Protein 8K32 (pdb70)

Solvent-accessible surface area: 50913 Å² total; per-residue (Å²): 75,134,36,26,95,38,105,64,10,68,45,106,82,4,183,81,58,18,0,0,0,0,7,12,38,70,41,0,47,0,0,0,28,0,0,78,77,28,69,22,108,14,16,0,1,10,152,121,57,140,84,131,128,9,57,60,32,50,82,88,0,85,80,44,53,12,69,16,40,16,12,30,76,0,2,129,42,5,68,1,0,0,0,24,28,83,38,54,74,8,27,109,26,10,138,81,75,0,80,80,62,26,100,128,30,6,5,0,0,0,17,33,0,9,5,9,50,34,43,69,4,115,20,49,111,27,1,3,0,0,0,0,3,16,15,11,33,0,99,20,2,32,105,7,46,151,110,36,50,1,3,0,0,2,2,2,53,97,46,74,79,54,50,134,0,57,70,8,0,8,0,0,0,58,0,1,6,0,0,134,11,0,0,0,30,16,74,9,102,19,6,0,1,1,24,0,0,0,24,1,0,0,4,2,0,0,0,0,16,0,0,21,0,0,1,39,14,0,42,143,49,66,18,42,39,26,0,0,0,0,3,0,2,11,56,0,46,68,6,2,28,34,2,23,84,20,0,5,30,61,0,20,187,56,26,56,46,13,3,3,6,0,1,12,27,6,0,62,92,1,1,55,134,100,8,48,39,44,0,110,101,2,7,47,23,0,78,95,24,53,8,3,148,82,2,46,98,12,41,143,107,62,62,70,65,3,63,63,44,96,162,139,14,114,118,40,65,0,9,125,5,0,130,82,5,20,81,38,1,101,76,68,78,164,50,32,95,48,103,74,8,83,43,106,104,7,182,79,79,25,2,0,0,0,10,14,37,78,44,0,53,0,0,0,24,0,0,86,76,21,72,16,113,8,15,0,0,11,141,126,63,157,89,128,123,15,56,61,31,46,83,91,0,86,74,49,48,9,77,19,37,17,11,24,72,0,1,124,47,4,75,3,1,0,2,22,24,85,36,47,86,7,28,112,28,7,118,85,83,0,68,86,64,29,104,127,26,6,3,0,0,0,17,32,0,11,6,9,32,6,32,41,4,109,17,49,111,33,2,2,1,2,0,0,4,15,14,19,36,1,113,37,4,35,124,13,55,161,103,47,56,3,6,1,0,2,3,2,54,95,49,83,72,51,48,128,1,56,67,21,0,9,0,3,0,59,0,3,9,1,1,126,15,0,0,0,13,14,76,8,64,19,8,0,0,1,25,0,0,0,21,2,0,0,2,2,0,0,0,1,17,0,0,18,0,0,1,41,7,0,45,133,47,66,15,44,39,27,1,0,0,0,3,0,2,9,42,0,45,77,11,2,30,34,1,24,87,18,0,5,29,58,0,21,186,58,28,57,46,16,3,3,6,0,2,12,29,5,0,64,98,1,1,53,134,99,7,55,59,37,0,129,128,2,4,47,25,0,51,34,0,41,11,0,32,82,2,29,36,12,41,106,109,61,64,70,64,5,64,60,63,98,160,145,15,115,112,40,61,0,8,125,4,0,130,91,6,22,76,34,1,102,66,57,76,135,34,26,88,33,105,66,10,76,39,110,80,4,177,78,35,29,0,0,0,0,9,11,41,71,39,0,51,0,0,0,21,0,0,74,78,26,68,16,117,10,16,0,1,10,140,120,60,143,80,124,134,8,58,62,31,52,94,82,0,82,82,54,50,12,64,16,45,15,13,24,73,0,2,130,41,5,66,0,0,0,1,24,24,86,38,56,75,7,26,121,24,7,134,72,75,0,70,86,64,24,100,130,20,7,1,0,0,1,18,34,0,10,6,9,50,34,44,69,4,108,18,43,114,31,0,1,1,0,0,0,3,16,12,9,43,1,99,28,2,42,116,9,47,152,111,38,53,1,2,1,0,2,2,3,60,98,46,80,79,45,55,79,0,66,92,8,0,10,0,0,0,57,0,1,6,0,0,134,11,0,0,0,27,16,77,7,101,17,8,0,1,0,26,0,0,0,23,2,0,0,5,2,0,0,0,0,16,0,0,21,0,0,1,28,2,0,44,115,50,65,17,47,38,27,0,0,0,0,4,0,2,5,31,1,42,60,6,3,30,37,2,26,85,20,0,4,31,64,0,20,190,61,25,55,40,14,4,3,5,0,1,13,28,6,0,61,94,2,1,60,133,95,7,45,40,46,0,73,105,2,5,45,26,0,78,96,24,52,10,4,149,65,2,48,61,0,44,122,6,43,59,3,1,4,58,4,26,74,59,126,15,108,125,42,65,0,8,128,7,0,128,79,2,21,78,49,2,87,58,15,212,75,136,27,24,92,43,108,66,11,63,46,107,74,5,183,83,72,24,1,0,0,0,10,13,36,70,39,0,46,0,0,0,28,0,0,78,75,26,69,24,105,7,13,0,1,10,128,126,61,123,80,129,135,4,55,62,32,53,83,88,0,86,82,46,52,10,71,18,41,15,12,27,73,0,2,129,44,5,70,1,0,0,1,24,26,83,36,52,75,6,26,116,25,7,139,78,79,0,78,82,61,23,102,126,28,8,3,0,0,0,17,32,0,9,6,9,54,35,44,69,4,108,18,43,112,32,0,3,1,0,0,0,4,15,8,8,34,0,100,27,2,28,96,9,49,149,112,39,45,1,4,2,0,1,1,3,50,97,43,69,80,57,45,118,0,53,62,9,0,8,0,1,0,54,0,2,7,0,0,130,11,0,0,0,27,16,73,7,105,19,5,0,1,1,26,0,0,0,24,1,0,0,10,2,0,0,1,1,20,1,0,19,0,0,1,38,3,0,44,122,50,64,17,47,36,23,1,0,0,1,3,0,3,7,36,1,47,69,9,2,24,39,2,20,52,22,0,5,31,64,0,18,178,55,25,57,40,18,4,1,1,0,1,13,30,5,0,64,98,1,1,56,133,99,8,42,55,29,0,88,126,2,6,44,24,0,80,96,23,52,11,4,148,86,2,49,95,12,42,146,109,61,63,71,65,4,63,62,43,92,158,140,12,108,119,42,66,0,9,130,7,0,128,83,1,23,80,44,1,91,72,56

Organism: Syntrophothermus lipocalidus (strain DSM 12680 / TGB-C1) (NCBI:txid643648)

Secondary structure (DSSP, 8-state):
--EE-GGG--GGGGTT-EEEEE--SHHHHHHHHHHHHTT-EEEEEEPPP-SHHHHHHHHHHHHTT-EEEEHHHHHHH-SEEEE-S-HHHHHHHIIIIIGGG--TT-EEEESS-HHHHTTSS---TTSEEEEEEESS-HHHHHHHHHTT----EEEEEEE-SSS-HHHHHHHHHHHHTHHHH-EEE--HHHHHHHHHHHIIIIITHHHHHHHHHHHHHHHHTT--HHHHHIIIIITHHHHHHHHHHHHHHHHHHHS-HHHHHHHHHHHHHHS-HHHHHHHHHHHHHHHTSHHHHHHHHHHHTT-HHHHHHHHHHHTSHHHHHHHHHHHT-TT-/--EE-GGG--GGGGTT-EEEEE--SHHHHHHHHHHHTTT-EEEEEEPPP-SSHHHHHHHHHHHTT-EEEEHHHHHHH-SEEEE-S-GGGHHHHIIIIIGGG--TT-EEEESS-HHHHTTS----TTSEEEEEEESS-HHHHHHHHTTT----EEEEEEE--SS-HHHHHHHHHHHHT-TTT-EEE--HHHHHHHHHHHIIIIITHHHHHHHHHHHHHHHHTT--HHHHHIIIIITHHHHHHHHHHHHHHHHHHHS-HHHHHHHHHHHHHHS-HHHHHHHHHHHHHHHTSHHHHHHHHHHHTT-HHHHHHHHHHHTSHHHHHHHHHHHT-TT-/--EE-GGG--GGGGTT-EEEEE--SHHHHHHHHHHHHTT-EEEEEE----SHHHHHHHHHHHHTT-EEEEHHHHHHH-SEEEE-S-HHHHHHHIIIIIGGG--TT-EEEESS-HHHHTTSS---TTSEEEEEEESS-HHHHHHHHHTT----EEEEEEE-SSS-HHHHHHHHHHHHTHHHH-EEE--HHHHHHHHHHHIIIIITHHHHHHHHHHHHHHHHTT--HHHHHIIIIITHHHHHHHHHHHHHHHHHHHS-HHHHHHHHHHHHHHS-HHHHHHHHHHHHHHHTSHHHHHHHHHHHTT-HHHHHHHHHHHT-HHHHHHHHHHHT-GGG-/--EE-GGG--GGGGTT-EEEEE--SHHHHHHHHHHHHTT-EEEEEEPPP-SHHHHHHHHHHHHTT--EEEHHHHHHH-SEEEE-S-TTTHHHHIIIIIGGG--TT-EEEESS-HHHHTTS----TTSEEEEEEESS-HHHHHHHHHTT----EEEEEEE-SSS-HHHHHHHHHHHTTHHHH-EEE--HHHHHHHHHHHIIIIITHHHHHHHHHHHHHHHHHT--HHHHHIIIIITHHHHHHHHHHHHHHHHHHHS-HHHHHHHHHHHHHHS-HHHHHHHHHHHHHHHTSHHHHHHHHHHHTT-HHHHHHHHHHHTSHHHHHHHHHHHT-TT-

Sequence (1329 aa):
ARMYYDADANLDLLKGKTIAVIGYGSQGHAQAQNLHDSGLEVVVGLRKPEDDFTTAEWNQVVADGLTPLPVDEAARAAQIIQILVPDDIQAKVYREKIEPYLNEGDALGFSHGFNIHFGQIVPPPSVDVFMVAPKSPGHLVRRMYRQGVGVPGLIAVHNDHTGKALETGLAYAKGIGCTRAGVIATTFKEETETDLFGEQCVLCGGVTELIKAGFDTLVEAGYQPEIAYFECLHELKLIVDLIYEGGIGLMRYSVSDTAEYGDLTVGPRIINENTRAEMKKVLAAIQDGTFARELLLEFQVGRPVFSALRRKGQEHLIEKVGKELRAMMPWLARMYYDADANLDLLKGKTIAVIGYGSQGHAQAQNLHDSGLEVVVGLRKPEDDFTTAEWNQVVADGLTPLPVDEAARAAQIIQILVPDDIQAKVYREKIEPYLNEGDALGFSHGFNIHFGQIVPPPSVDVFMVAPKSPGHLVRRMYRQGVGVPGLIAVHNDHTGKALETGLAYAKGIGCTRAGVIATTFKEETETDLFGEQCVLCGGVTELIKAGFDTLVEAGYQPEIAYFECLHELKLIVDLIYEGGIGLMRYSVSDTAEYGDLTVGPRIINENTRAEMKKVLAAIQDGTFARELLLEFQVGRPVFSALRRKGQEHLIEKVGKELRAMMPWLARMYYDADANLDLLKGKTIAVIGYGSQGHAQAQNLHDSGLEVVVGLRKPEDDFTTAEWNQVVADGLTPLPVDEAARAAQIIQILVPDDIQAKVYREKIEPYLNEGDALGFSHGFNIHFGQIVPPPSVDVFMVAPKSPGHLVRRMYRQGVGVPGLIAVHNDHTGKALETGLAYAKGIGCTRAGVIATTFKEETETDLFGEQCVLCGGVTELIKAGFDTLVEAGYQPEIAYFECLHELKLIVDLIYEGGIGLMRYSVSDTAEYGDLTVGPRIINENTRAEMKKVLAAIQDGTFARELLLEFQVGRPVFSALRRKGQEHLIEKVGKELRAMMPWLKARMYYDADANLDLLKGKTIAVIGYGSQGHAQAQNLHDSGLEVVVGLRKPEDDFTTAEWNQVVADGLTPLPVDEAARAAQIIQILVPDDIQAKVYREKIEPYLNEGDALGFSHGFNIHFGQIVPPPSVDVFMVAPKSPGHLVRRMYRQGVGVPGLIAVHNDHTGKALETGLAYAKGIGCTRAGVIATTFKEETETDLFGEQCVLCGGVTELIKAGFDTLVEAGYQPEIAYFECLHELKLIVDLIYEGGIGLMRYSVSDTAEYGDLTVGPRIINENTRAEMKKVLAAIQDGTFARELLLEFQVGRPVFSALRRKGQEHLIEKVGKELRAMMPWL

Nearest PDB structures (foldseek):
  8k32-assembly1_B  TM=1.003E+00  e=4.315E-65  Syntrophothermus lipocalidus DSM 12680
  8ep7-assembly3_C-4  TM=9.860E-01  e=2.790E-47  Bacillus anthracis str. 'Ames Ancestor'
  6l2i-assembly1_B  TM=9.514E-01  e=5.203E-42  Streptococcus pneumoniae D39
  6aqj-assembly1_A  TM=8.980E-01  e=9.814E-43  Staphylococcus aureus RF122
  4xdy-assembly1_B  TM=8.978E-01  e=1.738E-40  Candidatus Methanophaga sp.

B-factor: mean 39.96, std 22.77, range [10.86, 137.39]

InterPro domains:
  IPR000506 Ketol-acid reductoisomerase, C-terminal [PF01450] (189-332)
  IPR000506 Ketol-acid reductoisomerase, C-terminal [PS51851] (188-333)
  IPR008927 6-phosphogluconate dehydrogenase-like, C-terminal domain superfamily [SSF48179] (189-333)
  IPR013023 Ketol-acid reductoisomerase [MF_00435] (2-334)
  IPR013023 Ketol-acid reductoisomerase [PTHR21371] (10-334)
  IPR013023 Ketol-acid reductoisomerase [TIGR00465] (15-334)
  IPR013116 Ketol-acid reductoisomerase, N-terminal [PF07991] (15-183)
  IPR013116 Ketol-acid reductoisomerase, N-terminal [PS51850] (2-187)
  IPR014359 Ketol-acid reductoisomerase, prokaryotic [PIRSF000116] (11-336)
  IPR036291 NAD(P)-binding domain superfamily [SSF51735] (3-188)

Structure (mmCIF, N/CA/C/O backbone):
data_8K32
#
_entry.id   8K32
#
_cell.length_a   131.557
_cell.length_b   131.557
_cell.length_c   297.906
_cell.angle_alpha   90.00
_cell.angle_beta   90.00
_cell.angle_gamma   120.00
#
_symmetry.space_group_name_H-M   'H 3'
#
loop_
_entity.id
_entity.type
_entity.pdbx_description
1 polymer 'Ketol-acid reductoisomerase (NADP(+))'
2 non-polymer '1,4-DIHYDRONICOTINAMIDE ADENINE DINUCLEOTIDE'
3 non-polymer 'SULFATE ION'
4 non-polymer 'MAGNESIUM ION'
5 non-polymer 1,2-ETHANEDIOL
6 non-polymer 2-AMINO-2-HYDROXYMETHYL-PROPANE-1,3-DIOL
7 water water
#
loop_
_atom_site.group_PDB
_atom_site.id
_atom_site.type_symbol
_atom_site.label_atom_id
_atom_site.label_alt_id
_atom_site.label_comp_id
_atom_site.label_asym_id
_atom_site.label_entity_id
_atom_site.label_seq_id
_atom_site.pdbx_PDB_ins_code
_atom_site.Cartn_x
_atom_site.Cartn_y
_atom_site.Cartn_z
_atom_site.occupancy
_atom_site.B_iso_or_equiv
_atom_site.auth_seq_id
_atom_site.auth_comp_id
_atom_site.auth_asym_id
_atom_site.auth_atom_id
_atom_site.pdbx_PDB_model_num
ATOM 1 N N . ALA A 1 2 ? -12.108 -36.026 -26.654 1.00 39.88 2 ALA A N 1
ATOM 2 C CA . ALA A 1 2 ? -11.600 -35.842 -28.008 1.00 37.90 2 ALA A CA 1
ATOM 3 C C . ALA A 1 2 ? -12.274 -36.792 -28.988 1.00 40.11 2 ALA A C 1
ATOM 4 O O . ALA A 1 2 ? -12.364 -37.996 -28.736 1.00 39.13 2 ALA A O 1
ATOM 6 N N . ARG A 1 3 ? -12.743 -36.238 -30.106 1.00 38.45 3 ARG A N 1
ATOM 7 C CA . ARG A 1 3 ? -13.218 -37.029 -31.238 1.00 39.26 3 ARG A CA 1
ATOM 8 C C . ARG A 1 3 ? -12.011 -37.371 -32.112 1.00 39.69 3 ARG A C 1
ATOM 9 O O . ARG A 1 3 ? -11.317 -36.469 -32.600 1.00 37.94 3 ARG A O 1
ATOM 17 N N . MET A 1 4 ? -11.754 -38.667 -32.285 1.00 36.54 4 MET A N 1
ATOM 18 C CA . MET A 1 4 ? -10.594 -39.181 -33.002 1.00 35.93 4 MET A CA 1
ATOM 19 C C . MET A 1 4 ? -11.022 -39.871 -34.294 1.00 36.53 4 MET A C 1
ATOM 20 O O . MET A 1 4 ? -11.967 -40.669 -34.290 1.00 36.95 4 MET A O 1
ATOM 25 N N . TYR A 1 5 ? -10.292 -39.613 -35.385 1.00 34.52 5 TYR A N 1
ATOM 26 C CA . TYR A 1 5 ? -10.526 -40.264 -36.674 1.00 34.56 5 TYR A CA 1
ATOM 27 C C . TYR A 1 5 ? -9.317 -41.099 -37.071 1.00 34.97 5 TYR A C 1
ATOM 28 O O . TYR A 1 5 ? -8.172 -40.679 -36.873 1.00 33.22 5 TYR A O 1
ATOM 37 N N . TYR A 1 6 ? -9.573 -42.276 -37.655 1.00 36.14 6 TYR A N 1
ATOM 38 C CA . TYR A 1 6 ? -8.520 -43.183 -38.087 1.00 35.30 6 TYR A CA 1
ATOM 39 C C . TYR A 1 6 ? -8.734 -43.547 -39.552 1.00 36.63 6 TYR A C 1
ATOM 40 O O . TYR A 1 6 ? -9.680 -43.086 -40.193 1.00 36.85 6 TYR A O 1
ATOM 49 N N . ASP A 1 7 ? -7.835 -44.391 -40.072 1.00 33.73 7 ASP A N 1
ATOM 50 C CA . ASP A 1 7 ? -7.888 -44.795 -41.478 1.00 36.10 7 ASP A CA 1
ATOM 51 C C . ASP A 1 7 ? -9.271 -45.283 -41.877 1.00 36.80 7 ASP A C 1
ATOM 52 O O . ASP A 1 7 ? -9.682 -45.105 -43.030 1.00 37.60 7 ASP A O 1
ATOM 57 N N . ALA A 1 8 ? -10.001 -45.897 -40.940 1.00 36.21 8 ALA A N 1
ATOM 58 C CA . ALA A 1 8 ? -11.317 -46.441 -41.243 1.00 38.11 8 ALA A CA 1
ATOM 59 C C . ALA A 1 8 ? -12.362 -45.359 -41.451 1.00 39.21 8 ALA A C 1
ATOM 60 O O . ALA A 1 8 ? -13.407 -45.634 -42.051 1.00 40.28 8 ALA A O 1
ATOM 62 N N . ASP A 1 9 ? -12.110 -44.141 -40.974 1.00 37.54 9 ASP A N 1
ATOM 63 C CA . ASP A 1 9 ? -13.055 -43.036 -41.098 1.00 37.45 9 ASP A CA 1
ATOM 64 C C . ASP A 1 9 ? -12.797 -42.150 -42.307 1.00 36.10 9 ASP A C 1
ATOM 65 O O . ASP A 1 9 ? -13.525 -41.168 -42.510 1.00 35.12 9 ASP A O 1
ATOM 70 N N . ALA A 1 10 ? -11.791 -42.469 -43.113 1.00 37.24 10 ALA A N 1
ATOM 71 C CA . ALA A 1 10 ? -11.439 -41.674 -44.277 1.00 36.73 10 ALA A CA 1
ATOM 72 C C . ALA A 1 10 ? -11.462 -42.549 -45.525 1.00 37.59 10 ALA A C 1
ATOM 73 O O . ALA A 1 10 ? -11.053 -43.715 -45.494 1.00 35.87 10 ALA A O 1
ATOM 75 N N . ASN A 1 11 ? -11.951 -41.978 -46.621 1.00 37.56 11 ASN A N 1
ATOM 76 C CA . ASN A 1 11 ? -12.112 -42.682 -47.888 1.00 39.47 11 ASN A CA 1
ATOM 77 C C . ASN A 1 11 ? -11.288 -41.933 -48.929 1.00 38.47 11 ASN A C 1
ATOM 78 O O . ASN A 1 11 ? -11.696 -40.885 -49.434 1.00 40.31 11 ASN A O 1
ATOM 83 N N . LEU A 1 12 ? -10.127 -42.488 -49.246 1.00 38.80 12 LEU A N 1
ATOM 84 C CA . LEU A 1 12 ? -9.239 -41.895 -50.229 1.00 40.41 12 LEU A CA 1
ATOM 85 C C . LEU A 1 12 ? -9.878 -41.830 -51.607 1.00 45.22 12 LEU A C 1
ATOM 86 O O . LEU A 1 12 ? -9.433 -41.046 -52.453 1.00 43.72 12 LEU A O 1
ATOM 91 N N . ASP A 1 13 ? -10.927 -42.625 -51.847 1.00 45.32 13 ASP A N 1
ATOM 92 C CA . ASP A 1 13 ? -11.557 -42.643 -53.158 1.00 46.43 13 ASP A CA 1
ATOM 93 C C . ASP A 1 13 ? -12.371 -41.393 -53.423 1.00 46.44 13 ASP A C 1
ATOM 94 O O . ASP A 1 13 ? -12.723 -41.139 -54.580 1.00 47.67 13 ASP A O 1
ATOM 99 N N . LEU A 1 14 ? -12.678 -40.609 -52.389 1.00 44.67 14 LEU A N 1
ATOM 100 C CA . LEU A 1 14 ? -13.360 -39.344 -52.621 1.00 44.57 14 LEU A CA 1
ATOM 101 C C . LEU A 1 14 ? -12.485 -38.340 -53.354 1.00 43.71 14 LEU A C 1
ATOM 102 O O . LEU A 1 14 ? -13.002 -37.323 -53.820 1.00 46.27 14 LEU A O 1
ATOM 107 N N . LEU A 1 15 ? -11.182 -38.595 -53.463 1.00 44.98 15 LEU A N 1
ATOM 108 C CA . LEU A 1 15 ? -10.268 -37.748 -54.217 1.00 43.14 15 LEU A CA 1
ATOM 109 C C . LEU A 1 15 ? -10.006 -38.268 -55.626 1.00 44.46 15 LEU A C 1
ATOM 110 O O . LEU A 1 15 ? -9.222 -37.652 -56.359 1.00 42.04 15 LEU A O 1
ATOM 115 N N . LYS A 1 16 ? -10.625 -39.393 -56.014 1.00 45.88 16 LYS A N 1
ATOM 116 C CA . LYS A 1 16 ? -10.462 -39.925 -57.363 1.00 45.39 16 LYS A CA 1
ATOM 117 C C . LYS A 1 16 ? -10.895 -38.891 -58.389 1.00 41.81 16 LYS A C 1
ATOM 118 O O . LYS A 1 16 ? -11.954 -38.272 -58.257 1.00 41.90 16 LYS A O 1
ATOM 124 N N . GLY A 1 17 ? -10.063 -38.692 -59.405 1.00 42.46 17 GLY A N 1
ATOM 125 C CA . GLY A 1 17 ? -10.349 -37.708 -60.423 1.00 43.98 17 GLY A CA 1
ATOM 126 C C . GLY A 1 17 ? -10.038 -36.279 -60.042 1.00 42.31 17 GLY A C 1
ATOM 127 O O . GLY A 1 17 ? -10.257 -35.376 -60.859 1.00 43.10 17 GLY A O 1
ATOM 128 N N . LYS A 1 18 ? -9.542 -36.037 -58.837 1.00 41.11 18 LYS A N 1
ATOM 129 C CA . LYS A 1 18 ? -9.218 -34.689 -58.395 1.00 38.69 18 LYS A CA 1
ATOM 130 C C . LYS A 1 18 ? -7.709 -34.498 -58.398 1.00 33.30 18 LYS A C 1
ATOM 131 O O . LYS A 1 18 ? -6.948 -35.437 -58.139 1.00 34.36 18 LYS A O 1
ATOM 137 N N . THR A 1 19 ? -7.281 -33.289 -58.745 1.00 33.87 19 THR A N 1
ATOM 138 C CA . THR A 1 19 ? -5.880 -32.915 -58.669 1.00 30.87 19 THR A CA 1
ATOM 139 C C . THR A 1 19 ? -5.667 -32.055 -57.431 1.00 26.44 19 THR A C 1
ATOM 140 O O . THR A 1 19 ? -6.429 -31.115 -57.183 1.00 25.86 19 THR A O 1
ATOM 144 N N . ILE A 1 20 ? -4.661 -32.407 -56.632 1.00 25.57 20 ILE A N 1
ATOM 145 C CA . ILE A 1 20 ? -4.294 -31.640 -55.442 1.00 23.18 20 ILE A CA 1
ATOM 146 C C . ILE A 1 20 ? -3.074 -30.797 -55.777 1.00 22.55 20 ILE A C 1
ATOM 147 O O . ILE A 1 20 ? -2.072 -31.315 -56.288 1.00 21.88 20 ILE A O 1
ATOM 152 N N . ALA A 1 21 ? -3.150 -29.509 -55.488 1.00 20.43 21 ALA A N 1
ATOM 153 C CA . ALA A 1 21 ? -2.003 -28.619 -55.602 1.00 20.22 21 ALA A CA 1
ATOM 154 C C . ALA A 1 21 ? -1.455 -28.381 -54.196 1.00 18.76 21 ALA A C 1
ATOM 155 O O . ALA A 1 21 ? -2.187 -27.943 -53.305 1.00 18.37 21 ALA A O 1
ATOM 157 N N . VAL A 1 22 ? -0.189 -28.706 -53.984 1.00 18.16 22 VAL A N 1
ATOM 158 C CA . VAL A 1 22 ? 0.490 -28.372 -52.739 1.00 16.94 22 VAL A CA 1
ATOM 159 C C . VAL A 1 22 ? 1.323 -27.136 -53.035 1.00 16.86 22 VAL A C 1
ATOM 160 O O . VAL A 1 22 ? 2.266 -27.202 -53.837 1.00 17.25 22 VAL A O 1
ATOM 164 N N . ILE A 1 23 ? 0.965 -26.006 -52.420 1.00 16.40 23 ILE A N 1
ATOM 165 C CA . ILE A 1 23 ? 1.670 -24.748 -52.654 1.00 16.33 23 ILE A CA 1
ATOM 166 C C . ILE A 1 23 ? 2.809 -24.663 -51.645 1.00 16.22 23 ILE A C 1
ATOM 167 O O . ILE A 1 23 ? 2.577 -24.547 -50.437 1.00 15.85 23 ILE A O 1
ATOM 172 N N . GLY A 1 24 ? 4.034 -24.745 -52.138 1.00 16.59 24 GLY A N 1
ATOM 173 C CA . GLY A 1 24 ? 5.213 -24.763 -51.304 1.00 17.66 24 GLY A CA 1
ATOM 174 C C . GLY A 1 24 ? 5.797 -26.161 -51.173 1.00 19.70 24 GLY A C 1
ATOM 175 O O . GLY A 1 24 ? 5.122 -27.180 -51.359 1.00 18.30 24 GLY A O 1
ATOM 176 N N . TYR A 1 25 ? 7.085 -26.205 -50.862 1.00 20.42 25 TYR A N 1
ATOM 177 C CA . TYR A 1 25 ? 7.796 -27.475 -50.801 1.00 20.80 25 TYR A CA 1
ATOM 178 C C . TYR A 1 25 ? 8.850 -27.434 -49.703 1.00 24.73 25 TYR A C 1
ATOM 179 O O . TYR A 1 25 ? 9.937 -28.001 -49.856 1.00 23.53 25 TYR A O 1
ATOM 188 N N . GLY A 1 26 ? 8.547 -26.746 -48.603 1.00 21.90 26 GLY A N 1
ATOM 189 C CA . GLY A 1 26 ? 9.431 -26.663 -47.467 1.00 22.70 26 GLY A CA 1
ATOM 190 C C . GLY A 1 26 ? 9.221 -27.815 -46.511 1.00 24.93 26 GLY A C 1
ATOM 191 O O . GLY A 1 26 ? 9.009 -28.951 -46.938 1.00 21.65 26 GLY A O 1
ATOM 192 N N . SER A 1 27 ? 9.277 -27.541 -45.211 1.00 24.23 27 SER A N 1
ATOM 193 C CA . SER A 1 27 ? 9.170 -28.617 -44.235 1.00 28.63 27 SER A CA 1
ATOM 194 C C . SER A 1 27 ? 7.878 -29.411 -44.430 1.00 26.52 27 SER A C 1
ATOM 195 O O . SER A 1 27 ? 7.908 -30.625 -44.653 1.00 24.77 27 SER A O 1
ATOM 198 N N . GLN A 1 28 ? 6.726 -28.740 -44.381 1.00 19.77 28 GLN A N 1
ATOM 199 C CA . GLN A 1 28 ? 5.487 -29.498 -44.524 1.00 20.37 28 GLN A CA 1
ATOM 200 C C . GLN A 1 28 ? 5.165 -29.795 -45.987 1.00 19.19 28 GLN A C 1
ATOM 201 O O . GLN A 1 28 ? 4.645 -30.874 -46.299 1.00 18.04 28 GLN A O 1
ATOM 207 N N . GLY A 1 29 ? 5.484 -28.875 -46.902 1.00 16.65 29 GLY A N 1
ATOM 208 C CA . GLY A 1 29 ? 5.124 -29.095 -48.294 1.00 17.66 29 GLY A CA 1
ATOM 209 C C . GLY A 1 29 ? 5.786 -30.327 -48.878 1.00 21.22 29 GLY A C 1
ATOM 210 O O . GLY A 1 29 ? 5.128 -31.162 -49.516 1.00 21.09 29 GLY A O 1
ATOM 211 N N . HIS A 1 30 ? 7.102 -30.464 -48.666 1.00 20.87 30 HIS A N 1
ATOM 212 C CA . HIS A 1 30 ? 7.826 -31.593 -49.245 1.00 21.09 30 HIS A CA 1
ATOM 213 C C . HIS A 1 30 ? 7.296 -32.918 -48.703 1.00 21.49 30 HIS A C 1
ATOM 214 O O . HIS A 1 30 ? 7.122 -33.883 -49.456 1.00 22.17 30 HIS A O 1
ATOM 221 N N . ALA A 1 31 ? 7.026 -32.983 -47.396 1.00 22.39 31 ALA A N 1
ATOM 222 C CA . ALA A 1 31 ? 6.548 -34.222 -46.796 1.00 22.73 31 ALA A CA 1
ATOM 223 C C . ALA A 1 31 ? 5.128 -34.527 -47.239 1.00 22.81 31 ALA A C 1
ATOM 224 O O . ALA A 1 31 ? 4.823 -35.647 -47.660 1.00 20.47 31 ALA A O 1
ATOM 226 N N . GLN A 1 32 ? 4.240 -33.536 -47.166 1.00 19.50 32 GLN A N 1
ATOM 227 C CA . GLN A 1 32 ? 2.853 -33.791 -47.527 1.00 19.84 32 GLN A CA 1
ATOM 228 C C . GLN A 1 32 ? 2.721 -34.140 -49.009 1.00 20.24 32 GLN A C 1
ATOM 229 O O . GLN A 1 32 ? 1.986 -35.069 -49.361 1.00 23.10 32 GLN A O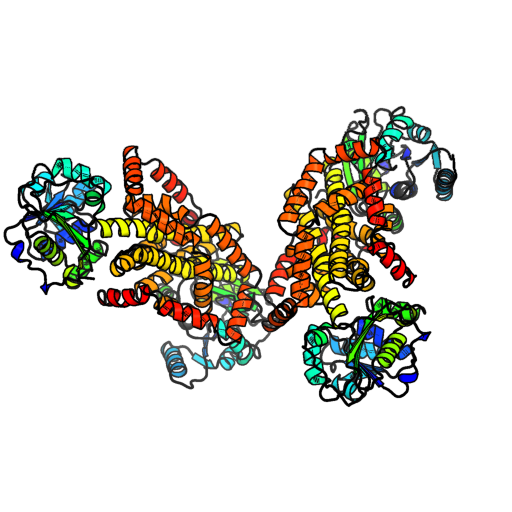 1
ATOM 235 N N . ALA A 1 33 ? 3.439 -33.436 -49.892 1.00 18.87 33 ALA A N 1
ATOM 236 C CA . ALA A 1 33 ? 3.322 -33.716 -51.324 1.00 21.27 33 ALA A CA 1
ATOM 237 C C . ALA A 1 33 ? 3.800 -35.130 -51.649 1.00 23.84 33 ALA A C 1
ATOM 238 O O . ALA A 1 33 ? 3.121 -35.882 -52.365 1.00 23.18 33 ALA A O 1
ATOM 240 N N . GLN A 1 34 ? 4.990 -35.496 -51.160 1.00 21.43 34 GLN A N 1
ATOM 241 C CA . GLN A 1 34 ? 5.494 -36.851 -51.384 1.00 24.23 34 GLN A CA 1
ATOM 242 C C . GLN A 1 34 ? 4.554 -37.893 -50.794 1.00 25.20 34 GLN A C 1
ATOM 243 O O . GLN A 1 34 ? 4.345 -38.956 -51.389 1.00 25.38 34 GLN A O 1
ATOM 249 N N . ASN A 1 35 ? 3.968 -37.610 -49.624 1.00 23.68 35 ASN A N 1
ATOM 250 C CA . ASN A 1 35 ? 3.070 -38.592 -49.026 1.00 25.28 35 ASN A CA 1
ATOM 251 C C . ASN A 1 35 ? 1.839 -38.799 -49.890 1.00 25.25 35 ASN A C 1
ATOM 252 O O . ASN A 1 35 ? 1.428 -39.942 -50.134 1.00 24.56 35 ASN A O 1
ATOM 257 N N . LEU A 1 36 ? 1.227 -37.694 -50.336 1.00 24.81 36 LEU A N 1
ATOM 258 C CA . LEU A 1 36 ? 0.051 -37.753 -51.199 1.00 23.93 36 LEU A CA 1
ATOM 259 C C . LEU A 1 36 ? 0.369 -38.488 -52.487 1.00 27.31 36 LEU A C 1
ATOM 260 O O . LEU A 1 36 ? -0.466 -39.235 -53.019 1.00 27.06 36 LEU A O 1
ATOM 265 N N . HIS A 1 37 ? 1.569 -38.267 -53.021 1.00 24.93 37 HIS A N 1
ATOM 266 C CA . HIS A 1 37 ? 1.967 -38.961 -54.237 1.00 26.00 37 HIS A CA 1
ATOM 267 C C . HIS A 1 37 ? 2.055 -40.461 -53.984 1.00 28.05 37 HIS A C 1
ATOM 268 O O . HIS A 1 37 ? 1.494 -41.266 -54.738 1.00 27.61 37 HIS A O 1
ATOM 275 N N . ASP A 1 38 ? 2.710 -40.855 -52.888 1.00 25.53 38 ASP A N 1
ATOM 276 C CA . ASP A 1 38 ? 2.858 -42.282 -52.600 1.00 27.17 38 ASP A CA 1
ATOM 277 C C . ASP A 1 38 ? 1.517 -42.942 -52.315 1.00 27.98 38 ASP A C 1
ATOM 278 O O . ASP A 1 38 ? 1.378 -44.158 -52.481 1.00 28.52 38 ASP A O 1
ATOM 283 N N . SER A 1 39 ? 0.535 -42.174 -51.862 1.00 27.48 39 SER A N 1
ATOM 284 C CA . SER A 1 39 ? -0.792 -42.714 -51.622 1.00 27.97 39 SER A CA 1
ATOM 285 C C . SER A 1 39 ? -1.613 -42.820 -52.900 1.00 28.08 39 SER A C 1
ATOM 286 O O . SER A 1 39 ? -2.814 -43.089 -52.831 1.00 29.32 39 SER A O 1
ATOM 289 N N . GLY A 1 40 ? -1.006 -42.606 -54.059 1.00 29.17 40 GLY A N 1
ATOM 290 C CA . GLY A 1 40 ? -1.706 -42.796 -55.315 1.00 30.19 40 GLY A CA 1
ATOM 291 C C . GLY A 1 40 ? -2.561 -41.631 -55.733 1.00 30.73 40 GLY A C 1
ATOM 292 O O . GLY A 1 40 ? -3.399 -41.778 -56.629 1.00 30.90 40 GLY A O 1
ATOM 293 N N . LEU A 1 41 ? -2.389 -40.479 -55.109 1.00 32.54 41 LEU A N 1
ATOM 294 C CA . LEU A 1 41 ? -3.161 -39.316 -55.500 1.00 29.95 41 LEU A CA 1
ATOM 295 C C . LEU A 1 41 ? -2.406 -38.489 -56.539 1.00 30.73 41 LEU A C 1
ATOM 296 O O . LEU A 1 41 ? -1.194 -38.588 -56.700 1.00 30.81 41 LEU A O 1
ATOM 301 N N . GLU A 1 42 ? -3.168 -37.664 -57.225 1.00 30.49 42 GLU A N 1
ATOM 302 C CA . GLU A 1 42 ? -2.758 -36.799 -58.315 1.00 31.78 42 GLU A CA 1
ATOM 303 C C . GLU A 1 42 ? -2.299 -35.459 -57.733 1.00 27.57 42 GLU A C 1
ATOM 304 O O . GLU A 1 42 ? -3.124 -34.689 -57.227 1.00 25.88 42 GLU A O 1
ATOM 310 N N . VAL A 1 43 ? -0.979 -35.214 -57.736 1.00 28.08 43 VAL A N 1
ATOM 311 C CA . VAL A 1 43 ? -0.370 -34.085 -57.025 1.00 27.31 43 VAL A CA 1
ATOM 312 C C . VAL A 1 43 ? 0.391 -33.205 -58.009 1.00 25.36 43 VAL A C 1
ATOM 313 O O . VAL A 1 43 ? 1.108 -33.712 -58.881 1.00 24.32 43 VAL A O 1
ATOM 317 N N . VAL A 1 44 ? 0.265 -31.883 -57.835 1.00 22.98 44 VAL A N 1
ATOM 318 C CA . VAL A 1 44 ? 1.182 -30.921 -58.438 1.00 22.55 44 VAL A CA 1
ATOM 319 C C . VAL A 1 44 ? 1.708 -29.997 -57.347 1.00 23.65 44 VAL A C 1
ATOM 320 O O . VAL A 1 44 ? 1.008 -29.695 -56.376 1.00 20.00 44 VAL A O 1
ATOM 324 N N . VAL A 1 45 ? 2.954 -29.547 -57.501 1.00 22.82 45 VAL A N 1
ATOM 325 C CA . VAL A 1 45 ? 3.595 -28.682 -56.517 1.00 20.82 45 VAL A CA 1
ATOM 326 C C . VAL A 1 45 ? 3.689 -27.280 -57.100 1.00 21.36 45 VAL A C 1
ATOM 327 O O . VAL A 1 45 ? 4.328 -27.073 -58.134 1.00 22.08 45 VAL A O 1
ATOM 331 N N . GLY A 1 46 ? 3.035 -26.323 -56.445 1.00 20.67 46 GLY A N 1
ATOM 332 C CA . GLY A 1 46 ? 3.080 -24.932 -56.862 1.00 20.47 46 GLY A CA 1
ATOM 333 C C . GLY A 1 46 ? 4.291 -24.202 -56.320 1.00 19.84 46 GLY A C 1
ATOM 334 O O . GLY A 1 46 ? 4.458 -24.078 -55.106 1.00 20.51 46 GLY A O 1
ATOM 335 N N . LEU A 1 47 ? 5.157 -23.730 -57.213 1.00 23.01 47 LEU A N 1
ATOM 336 C CA . LEU A 1 47 ? 6.384 -23.048 -56.830 1.00 23.86 47 LEU A CA 1
ATOM 337 C C . LEU A 1 47 ? 6.575 -21.809 -57.688 1.00 27.84 47 LEU A C 1
ATOM 338 O O . LEU A 1 47 ? 6.091 -21.730 -58.820 1.00 28.60 47 LEU A O 1
ATOM 343 N N . ARG A 1 48 ? 7.331 -20.860 -57.151 1.00 27.46 48 ARG A N 1
ATOM 344 C CA . ARG A 1 48 ? 7.882 -19.793 -57.971 1.00 30.07 48 ARG A CA 1
ATOM 345 C C . ARG A 1 48 ? 8.742 -20.377 -59.086 1.00 33.25 48 ARG A C 1
ATOM 346 O O . ARG A 1 48 ? 9.501 -21.325 -58.868 1.00 31.28 48 ARG A O 1
ATOM 354 N N . LYS A 1 49 ? 8.616 -19.818 -60.290 1.00 34.09 49 LYS A N 1
ATOM 355 C CA . LYS A 1 49 ? 9.486 -20.245 -61.376 1.00 38.54 49 LYS A CA 1
ATOM 356 C C . LYS A 1 49 ? 10.935 -20.012 -60.964 1.00 40.29 49 LYS A C 1
ATOM 357 O O . LYS A 1 49 ? 11.222 -19.044 -60.253 1.00 37.58 49 LYS A O 1
ATOM 363 N N . PRO A 1 50 ? 11.855 -20.902 -61.332 1.00 43.80 50 PRO A N 1
ATOM 364 C CA . PRO A 1 50 ? 13.245 -20.756 -60.877 1.00 45.17 50 PRO A CA 1
ATOM 365 C C . PRO A 1 50 ? 13.821 -19.414 -61.293 1.00 51.38 50 PRO A C 1
ATOM 366 O O . PRO A 1 50 ? 13.753 -19.021 -62.459 1.00 52.20 50 PRO A O 1
ATOM 370 N N . GLU A 1 51 ? 14.374 -18.706 -60.313 1.00 64.78 51 GLU A N 1
ATOM 371 C CA . GLU A 1 51 ? 14.870 -17.353 -60.506 1.00 64.68 51 GLU A CA 1
ATOM 372 C C . GLU A 1 51 ? 16.190 -17.109 -59.800 1.00 64.43 51 GLU A C 1
ATOM 373 O O . GLU A 1 51 ? 16.736 -16.009 -59.913 1.00 65.77 51 GLU A O 1
ATOM 379 N N . ASP A 1 52 ? 16.702 -18.082 -59.062 1.00 51.95 52 ASP A N 1
ATOM 380 C CA . ASP A 1 52 ? 17.900 -17.926 -58.246 1.00 50.45 52 ASP A CA 1
ATOM 381 C C . ASP A 1 52 ? 18.273 -19.311 -57.739 1.00 47.92 52 ASP A C 1
ATOM 382 O O . ASP A 1 52 ? 17.613 -20.307 -58.055 1.00 46.39 52 ASP A O 1
ATOM 387 N N . ASP A 1 53 ? 19.342 -19.370 -56.948 1.00 45.94 53 ASP A N 1
ATOM 388 C CA . ASP A 1 53 ? 19.850 -20.663 -56.512 1.00 46.22 53 ASP A CA 1
ATOM 389 C C . ASP A 1 53 ? 18.800 -21.427 -55.705 1.00 44.14 53 ASP A C 1
ATOM 390 O O . ASP A 1 53 ? 18.619 -22.637 -55.897 1.00 41.56 53 ASP A O 1
ATOM 395 N N . PHE A 1 54 ? 18.086 -20.737 -54.807 1.00 41.50 54 PHE A N 1
ATOM 396 C CA . PHE A 1 54 ? 17.154 -21.441 -53.936 1.00 39.51 54 PHE A CA 1
ATOM 397 C C . PHE A 1 54 ? 15.952 -21.967 -54.719 1.00 36.43 54 PHE A C 1
ATOM 398 O O . PHE A 1 54 ? 15.543 -23.119 -54.537 1.00 35.90 54 PHE A O 1
ATOM 406 N N . THR A 1 55 ? 15.368 -21.143 -55.590 1.00 39.56 55 THR A N 1
ATOM 407 C CA . THR A 1 55 ? 14.165 -21.579 -56.289 1.00 39.07 55 THR A CA 1
ATOM 408 C C . THR A 1 55 ? 14.479 -22.573 -57.404 1.00 40.47 55 THR A C 1
ATOM 409 O O . THR A 1 55 ? 13.636 -23.419 -57.730 1.00 35.98 55 THR A O 1
ATOM 413 N N . THR A 1 56 ? 15.683 -22.497 -57.982 1.00 38.13 56 THR A N 1
ATOM 414 C CA . THR A 1 56 ? 16.129 -23.521 -58.921 1.00 36.53 56 THR A CA 1
ATOM 415 C C . THR A 1 56 ? 16.279 -24.861 -58.217 1.00 34.66 56 THR A C 1
ATOM 416 O O . THR A 1 56 ? 15.791 -25.889 -58.701 1.00 34.88 56 THR A O 1
ATOM 420 N N . ALA A 1 57 ? 16.931 -24.856 -57.052 1.00 34.90 57 ALA A N 1
ATOM 421 C CA . ALA A 1 57 ? 17.156 -26.085 -56.302 1.00 34.71 57 ALA A CA 1
ATOM 422 C C . ALA A 1 57 ? 15.842 -26.715 -55.849 1.00 33.04 57 ALA A C 1
ATOM 423 O O . ALA A 1 57 ? 15.669 -27.941 -55.928 1.00 30.86 57 ALA A O 1
ATOM 425 N N . GLU A 1 58 ? 14.904 -25.895 -55.372 1.00 31.61 58 GLU A N 1
ATOM 426 C CA . GLU A 1 58 ? 13.623 -26.431 -54.924 1.00 29.78 58 GLU A CA 1
ATOM 427 C C . GLU A 1 58 ? 12.852 -27.048 -56.084 1.00 26.79 58 GLU A C 1
ATOM 428 O O . GLU A 1 58 ? 12.310 -28.151 -55.967 1.00 26.15 58 GLU A O 1
ATOM 434 N N . TRP A 1 59 ? 12.789 -26.342 -57.212 1.00 28.05 59 TRP A N 1
ATOM 435 C CA . TRP A 1 59 ? 12.185 -26.901 -58.417 1.00 29.85 59 TRP A CA 1
ATOM 436 C C . TRP A 1 59 ? 12.841 -28.223 -58.810 1.00 30.56 59 TRP A C 1
ATOM 437 O O . TRP A 1 59 ? 12.150 -29.195 -59.151 1.00 27.90 59 TRP A O 1
ATOM 448 N N . ASN A 1 60 ? 14.174 -28.288 -58.767 1.00 30.68 60 ASN A N 1
ATOM 449 C CA . ASN A 1 60 ? 14.838 -29.529 -59.165 1.00 31.10 60 ASN A CA 1
ATOM 450 C C . ASN A 1 60 ? 14.599 -30.626 -58.146 1.00 29.29 60 ASN A C 1
ATOM 451 O O . ASN A 1 60 ? 14.560 -31.806 -58.505 1.00 31.43 60 ASN A O 1
ATOM 456 N N . GLN A 1 61 ? 14.431 -30.254 -56.878 1.00 29.05 61 GLN A N 1
ATOM 457 C CA . GLN A 1 61 ? 14.120 -31.246 -55.856 1.00 29.10 61 GLN A CA 1
ATOM 458 C C . GLN A 1 61 ? 12.788 -31.926 -56.139 1.00 29.17 61 GLN A C 1
ATOM 459 O O . GLN A 1 61 ? 12.678 -33.154 -56.030 1.00 29.31 61 GLN A O 1
ATOM 465 N N . VAL A 1 62 ? 11.766 -31.144 -56.507 1.00 26.92 62 VAL A N 1
ATOM 466 C CA . VAL A 1 62 ? 10.468 -31.716 -56.866 1.00 27.66 62 VAL A CA 1
ATOM 467 C C . VAL A 1 62 ? 10.631 -32.729 -57.991 1.00 29.08 62 VAL A C 1
ATOM 468 O O . VAL A 1 62 ? 10.137 -33.861 -57.915 1.00 30.23 62 VAL A O 1
ATOM 472 N N . VAL A 1 63 ? 11.314 -32.329 -59.059 1.00 29.75 63 VAL A N 1
ATOM 473 C CA . VAL A 1 63 ? 11.549 -33.246 -60.168 1.00 30.31 63 VAL A CA 1
ATOM 474 C C . VAL A 1 63 ? 12.309 -34.480 -59.682 1.00 30.97 63 VAL A C 1
ATOM 475 O O . VAL A 1 63 ? 11.908 -35.618 -59.953 1.00 31.89 63 VAL A O 1
ATOM 479 N N . ALA A 1 64 ? 13.379 -34.271 -58.902 1.00 31.30 64 ALA A N 1
ATOM 480 C CA . ALA A 1 64 ? 14.165 -35.387 -58.375 1.00 34.72 64 ALA A CA 1
ATOM 481 C C . ALA A 1 64 ? 13.337 -36.339 -57.517 1.00 35.29 64 ALA A C 1
ATOM 482 O O . ALA A 1 64 ? 13.602 -37.548 -57.497 1.00 37.54 64 ALA A O 1
ATOM 484 N N . ASP A 1 65 ? 12.346 -35.829 -56.796 1.00 32.11 65 ASP A N 1
ATOM 485 C CA . ASP A 1 65 ? 11.472 -36.686 -56.009 1.00 31.44 65 ASP A CA 1
ATOM 486 C C . ASP A 1 65 ? 10.451 -37.427 -56.864 1.00 32.40 65 ASP A C 1
ATOM 487 O O . ASP A 1 65 ? 9.670 -38.219 -56.325 1.00 33.48 65 ASP A O 1
ATOM 492 N N . GLY A 1 66 ? 10.428 -37.177 -58.172 1.00 33.02 66 GLY A N 1
ATOM 493 C CA . GLY A 1 66 ? 9.441 -37.767 -59.052 1.00 31.83 66 GLY A CA 1
ATOM 494 C C . GLY A 1 66 ? 8.093 -37.080 -59.090 1.00 31.02 66 GLY A C 1
ATOM 495 O O . GLY A 1 66 ? 7.125 -37.685 -59.555 1.00 30.50 66 GLY A O 1
ATOM 496 N N . LEU A 1 67 ? 7.989 -35.835 -58.621 1.00 29.96 67 LEU A N 1
ATOM 497 C CA . LEU A 1 67 ? 6.724 -35.103 -58.598 1.00 28.03 67 LEU A CA 1
ATOM 498 C C . LEU A 1 67 ? 6.710 -34.027 -59.680 1.00 28.43 67 LEU A C 1
ATOM 499 O O . LEU A 1 67 ? 7.732 -33.724 -60.298 1.00 28.24 67 LEU A O 1
ATOM 504 N N . THR A 1 68 ? 5.539 -33.420 -59.893 1.00 24.52 68 THR A N 1
ATOM 505 C CA . THR A 1 68 ? 5.405 -32.449 -60.970 1.00 27.62 68 THR A CA 1
ATOM 506 C C . THR A 1 68 ? 5.360 -31.031 -60.422 1.00 27.50 68 THR A C 1
ATOM 507 O O . THR A 1 68 ? 4.383 -30.670 -59.751 1.00 24.35 68 THR A O 1
ATOM 511 N N . PRO A 1 69 ? 6.361 -30.194 -60.686 1.00 27.07 69 PRO A N 1
ATOM 512 C CA . PRO A 1 69 ? 6.294 -28.789 -60.270 1.00 25.68 69 PRO A CA 1
ATOM 513 C C . PRO A 1 69 ? 5.570 -27.937 -61.300 1.00 27.58 69 PRO A C 1
ATOM 514 O O . PRO A 1 69 ? 5.653 -28.178 -62.508 1.00 30.02 69 PRO A O 1
ATOM 518 N N . LEU A 1 70 ? 4.854 -26.920 -60.807 1.00 27.04 70 LEU A N 1
ATOM 519 C CA . LEU A 1 70 ? 4.206 -25.925 -61.658 1.00 26.37 70 LEU A CA 1
ATOM 520 C C . LEU A 1 70 ? 4.321 -24.553 -61.015 1.00 25.88 70 LEU A C 1
ATOM 521 O O . LEU A 1 70 ? 4.382 -24.450 -59.785 1.00 24.54 70 LEU A O 1
ATOM 526 N N . PRO A 1 71 ? 4.349 -23.482 -61.808 1.00 26.89 71 PRO A N 1
ATOM 527 C CA . PRO A 1 71 ? 4.140 -22.156 -61.220 1.00 26.84 71 PRO A CA 1
ATOM 528 C C . PRO A 1 71 ? 2.827 -22.128 -60.453 1.00 23.29 71 PRO A C 1
ATOM 529 O O . PRO A 1 71 ? 1.900 -22.894 -60.741 1.00 22.94 71 PRO A O 1
ATOM 533 N N . VAL A 1 72 ? 2.778 -21.278 -59.423 1.00 23.14 72 VAL A N 1
ATOM 534 C CA . VAL A 1 72 ? 1.695 -21.357 -58.448 1.00 22.99 72 VAL A CA 1
ATOM 535 C C . VAL A 1 72 ? 0.344 -21.169 -59.124 1.00 21.96 72 VAL A C 1
ATOM 536 O O . VAL A 1 72 ? -0.606 -21.904 -58.849 1.00 21.05 72 VAL A O 1
ATOM 540 N N . ASP A 1 73 ? 0.231 -20.175 -60.012 1.00 21.78 73 ASP A N 1
ATOM 541 C CA . ASP A 1 73 ? -1.059 -19.927 -60.653 1.00 24.08 73 ASP A CA 1
ATOM 542 C C . ASP A 1 73 ? -1.463 -21.100 -61.540 1.00 23.09 73 ASP A C 1
ATOM 543 O O . ASP A 1 73 ? -2.633 -21.492 -61.561 1.00 23.00 73 ASP A O 1
ATOM 548 N N . GLU A 1 74 ? -0.505 -21.710 -62.235 1.00 23.78 74 GLU A N 1
ATOM 549 C CA . GLU A 1 74 ? -0.830 -22.901 -63.016 1.00 25.17 74 GLU A CA 1
ATOM 550 C C . GLU A 1 74 ? -1.238 -24.061 -62.121 1.00 23.37 74 GLU A C 1
ATOM 551 O O . GLU A 1 74 ? -2.153 -24.819 -62.459 1.00 21.65 74 GLU A O 1
ATOM 557 N N . ALA A 1 75 ? -0.561 -24.227 -60.983 1.00 24.04 75 ALA A N 1
ATOM 558 C CA . ALA A 1 75 ? -0.952 -25.273 -60.040 1.00 22.02 75 ALA A CA 1
ATOM 559 C C . ALA A 1 75 ? -2.383 -25.066 -59.548 1.00 22.45 75 ALA A C 1
ATOM 560 O O . ALA A 1 75 ? -3.159 -26.024 -59.458 1.00 19.63 75 ALA A O 1
ATOM 562 N N . ALA A 1 76 ? -2.735 -23.823 -59.204 1.00 20.80 76 ALA A N 1
ATOM 563 C CA . ALA A 1 76 ? -4.100 -23.507 -58.770 1.00 22.68 76 ALA A CA 1
ATOM 564 C C . ALA A 1 76 ? -5.116 -23.834 -59.856 1.00 23.89 76 ALA A C 1
ATOM 565 O O . ALA A 1 76 ? -6.192 -24.381 -59.569 1.00 21.29 76 ALA A O 1
ATOM 567 N N . ARG A 1 77 ? -4.798 -23.477 -61.112 1.00 23.36 77 ARG A N 1
ATOM 568 C CA . ARG A 1 77 ? -5.722 -23.716 -62.215 1.00 25.94 77 ARG A CA 1
ATOM 569 C C . ARG A 1 77 ? -5.857 -25.197 -62.520 1.00 27.40 77 ARG A C 1
ATOM 570 O O . ARG A 1 77 ? -6.887 -25.617 -63.057 1.00 28.75 77 ARG A O 1
ATOM 578 N N . ALA A 1 78 ? -4.858 -26.005 -62.163 1.00 27.83 78 ALA A N 1
ATOM 579 C CA . ALA A 1 78 ? -4.947 -27.439 -62.407 1.00 25.49 78 ALA A CA 1
ATOM 580 C C . ALA A 1 78 ? -5.728 -28.170 -61.333 1.00 27.17 78 ALA A C 1
ATOM 581 O O . ALA A 1 78 ? -6.240 -29.260 -61.607 1.00 27.19 78 ALA A O 1
ATOM 583 N N . ALA A 1 79 ? -5.834 -27.610 -60.125 1.00 25.65 79 ALA A N 1
ATOM 584 C CA . ALA A 1 79 ? -6.279 -28.374 -58.969 1.00 23.92 79 ALA A CA 1
ATOM 585 C C . ALA A 1 79 ? -7.651 -27.954 -58.474 1.00 23.95 79 ALA A C 1
ATOM 586 O O . ALA A 1 79 ? -8.028 -26.779 -58.529 1.00 26.93 79 ALA A O 1
ATOM 588 N N . GLN A 1 80 ? -8.353 -28.932 -57.905 1.00 23.28 80 GLN A N 1
ATOM 589 C CA . GLN A 1 80 ? -9.591 -28.706 -57.174 1.00 26.55 80 GLN A CA 1
ATOM 590 C C . GLN A 1 80 ? -9.394 -28.657 -55.662 1.00 24.30 80 GLN A C 1
ATOM 591 O O . GLN A 1 80 ? -10.300 -28.214 -54.947 1.00 24.75 80 GLN A O 1
ATOM 597 N N . ILE A 1 81 ? -8.241 -29.092 -55.168 1.00 22.03 81 ILE A N 1
ATOM 598 C CA . ILE A 1 81 ? -7.895 -29.033 -53.752 1.00 22.26 81 ILE A CA 1
ATOM 599 C C . ILE A 1 81 ? -6.527 -28.379 -53.677 1.00 21.06 81 ILE A C 1
ATOM 600 O O . ILE A 1 81 ? -5.587 -28.840 -54.332 1.00 19.86 81 ILE A O 1
ATOM 605 N N . ILE A 1 82 ? -6.425 -27.282 -52.929 1.00 18.05 82 ILE A N 1
ATOM 606 C CA . ILE A 1 82 ? -5.233 -26.437 -52.924 1.00 17.73 82 ILE A CA 1
ATOM 607 C C . ILE A 1 82 ? -4.787 -26.342 -51.475 1.00 17.92 82 ILE A C 1
ATOM 608 O O . ILE A 1 82 ? -5.505 -25.789 -50.638 1.00 16.82 82 ILE A O 1
ATOM 613 N N . GLN A 1 83 ? -3.645 -26.944 -51.162 1.00 15.77 83 GLN A N 1
ATOM 614 C CA . GLN A 1 83 ? -3.091 -26.922 -49.816 1.00 15.50 83 GLN A CA 1
ATOM 615 C C . GLN A 1 83 ? -2.015 -25.855 -49.757 1.00 15.36 83 GLN A C 1
ATOM 616 O O . GLN A 1 83 ? -0.991 -25.968 -50.441 1.00 15.64 83 GLN A O 1
ATOM 622 N N . ILE A 1 84 ? -2.221 -24.861 -48.907 1.00 14.95 84 ILE A N 1
ATOM 623 C CA . ILE A 1 84 ? -1.329 -23.706 -48.828 1.00 14.80 84 ILE A CA 1
ATOM 624 C C . ILE A 1 84 ? -0.265 -23.980 -47.766 1.00 14.72 84 ILE A C 1
ATOM 625 O O . ILE A 1 84 ? -0.555 -23.996 -46.568 1.00 14.44 84 ILE A O 1
ATOM 630 N N . LEU A 1 85 ? 0.969 -24.205 -48.197 1.00 15.01 85 LEU A N 1
ATOM 631 C CA . LEU A 1 85 ? 2.057 -24.545 -47.282 1.00 15.02 85 LEU A CA 1
ATOM 632 C C . LEU A 1 85 ? 3.265 -23.660 -47.549 1.00 15.08 85 LEU A C 1
ATOM 633 O O . LEU A 1 85 ? 4.411 -24.117 -47.560 1.00 15.37 85 LEU A O 1
ATOM 638 N N . VAL A 1 86 ? 3.026 -22.372 -47.771 1.00 15.34 86 VAL A N 1
ATOM 639 C CA . VAL A 1 86 ? 4.122 -21.409 -47.790 1.00 16.37 86 VAL A CA 1
ATOM 640 C C . VAL A 1 86 ? 4.119 -20.778 -46.396 1.00 16.76 86 VAL A C 1
ATOM 641 O O . VAL A 1 86 ? 3.190 -21.039 -45.623 1.00 16.32 86 VAL A O 1
ATOM 645 N N . PRO A 1 87 ? 5.117 -19.983 -46.009 1.00 18.71 87 PRO A N 1
ATOM 646 C CA . PRO A 1 87 ? 5.125 -19.449 -44.640 1.00 18.22 87 PRO A CA 1
ATOM 647 C C . PRO A 1 87 ? 3.886 -18.613 -44.350 1.00 19.05 87 PRO A C 1
ATOM 648 O O . PRO A 1 87 ? 3.352 -17.919 -45.215 1.00 18.04 87 PRO A O 1
ATOM 652 N N . ASP A 1 88 ? 3.461 -18.654 -43.094 1.00 16.57 88 ASP A N 1
ATOM 653 C CA . ASP A 1 88 ? 2.240 -17.965 -42.698 1.00 18.53 88 ASP A CA 1
ATOM 654 C C . ASP A 1 88 ? 2.292 -16.469 -43.009 1.00 18.41 88 ASP A C 1
ATOM 655 O O . ASP A 1 88 ? 1.284 -15.887 -43.442 1.00 14.97 88 ASP A O 1
ATOM 660 N N . ASP A 1 89 ? 3.467 -15.834 -42.865 1.00 16.94 89 ASP A N 1
ATOM 661 C CA . ASP A 1 89 ? 3.543 -14.397 -43.131 1.00 22.32 89 ASP A CA 1
ATOM 662 C C . ASP A 1 89 ? 3.537 -14.074 -44.622 1.00 21.41 89 ASP A C 1
ATOM 663 O O . ASP A 1 89 ? 3.489 -12.899 -44.986 1.00 20.18 89 ASP A O 1
ATOM 668 N N . ILE A 1 90 ? 3.580 -15.090 -45.481 1.00 19.47 90 ILE A N 1
ATOM 669 C CA . ILE A 1 90 ? 3.590 -14.930 -46.932 1.00 20.57 90 ILE A CA 1
ATOM 670 C C . ILE A 1 90 ? 2.250 -15.349 -47.568 1.00 18.55 90 ILE A C 1
ATOM 671 O O . ILE A 1 90 ? 1.978 -14.982 -48.727 1.00 18.31 90 ILE A O 1
ATOM 676 N N . GLN A 1 91 ? 1.402 -16.068 -46.839 1.00 16.15 91 GLN A N 1
ATOM 677 C CA . GLN A 1 91 ? 0.250 -16.728 -47.450 1.00 19.03 91 GLN A CA 1
ATOM 678 C C . GLN A 1 91 ? -0.758 -15.729 -48.017 1.00 19.12 91 GLN A C 1
ATOM 679 O O . GLN A 1 91 ? -1.328 -15.966 -49.085 1.00 16.25 91 GLN A O 1
ATOM 685 N N . ALA A 1 92 ? -1.012 -14.620 -47.309 1.00 17.27 92 ALA A N 1
ATOM 686 C CA . ALA A 1 92 ? -2.051 -13.698 -47.768 1.00 19.51 92 ALA A CA 1
ATOM 687 C C . ALA A 1 92 ? -1.724 -13.149 -49.150 1.00 22.31 92 ALA A C 1
ATOM 688 O O . ALA A 1 92 ? -2.593 -13.106 -50.031 1.00 22.02 92 ALA A O 1
ATOM 690 N N . LYS A 1 93 ? -0.468 -12.756 -49.364 1.00 17.19 93 LYS A N 1
ATOM 691 C CA . LYS A 1 93 ? -0.062 -12.201 -50.648 1.00 23.67 93 LYS A CA 1
ATOM 692 C C . LYS A 1 93 ? -0.065 -13.265 -51.747 1.00 23.54 93 LYS A C 1
ATOM 693 O O . LYS A 1 93 ? -0.570 -13.024 -52.850 1.00 19.74 93 LYS A O 1
ATOM 699 N N . VAL A 1 94 ? 0.497 -14.449 -51.462 1.00 17.97 94 VAL A N 1
ATOM 700 C CA . VAL A 1 94 ? 0.451 -15.548 -52.421 1.00 19.98 94 VAL A CA 1
ATOM 701 C C . VAL A 1 94 ? -0.997 -15.877 -52.781 1.00 19.09 94 VAL A C 1
ATOM 702 O O . VAL A 1 94 ? -1.338 -16.033 -53.957 1.00 17.90 94 VAL A O 1
ATOM 706 N N . TYR A 1 95 ? -1.863 -15.997 -51.771 1.00 15.73 95 TYR A N 1
ATOM 707 C CA . TYR A 1 95 ? -3.271 -16.301 -52.016 1.00 19.23 95 TYR A CA 1
ATOM 708 C C . TYR A 1 95 ? -3.904 -15.246 -52.919 1.00 21.18 95 TYR A C 1
ATOM 709 O O . TYR A 1 95 ? -4.529 -15.563 -53.934 1.00 19.17 95 TYR A O 1
ATOM 718 N N . ARG A 1 96 ? -3.723 -13.980 -52.572 1.00 20.97 96 ARG A N 1
ATOM 719 C CA . ARG A 1 96 ? -4.339 -12.888 -53.320 1.00 21.26 96 ARG A CA 1
ATOM 720 C C . ARG A 1 96 ? -3.861 -12.862 -54.772 1.00 20.51 96 ARG A C 1
ATOM 721 O O . ARG A 1 96 ? -4.666 -12.698 -55.699 1.00 20.26 96 ARG A O 1
ATOM 729 N N . GLU A 1 97 ? -2.559 -13.062 -54.996 1.00 20.28 97 GLU A N 1
ATOM 730 C CA . GLU A 1 97 ? -1.992 -12.899 -56.332 1.00 22.73 97 GLU A CA 1
ATOM 731 C C . GLU A 1 97 ? -2.110 -14.158 -57.186 1.00 23.34 97 GLU A C 1
ATOM 732 O O . GLU A 1 97 ? -2.251 -14.064 -58.414 1.00 22.23 97 GLU A O 1
ATOM 738 N N . LYS A 1 98 ? -1.997 -15.345 -56.582 1.00 22.35 98 LYS A N 1
ATOM 739 C CA . LYS A 1 98 ? -1.758 -16.552 -57.370 1.00 22.57 98 LYS A CA 1
ATOM 740 C C . LYS A 1 98 ? -2.821 -17.622 -57.219 1.00 19.42 98 LYS A C 1
ATOM 741 O O . LYS A 1 98 ? -2.784 -18.608 -57.969 1.00 16.72 98 LYS A O 1
ATOM 747 N N . ILE A 1 99 ? -3.746 -17.476 -56.272 1.00 19.48 99 ILE A N 1
ATOM 748 C CA . ILE A 1 99 ? -4.677 -18.552 -55.965 1.00 20.03 99 ILE A CA 1
ATOM 749 C C . ILE A 1 99 ? -6.114 -18.069 -56.093 1.00 22.18 99 ILE A C 1
ATOM 750 O O . ILE A 1 99 ? -6.925 -18.656 -56.821 1.00 17.90 99 ILE A O 1
ATOM 755 N N . GLU A 1 100 ? -6.436 -16.996 -55.382 1.00 19.36 100 GLU A N 1
ATOM 756 C CA . GLU A 1 100 ? -7.811 -16.514 -55.318 1.00 22.19 100 GLU A CA 1
ATOM 757 C C . GLU A 1 100 ? -8.464 -16.384 -56.696 1.00 22.30 100 GLU A C 1
ATOM 758 O O . GLU A 1 100 ? -9.627 -16.778 -56.847 1.00 19.55 100 GLU A O 1
ATOM 764 N N . PRO A 1 101 ? -7.820 -15.790 -57.707 1.00 23.69 101 PRO A N 1
ATOM 765 C CA . PRO A 1 101 ? -8.522 -15.587 -58.981 1.00 25.25 101 PRO A CA 1
ATOM 766 C C . PRO A 1 101 ? -8.869 -16.872 -59.693 1.00 24.66 101 PRO A C 1
ATOM 767 O O . PRO A 1 101 ? -9.640 -16.816 -60.657 1.00 26.75 101 PRO A O 1
ATOM 771 N N . TYR A 1 102 ? -8.326 -18.014 -59.269 1.00 24.10 102 TYR A N 1
ATOM 772 C CA . TYR A 1 102 ? -8.518 -19.280 -59.967 1.00 22.68 102 TYR A CA 1
ATOM 773 C C . TYR A 1 102 ? -9.411 -20.244 -59.211 1.00 22.63 102 TYR A C 1
ATOM 774 O O . TYR A 1 102 ? -9.548 -21.403 -59.618 1.00 26.55 102 TYR A O 1
ATOM 783 N N . LEU A 1 103 ? -10.020 -19.806 -58.123 1.00 21.64 103 LEU A N 1
ATOM 784 C CA . LEU A 1 103 ? -10.899 -20.677 -57.357 1.00 23.48 103 LEU A CA 1
ATOM 785 C C . LEU A 1 103 ? -12.235 -20.831 -58.074 1.00 23.45 103 LEU A C 1
ATOM 786 O O . LEU A 1 103 ? -12.746 -19.879 -58.660 1.00 23.06 103 LEU A O 1
ATOM 791 N N . ASN A 1 104 ? -12.794 -22.037 -58.010 1.00 25.41 104 ASN A N 1
ATOM 792 C CA . ASN A 1 104 ? -14.074 -22.388 -58.605 1.00 24.87 104 ASN A CA 1
ATOM 793 C C . ASN A 1 104 ? -14.998 -22.892 -57.511 1.00 27.37 104 ASN A C 1
ATOM 794 O O . ASN A 1 104 ? -14.545 -23.368 -56.467 1.00 23.42 104 ASN A O 1
ATOM 799 N N . GLU A 1 105 ? -16.302 -22.786 -57.754 1.00 27.40 105 GLU A N 1
ATOM 800 C CA . GLU A 1 105 ? -17.260 -23.320 -56.797 1.00 28.92 105 GLU A CA 1
ATOM 801 C C . GLU A 1 105 ? -17.014 -24.799 -56.591 1.00 22.54 105 GLU A C 1
ATOM 802 O O . GLU A 1 105 ? -16.790 -25.546 -57.548 1.00 24.01 105 GLU A O 1
ATOM 808 N N . GLY A 1 106 ? -17.037 -25.216 -55.332 1.00 26.47 106 GLY A N 1
ATOM 809 C CA . GLY A 1 106 ? -16.759 -26.590 -54.999 1.00 25.75 106 GLY A CA 1
ATOM 810 C C . GLY A 1 106 ? -15.298 -26.937 -54.804 1.00 26.05 106 GLY A C 1
ATOM 811 O O . GLY A 1 106 ? -15.009 -28.074 -54.428 1.00 23.87 106 GLY A O 1
ATOM 812 N N . ASP A 1 107 ? -14.363 -26.006 -55.044 1.00 26.79 107 ASP A N 1
ATOM 813 C CA . ASP A 1 107 ? -12.966 -26.279 -54.707 1.00 24.56 107 ASP A CA 1
ATOM 814 C C . ASP A 1 107 ? -12.810 -26.406 -53.192 1.00 23.46 107 ASP A C 1
ATOM 815 O O . ASP A 1 107 ? -13.692 -26.027 -52.423 1.00 21.99 107 ASP A O 1
ATOM 820 N N . ALA A 1 108 ? -11.682 -26.973 -52.759 1.00 22.88 108 ALA A N 1
ATOM 821 C CA . ALA A 1 108 ? -11.342 -27.032 -51.337 1.00 22.21 108 ALA A CA 1
ATOM 822 C C . ALA A 1 108 ? -9.995 -26.352 -51.113 1.00 21.07 108 ALA A C 1
ATOM 823 O O . ALA A 1 108 ? -9.040 -26.585 -51.863 1.00 22.14 108 ALA A O 1
ATOM 825 N N . LEU A 1 109 ? -9.936 -25.478 -50.124 1.00 19.00 109 LEU A N 1
ATOM 826 C CA . LEU A 1 109 ? -8.721 -24.769 -49.750 1.00 17.97 109 LEU A CA 1
ATOM 827 C C . LEU A 1 109 ? -8.264 -25.292 -48.393 1.00 17.90 109 LEU A C 1
ATOM 828 O O . LEU A 1 109 ? -9.012 -25.227 -47.417 1.00 18.27 109 LEU A O 1
ATOM 833 N N . GLY A 1 110 ? -7.056 -25.831 -48.332 1.00 15.12 110 GLY A N 1
ATOM 834 C CA . GLY A 1 110 ? -6.555 -26.458 -47.128 1.00 15.82 110 GLY A CA 1
ATOM 835 C C . GLY A 1 110 ? -5.367 -25.715 -46.546 1.00 14.46 110 GLY A C 1
ATOM 836 O O . GLY A 1 110 ? -4.613 -25.058 -47.273 1.00 14.49 110 GLY A O 1
ATOM 837 N N . PHE A 1 111 ? -5.195 -25.861 -45.225 1.00 14.45 111 PHE A N 1
ATOM 838 C CA . PHE A 1 111 ? -4.112 -25.256 -44.449 1.00 15.11 111 PHE A CA 1
ATOM 839 C C . PHE A 1 111 ? -3.569 -26.299 -43.481 1.00 14.14 111 PHE A C 1
ATOM 840 O O . PHE A 1 111 ? -4.225 -27.294 -43.195 1.00 16.03 111 PHE A O 1
ATOM 848 N N . SER A 1 112 ? -2.343 -26.093 -43.000 1.00 14.09 112 SER A N 1
ATOM 849 C CA . SER A 1 112 ? -1.844 -26.880 -41.875 1.00 15.35 112 SER A CA 1
ATOM 850 C C . SER A 1 112 ? -1.648 -26.024 -40.620 1.00 14.78 112 SER A C 1
ATOM 851 O O . SER A 1 112 ? -1.107 -26.511 -39.617 1.00 17.16 112 SER A O 1
ATOM 854 N N . HIS A 1 113 ? -2.078 -24.773 -40.658 1.00 13.47 113 HIS A N 1
ATOM 855 C CA . HIS A 1 113 ? -2.075 -23.875 -39.503 1.00 15.96 113 HIS A CA 1
ATOM 856 C C . HIS A 1 113 ? -3.151 -22.828 -39.746 1.00 13.83 113 HIS A C 1
ATOM 857 O O . HIS A 1 113 ? -3.378 -22.426 -40.892 1.00 15.77 113 HIS A O 1
ATOM 864 N N . GLY A 1 114 ? -3.819 -22.392 -38.676 1.00 13.22 114 GLY A N 1
ATOM 865 C CA . GLY A 1 114 ? -5.068 -21.664 -38.824 1.00 13.69 114 GLY A CA 1
ATOM 866 C C . GLY A 1 114 ? -4.991 -20.149 -38.797 1.00 12.28 114 GLY A C 1
ATOM 867 O O . GLY A 1 114 ? -6.003 -19.500 -39.052 1.00 12.23 114 GLY A O 1
ATOM 868 N N . PHE A 1 115 ? -3.811 -19.572 -38.551 1.00 12.68 115 PHE A N 1
ATOM 869 C CA . PHE A 1 115 ? -3.703 -18.147 -38.266 1.00 13.37 115 PHE A CA 1
ATOM 870 C C . PHE A 1 115 ? -4.404 -17.303 -39.317 1.00 13.00 115 PHE A C 1
ATOM 871 O O . PHE A 1 115 ? -5.190 -16.414 -38.985 1.00 11.85 115 PHE A O 1
ATOM 879 N N . ASN A 1 116 ? -4.100 -17.534 -40.596 1.00 12.20 116 ASN A N 1
ATOM 880 C CA . ASN A 1 116 ? -4.550 -16.580 -41.604 1.00 12.98 116 ASN A CA 1
ATOM 881 C C . ASN A 1 116 ? -6.056 -16.640 -41.824 1.00 14.56 116 ASN A C 1
ATOM 882 O O . ASN A 1 116 ? -6.669 -15.606 -42.095 1.00 15.23 116 ASN A O 1
ATOM 887 N N . ILE A 1 117 ? -6.671 -17.825 -41.703 1.00 13.12 117 ILE A N 1
ATOM 888 C CA . ILE A 1 117 ? -8.126 -17.910 -41.783 1.00 14.10 117 ILE A CA 1
ATOM 889 C C . ILE A 1 117 ? -8.745 -17.389 -40.494 1.00 15.52 117 ILE A C 1
ATOM 890 O O . ILE A 1 117 ? -9.726 -16.627 -40.511 1.00 15.87 117 ILE A O 1
ATOM 895 N N . HIS A 1 118 ? -8.155 -17.751 -39.356 1.00 14.10 118 HIS A N 1
ATOM 896 C CA . HIS A 1 118 ? -8.773 -17.403 -38.090 1.00 16.32 118 HIS A CA 1
ATOM 897 C C . HIS A 1 118 ? -8.733 -15.897 -37.845 1.00 17.56 118 HIS A C 1
ATOM 898 O O . HIS A 1 118 ? -9.708 -15.328 -37.338 1.00 17.06 118 HIS A O 1
ATOM 905 N N . PHE A 1 119 ? -7.626 -15.230 -38.185 1.00 14.38 119 PHE A N 1
ATOM 906 C CA . PHE A 1 119 ? -7.532 -13.790 -37.962 1.00 14.98 119 PHE A CA 1
ATOM 907 C C . PHE A 1 119 ? -7.877 -12.971 -39.199 1.00 15.89 119 PHE A C 1
ATOM 908 O O . PHE A 1 119 ? -7.497 -11.796 -39.276 1.00 14.61 119 PHE A O 1
ATOM 916 N N . GLY A 1 120 ? -8.589 -13.566 -40.159 1.00 16.97 120 GLY A N 1
ATOM 917 C CA . GLY A 1 120 ? -9.176 -12.827 -41.267 1.00 16.80 120 GLY A CA 1
ATOM 918 C C . GLY A 1 120 ? -8.217 -12.247 -42.280 1.00 16.32 120 GLY A C 1
ATOM 919 O O . GLY A 1 120 ? -8.568 -11.287 -42.964 1.00 17.41 120 GLY A O 1
ATOM 920 N N . GLN A 1 121 ? -7.014 -12.806 -42.408 1.00 14.44 121 GLN A N 1
ATOM 921 C CA . GLN A 1 121 ? -6.055 -12.322 -43.391 1.00 16.95 121 GLN A CA 1
ATOM 922 C C . GLN A 1 121 ? -6.288 -12.949 -44.760 1.00 19.04 121 GLN A C 1
ATOM 923 O O . GLN A 1 121 ? -5.910 -12.365 -45.770 1.00 16.53 121 GLN A O 1
ATOM 929 N N . ILE A 1 122 ? -6.905 -14.122 -44.795 1.00 15.97 122 ILE A N 1
ATOM 930 C CA . ILE A 1 122 ? -7.383 -14.762 -46.016 1.00 18.37 122 ILE A CA 1
ATOM 931 C C . ILE A 1 122 ? -8.866 -15.029 -45.805 1.00 18.31 122 ILE A C 1
ATOM 932 O O . ILE A 1 122 ? -9.242 -15.657 -44.809 1.00 16.85 122 ILE A O 1
ATOM 937 N N . VAL A 1 123 ? -9.704 -14.514 -46.701 1.00 16.22 123 VAL A N 1
ATOM 938 C CA . VAL A 1 123 ? -11.161 -14.636 -46.583 1.00 22.93 123 VAL A CA 1
ATOM 939 C C . VAL A 1 123 ? -11.678 -15.288 -47.861 1.00 22.79 123 VAL A C 1
ATOM 940 O O . VAL A 1 123 ? -11.915 -14.597 -48.857 1.00 22.82 123 VAL A O 1
ATOM 944 N N . PRO A 1 124 ? -11.801 -16.607 -47.905 1.00 22.33 124 PRO A N 1
ATOM 945 C CA . PRO A 1 124 ? -12.172 -17.282 -49.153 1.00 23.89 124 PRO A CA 1
ATOM 946 C C . PRO A 1 124 ? -13.632 -17.036 -49.496 1.00 24.87 124 PRO A C 1
ATOM 947 O O . PRO A 1 124 ? -14.435 -16.681 -48.622 1.00 24.14 124 PRO A O 1
ATOM 951 N N . PRO A 1 125 ? -14.016 -17.236 -50.758 1.00 28.16 125 PRO A N 1
ATOM 952 C CA . PRO A 1 125 ? -15.427 -17.085 -51.120 1.00 27.80 125 PRO A CA 1
ATOM 953 C C . PRO A 1 125 ? -16.259 -18.167 -50.471 1.00 29.04 125 PRO A C 1
ATOM 954 O O . PRO A 1 125 ? -15.767 -19.282 -50.202 1.00 27.91 125 PRO A O 1
ATOM 958 N N . PRO A 1 126 ? -17.527 -17.887 -50.164 1.00 29.58 126 PRO A N 1
ATOM 959 C CA . PRO A 1 126 ? -18.373 -18.893 -49.493 1.00 31.05 126 PRO A CA 1
ATOM 960 C C . PRO A 1 126 ? -18.569 -20.173 -50.291 1.00 29.92 126 PRO A C 1
ATOM 961 O O . PRO A 1 126 ? -18.880 -21.209 -49.695 1.00 31.94 126 PRO A O 1
ATOM 965 N N . SER A 1 127 ? -18.397 -20.138 -51.611 1.00 29.59 127 SER A N 1
ATOM 966 C CA . SER A 1 127 ? -18.531 -21.307 -52.464 1.00 32.13 127 SER A CA 1
ATOM 967 C C . SER A 1 127 ? -17.354 -22.279 -52.368 1.00 31.70 127 SER A C 1
ATOM 968 O O . SER A 1 127 ? -17.377 -23.297 -53.066 1.00 28.81 127 SER A O 1
ATOM 971 N N . VAL A 1 128 ? -16.329 -22.013 -51.557 1.00 26.53 128 VAL A N 1
ATOM 972 C CA . VAL A 1 128 ? -15.147 -22.868 -51.483 1.00 24.36 128 VAL A CA 1
ATOM 973 C C . VAL A 1 128 ? -15.126 -23.543 -50.112 1.00 24.00 128 VAL A C 1
ATOM 974 O O . VAL A 1 128 ? -15.340 -22.882 -49.093 1.00 26.68 128 VAL A O 1
ATOM 978 N N . ASP A 1 129 ? -14.902 -24.858 -50.086 1.00 22.78 129 ASP A N 1
ATOM 979 C CA . ASP A 1 129 ? -14.671 -25.551 -48.820 1.00 24.36 129 ASP A CA 1
ATOM 980 C C . ASP A 1 129 ? -13.338 -25.106 -48.231 1.00 23.62 129 ASP A C 1
ATOM 981 O O . ASP A 1 129 ? -12.377 -24.898 -48.969 1.00 20.18 129 ASP A O 1
ATOM 986 N N . VAL A 1 130 ? -13.269 -24.972 -46.904 1.00 20.70 130 VAL A N 1
ATOM 987 C CA . VAL A 1 130 ? -12.032 -24.574 -46.222 1.00 19.87 130 VAL A CA 1
ATOM 988 C C . VAL A 1 130 ? -11.778 -25.544 -45.074 1.00 21.16 130 VAL A C 1
ATOM 989 O O . VAL A 1 130 ? -12.603 -25.665 -44.152 1.00 18.18 130 VAL A O 1
ATOM 993 N N . PHE A 1 131 ? -10.643 -26.234 -45.126 1.00 15.91 131 PHE A N 1
ATOM 994 C CA . PHE A 1 131 ? -10.293 -27.195 -44.096 1.00 15.99 131 PHE A CA 1
ATOM 995 C C . PHE A 1 131 ? -8.845 -26.998 -43.645 1.00 14.26 131 PHE A C 1
ATOM 996 O O . PHE A 1 131 ? -8.057 -26.290 -44.268 1.00 15.75 131 PHE A O 1
ATOM 1004 N N . MET A 1 132 ? -8.498 -27.679 -42.559 1.00 14.28 132 MET A N 1
ATOM 1005 C CA . MET A 1 132 ? -7.138 -27.775 -42.035 1.00 15.53 132 MET A CA 1
ATOM 1006 C C . MET A 1 132 ? -6.821 -29.202 -41.628 1.00 16.21 132 MET A C 1
ATOM 1007 O O . MET A 1 132 ? -7.605 -29.836 -40.921 1.00 16.28 132 MET A O 1
ATOM 1012 N N . VAL A 1 133 ? -5.627 -29.662 -41.988 1.00 15.41 133 VAL A N 1
ATOM 1013 C CA . VAL A 1 133 ? -5.013 -30.835 -41.385 1.00 15.01 133 VAL A CA 1
ATOM 1014 C C . VAL A 1 133 ? -3.643 -30.380 -40.895 1.00 15.65 133 VAL A C 1
ATOM 1015 O O . VAL A 1 133 ? -2.768 -30.051 -41.704 1.00 15.66 133 VAL A O 1
ATOM 1019 N N . ALA A 1 134 ? -3.458 -30.355 -39.584 1.00 16.68 134 ALA A N 1
ATOM 1020 C CA . ALA A 1 134 ? -2.263 -29.828 -38.934 1.00 19.31 134 ALA A CA 1
ATOM 1021 C C . ALA A 1 134 ? -1.506 -30.997 -38.319 1.00 19.95 134 ALA A C 1
ATOM 1022 O O . ALA A 1 134 ? -1.914 -31.512 -37.269 1.00 18.91 134 ALA A O 1
ATOM 1024 N N . PRO A 1 135 ? -0.421 -31.466 -38.934 1.00 20.60 135 PRO A N 1
ATOM 1025 C CA . PRO A 1 135 ? 0.372 -32.535 -38.315 1.00 21.46 135 PRO A CA 1
ATOM 1026 C C . PRO A 1 135 ? 1.055 -32.047 -37.048 1.00 24.32 135 PRO A C 1
ATOM 1027 O O . PRO A 1 135 ? 1.488 -30.893 -36.957 1.00 22.90 135 PRO A O 1
ATOM 1031 N N . LYS A 1 136 ? 1.149 -32.945 -36.065 1.00 23.95 136 LYS A N 1
ATOM 1032 C CA . LYS A 1 136 ? 1.812 -32.663 -34.792 1.00 27.15 136 LYS A CA 1
ATOM 1033 C C . LYS A 1 136 ? 3.277 -33.107 -34.774 1.00 30.57 136 LYS A C 1
ATOM 1034 O O . LYS A 1 136 ? 3.813 -33.436 -33.705 1.00 31.68 136 LYS A O 1
ATOM 1040 N N . SER A 1 137 ? 3.937 -33.099 -35.924 1.00 28.40 137 SER A N 1
ATOM 1041 C CA . SER A 1 137 ? 5.353 -33.389 -36.061 1.00 30.93 137 SER A CA 1
ATOM 1042 C C . SER A 1 137 ? 5.914 -32.495 -37.153 1.00 30.25 137 SER A C 1
ATOM 1043 O O . SER A 1 137 ? 5.172 -32.041 -38.030 1.00 27.61 137 SER A O 1
ATOM 1046 N N . PRO A 1 138 ? 7.215 -32.225 -37.133 1.00 32.11 138 PRO A N 1
ATOM 1047 C CA . PRO A 1 138 ? 7.828 -31.517 -38.262 1.00 31.08 138 PRO A CA 1
ATOM 1048 C C . PRO A 1 138 ? 7.811 -32.383 -39.518 1.00 28.81 138 PRO A C 1
ATOM 1049 O O . PRO A 1 138 ? 7.642 -33.603 -39.466 1.00 28.91 138 PRO A O 1
ATOM 1053 N N . GLY A 1 139 ? 7.983 -31.713 -40.659 1.00 30.61 139 GLY A N 1
ATOM 1054 C CA . GLY A 1 139 ? 7.798 -32.372 -41.940 1.00 31.03 139 GLY A CA 1
ATOM 1055 C C . GLY A 1 139 ? 8.662 -33.607 -42.119 1.00 32.65 139 GLY A C 1
ATOM 1056 O O . GLY A 1 139 ? 8.201 -34.622 -42.638 1.00 31.94 139 GLY A O 1
ATOM 1057 N N . HIS A 1 140 ? 9.921 -33.549 -41.682 1.00 33.07 140 HIS A N 1
ATOM 1058 C CA . HIS A 1 140 ? 10.778 -34.711 -41.895 1.00 36.40 140 HIS A CA 1
ATOM 1059 C C . HIS A 1 140 ? 10.243 -35.945 -41.174 1.00 33.34 140 HIS A C 1
ATOM 1060 O O . HIS A 1 140 ? 10.405 -37.058 -41.672 1.00 32.00 140 HIS A O 1
ATOM 1067 N N . LEU A 1 141 ? 9.524 -35.770 -40.059 1.00 33.00 141 LEU A N 1
ATOM 1068 C CA . LEU A 1 141 ? 8.900 -36.919 -39.406 1.00 32.00 141 LEU A CA 1
ATOM 1069 C C . LEU A 1 141 ? 7.589 -37.315 -40.076 1.00 31.59 141 LEU A C 1
ATOM 1070 O O . LEU A 1 141 ? 7.280 -38.509 -40.166 1.00 30.81 141 LEU A O 1
ATOM 1075 N N . VAL A 1 142 ? 6.793 -36.333 -40.523 1.00 29.21 142 VAL A N 1
ATOM 1076 C CA . VAL A 1 142 ? 5.623 -36.636 -41.350 1.00 26.95 142 VAL A CA 1
ATOM 1077 C C . VAL A 1 142 ? 6.019 -37.538 -42.512 1.00 28.71 142 VAL A C 1
ATOM 1078 O O . VAL A 1 142 ? 5.316 -38.504 -42.845 1.00 26.34 142 VAL A O 1
ATOM 1082 N N . ARG A 1 143 ? 7.155 -37.241 -43.145 1.00 29.99 143 ARG A N 1
ATOM 1083 C CA . ARG A 1 143 ? 7.611 -38.077 -44.254 1.00 34.02 143 ARG A CA 1
ATOM 1084 C C . ARG A 1 143 ? 8.183 -39.402 -43.753 1.00 36.20 143 ARG A C 1
ATOM 1085 O O . ARG A 1 143 ? 7.818 -40.474 -44.252 1.00 36.92 143 ARG A O 1
ATOM 1093 N N . ARG A 1 144 ? 9.092 -39.349 -42.775 1.00 30.02 144 ARG A N 1
ATOM 1094 C CA . ARG A 1 144 ? 9.748 -40.575 -42.321 1.00 35.81 144 ARG A CA 1
ATOM 1095 C C . ARG A 1 144 ? 8.737 -41.559 -41.753 1.00 36.23 144 ARG A C 1
ATOM 1096 O O . ARG A 1 144 ? 8.757 -42.753 -42.080 1.00 37.88 144 ARG A O 1
ATOM 1104 N N . MET A 1 145 ? 7.838 -41.070 -40.897 1.00 35.34 145 MET A N 1
ATOM 1105 C CA . MET A 1 145 ? 6.857 -41.955 -40.286 1.00 36.97 145 MET A CA 1
ATOM 1106 C C . MET A 1 145 ? 5.919 -42.540 -41.323 1.00 37.01 145 MET A C 1
ATOM 1107 O O . MET A 1 145 ? 5.540 -43.706 -41.202 1.00 40.43 145 MET A O 1
ATOM 1112 N N . TYR A 1 146 ? 5.564 -41.769 -42.363 1.00 38.06 146 TYR A N 1
ATOM 1113 C CA . TYR A 1 146 ? 4.729 -42.307 -43.439 1.00 37.11 146 TYR A CA 1
ATOM 1114 C C . TYR A 1 146 ? 5.439 -43.439 -44.174 1.00 37.91 146 TYR A C 1
ATOM 1115 O O . TYR A 1 146 ? 4.820 -44.453 -44.516 1.00 38.56 146 TYR A O 1
ATOM 1124 N N . ARG A 1 147 ? 6.729 -43.262 -44.466 1.00 34.30 147 ARG A N 1
ATOM 1125 C CA . ARG A 1 147 ? 7.485 -44.312 -45.148 1.00 39.15 147 ARG A CA 1
ATOM 1126 C C . ARG A 1 147 ? 7.438 -45.615 -44.354 1.00 39.85 147 ARG A C 1
ATOM 1127 O O . ARG A 1 147 ? 7.247 -46.696 -44.920 1.00 41.59 147 ARG A O 1
ATOM 1135 N N . GLN A 1 148 ? 7.558 -45.519 -43.035 1.00 41.62 148 GLN A N 1
ATOM 1136 C CA . GLN A 1 148 ? 7.552 -46.663 -42.140 1.00 41.41 148 GLN A CA 1
ATOM 1137 C C . GLN A 1 148 ? 6.150 -47.169 -41.805 1.00 42.63 148 GLN A C 1
ATOM 1138 O O . GLN A 1 148 ? 6.018 -47.943 -40.853 1.00 44.41 148 GLN A O 1
ATOM 1144 N N . GLY A 1 149 ? 5.113 -46.764 -42.533 1.00 45.52 149 GLY A N 1
ATOM 1145 C CA . GLY A 1 149 ? 3.781 -47.300 -42.313 1.00 43.80 149 GLY A CA 1
ATOM 1146 C C . GLY A 1 149 ? 3.115 -46.888 -41.019 1.00 46.51 149 GLY A C 1
ATOM 1147 O O . GLY A 1 149 ? 2.033 -47.393 -40.712 1.00 49.68 149 GLY A O 1
ATOM 1148 N N . VAL A 1 150 ? 3.732 -46.010 -40.243 1.00 39.56 150 VAL A N 1
ATOM 1149 C CA . VAL A 1 150 ? 3.100 -45.395 -39.102 1.00 42.33 150 VAL A CA 1
ATOM 1150 C C . VAL A 1 150 ? 2.744 -43.972 -39.521 1.00 43.52 150 VAL A C 1
ATOM 1151 O O . VAL A 1 150 ? 3.186 -43.478 -40.555 1.00 43.55 150 VAL A O 1
ATOM 1155 N N . GLY A 1 151 ? 1.874 -43.317 -38.768 1.00 39.81 151 GLY A N 1
ATOM 1156 C CA . GLY A 1 151 ? 1.538 -41.945 -39.064 1.00 41.70 151 GLY A CA 1
ATOM 1157 C C . GLY A 1 151 ? 2.265 -40.984 -38.141 1.00 37.29 151 GLY A C 1
ATOM 1158 O O . GLY A 1 151 ? 3.108 -41.361 -37.328 1.00 37.45 151 GLY A O 1
ATOM 1159 N N . VAL A 1 152 ? 1.941 -39.708 -38.302 1.00 36.00 152 VAL A N 1
ATOM 1160 C CA . VAL A 1 152 ? 2.108 -38.785 -37.191 1.00 32.00 152 VAL A CA 1
ATOM 1161 C C . VAL A 1 152 ? 0.696 -38.348 -36.839 1.00 31.56 152 VAL A C 1
ATOM 1162 O O . VAL A 1 152 ? -0.167 -38.247 -37.724 1.00 30.69 152 VAL A O 1
ATOM 1166 N N . PRO A 1 153 ? 0.408 -38.122 -35.565 1.00 30.54 153 PRO A N 1
ATOM 1167 C CA . PRO A 1 153 ? -0.896 -37.573 -35.201 1.00 29.86 153 PRO A CA 1
ATOM 1168 C C . PRO A 1 153 ? -1.091 -36.194 -35.817 1.00 26.87 153 PRO A C 1
ATOM 1169 O O . PRO A 1 153 ? -0.130 -35.493 -36.159 1.00 25.34 153 PRO A O 1
ATOM 1173 N N . GLY A 1 154 ? -2.364 -35.826 -35.997 1.00 25.43 154 GLY A N 1
ATOM 1174 C CA . GLY A 1 154 ? -2.702 -34.543 -36.586 1.00 24.15 154 GLY A CA 1
ATOM 1175 C C . GLY A 1 154 ? -3.994 -34.015 -36.006 1.00 24.13 154 GLY A C 1
ATOM 1176 O O . GLY A 1 154 ? -4.702 -34.709 -35.268 1.00 23.43 154 GLY A O 1
ATOM 1177 N N . LEU A 1 155 ? -4.281 -32.755 -36.329 1.00 21.98 155 LEU A N 1
ATOM 1178 C CA . LEU A 1 155 ? -5.548 -32.124 -36.000 1.00 18.95 155 LEU A CA 1
ATOM 1179 C C . LEU A 1 155 ? -6.306 -31.880 -37.294 1.00 22.95 155 LEU A C 1
ATOM 1180 O O . LEU A 1 155 ? -5.700 -31.628 -38.343 1.00 19.97 155 LEU A O 1
ATOM 1185 N N . ILE A 1 156 ? -7.633 -31.965 -37.227 1.00 18.29 156 ILE A N 1
ATOM 1186 C CA . ILE A 1 156 ? -8.478 -31.679 -38.377 1.00 20.31 156 ILE A CA 1
ATOM 1187 C C . ILE A 1 156 ? -9.506 -30.642 -37.965 1.00 20.41 156 ILE A C 1
ATOM 1188 O O . ILE A 1 156 ? -10.088 -30.722 -36.882 1.00 21.25 156 ILE A O 1
ATOM 1193 N N . ALA A 1 157 ? -9.705 -29.653 -38.814 1.00 18.83 157 ALA A N 1
ATOM 1194 C CA . ALA A 1 157 ? -10.730 -28.661 -38.580 1.00 19.94 157 ALA A CA 1
ATOM 1195 C C . ALA A 1 157 ? -11.355 -28.298 -39.912 1.00 20.13 157 ALA A C 1
ATOM 1196 O O . ALA A 1 157 ? -10.725 -28.428 -40.974 1.00 19.91 157 ALA A O 1
ATOM 1198 N N . VAL A 1 158 ? -12.597 -27.835 -39.841 1.00 20.77 158 VAL A N 1
ATOM 1199 C CA . VAL A 1 158 ? -13.362 -27.391 -41.002 1.00 21.75 158 VAL A CA 1
ATOM 1200 C C . VAL A 1 158 ? -13.835 -25.976 -40.708 1.00 23.21 158 VAL A C 1
ATOM 1201 O O . VAL A 1 158 ? -14.486 -25.738 -39.687 1.00 26.50 158 VAL A O 1
ATOM 1205 N N . HIS A 1 159 ? -13.497 -25.036 -41.579 1.00 22.68 159 HIS A N 1
ATOM 1206 C CA . HIS A 1 159 ? -13.931 -23.654 -41.402 1.00 25.27 159 HIS A CA 1
ATOM 1207 C C . HIS A 1 159 ? -15.186 -23.328 -42.193 1.00 27.23 159 HIS A C 1
ATOM 1208 O O . HIS A 1 159 ? -16.048 -22.592 -41.708 1.00 27.77 159 HIS A O 1
ATOM 1215 N N . ASN A 1 160 ? -15.295 -23.849 -43.410 1.00 22.49 160 ASN A N 1
ATOM 1216 C CA . ASN A 1 160 ? -16.449 -23.604 -44.259 1.00 28.92 160 ASN A CA 1
ATOM 1217 C C . ASN A 1 160 ? -16.783 -24.876 -45.012 1.00 30.70 160 ASN A C 1
ATOM 1218 O O . ASN A 1 160 ? -15.919 -25.436 -45.695 1.00 25.72 160 ASN A O 1
ATOM 1223 N N . ASP A 1 161 ? -18.029 -25.328 -44.887 1.00 28.17 161 ASP A N 1
ATOM 1224 C CA . ASP A 1 161 ? -18.520 -26.499 -45.609 1.00 30.60 161 ASP A CA 1
ATOM 1225 C C . ASP A 1 161 ? -19.568 -26.016 -46.612 1.00 33.17 161 ASP A C 1
ATOM 1226 O O . ASP A 1 161 ? -20.757 -25.925 -46.305 1.00 35.41 161 ASP A O 1
ATOM 1231 N N . HIS A 1 162 ? -19.121 -25.699 -47.818 1.00 30.32 162 HIS A N 1
ATOM 1232 C CA . HIS A 1 162 ? -20.071 -25.271 -48.834 1.00 30.83 162 HIS A CA 1
ATOM 1233 C C . HIS A 1 162 ? -20.688 -26.434 -49.601 1.00 34.07 162 HIS A C 1
ATOM 1234 O O . HIS A 1 162 ? -21.861 -26.371 -49.978 1.00 36.11 162 HIS A O 1
ATOM 1241 N N . THR A 1 163 ? -19.917 -27.481 -49.857 1.00 32.62 163 THR A N 1
ATOM 1242 C CA . THR A 1 163 ? -20.381 -28.649 -50.588 1.00 34.92 163 THR A CA 1
ATOM 1243 C C . THR A 1 163 ? -21.066 -29.690 -49.710 1.00 34.83 163 THR A C 1
ATOM 1244 O O . THR A 1 163 ? -21.637 -30.642 -50.247 1.00 37.59 163 THR A O 1
ATOM 1248 N N . GLY A 1 164 ? -20.979 -29.577 -48.387 1.00 33.65 164 GLY A N 1
ATOM 1249 C CA . GLY A 1 164 ? -21.315 -30.690 -47.521 1.00 35.64 164 GLY A CA 1
ATOM 1250 C C . GLY A 1 164 ? -20.250 -31.773 -47.406 1.00 35.20 164 GLY A C 1
ATOM 1251 O O . GLY A 1 164 ? -20.421 -32.707 -46.610 1.00 36.62 164 GLY A O 1
ATOM 1252 N N . LYS A 1 165 ? -19.155 -31.692 -48.165 1.00 32.32 165 LYS A N 1
ATOM 1253 C CA . LYS A 1 165 ? -18.124 -32.724 -48.141 1.00 33.52 165 LYS A CA 1
ATOM 1254 C C . LYS A 1 165 ? -16.789 -32.219 -47.582 1.00 31.42 165 LYS A C 1
ATOM 1255 O O . LYS A 1 165 ? -15.756 -32.871 -47.776 1.00 30.94 165 LYS A O 1
ATOM 1261 N N . ALA A 1 166 ? -16.789 -31.065 -46.907 1.00 32.08 166 ALA A N 1
ATOM 1262 C CA . ALA A 1 166 ? -15.539 -30.480 -46.432 1.00 31.27 166 ALA A CA 1
ATOM 1263 C C . ALA A 1 166 ? -14.814 -31.416 -45.468 1.00 31.24 166 ALA A C 1
ATOM 1264 O O . ALA A 1 166 ? -13.599 -31.643 -45.592 1.00 27.93 166 ALA A O 1
ATOM 1266 N N . LEU A 1 167 ? -15.538 -31.963 -44.491 1.00 29.26 167 LEU A N 1
ATOM 1267 C CA . LEU A 1 167 ? -14.889 -32.832 -43.519 1.00 29.27 167 LEU A CA 1
ATOM 1268 C C . LEU A 1 167 ? -14.382 -34.103 -44.173 1.00 31.94 167 LEU A C 1
ATOM 1269 O O . LEU A 1 167 ? -13.271 -34.565 -43.878 1.00 27.01 167 LEU A O 1
ATOM 1274 N N . GLU A 1 168 ? -15.182 -34.673 -45.080 1.00 27.14 168 GLU A N 1
ATOM 1275 C CA . GLU A 1 168 ? -14.783 -35.895 -45.775 1.00 29.59 168 GLU A CA 1
ATOM 1276 C C . GLU A 1 168 ? -13.583 -35.630 -46.676 1.00 26.47 168 GLU A C 1
ATOM 1277 O O . GLU A 1 168 ? -12.702 -36.481 -46.813 1.00 25.53 168 GLU A O 1
ATOM 1283 N N . THR A 1 169 ? -13.550 -34.459 -47.319 1.00 27.35 169 THR A N 1
ATOM 1284 C CA . THR A 1 169 ? -12.377 -34.095 -48.109 1.00 28.62 169 THR A CA 1
ATOM 1285 C C . THR A 1 169 ? -11.149 -33.927 -47.213 1.00 23.65 169 THR A C 1
ATOM 1286 O O . THR A 1 169 ? -10.086 -34.483 -47.495 1.00 23.34 169 THR A O 1
ATOM 1290 N N . GLY A 1 170 ? -11.291 -33.191 -46.107 1.00 24.51 170 GLY A N 1
ATOM 1291 C CA . GLY A 1 170 ? -10.170 -33.019 -45.195 1.00 20.68 170 GLY A CA 1
ATOM 1292 C C . GLY A 1 170 ? -9.695 -34.333 -44.612 1.00 23.36 170 GLY A C 1
ATOM 1293 O O . GLY A 1 170 ? -8.488 -34.562 -44.456 1.00 22.95 170 GLY A O 1
ATOM 1294 N N . LEU A 1 171 ? -10.634 -35.226 -44.299 1.00 24.06 171 LEU A N 1
ATOM 1295 C CA . LEU A 1 171 ? -10.245 -36.527 -43.774 1.00 25.09 171 LEU A CA 1
ATOM 1296 C C . LEU A 1 171 ? -9.535 -37.350 -44.832 1.00 23.30 171 LEU A C 1
ATOM 1297 O O . LEU A 1 171 ? -8.546 -38.025 -44.529 1.00 23.70 171 LEU A O 1
ATOM 1302 N N . ALA A 1 172 ? -10.010 -37.303 -46.084 1.00 24.56 172 ALA A N 1
ATOM 1303 C CA . ALA A 1 172 ? -9.283 -37.971 -47.163 1.00 25.66 172 ALA A CA 1
ATOM 1304 C C . ALA A 1 172 ? -7.868 -37.422 -47.293 1.00 23.01 172 ALA A C 1
ATOM 1305 O O . ALA A 1 172 ? -6.911 -38.183 -47.472 1.00 22.15 172 ALA A O 1
ATOM 1307 N N . TYR A 1 173 ? -7.717 -36.097 -47.190 1.00 23.05 173 TYR A N 1
ATOM 1308 C CA . TYR A 1 173 ? -6.398 -35.480 -47.281 1.00 19.61 173 TYR A CA 1
ATOM 1309 C C . TYR A 1 173 ? -5.501 -35.956 -46.148 1.00 19.30 173 TYR A C 1
ATOM 1310 O O . TYR A 1 173 ? -4.330 -36.291 -46.367 1.00 20.44 173 TYR A O 1
ATOM 1319 N N . ALA A 1 174 ? -6.044 -35.999 -44.929 1.00 20.82 174 ALA A N 1
ATOM 1320 C CA . ALA A 1 174 ? -5.296 -36.467 -43.762 1.00 21.40 174 ALA A CA 1
ATOM 1321 C C . ALA A 1 174 ? -4.890 -37.926 -43.911 1.00 25.64 174 ALA A C 1
ATOM 1322 O O . ALA A 1 174 ? -3.808 -38.336 -43.467 1.00 20.80 174 ALA A O 1
ATOM 1324 N N . LYS A 1 175 ? -5.748 -38.733 -44.527 1.00 24.73 175 LYS A N 1
ATOM 1325 C CA . LYS A 1 175 ? -5.361 -40.119 -44.755 1.00 26.03 175 LYS A CA 1
ATOM 1326 C C . LYS A 1 175 ? -4.261 -40.196 -45.803 1.00 24.22 175 LYS A C 1
ATOM 1327 O O . LYS A 1 175 ? -3.323 -40.987 -45.669 1.00 24.15 175 LYS A O 1
ATOM 1333 N N . GLY A 1 176 ? -4.346 -39.349 -46.830 1.00 23.69 176 GLY A N 1
ATOM 1334 C CA . GLY A 1 176 ? -3.321 -39.326 -47.860 1.00 24.03 176 GLY A CA 1
ATOM 1335 C C . GLY A 1 176 ? -1.940 -38.955 -47.357 1.00 22.48 176 GLY A C 1
ATOM 1336 O O . GLY A 1 176 ? -0.942 -39.423 -47.896 1.00 26.01 176 GLY A O 1
ATOM 1337 N N . ILE A 1 177 ? -1.849 -38.116 -46.320 1.00 23.34 177 ILE A N 1
ATOM 1338 C CA . ILE A 1 177 ? -0.536 -37.731 -45.807 1.00 22.91 177 ILE A CA 1
ATOM 1339 C C . ILE A 1 177 ? -0.113 -38.574 -44.617 1.00 25.81 177 ILE A C 1
ATOM 1340 O O . ILE A 1 177 ? 1.001 -38.390 -44.102 1.00 26.64 177 ILE A O 1
ATOM 1345 N N . GLY A 1 178 ? -0.951 -39.519 -44.187 1.00 24.96 178 GLY A N 1
ATOM 1346 C CA . GLY A 1 178 ? -0.602 -40.474 -43.155 1.00 27.07 178 GLY A CA 1
ATOM 1347 C C . GLY A 1 178 ? -1.071 -40.132 -41.752 1.00 31.09 178 GLY A C 1
ATOM 1348 O O . GLY A 1 178 ? -0.726 -40.858 -40.813 1.00 32.40 178 GLY A O 1
ATOM 1349 N N . CYS A 1 179 ? -1.848 -39.059 -41.569 1.00 28.78 179 CYS A N 1
ATOM 1350 C CA . CYS A 1 179 ? -2.177 -38.646 -40.207 1.00 29.57 179 CYS A CA 1
ATOM 1351 C C . CYS A 1 179 ? -3.285 -39.492 -39.588 1.00 29.90 179 CYS A C 1
ATOM 1352 O O . CYS A 1 179 ? -3.298 -39.671 -38.366 1.00 29.33 179 CYS A O 1
ATOM 1355 N N . THR A 1 180 ? -4.217 -40.016 -40.395 1.00 30.13 180 THR A N 1
ATOM 1356 C CA . THR A 1 180 ? -5.267 -40.854 -39.823 1.00 33.18 180 THR A CA 1
ATOM 1357 C C . THR A 1 180 ? -4.743 -42.230 -39.440 1.00 35.02 180 THR A C 1
ATOM 1358 O O . THR A 1 180 ? -5.360 -42.906 -38.610 1.00 34.18 180 THR A O 1
ATOM 1362 N N . ARG A 1 181 ? -3.609 -42.647 -40.013 1.00 33.23 181 ARG A N 1
ATOM 1363 C CA . ARG A 1 181 ? -2.947 -43.869 -39.562 1.00 35.75 181 ARG A CA 1
ATOM 1364 C C . ARG A 1 181 ? -2.638 -43.792 -38.071 1.00 37.77 181 ARG A C 1
ATOM 1365 O O . ARG A 1 181 ? -2.937 -44.721 -37.313 1.00 38.90 181 ARG A O 1
ATOM 1373 N N . ALA A 1 182 ? -2.071 -42.664 -37.624 1.00 34.46 182 ALA A N 1
ATOM 1374 C CA . ALA A 1 182 ? -1.799 -42.462 -36.205 1.00 34.77 182 ALA A CA 1
ATOM 1375 C C . ALA A 1 182 ? -3.032 -41.978 -35.442 1.00 34.46 182 ALA A C 1
ATOM 1376 O O . ALA A 1 182 ? -3.185 -42.288 -34.257 1.00 41.40 182 ALA A O 1
ATOM 1378 N N . GLY A 1 183 ? -3.921 -41.242 -36.097 1.00 34.31 183 GLY A N 1
ATOM 1379 C CA . GLY A 1 183 ? -5.094 -40.730 -35.437 1.00 31.43 183 GLY A CA 1
ATOM 1380 C C . GLY A 1 183 ? -5.158 -39.225 -35.552 1.00 31.20 183 GLY A C 1
ATOM 1381 O O . GLY A 1 183 ? -4.158 -38.530 -35.344 1.00 29.09 183 GLY A O 1
ATOM 1382 N N . VAL A 1 184 ? -6.336 -38.709 -35.876 1.00 29.44 184 VAL A N 1
ATOM 1383 C CA . VAL A 1 184 ? -6.522 -37.286 -36.086 1.00 28.88 184 VAL A CA 1
ATOM 1384 C C . VAL A 1 184 ? -7.578 -36.782 -35.099 1.00 29.99 184 VAL A C 1
ATOM 1385 O O . VAL A 1 184 ? -8.650 -37.382 -34.964 1.00 27.26 184 VAL A O 1
ATOM 1389 N N . ILE A 1 185 ? -7.267 -35.683 -34.411 1.00 25.29 185 ILE A N 1
ATOM 1390 C CA . ILE A 1 185 ? -8.141 -35.094 -33.395 1.00 26.29 185 ILE A CA 1
ATOM 1391 C C . ILE A 1 185 ? -8.962 -33.978 -34.025 1.00 25.46 185 ILE A C 1
ATOM 1392 O O . ILE A 1 185 ? -8.407 -33.091 -34.686 1.00 25.73 185 ILE A O 1
ATOM 1397 N N . ALA A 1 186 ? -10.273 -33.997 -33.795 1.00 25.19 186 ALA A N 1
ATOM 1398 C CA . ALA A 1 186 ? -11.130 -32.900 -34.224 1.00 26.95 186 ALA A CA 1
ATOM 1399 C C . ALA A 1 186 ? -10.880 -31.648 -33.385 1.00 25.82 186 ALA A C 1
ATOM 1400 O O . ALA A 1 186 ? -10.788 -31.709 -32.156 1.00 26.24 186 ALA A O 1
ATOM 1402 N N . THR A 1 187 ? -10.773 -30.505 -34.059 1.00 23.52 187 THR A N 1
ATOM 1403 C CA . THR A 1 187 ? -10.593 -29.213 -33.403 1.00 21.77 187 THR A CA 1
ATOM 1404 C C . THR A 1 187 ? -11.239 -28.164 -34.298 1.00 21.27 187 THR A C 1
ATOM 1405 O O . THR A 1 187 ? -11.985 -28.493 -35.221 1.00 24.68 187 THR A O 1
ATOM 1409 N N . THR A 1 188 ? -10.946 -26.899 -34.032 1.00 21.01 188 THR A N 1
ATOM 1410 C CA . THR A 1 188 ? -11.402 -25.791 -34.856 1.00 22.43 188 THR A CA 1
ATOM 1411 C C . THR A 1 188 ? -10.207 -24.921 -35.226 1.00 21.00 188 THR A C 1
ATOM 1412 O O . THR A 1 188 ? -9.140 -24.996 -34.609 1.00 16.92 188 THR A O 1
ATOM 1416 N N . PHE A 1 189 ? -10.407 -24.081 -36.247 1.00 18.99 189 PHE A N 1
ATOM 1417 C CA . PHE A 1 189 ? -9.383 -23.119 -36.630 1.00 21.75 189 PHE A CA 1
ATOM 1418 C C . PHE A 1 189 ? -9.017 -22.211 -35.457 1.00 18.98 189 PHE A C 1
ATOM 1419 O O . PHE A 1 189 ? -7.836 -21.933 -35.216 1.00 16.46 189 PHE A O 1
ATOM 1427 N N . LYS A 1 190 ? -10.019 -21.774 -34.704 1.00 19.64 190 LYS A N 1
ATOM 1428 C CA . LYS A 1 190 ? -9.795 -20.940 -33.531 1.00 20.43 190 LYS A CA 1
ATOM 1429 C C . LYS A 1 190 ? -8.927 -21.656 -32.496 1.00 17.73 190 LYS A C 1
ATOM 1430 O O . LYS A 1 190 ? -7.931 -21.109 -32.029 1.00 16.39 190 LYS A O 1
ATOM 1436 N N . GLU A 1 191 ? -9.304 -22.879 -32.114 1.00 18.00 191 GLU A N 1
ATOM 1437 C CA . GLU A 1 191 ? -8.570 -23.581 -31.055 1.00 18.94 191 GLU A CA 1
ATOM 1438 C C . GLU A 1 191 ? -7.140 -23.889 -31.483 1.00 15.91 191 GLU A C 1
ATOM 1439 O O . GLU A 1 191 ? -6.191 -23.675 -30.718 1.00 14.94 191 GLU A O 1
ATOM 1445 N N . GLU A 1 192 ? -6.960 -24.409 -32.702 1.00 15.10 192 GLU A N 1
ATOM 1446 C CA . GLU A 1 192 ? -5.604 -24.686 -33.174 1.00 15.46 192 GLU A CA 1
ATOM 1447 C C . GLU A 1 192 ? -4.749 -23.414 -33.178 1.00 13.23 192 GLU A C 1
ATOM 1448 O O . GLU A 1 192 ? -3.604 -23.429 -32.720 1.00 15.53 192 GLU A O 1
ATOM 1454 N N . THR A 1 193 ? -5.274 -22.310 -33.712 1.00 14.29 193 THR A N 1
ATOM 1455 C CA . THR A 1 193 ? -4.486 -21.077 -33.778 1.00 14.92 193 THR A CA 1
ATOM 1456 C C . THR A 1 193 ? -4.126 -20.564 -32.378 1.00 14.89 193 THR A C 1
ATOM 1457 O O . THR A 1 193 ? -2.956 -20.281 -32.077 1.00 12.75 193 THR A O 1
ATOM 1461 N N . GLU A 1 194 ? -5.125 -20.446 -31.504 1.00 15.29 194 GLU A N 1
ATOM 1462 C CA . GLU A 1 194 ? -4.895 -19.854 -30.190 1.00 13.63 194 GLU A CA 1
ATOM 1463 C C . GLU A 1 194 ? -3.981 -20.716 -29.327 1.00 12.75 194 GLU A C 1
ATOM 1464 O O . GLU A 1 194 ? -3.100 -20.187 -28.651 1.00 14.99 194 GLU A O 1
ATOM 1470 N N . THR A 1 195 ? -4.160 -22.038 -29.333 1.00 14.29 195 THR A N 1
ATOM 1471 C CA . THR A 1 195 ? -3.279 -22.878 -28.522 1.00 15.64 195 THR A CA 1
ATOM 1472 C C . THR A 1 195 ? -1.857 -22.883 -29.068 1.00 16.02 195 THR A C 1
ATOM 1473 O O . THR A 1 195 ? -0.888 -22.911 -28.291 1.00 14.73 195 THR A O 1
ATOM 1477 N N . ASP A 1 196 ? -1.716 -22.864 -30.401 1.00 15.26 196 ASP A N 1
ATOM 1478 C CA . ASP A 1 196 ? -0.390 -22.793 -31.019 1.00 16.68 196 ASP A CA 1
ATOM 1479 C C . ASP A 1 196 ? 0.370 -21.535 -30.589 1.00 16.91 196 ASP A C 1
ATOM 1480 O O . ASP A 1 196 ? 1.540 -21.604 -30.174 1.00 15.03 196 ASP A O 1
ATOM 1485 N N . LEU A 1 197 ? -0.272 -20.365 -30.713 1.00 14.16 197 LEU A N 1
ATOM 1486 C CA . LEU A 1 197 ? 0.371 -19.118 -30.287 1.00 14.60 197 LEU A CA 1
ATOM 1487 C C . LEU A 1 197 ? 0.671 -19.148 -28.795 1.00 14.62 197 LEU A C 1
ATOM 1488 O O . LEU A 1 197 ? 1.752 -18.729 -28.357 1.00 14.68 197 LEU A O 1
ATOM 1493 N N . PHE A 1 198 ? -0.270 -19.642 -27.994 1.00 13.88 198 PHE A N 1
ATOM 1494 C CA . PHE A 1 198 ? -0.060 -19.640 -26.547 1.00 15.59 198 PHE A CA 1
ATOM 1495 C C . PHE A 1 198 ? 1.137 -20.507 -26.163 1.00 13.25 198 PHE A C 1
ATOM 1496 O O . PHE A 1 198 ? 2.015 -20.073 -25.406 1.00 12.31 198 PHE A O 1
ATOM 1504 N N . GLY A 1 199 ? 1.203 -21.725 -26.698 1.00 13.64 199 GLY A N 1
ATOM 1505 C CA . GLY A 1 199 ? 2.288 -22.623 -26.325 1.00 14.21 199 GLY A CA 1
ATOM 1506 C C . GLY A 1 199 ? 3.654 -22.058 -26.665 1.00 16.40 199 GLY A C 1
ATOM 1507 O O . GLY A 1 199 ? 4.575 -22.080 -25.837 1.00 15.27 199 GLY A O 1
ATOM 1508 N N . GLU A 1 200 ? 3.799 -21.540 -27.890 1.00 15.96 200 GLU A N 1
ATOM 1509 C CA . GLU A 1 200 ? 5.038 -20.892 -28.336 1.00 16.11 200 GLU A CA 1
ATOM 1510 C C . GLU A 1 200 ? 5.463 -19.789 -27.396 1.00 12.47 200 GLU A C 1
ATOM 1511 O O . GLU A 1 200 ? 6.642 -19.652 -27.061 1.00 16.49 200 GLU A O 1
ATOM 1517 N N . GLN A 1 201 ? 4.538 -18.891 -27.112 1.00 11.53 201 GLN A N 1
ATOM 1518 C CA . GLN A 1 201 ? 4.872 -17.701 -26.344 1.00 15.05 201 GLN A CA 1
ATOM 1519 C C . GLN A 1 201 ? 5.185 -18.055 -24.899 1.00 15.47 201 GLN A C 1
ATOM 1520 O O . GLN A 1 201 ? 6.237 -17.677 -24.374 1.00 15.86 201 GLN A O 1
ATOM 1526 N N . CYS A 1 202 ? 4.293 -18.800 -24.254 1.00 13.14 202 CYS A N 1
ATOM 1527 C CA . CYS A 1 202 ? 4.355 -18.972 -22.811 1.00 14.73 202 CYS A CA 1
ATOM 1528 C C . CYS A 1 202 ? 5.229 -20.128 -22.356 1.00 14.69 202 CYS A C 1
ATOM 1529 O O . CYS A 1 202 ? 5.752 -20.076 -21.236 1.00 15.20 202 CYS A O 1
ATOM 1532 N N . VAL A 1 203 ? 5.384 -21.170 -23.170 1.00 14.01 203 VAL A N 1
ATOM 1533 C CA . VAL A 1 203 ? 6.127 -22.360 -22.760 1.00 14.79 203 VAL A CA 1
ATOM 1534 C C . VAL A 1 203 ? 7.292 -22.673 -23.693 1.00 15.54 203 VAL A C 1
ATOM 1535 O O . VAL A 1 203 ? 8.452 -22.614 -23.278 1.00 17.99 203 VAL A O 1
ATOM 1539 N N . LEU A 1 204 ? 6.997 -23.003 -24.959 1.00 15.48 204 LEU A N 1
ATOM 1540 C CA . LEU A 1 204 ? 7.966 -23.686 -25.821 1.00 15.63 204 LEU A CA 1
ATOM 1541 C C . LEU A 1 204 ? 9.158 -22.810 -26.194 1.00 19.70 204 LEU A C 1
ATOM 1542 O O . LEU A 1 204 ? 10.302 -23.292 -26.251 1.00 19.17 204 LEU A O 1
ATOM 1547 N N . CYS A 1 205 ? 8.917 -21.537 -26.505 1.00 17.77 205 CYS A N 1
ATOM 1548 C CA . CYS A 1 205 ? 9.969 -20.653 -26.987 1.00 18.30 205 CYS A CA 1
ATOM 1549 C C . CYS A 1 205 ? 10.207 -19.493 -26.034 1.00 18.21 205 CYS A C 1
ATOM 1550 O O . CYS A 1 205 ? 11.315 -19.357 -25.506 1.00 17.07 205 CYS A O 1
ATOM 1553 N N . GLY A 1 206 ? 9.202 -18.651 -25.797 1.00 13.87 206 GLY A N 1
ATOM 1554 C CA . GLY A 1 206 ? 9.404 -17.535 -24.893 1.00 16.10 206 GLY A CA 1
ATOM 1555 C C . GLY A 1 206 ? 9.667 -17.988 -23.469 1.00 16.83 206 GLY A C 1
ATOM 1556 O O . GLY A 1 206 ? 10.665 -17.591 -22.856 1.00 14.35 206 GLY A O 1
ATOM 1557 N N . GLY A 1 207 ? 8.773 -18.826 -22.926 1.00 15.38 207 GLY A N 1
ATOM 1558 C CA . GLY A 1 207 ? 8.937 -19.266 -21.547 1.00 14.52 207 GLY A CA 1
ATOM 1559 C C . GLY A 1 207 ? 10.274 -19.952 -21.312 1.00 15.60 207 GLY A C 1
ATOM 1560 O O . GLY A 1 207 ? 11.034 -19.577 -20.417 1.00 18.22 207 GLY A O 1
ATOM 1561 N N . VAL A 1 208 ? 10.608 -20.930 -22.142 1.00 14.16 208 VAL A N 1
ATOM 1562 C CA . VAL A 1 208 ? 11.789 -21.721 -21.807 1.00 14.94 208 VAL A CA 1
ATOM 1563 C C . VAL A 1 208 ? 13.082 -20.950 -22.076 1.00 18.50 208 VAL A C 1
ATOM 1564 O O . VAL A 1 208 ? 14.040 -21.073 -21.306 1.00 18.36 208 VAL A O 1
ATOM 1568 N N . THR A 1 209 ? 13.149 -20.132 -23.148 1.00 16.31 209 THR A N 1
ATOM 1569 C CA . THR A 1 209 ? 14.371 -19.372 -23.390 1.00 16.21 209 THR A CA 1
ATOM 1570 C C . THR A 1 209 ? 14.637 -18.370 -22.278 1.00 16.36 209 THR A C 1
ATOM 1571 O O . THR A 1 209 ? 15.784 -18.201 -21.859 1.00 17.38 209 THR A O 1
ATOM 1575 N N . GLU A 1 210 ? 13.607 -17.663 -21.806 1.00 15.39 210 GLU A N 1
ATOM 1576 C CA . GLU A 1 210 ? 13.849 -16.704 -20.739 1.00 15.82 210 GLU A CA 1
ATOM 1577 C C . GLU A 1 210 ? 14.083 -17.394 -19.395 1.00 17.56 210 GLU A C 1
ATOM 1578 O O . GLU A 1 210 ? 14.862 -16.891 -18.579 1.00 19.72 210 GLU A O 1
ATOM 1584 N N . LEU A 1 211 ? 13.436 -18.534 -19.147 1.00 15.99 211 LEU A N 1
ATOM 1585 C CA . LEU A 1 211 ? 13.776 -19.348 -17.976 1.00 18.60 211 LEU A CA 1
ATOM 1586 C C . LEU A 1 211 ? 15.252 -19.737 -17.993 1.00 20.04 211 LEU A C 1
ATOM 1587 O O . LEU A 1 211 ? 15.966 -19.583 -16.993 1.00 18.90 211 LEU A O 1
ATOM 1592 N N . ILE A 1 212 ? 15.729 -20.228 -19.133 1.00 19.01 212 ILE A N 1
ATOM 1593 C CA . ILE A 1 212 ? 17.143 -20.575 -19.266 1.00 18.58 212 ILE A CA 1
ATOM 1594 C C . ILE A 1 212 ? 18.019 -19.354 -18.993 1.00 21.56 212 ILE A C 1
ATOM 1595 O O . ILE A 1 212 ? 18.967 -19.411 -18.195 1.00 21.69 212 ILE A O 1
ATOM 1600 N N . LYS A 1 213 ? 17.709 -18.227 -19.653 1.00 19.37 213 LYS A N 1
ATOM 1601 C CA . LYS A 1 213 ? 18.540 -17.030 -19.528 1.00 19.70 213 LYS A CA 1
ATOM 1602 C C . LYS A 1 213 ? 18.517 -16.471 -18.112 1.00 19.46 213 LYS A C 1
ATOM 1603 O O . LYS A 1 213 ? 19.545 -16.007 -17.607 1.00 20.29 213 LYS A O 1
ATOM 1609 N N . ALA A 1 214 ? 17.347 -16.468 -17.473 1.00 19.47 214 ALA A N 1
ATOM 1610 C CA . ALA A 1 214 ? 17.252 -15.954 -16.112 1.00 20.05 214 ALA A CA 1
ATOM 1611 C C . ALA A 1 214 ? 18.052 -16.822 -15.150 1.00 20.83 214 ALA A C 1
ATOM 1612 O O . ALA A 1 214 ? 18.759 -16.301 -14.284 1.00 21.06 214 ALA A O 1
ATOM 1614 N N . GLY A 1 215 ? 17.956 -18.148 -15.284 1.00 19.59 215 GLY A N 1
ATOM 1615 C CA . GLY A 1 215 ? 18.813 -19.015 -14.496 1.00 21.35 215 GLY A CA 1
ATOM 1616 C C . GLY A 1 215 ? 20.289 -18.761 -14.746 1.00 23.78 215 GLY A C 1
ATOM 1617 O O . GLY A 1 215 ? 21.084 -18.713 -13.803 1.00 21.49 215 GLY A O 1
ATOM 1618 N N . PHE A 1 216 ? 20.679 -18.601 -16.024 1.00 23.15 216 PHE A N 1
ATOM 1619 C CA . PHE A 1 216 ? 22.086 -18.367 -16.356 1.00 22.31 216 PHE A CA 1
ATOM 1620 C C . PHE A 1 216 ? 22.565 -17.048 -15.768 1.00 23.52 216 PHE A C 1
ATOM 1621 O O . PHE A 1 216 ? 23.646 -16.979 -15.165 1.00 25.20 216 PHE A O 1
ATOM 1629 N N . ASP A 1 217 ? 21.761 -15.992 -15.927 1.00 21.23 217 ASP A N 1
ATOM 1630 C CA . ASP A 1 217 ? 22.108 -14.676 -15.399 1.00 25.05 217 ASP A CA 1
ATOM 1631 C C . ASP A 1 217 ? 22.215 -14.694 -13.878 1.00 27.11 217 ASP A C 1
ATOM 1632 O O . ASP A 1 217 ? 23.069 -14.006 -13.301 1.00 26.24 217 ASP A O 1
ATOM 1637 N N . THR A 1 218 ? 21.308 -15.422 -13.205 1.00 23.75 218 THR A N 1
ATOM 1638 C CA . THR A 1 218 ? 21.388 -15.524 -11.752 1.00 25.78 218 THR A CA 1
ATOM 1639 C C . THR A 1 218 ? 22.750 -16.061 -11.332 1.00 23.20 218 THR A C 1
ATOM 1640 O O . THR A 1 218 ? 23.435 -15.459 -10.499 1.00 26.54 218 THR A O 1
ATOM 1644 N N . LEU A 1 219 ? 23.187 -17.152 -11.960 1.00 23.14 219 LEU A N 1
ATOM 1645 C CA . LEU A 1 219 ? 24.463 -17.769 -11.610 1.00 23.79 219 LEU A CA 1
ATOM 1646 C C . LEU A 1 219 ? 25.642 -16.854 -11.942 1.00 28.55 219 LEU A C 1
ATOM 1647 O O . LEU A 1 219 ? 26.548 -16.675 -11.118 1.00 29.96 219 LEU A O 1
ATOM 1652 N N . VAL A 1 220 ? 25.659 -16.275 -13.150 1.00 28.33 220 VAL A N 1
ATOM 1653 C CA . VAL A 1 220 ? 26.779 -15.417 -13.537 1.00 26.82 220 VAL A CA 1
ATOM 1654 C C . VAL A 1 220 ? 26.864 -14.195 -12.629 1.00 27.89 220 VAL A C 1
ATOM 1655 O O . VAL A 1 220 ? 27.946 -13.828 -12.163 1.00 29.74 220 VAL A O 1
ATOM 1659 N N . GLU A 1 221 ? 25.729 -13.557 -12.342 1.00 24.50 221 GLU A N 1
ATOM 1660 C CA . GLU A 1 221 ? 25.749 -12.390 -11.470 1.00 26.71 221 GLU A CA 1
ATOM 1661 C C . GLU A 1 221 ? 26.193 -12.740 -10.047 1.00 29.76 221 GLU A C 1
ATOM 1662 O O . GLU A 1 221 ? 26.731 -11.885 -9.341 1.00 28.99 221 GLU A O 1
ATOM 1668 N N . ALA A 1 222 ? 25.980 -13.977 -9.600 1.00 29.27 222 ALA A N 1
ATOM 1669 C CA . ALA A 1 222 ? 26.414 -14.342 -8.260 1.00 29.86 222 ALA A CA 1
ATOM 1670 C C . ALA A 1 222 ? 27.889 -14.716 -8.214 1.00 30.30 222 ALA A C 1
ATOM 1671 O O . ALA A 1 222 ? 28.395 -15.024 -7.129 1.00 32.39 222 ALA A O 1
ATOM 1673 N N . GLY A 1 223 ? 28.582 -14.715 -9.355 1.00 33.06 223 GLY A N 1
ATOM 1674 C CA . GLY A 1 223 ? 30.010 -14.954 -9.384 1.00 29.39 223 GLY A CA 1
ATOM 1675 C C . GLY A 1 223 ? 30.446 -16.317 -9.860 1.00 30.40 223 GLY A C 1
ATOM 1676 O O . GLY A 1 223 ? 31.644 -16.607 -9.817 1.00 31.72 223 GLY A O 1
ATOM 1677 N N . TYR A 1 224 ? 29.531 -17.172 -10.302 1.00 29.47 224 TYR A N 1
ATOM 1678 C CA . TYR A 1 224 ? 29.979 -18.465 -10.789 1.00 30.21 224 TYR A CA 1
ATOM 1679 C C . TYR A 1 224 ? 30.467 -18.351 -12.234 1.00 30.36 224 TYR A C 1
ATOM 1680 O O . TYR A 1 224 ? 30.198 -17.375 -12.941 1.00 30.12 224 TYR A O 1
ATOM 1689 N N . GLN A 1 225 ? 31.176 -19.378 -12.667 1.00 31.42 225 GLN A N 1
ATOM 1690 C CA . GLN A 1 225 ? 31.787 -19.376 -13.987 1.00 33.30 225 GLN A CA 1
ATOM 1691 C C . GLN A 1 225 ? 30.722 -19.515 -15.067 1.00 35.16 225 GLN A C 1
ATOM 1692 O O . GLN A 1 225 ? 29.880 -20.419 -14.986 1.00 33.76 225 GLN A O 1
ATOM 1698 N N . PRO A 1 226 ? 30.750 -18.674 -16.110 1.00 33.66 226 PRO A N 1
ATOM 1699 C CA . PRO A 1 226 ? 29.740 -18.794 -17.173 1.00 31.70 226 PRO A CA 1
ATOM 1700 C C . PRO A 1 226 ? 29.712 -20.151 -17.845 1.00 30.59 226 PRO A C 1
ATOM 1701 O O . PRO A 1 226 ? 28.625 -20.610 -18.213 1.00 29.58 226 PRO A O 1
ATOM 1705 N N . GLU A 1 227 ? 30.856 -20.820 -17.999 1.00 31.88 227 GLU A N 1
ATOM 1706 C CA . GLU A 1 227 ? 30.854 -22.145 -18.615 1.00 31.61 227 GLU A CA 1
ATOM 1707 C C . GLU A 1 227 ? 30.066 -23.138 -17.772 1.00 32.08 227 GLU A C 1
ATOM 1708 O O . GLU A 1 227 ? 29.390 -24.027 -18.310 1.00 31.47 227 GLU A O 1
ATOM 1714 N N . ILE A 1 228 ? 30.165 -23.017 -16.445 1.00 32.97 228 ILE A N 1
ATOM 1715 C CA . ILE A 1 228 ? 29.402 -23.881 -15.546 1.00 32.02 228 ILE A CA 1
ATOM 1716 C C . ILE A 1 228 ? 27.915 -23.557 -15.636 1.00 28.70 228 ILE A C 1
ATOM 1717 O O . ILE A 1 228 ? 27.073 -24.457 -15.727 1.00 30.40 228 ILE A O 1
ATOM 1722 N N . ALA A 1 229 ? 27.573 -22.267 -15.610 1.00 29.97 229 ALA A N 1
ATOM 1723 C CA . ALA A 1 229 ? 26.170 -21.882 -15.735 1.00 29.07 229 ALA A CA 1
ATOM 1724 C C . ALA A 1 229 ? 25.571 -22.382 -17.041 1.00 28.53 229 ALA A C 1
ATOM 1725 O O . ALA A 1 229 ? 24.390 -22.737 -17.078 1.00 28.26 229 ALA A O 1
ATOM 1727 N N . TYR A 1 230 ? 26.370 -22.443 -18.109 1.00 28.75 230 TYR A N 1
ATOM 1728 C CA . TYR A 1 230 ? 25.871 -22.962 -19.377 1.00 26.51 230 TYR A CA 1
ATOM 1729 C C . TYR A 1 230 ? 25.452 -24.415 -19.242 1.00 28.86 230 TYR A C 1
ATOM 1730 O O . TYR A 1 230 ? 24.373 -24.812 -19.698 1.00 26.66 230 TYR A O 1
ATOM 1739 N N . PHE A 1 231 ? 26.313 -25.235 -18.641 1.00 29.91 231 PHE A N 1
ATOM 1740 C CA . PHE A 1 231 ? 25.989 -26.648 -18.512 1.00 30.71 231 PHE A CA 1
ATOM 1741 C C . PHE A 1 231 ? 24.738 -26.852 -17.671 1.00 30.37 231 PHE A C 1
ATOM 1742 O O . PHE A 1 231 ? 23.843 -27.603 -18.069 1.00 32.62 231 PHE A O 1
ATOM 1750 N N . GLU A 1 232 ? 24.611 -26.117 -16.559 1.00 26.81 232 GLU A N 1
ATOM 1751 C CA . GLU A 1 232 ? 23.545 -26.377 -15.588 1.00 30.15 232 GLU A CA 1
ATOM 1752 C C . GLU A 1 232 ? 22.228 -25.701 -15.934 1.00 29.49 232 GLU A C 1
ATOM 1753 O O . GLU A 1 232 ? 21.193 -26.027 -15.334 1.00 27.67 232 GLU A O 1
ATOM 1759 N N . CYS A 1 233 ? 22.242 -24.729 -16.834 1.00 25.18 233 CYS A N 1
ATOM 1760 C CA . CYS A 1 233 ? 21.024 -24.016 -17.145 1.00 27.32 233 CYS A CA 1
ATOM 1761 C C . CYS A 1 233 ? 20.541 -24.264 -18.561 1.00 25.41 233 CYS A C 1
ATOM 1762 O O . CYS A 1 233 ? 19.379 -23.982 -18.850 1.00 24.23 233 CYS A O 1
ATOM 1765 N N . LEU A 1 234 ? 21.406 -24.754 -19.450 1.00 26.29 234 LEU A N 1
ATOM 1766 C CA . LEU A 1 234 ? 21.041 -24.948 -20.847 1.00 26.45 234 LEU A CA 1
ATOM 1767 C C . LEU A 1 234 ? 21.389 -26.355 -21.292 1.00 25.35 234 LEU A C 1
ATOM 1768 O O . LEU A 1 234 ? 20.508 -27.107 -21.719 1.00 25.07 234 LEU A O 1
ATOM 1773 N N . HIS A 1 235 ? 22.672 -26.708 -21.204 1.00 28.05 235 HIS A N 1
ATOM 1774 C CA . HIS A 1 235 ? 23.153 -27.917 -21.864 1.00 29.99 235 HIS A CA 1
ATOM 1775 C C . HIS A 1 235 ? 22.376 -29.152 -21.421 1.00 31.49 235 HIS A C 1
ATOM 1776 O O . HIS A 1 235 ? 21.906 -29.933 -22.257 1.00 30.64 235 HIS A O 1
ATOM 1783 N N . GLU A 1 236 ? 22.232 -29.371 -20.114 1.00 30.62 236 GLU A N 1
ATOM 1784 C CA . GLU A 1 236 ? 21.578 -30.616 -19.738 1.00 32.62 236 GLU A CA 1
ATOM 1785 C C . GLU A 1 236 ? 20.063 -30.488 -19.589 1.00 30.21 236 GLU A C 1
ATOM 1786 O O . GLU A 1 236 ? 19.429 -31.393 -19.041 1.00 31.08 236 GLU A O 1
ATOM 1792 N N . LEU A 1 237 ? 19.457 -29.436 -20.145 1.00 29.20 237 LEU A N 1
ATOM 1793 C CA . LEU A 1 237 ? 18.001 -29.432 -20.239 1.00 27.44 237 LEU A CA 1
ATOM 1794 C C . LEU A 1 237 ? 17.506 -30.486 -21.225 1.00 27.28 237 LEU A C 1
ATOM 1795 O O . LEU A 1 237 ? 16.409 -31.027 -21.050 1.00 27.75 237 LEU A O 1
ATOM 1800 N N . LYS A 1 238 ? 18.285 -30.771 -22.270 1.00 26.55 238 LYS A N 1
ATOM 1801 C CA . LYS A 1 238 ? 17.865 -31.733 -23.288 1.00 28.77 238 LYS A CA 1
ATOM 1802 C C . LYS A 1 238 ? 17.626 -33.118 -22.692 1.00 29.94 238 LYS A C 1
ATOM 1803 O O . LYS A 1 238 ? 16.633 -33.777 -23.015 1.00 31.18 238 LYS A O 1
ATOM 1809 N N . LEU A 1 239 ? 18.551 -33.600 -21.857 1.00 28.29 239 LEU A N 1
ATOM 1810 C CA . LEU A 1 239 ? 18.330 -34.890 -21.199 1.00 30.37 239 LEU A CA 1
ATOM 1811 C C . LEU A 1 239 ? 17.017 -34.911 -20.424 1.00 30.18 239 LEU A C 1
ATOM 1812 O O . LEU A 1 239 ? 16.245 -35.875 -20.521 1.00 26.76 239 LEU A O 1
ATOM 1817 N N . ILE A 1 240 ? 16.737 -33.849 -19.670 1.00 29.34 240 ILE A N 1
ATOM 1818 C CA . ILE A 1 240 ? 15.499 -33.782 -18.905 1.00 27.36 240 ILE A CA 1
ATOM 1819 C C . ILE A 1 240 ? 14.293 -33.832 -19.835 1.00 27.98 240 ILE A C 1
ATOM 1820 O O . ILE A 1 240 ? 13.372 -34.638 -19.646 1.00 26.94 240 ILE A O 1
ATOM 1825 N N . VAL A 1 241 ? 14.287 -32.972 -20.861 1.00 27.86 241 VAL A N 1
ATOM 1826 C CA . VAL A 1 241 ? 13.106 -32.832 -21.712 1.00 27.13 241 VAL A CA 1
ATOM 1827 C C . VAL A 1 241 ? 12.894 -34.092 -22.540 1.00 26.29 241 VAL A C 1
ATOM 1828 O O . VAL A 1 241 ? 11.756 -34.518 -22.774 1.00 23.79 241 VAL A O 1
ATOM 1832 N N . ASP A 1 242 ? 13.981 -34.725 -22.979 1.00 26.54 242 ASP A N 1
ATOM 1833 C CA . ASP A 1 242 ? 13.835 -35.986 -23.698 1.00 28.48 242 ASP A CA 1
ATOM 1834 C C . ASP A 1 242 ? 13.052 -36.996 -22.868 1.00 28.55 242 ASP A C 1
ATOM 1835 O O . ASP A 1 242 ? 12.226 -37.748 -23.401 1.00 28.27 242 ASP A O 1
ATOM 1840 N N . LEU A 1 243 ? 13.273 -37.002 -21.551 1.00 29.57 243 LEU A N 1
ATOM 1841 C CA . LEU A 1 243 ? 12.568 -37.947 -20.688 1.00 30.13 243 LEU A CA 1
ATOM 1842 C C . LEU A 1 243 ? 11.100 -37.564 -20.536 1.00 27.11 243 LEU A C 1
ATOM 1843 O O . LEU A 1 243 ? 10.226 -38.435 -20.556 1.00 27.10 243 LEU A O 1
ATOM 1848 N N . ILE A 1 244 ? 10.816 -36.265 -20.392 1.00 27.33 244 ILE A N 1
ATOM 1849 C CA . ILE A 1 244 ? 9.433 -35.783 -20.346 1.00 26.24 244 ILE A CA 1
ATOM 1850 C C . ILE A 1 244 ? 8.705 -36.142 -21.633 1.00 27.26 244 ILE A C 1
ATOM 1851 O O . ILE A 1 244 ? 7.544 -36.573 -21.618 1.00 25.04 244 ILE A O 1
ATOM 1856 N N . TYR A 1 245 ? 9.387 -35.972 -22.764 1.00 25.03 245 TYR A N 1
ATOM 1857 C CA . TYR A 1 245 ? 8.840 -36.304 -24.078 1.00 28.53 245 TYR A CA 1
ATOM 1858 C C . TYR A 1 245 ? 8.427 -37.777 -24.174 1.00 30.03 245 TYR A C 1
ATOM 1859 O O . TYR A 1 245 ? 7.328 -38.093 -24.659 1.00 27.71 245 TYR A O 1
ATOM 1868 N N . GLU A 1 246 ? 9.281 -38.693 -23.696 1.00 26.39 246 GLU A N 1
ATOM 1869 C CA . GLU A 1 246 ? 8.990 -40.121 -23.830 1.00 30.84 246 GLU A CA 1
ATOM 1870 C C . GLU A 1 246 ? 7.964 -40.622 -22.825 1.00 29.29 246 GLU A C 1
ATOM 1871 O O . GLU A 1 246 ? 7.178 -41.525 -23.142 1.00 29.81 246 GLU A O 1
ATOM 1877 N N . GLY A 1 247 ? 7.990 -40.117 -21.597 1.00 31.55 247 GLY A N 1
ATOM 1878 C CA . GLY A 1 247 ? 7.163 -40.756 -20.593 1.00 31.69 247 GLY A CA 1
ATOM 1879 C C . GLY A 1 247 ? 6.589 -39.815 -19.563 1.00 32.49 247 GLY A C 1
ATOM 1880 O O . GLY A 1 247 ? 6.256 -40.240 -18.454 1.00 32.76 247 GLY A O 1
ATOM 1881 N N . GLY A 1 248 ? 6.483 -38.536 -19.904 1.00 30.40 248 GLY A N 1
ATOM 1882 C CA . GLY A 1 248 ? 5.863 -37.574 -19.016 1.00 27.01 248 GLY A CA 1
ATOM 1883 C C . GLY A 1 248 ? 6.779 -37.087 -17.911 1.00 26.62 248 GLY A C 1
ATOM 1884 O O . GLY A 1 248 ? 7.938 -37.472 -17.776 1.00 23.57 248 GLY A O 1
ATOM 1885 N N . ILE A 1 249 ? 6.228 -36.181 -17.108 1.00 25.35 249 ILE A N 1
ATOM 1886 C CA . ILE A 1 249 ? 6.974 -35.653 -15.974 1.00 24.73 249 ILE A CA 1
ATOM 1887 C C . ILE A 1 249 ? 7.361 -36.785 -15.025 1.00 25.32 249 ILE A C 1
ATOM 1888 O O . ILE A 1 249 ? 8.462 -36.790 -14.460 1.00 25.12 249 ILE A O 1
ATOM 1893 N N . GLY A 1 250 ? 6.484 -37.787 -14.887 1.00 26.41 250 GLY A N 1
ATOM 1894 C CA . GLY A 1 250 ? 6.758 -38.900 -13.987 1.00 26.57 250 GLY A CA 1
ATOM 1895 C C . GLY A 1 250 ? 7.990 -39.702 -14.369 1.00 28.19 250 GLY A C 1
ATOM 1896 O O . GLY A 1 250 ? 8.747 -40.142 -13.499 1.00 27.06 250 GLY A O 1
ATOM 1897 N N . LEU A 1 251 ? 8.203 -39.925 -15.673 1.00 27.62 251 LEU A N 1
ATOM 1898 C CA . LEU A 1 251 ? 9.394 -40.669 -16.069 1.00 29.54 251 LEU A CA 1
ATOM 1899 C C . LEU A 1 251 ? 10.655 -39.865 -15.774 1.00 29.28 251 LEU A C 1
ATOM 1900 O O . LEU A 1 251 ? 11.665 -40.421 -15.327 1.00 28.22 251 LEU A O 1
ATOM 1905 N N . MET A 1 252 ? 10.621 -38.556 -16.018 1.00 26.90 252 MET A N 1
ATOM 1906 C CA . MET A 1 252 ? 11.784 -37.734 -15.705 1.00 28.35 252 MET A CA 1
ATOM 1907 C C . MET A 1 252 ? 12.080 -37.770 -14.203 1.00 28.25 252 MET A C 1
ATOM 1908 O O . MET A 1 252 ? 13.229 -37.963 -13.785 1.00 27.76 252 MET A O 1
ATOM 1913 N N . ARG A 1 253 ? 11.046 -37.591 -13.376 1.00 25.48 253 ARG A N 1
ATOM 1914 C CA . ARG A 1 253 ? 11.260 -37.577 -11.933 1.00 27.97 253 ARG A CA 1
ATOM 1915 C C . ARG A 1 253 ? 11.762 -38.921 -11.430 1.00 29.89 253 ARG A C 1
ATOM 1916 O O . ARG A 1 253 ? 12.534 -38.965 -10.466 1.00 28.26 253 ARG A O 1
ATOM 1924 N N . TYR A 1 254 ? 11.347 -40.015 -12.074 1.00 26.93 254 TYR A N 1
ATOM 1925 C CA . TYR A 1 254 ? 11.868 -41.334 -11.732 1.00 31.80 254 TYR A CA 1
ATOM 1926 C C . TYR A 1 254 ? 13.340 -41.463 -12.094 1.00 30.39 254 TYR A C 1
ATOM 1927 O O . TYR A 1 254 ? 14.066 -42.250 -11.474 1.00 33.20 254 TYR A O 1
ATOM 1936 N N . SER A 1 255 ? 13.802 -40.698 -13.075 1.00 30.41 255 SER A N 1
ATOM 1937 C CA . SER A 1 255 ? 15.121 -40.901 -13.661 1.00 30.70 255 SER A CA 1
ATOM 1938 C C . SER A 1 255 ? 16.189 -39.971 -13.115 1.00 29.94 255 SER A C 1
ATOM 1939 O O . SER A 1 255 ? 17.373 -40.217 -13.349 1.00 32.69 255 SER A O 1
ATOM 1942 N N . VAL A 1 256 ? 15.820 -38.912 -12.410 1.00 28.75 256 VAL A N 1
ATOM 1943 C CA . VAL A 1 256 ? 16.790 -38.026 -11.813 1.00 29.01 256 VAL A CA 1
ATOM 1944 C C . VAL A 1 256 ? 17.001 -38.459 -10.366 1.00 29.94 256 VAL A C 1
ATOM 1945 O O . VAL A 1 256 ? 16.305 -39.328 -9.845 1.00 31.55 256 VAL A O 1
ATOM 1949 N N . SER A 1 257 ? 17.989 -37.866 -9.709 1.00 29.63 257 SER A N 1
ATOM 1950 C CA . SER A 1 257 ? 18.262 -38.272 -8.338 1.00 31.29 257 SER A CA 1
ATOM 1951 C C . SER A 1 257 ? 17.163 -37.756 -7.407 1.00 30.99 257 SER A C 1
ATOM 1952 O O . SER A 1 257 ? 16.408 -36.829 -7.735 1.00 24.49 257 SER A O 1
ATOM 1955 N N . ASP A 1 258 ? 17.077 -38.371 -6.229 1.00 31.02 258 ASP A N 1
ATOM 1956 C CA . ASP A 1 258 ? 16.057 -37.958 -5.277 1.00 30.80 258 ASP A CA 1
ATOM 1957 C C . ASP A 1 258 ? 16.252 -36.507 -4.845 1.00 28.16 258 ASP A C 1
ATOM 1958 O O . ASP A 1 258 ? 15.274 -35.802 -4.593 1.00 25.70 258 ASP A O 1
ATOM 1963 N N . THR A 1 259 ? 17.498 -36.040 -4.769 1.00 27.12 259 THR A N 1
ATOM 1964 C CA . THR A 1 259 ? 17.737 -34.639 -4.447 1.00 27.11 259 THR A CA 1
ATOM 1965 C C . THR A 1 259 ? 17.114 -33.736 -5.498 1.00 25.53 259 THR A C 1
ATOM 1966 O O . THR A 1 259 ? 16.443 -32.749 -5.170 1.00 25.85 259 THR A O 1
ATOM 1970 N N . ALA A 1 260 ? 17.314 -34.068 -6.776 1.00 26.81 260 ALA A N 1
ATOM 1971 C CA . ALA A 1 260 ? 16.728 -33.259 -7.844 1.00 26.69 260 ALA A CA 1
ATOM 1972 C C . ALA A 1 260 ? 15.201 -33.299 -7.805 1.00 23.87 260 ALA A C 1
ATOM 1973 O O . ALA A 1 260 ? 14.547 -32.268 -7.988 1.00 23.67 260 ALA A O 1
ATOM 1975 N N . GLU A 1 261 ? 14.612 -34.476 -7.580 1.00 24.31 261 GLU A N 1
ATOM 1976 C CA . GLU A 1 261 ? 13.157 -34.570 -7.559 1.00 23.43 261 GLU A CA 1
ATOM 1977 C C . GLU A 1 261 ? 12.573 -33.757 -6.408 1.00 24.71 261 GLU A C 1
ATOM 1978 O O . GLU A 1 261 ? 11.593 -33.019 -6.586 1.00 20.49 261 GLU A O 1
ATOM 1984 N N . TYR A 1 262 ? 13.159 -33.890 -5.210 1.00 22.61 262 TYR A N 1
ATOM 1985 C CA . TYR A 1 262 ? 12.732 -33.061 -4.088 1.00 23.99 262 TYR A CA 1
ATOM 1986 C C . TYR A 1 262 ? 12.917 -31.570 -4.398 1.00 21.77 262 TYR A C 1
ATOM 1987 O O . TYR A 1 262 ? 12.040 -30.751 -4.081 1.00 21.46 262 TYR A O 1
ATOM 1996 N N . GLY A 1 263 ? 14.051 -31.187 -5.010 1.00 22.74 263 GLY A N 1
ATOM 1997 C CA . GLY A 1 263 ? 14.222 -29.789 -5.400 1.00 21.32 263 GLY A CA 1
ATOM 1998 C C . GLY A 1 263 ? 13.190 -29.347 -6.426 1.00 21.75 263 GLY A C 1
ATOM 1999 O O . GLY A 1 263 ? 12.669 -28.226 -6.369 1.00 21.14 263 GLY A O 1
ATOM 2000 N N . ASP A 1 264 ? 12.899 -30.223 -7.383 1.00 21.65 264 ASP A N 1
ATOM 2001 C CA . ASP A 1 264 ? 11.864 -29.998 -8.388 1.00 19.78 264 ASP A CA 1
ATOM 2002 C C . ASP A 1 264 ? 10.508 -29.750 -7.732 1.00 21.43 264 ASP A C 1
ATOM 2003 O O . ASP A 1 264 ? 9.859 -28.727 -7.980 1.00 19.32 264 ASP A O 1
ATOM 2008 N N . LEU A 1 265 ? 10.074 -30.677 -6.871 1.00 19.16 265 LEU A N 1
ATOM 2009 C CA . LEU A 1 265 ? 8.725 -30.605 -6.324 1.00 22.44 265 LEU A CA 1
ATOM 2010 C C . LEU A 1 265 ? 8.516 -29.382 -5.436 1.00 21.88 265 LEU A C 1
ATOM 2011 O O . LEU A 1 265 ? 7.401 -28.860 -5.369 1.00 20.47 265 LEU A O 1
ATOM 2016 N N . THR A 1 266 ? 9.545 -28.941 -4.716 1.00 20.33 266 THR A N 1
ATOM 2017 C CA . THR A 1 266 ? 9.359 -27.858 -3.762 1.00 20.98 266 THR A CA 1
ATOM 2018 C C . THR A 1 266 ? 9.700 -26.488 -4.342 1.00 22.59 266 THR A C 1
ATOM 2019 O O . THR A 1 266 ? 9.107 -25.486 -3.916 1.00 24.57 266 THR A O 1
ATOM 2023 N N . VAL A 1 267 ? 10.601 -26.408 -5.331 1.00 20.66 267 VAL A N 1
ATOM 2024 C CA . VAL A 1 267 ? 11.042 -25.099 -5.838 1.00 21.98 267 VAL A CA 1
ATOM 2025 C C . VAL A 1 267 ? 10.339 -24.693 -7.137 1.00 21.56 267 VAL A C 1
ATOM 2026 O O . VAL A 1 267 ? 10.112 -23.500 -7.384 1.00 21.22 267 VAL A O 1
ATOM 2030 N N . GLY A 1 268 ? 9.986 -25.670 -7.977 1.00 20.12 268 GLY A N 1
ATOM 2031 C CA . GLY A 1 268 ? 9.224 -25.400 -9.188 1.00 19.57 268 GLY A CA 1
ATOM 2032 C C . GLY A 1 268 ? 8.070 -24.411 -9.027 1.00 21.13 268 GLY A C 1
ATOM 2033 O O . GLY A 1 268 ? 8.001 -23.395 -9.731 1.00 19.14 268 GLY A O 1
ATOM 2034 N N . PRO A 1 269 ? 7.131 -24.683 -8.109 1.00 23.00 269 PRO A N 1
ATOM 2035 C CA . PRO A 1 269 ? 6.027 -23.723 -7.892 1.00 22.04 269 PRO A CA 1
ATOM 2036 C C . PRO A 1 269 ? 6.444 -22.416 -7.233 1.00 23.47 269 PRO A C 1
ATOM 2037 O O . PRO A 1 269 ? 5.639 -21.476 -7.218 1.00 23.07 269 PRO A O 1
ATOM 2041 N N . ARG A 1 270 ? 7.664 -22.305 -6.718 1.00 20.25 270 ARG A N 1
ATOM 2042 C CA . ARG A 1 270 ? 8.130 -20.987 -6.311 1.00 24.71 270 ARG A CA 1
ATOM 2043 C C . ARG A 1 270 ? 8.586 -20.160 -7.507 1.00 21.47 270 ARG A C 1
ATOM 2044 O O . ARG A 1 270 ? 8.460 -18.932 -7.487 1.00 22.64 270 ARG A O 1
ATOM 2052 N N . ILE A 1 271 ? 9.149 -20.808 -8.529 1.00 20.76 271 ILE A N 1
ATOM 2053 C CA . ILE A 1 271 ? 9.650 -20.093 -9.700 1.00 20.50 271 ILE A CA 1
ATOM 2054 C C . ILE A 1 271 ? 8.502 -19.725 -10.632 1.00 19.97 271 ILE A C 1
ATOM 2055 O O . ILE A 1 271 ? 8.379 -18.576 -11.061 1.00 20.64 271 ILE A O 1
ATOM 2060 N N . ILE A 1 272 ? 7.644 -20.691 -10.942 1.00 20.90 272 ILE A N 1
ATOM 2061 C CA . ILE A 1 272 ? 6.431 -20.475 -11.725 1.00 20.31 272 ILE A CA 1
ATOM 2062 C C . ILE A 1 272 ? 5.267 -20.468 -10.732 1.00 20.48 272 ILE A C 1
ATOM 2063 O O . ILE A 1 272 ? 4.784 -21.525 -10.308 1.00 20.85 272 ILE A O 1
ATOM 2068 N N . ASN A 1 273 ? 4.816 -19.285 -10.333 1.00 20.51 273 ASN A N 1
ATOM 2069 C CA . ASN A 1 273 ? 3.897 -19.148 -9.209 1.00 26.06 273 ASN A CA 1
ATOM 2070 C C . ASN A 1 273 ? 2.570 -18.596 -9.714 1.00 27.23 273 ASN A C 1
ATOM 2071 O O . ASN A 1 273 ? 2.325 -18.555 -10.919 1.00 21.30 273 ASN A O 1
ATOM 2076 N N . GLU A 1 274 ? 1.711 -18.160 -8.786 1.00 25.70 274 GLU A N 1
ATOM 2077 C CA . GLU A 1 274 ? 0.380 -17.715 -9.191 1.00 29.49 274 GLU A CA 1
ATOM 2078 C C . GLU A 1 274 ? 0.435 -16.407 -9.973 1.00 25.14 274 GLU A C 1
ATOM 2079 O O . GLU A 1 274 ? -0.459 -16.145 -10.778 1.00 25.89 274 GLU A O 1
ATOM 2085 N N . ASN A 1 275 ? 1.449 -15.571 -9.738 1.00 24.43 275 ASN A N 1
ATOM 2086 C CA . ASN A 1 275 ? 1.650 -14.389 -10.573 1.00 27.31 275 ASN A CA 1
ATOM 2087 C C . ASN A 1 275 ? 2.013 -14.779 -12.002 1.00 23.87 275 ASN A C 1
ATOM 2088 O O . ASN A 1 275 ? 1.524 -14.166 -12.958 1.00 22.17 275 ASN A O 1
ATOM 2093 N N . THR A 1 276 ? 2.901 -15.767 -12.157 1.00 19.30 276 THR A N 1
ATOM 2094 C CA . THR A 1 276 ? 3.220 -16.281 -13.483 1.00 22.65 276 THR A CA 1
ATOM 2095 C C . THR A 1 276 ? 1.983 -16.819 -14.187 1.00 22.27 276 THR A C 1
ATOM 2096 O O . THR A 1 276 ? 1.795 -16.587 -15.388 1.00 17.07 276 THR A O 1
ATOM 2100 N N . ARG A 1 277 ? 1.151 -17.582 -13.459 1.00 19.67 277 ARG A N 1
ATOM 2101 C CA . ARG A 1 277 ? -0.060 -18.135 -14.048 1.00 20.45 277 ARG A CA 1
ATOM 2102 C C . ARG A 1 277 ? -1.047 -17.037 -14.420 1.00 22.41 277 ARG A C 1
ATOM 2103 O O . ARG A 1 277 ? -1.795 -17.177 -15.400 1.00 16.02 277 ARG A O 1
ATOM 2111 N N . ALA A 1 278 ? -1.095 -15.961 -13.627 1.00 19.06 278 ALA A N 1
ATOM 2112 C CA . ALA A 1 278 ? -1.957 -14.836 -13.973 1.00 23.78 278 ALA A CA 1
ATOM 2113 C C . ALA A 1 278 ? -1.438 -14.114 -15.215 1.00 21.59 278 ALA A C 1
ATOM 2114 O O . ALA A 1 278 ? -2.226 -13.671 -16.056 1.00 20.07 278 ALA A O 1
ATOM 2116 N N . GLU A 1 279 ? -0.120 -13.999 -15.361 1.00 18.29 279 GLU A N 1
ATOM 2117 C CA . GLU A 1 279 ? 0.405 -13.390 -16.580 1.00 18.74 279 GLU A CA 1
ATOM 2118 C C . GLU A 1 279 ? 0.137 -14.271 -17.807 1.00 17.28 279 GLU A C 1
ATOM 2119 O O . GLU A 1 279 ? -0.173 -13.751 -18.888 1.00 17.88 279 GLU A O 1
ATOM 2125 N N . MET A 1 280 ? 0.200 -15.604 -17.653 1.00 16.25 280 MET A N 1
ATOM 2126 C CA . MET A 1 280 ? -0.181 -16.503 -18.754 1.00 16.52 280 MET A CA 1
ATOM 2127 C C . MET A 1 280 ? -1.626 -16.285 -19.196 1.00 18.82 280 MET A C 1
ATOM 2128 O O . MET A 1 280 ? -1.932 -16.381 -20.392 1.00 17.32 280 MET A O 1
ATOM 2133 N N . LYS A 1 281 ? -2.534 -16.028 -18.247 1.00 18.50 281 LYS A N 1
ATOM 2134 C CA . LYS A 1 281 ? -3.918 -15.720 -18.599 1.00 20.67 281 LYS A CA 1
ATOM 2135 C C . LYS A 1 281 ? -4.022 -14.433 -19.418 1.00 17.79 281 LYS A C 1
ATOM 2136 O O . LYS A 1 281 ? -4.809 -14.370 -20.369 1.00 17.55 281 LYS A O 1
ATOM 2142 N N . LYS A 1 282 ? -3.273 -13.384 -19.040 1.00 17.93 282 LYS A N 1
ATOM 2143 C CA . LYS A 1 282 ? -3.254 -12.149 -19.832 1.00 20.39 282 LYS A CA 1
ATOM 2144 C C . LYS A 1 282 ? -2.688 -12.382 -21.230 1.00 17.71 282 LYS A C 1
ATOM 2145 O O . LYS A 1 282 ? -3.119 -11.741 -22.198 1.00 17.47 282 LYS A O 1
ATOM 2151 N N . VAL A 1 283 ? -1.633 -13.187 -21.333 1.00 14.23 283 VAL A N 1
ATOM 2152 C CA . VAL A 1 283 ? -1.060 -13.457 -22.648 1.00 16.89 283 VAL A CA 1
ATOM 2153 C C . VAL A 1 283 ? -2.088 -14.178 -23.517 1.00 15.81 283 VAL A C 1
ATOM 2154 O O . VAL A 1 283 ? -2.271 -13.856 -24.694 1.00 15.16 283 VAL A O 1
ATOM 2158 N N . LEU A 1 284 ? -2.793 -15.153 -22.936 1.00 15.55 284 LEU A N 1
ATOM 2159 C CA . LEU A 1 284 ? -3.829 -15.845 -23.686 1.00 17.30 284 LEU A CA 1
ATOM 2160 C C . LEU A 1 284 ? -4.936 -14.877 -24.098 1.00 15.71 284 LEU A C 1
ATOM 2161 O O . LEU A 1 284 ? -5.440 -14.943 -25.222 1.00 15.43 284 LEU A O 1
ATOM 2166 N N . ALA A 1 285 ? -5.304 -13.949 -23.203 1.00 15.43 285 ALA A N 1
ATOM 2167 C CA . ALA A 1 285 ? -6.354 -12.982 -23.523 1.00 20.10 285 ALA A CA 1
ATOM 2168 C C . ALA A 1 285 ? -5.983 -12.131 -24.735 1.00 15.89 285 ALA A C 1
ATOM 2169 O O . ALA A 1 285 ? -6.848 -11.798 -25.550 1.00 14.63 285 ALA A O 1
ATOM 2171 N N . ALA A 1 286 ? -4.691 -11.781 -24.879 1.00 14.99 286 ALA A N 1
ATOM 2172 C CA . ALA A 1 286 ? -4.245 -10.997 -26.032 1.00 16.71 286 ALA A CA 1
ATOM 2173 C C . ALA A 1 286 ? -4.288 -11.824 -27.318 1.00 14.21 286 ALA A C 1
ATOM 2174 O O . ALA A 1 286 ? -4.473 -11.273 -28.409 1.00 14.18 286 ALA A O 1
ATOM 2176 N N . ILE A 1 287 ? -4.136 -13.138 -27.205 1.00 14.14 287 ILE A N 1
ATOM 2177 C CA . ILE A 1 287 ? -4.274 -14.015 -28.359 1.00 13.58 287 ILE A CA 1
ATOM 2178 C C . ILE A 1 287 ? -5.748 -14.167 -28.717 1.00 15.74 287 ILE A C 1
ATOM 2179 O O . ILE A 1 287 ? -6.126 -14.155 -29.899 1.00 13.48 287 ILE A O 1
ATOM 2184 N N . GLN A 1 288 ? -6.605 -14.283 -27.689 1.00 13.10 288 GLN A N 1
ATOM 2185 C CA . GLN A 1 288 ? -8.040 -14.464 -27.907 1.00 18.57 288 GLN A CA 1
ATOM 2186 C C . GLN A 1 288 ? -8.736 -13.192 -28.412 1.00 17.63 288 GLN A C 1
ATOM 2187 O O . GLN A 1 288 ? -9.727 -13.296 -29.136 1.00 17.87 288 GLN A O 1
ATOM 2193 N N . ASP A 1 289 ? -8.267 -11.993 -28.050 1.00 14.14 289 ASP A N 1
ATOM 2194 C CA . ASP A 1 289 ? -8.993 -10.781 -28.433 1.00 15.44 289 ASP A CA 1
ATOM 2195 C C . ASP A 1 289 ? -8.441 -10.120 -29.695 1.00 13.49 289 ASP A C 1
ATOM 2196 O O . ASP A 1 289 ? -8.846 -9.000 -30.032 1.00 13.56 289 ASP A O 1
ATOM 2201 N N . GLY A 1 290 ? -7.543 -10.795 -30.407 1.00 12.15 290 GLY A N 1
ATOM 2202 C CA . GLY A 1 290 ? -6.974 -10.255 -31.621 1.00 14.76 290 GLY A CA 1
ATOM 2203 C C . GLY A 1 290 ? -5.834 -9.265 -31.448 1.00 13.71 290 GLY A C 1
ATOM 2204 O O . GLY A 1 290 ? -5.241 -8.877 -32.454 1.00 12.80 290 GLY A O 1
ATOM 2205 N N . THR A 1 291 ? -5.503 -8.828 -30.222 1.00 13.02 291 THR A N 1
ATOM 2206 C CA . THR A 1 291 ? -4.511 -7.754 -30.125 1.00 13.15 291 THR A CA 1
ATOM 2207 C C . THR A 1 291 ? -3.086 -8.244 -30.374 1.00 12.51 291 THR A C 1
ATOM 2208 O O . THR A 1 291 ? -2.279 -7.489 -30.941 1.00 11.87 291 THR A O 1
ATOM 2212 N N . PHE A 1 292 ? -2.746 -9.481 -29.997 1.00 11.99 292 PHE A N 1
ATOM 2213 C CA . PHE A 1 292 ? -1.443 -9.985 -30.415 1.00 11.82 292 PHE A CA 1
ATOM 2214 C C . PHE A 1 292 ? -1.350 -10.062 -31.941 1.00 12.87 292 PHE A C 1
ATOM 2215 O O . PHE A 1 292 ? -0.365 -9.617 -32.541 1.00 13.22 292 PHE A O 1
ATOM 2223 N N . ALA A 1 293 ? -2.378 -10.624 -32.588 1.00 12.77 293 ALA A N 1
ATOM 2224 C CA . ALA A 1 293 ? -2.371 -10.746 -34.045 1.00 11.71 293 ALA A CA 1
ATOM 2225 C C . ALA A 1 293 ? -2.196 -9.381 -34.706 1.00 12.84 293 ALA A C 1
ATOM 2226 O O . ALA A 1 293 ? -1.386 -9.221 -35.622 1.00 11.70 293 ALA A O 1
ATOM 2228 N N . ARG A 1 294 ? -2.949 -8.380 -34.239 1.00 11.85 294 ARG A N 1
ATOM 2229 C CA . ARG A 1 294 ? -2.787 -7.029 -34.752 1.00 12.12 294 ARG A CA 1
ATOM 2230 C C . ARG A 1 294 ? -1.365 -6.523 -34.540 1.00 11.81 294 ARG A C 1
ATOM 2231 O O . ARG A 1 294 ? -0.750 -5.964 -35.452 1.00 11.71 294 ARG A O 1
ATOM 2239 N N . GLU A 1 295 ? -0.831 -6.702 -33.332 1.00 11.86 295 GLU A N 1
ATOM 2240 C CA . GLU A 1 295 ? 0.532 -6.255 -33.056 1.00 14.59 295 GLU A CA 1
ATOM 2241 C C . GLU A 1 295 ? 1.527 -6.899 -34.023 1.00 12.21 295 GLU A C 1
ATOM 2242 O O . GLU A 1 295 ? 2.386 -6.220 -34.595 1.00 12.98 295 GLU A O 1
ATOM 2248 N N . LEU A 1 296 ? 1.426 -8.220 -34.214 1.00 12.85 296 LEU A N 1
ATOM 2249 C CA . LEU A 1 296 ? 2.321 -8.924 -35.131 1.00 12.18 296 LEU A CA 1
ATOM 2250 C C . LEU A 1 296 ? 2.192 -8.388 -36.560 1.00 13.48 296 LEU A C 1
ATOM 2251 O O . LEU A 1 296 ? 3.194 -8.101 -37.233 1.00 13.99 296 LEU A O 1
ATOM 2256 N N . LEU A 1 297 ? 0.957 -8.232 -37.037 1.00 13.39 297 LEU A N 1
ATOM 2257 C CA . LEU A 1 297 ? 0.741 -7.801 -38.416 1.00 14.24 297 LEU A CA 1
ATOM 2258 C C . LEU A 1 297 ? 1.239 -6.372 -38.634 1.00 14.56 297 LEU A C 1
ATOM 2259 O O . LEU A 1 297 ? 1.798 -6.059 -39.691 1.00 15.42 297 LEU A O 1
ATOM 2264 N N . LEU A 1 298 ? 1.055 -5.486 -37.642 1.00 14.38 298 LEU A N 1
ATOM 2265 C CA . LEU A 1 298 ? 1.594 -4.130 -37.759 1.00 15.69 298 LEU A CA 1
ATOM 2266 C C . LEU A 1 298 ? 3.121 -4.147 -37.760 1.00 14.37 298 LEU A C 1
ATOM 2267 O O . LEU A 1 298 ? 3.761 -3.441 -38.550 1.00 14.53 298 LEU A O 1
ATOM 2272 N N . GLU A 1 299 ? 3.714 -4.921 -36.853 1.00 15.69 299 GLU A N 1
ATOM 2273 C CA . GLU A 1 299 ? 5.168 -5.101 -36.813 1.00 14.77 299 GLU A CA 1
ATOM 2274 C C . GLU A 1 299 ? 5.702 -5.511 -38.175 1.00 14.84 299 GLU A C 1
ATOM 2275 O O . GLU A 1 299 ? 6.709 -4.966 -38.646 1.00 14.67 299 GLU A O 1
ATOM 2281 N N . PHE A 1 300 ? 5.019 -6.455 -38.832 1.00 15.60 300 PHE A N 1
ATOM 2282 C CA . PHE A 1 300 ? 5.437 -6.888 -40.154 1.00 18.11 300 PHE A CA 1
ATOM 2283 C C . PHE A 1 300 ? 5.249 -5.785 -41.185 1.00 19.24 300 PHE A C 1
ATOM 2284 O O . PHE A 1 300 ? 5.961 -5.768 -42.188 1.00 21.80 300 PHE A O 1
ATOM 2292 N N . GLN A 1 301 ? 4.282 -4.884 -40.986 1.00 18.59 301 GLN A N 1
ATOM 2293 C CA . GLN A 1 301 ? 4.031 -3.838 -41.975 1.00 20.99 301 GLN A CA 1
ATOM 2294 C C . GLN A 1 301 ? 5.066 -2.720 -41.956 1.00 19.13 301 GLN A C 1
ATOM 2295 O O . GLN A 1 301 ? 5.192 -2.011 -42.953 1.00 19.91 301 GLN A O 1
ATOM 2301 N N . VAL A 1 302 ? 5.795 -2.525 -40.860 1.00 18.32 302 VAL A N 1
ATOM 2302 C CA . VAL A 1 302 ? 6.790 -1.456 -40.836 1.00 17.92 302 VAL A CA 1
ATOM 2303 C C . VAL A 1 302 ? 8.203 -2.025 -40.784 1.00 18.02 302 VAL A C 1
ATOM 2304 O O . VAL A 1 302 ? 9.113 -1.400 -40.235 1.00 17.41 302 VAL A O 1
ATOM 2308 N N . GLY A 1 303 ? 8.411 -3.193 -41.382 1.00 20.17 303 GLY A N 1
ATOM 2309 C CA . GLY A 1 303 ? 9.764 -3.672 -41.571 1.00 19.09 303 GLY A CA 1
ATOM 2310 C C . GLY A 1 303 ? 10.395 -4.318 -40.360 1.00 16.03 303 GLY A C 1
ATOM 2311 O O . GLY A 1 303 ? 11.623 -4.374 -40.279 1.00 19.68 303 GLY A O 1
ATOM 2312 N N . ARG A 1 304 ? 9.596 -4.795 -39.408 1.00 16.18 304 ARG A N 1
ATOM 2313 C CA . ARG A 1 304 ? 10.070 -5.637 -38.309 1.00 16.47 304 ARG A CA 1
ATOM 2314 C C . ARG A 1 304 ? 11.119 -4.974 -37.410 1.00 16.13 304 ARG A C 1
ATOM 2315 O O . ARG A 1 304 ? 12.120 -5.620 -37.077 1.00 16.25 304 ARG A O 1
ATOM 2323 N N . PRO A 1 305 ? 10.941 -3.718 -36.975 1.00 14.81 305 PRO A N 1
ATOM 2324 C CA . PRO A 1 305 ? 11.989 -3.098 -36.139 1.00 15.96 305 PRO A CA 1
ATOM 2325 C C . PRO A 1 305 ? 12.065 -3.655 -34.716 1.00 14.69 305 PRO A C 1
ATOM 2326 O O . PRO A 1 305 ? 13.152 -3.682 -34.119 1.00 15.42 305 PRO A O 1
ATOM 2330 N N . VAL A 1 306 ? 10.960 -4.093 -34.133 1.00 13.91 306 VAL A N 1
ATOM 2331 C CA . VAL A 1 306 ? 11.047 -4.648 -32.784 1.00 15.57 306 VAL A CA 1
ATOM 2332 C C . VAL A 1 306 ? 11.653 -6.041 -32.830 1.00 15.86 306 VAL A C 1
ATOM 2333 O O . VAL A 1 306 ? 12.519 -6.399 -32.017 1.00 15.04 306 VAL A O 1
ATOM 2337 N N . PHE A 1 307 ? 11.215 -6.816 -33.813 1.00 16.95 307 PHE A N 1
ATOM 2338 C CA . PHE A 1 307 ? 11.723 -8.155 -34.018 1.00 15.26 307 PHE A CA 1
ATOM 2339 C C . PHE A 1 307 ? 13.227 -8.121 -34.271 1.00 16.98 307 PHE A C 1
ATOM 2340 O O . PHE A 1 307 ? 13.987 -8.882 -33.655 1.00 15.58 307 PHE A O 1
ATOM 2348 N N . SER A 1 308 ? 13.682 -7.184 -35.101 1.00 16.50 308 SER A N 1
ATOM 2349 C CA . SER A 1 308 ? 15.109 -7.096 -35.393 1.00 19.38 308 SER A CA 1
ATOM 2350 C C . SER A 1 308 ? 15.920 -6.595 -34.193 1.00 20.63 308 SER A C 1
ATOM 2351 O O . SER A 1 308 ? 17.042 -7.067 -33.955 1.00 18.32 308 SER A O 1
ATOM 2354 N N . ALA A 1 309 ? 15.407 -5.599 -33.464 1.00 18.66 309 ALA A N 1
ATOM 2355 C CA . ALA A 1 309 ? 16.134 -5.074 -32.312 1.00 19.72 309 ALA A CA 1
ATOM 2356 C C . ALA A 1 309 ? 16.225 -6.111 -31.191 1.00 20.36 309 ALA A C 1
ATOM 2357 O O . ALA A 1 309 ? 17.290 -6.292 -30.581 1.00 16.55 309 ALA A O 1
ATOM 2359 N N . LEU A 1 310 ? 15.118 -6.795 -30.889 1.00 15.34 310 LEU A N 1
ATOM 2360 C CA . LEU A 1 310 ? 15.159 -7.768 -29.795 1.00 18.22 310 LEU A CA 1
ATOM 2361 C C . LEU A 1 310 ? 15.969 -9.004 -30.170 1.00 19.83 310 LEU A C 1
ATOM 2362 O O . LEU A 1 310 ? 16.636 -9.598 -29.311 1.00 19.69 310 LEU A O 1
ATOM 2367 N N . ARG A 1 311 ? 15.899 -9.430 -31.435 1.00 17.90 311 ARG A N 1
ATOM 2368 C CA . ARG A 1 311 ? 16.694 -10.571 -31.878 1.00 19.78 311 ARG A CA 1
ATOM 2369 C C . ARG A 1 311 ? 18.185 -10.289 -31.715 1.00 23.05 311 ARG A C 1
ATOM 2370 O O . ARG A 1 311 ? 18.954 -11.154 -31.264 1.00 19.50 311 ARG A O 1
ATOM 2378 N N . ARG A 1 312 ? 18.611 -9.074 -32.079 1.00 20.69 312 ARG A N 1
ATOM 2379 C CA . ARG A 1 312 ? 20.021 -8.724 -32.000 1.00 24.27 312 ARG A CA 1
ATOM 2380 C C . ARG A 1 312 ? 20.499 -8.680 -30.551 1.00 25.66 312 ARG A C 1
ATOM 2381 O O . ARG A 1 312 ? 21.572 -9.206 -30.226 1.00 22.43 312 ARG A O 1
ATOM 2389 N N . LYS A 1 313 ? 19.715 -8.047 -29.672 1.00 21.51 313 LYS A N 1
ATOM 2390 C CA . LYS A 1 313 ? 20.024 -8.045 -28.249 1.00 24.77 313 LYS A CA 1
ATOM 2391 C C . LYS A 1 313 ? 20.180 -9.471 -27.720 1.00 25.67 313 LYS A C 1
ATOM 2392 O O . LYS A 1 313 ? 21.102 -9.751 -26.950 1.00 25.09 313 LYS A O 1
ATOM 2398 N N . GLY A 1 314 ? 19.321 -10.394 -28.164 1.00 21.12 314 GLY A N 1
ATOM 2399 C CA . GLY A 1 314 ? 19.497 -11.796 -27.805 1.00 23.12 314 GLY A CA 1
ATOM 2400 C C . GLY A 1 314 ? 20.801 -12.380 -28.331 1.00 27.48 314 GLY A C 1
ATOM 2401 O O . GLY A 1 314 ? 21.483 -13.144 -27.633 1.00 24.21 314 GLY A O 1
ATOM 2402 N N . GLN A 1 315 ? 21.177 -12.020 -29.564 1.00 21.46 315 GLN A N 1
ATOM 2403 C CA . GLN A 1 315 ? 22.385 -12.576 -30.165 1.00 25.25 315 GLN A CA 1
ATOM 2404 C C . GLN A 1 315 ? 23.651 -12.079 -29.488 1.00 23.57 315 GLN A C 1
ATOM 2405 O O . GLN A 1 315 ? 24.696 -12.714 -29.631 1.00 26.81 315 GLN A O 1
ATOM 2411 N N . GLU A 1 316 ? 23.576 -10.971 -28.765 1.00 21.87 316 GLU A N 1
ATOM 2412 C CA . GLU A 1 316 ? 24.695 -10.426 -28.010 1.00 26.63 316 GLU A CA 1
ATOM 2413 C C . GLU A 1 316 ? 24.807 -10.984 -26.590 1.00 26.15 316 GLU A C 1
ATOM 2414 O O . GLU A 1 316 ? 25.736 -10.607 -25.868 1.00 25.75 316 GLU A O 1
ATOM 2420 N N . HIS A 1 317 ? 23.904 -11.872 -26.176 1.00 25.74 317 HIS A N 1
ATOM 2421 C CA . HIS A 1 317 ? 23.913 -12.358 -24.803 1.00 28.25 317 HIS A CA 1
ATOM 2422 C C . HIS A 1 317 ? 25.116 -13.266 -24.546 1.00 26.77 317 HIS A C 1
ATOM 2423 O O . HIS A 1 317 ? 25.562 -14.012 -25.418 1.00 26.85 317 HIS A O 1
ATOM 2430 N N . LEU A 1 318 ? 25.628 -13.208 -23.317 1.00 28.09 318 LEU A N 1
ATOM 2431 C CA . LEU A 1 318 ? 26.791 -14.017 -22.950 1.00 27.01 318 LEU A CA 1
ATOM 2432 C C . LEU A 1 318 ? 26.537 -15.509 -23.150 1.00 27.39 318 LEU A C 1
ATOM 2433 O O . LEU A 1 318 ? 27.442 -16.247 -23.555 1.00 27.81 318 LEU A O 1
ATOM 2438 N N . ILE A 1 319 ? 25.309 -15.976 -22.886 1.00 25.73 319 ILE A N 1
ATOM 2439 C CA . ILE A 1 319 ? 25.026 -17.409 -23.014 1.00 26.41 319 ILE A CA 1
ATOM 2440 C C . ILE A 1 319 ? 25.262 -17.896 -24.435 1.00 26.05 319 ILE A C 1
ATOM 2441 O O . ILE A 1 319 ? 25.610 -19.066 -24.654 1.00 27.01 319 ILE A O 1
ATOM 2446 N N . GLU A 1 320 ? 25.078 -17.024 -25.426 1.00 24.57 320 GLU A N 1
ATOM 2447 C CA . GLU A 1 320 ? 25.332 -17.434 -26.802 1.00 28.67 320 GLU A CA 1
ATOM 2448 C C . GLU A 1 320 ? 26.830 -17.421 -27.119 1.00 28.63 320 GLU A C 1
ATOM 2449 O O . GLU A 1 320 ? 27.306 -18.284 -27.854 1.00 30.86 320 GLU A O 1
ATOM 2455 N N . LYS A 1 321 ? 27.586 -16.488 -26.539 1.00 27.90 321 LYS A N 1
ATOM 2456 C CA . LYS A 1 321 ? 29.037 -16.487 -26.718 1.00 30.39 321 LYS A CA 1
ATOM 2457 C C . LYS A 1 321 ? 29.688 -17.697 -26.046 1.00 30.89 321 LYS A C 1
ATOM 2458 O O . LYS A 1 321 ? 30.429 -18.443 -26.693 1.00 31.80 321 LYS A O 1
ATOM 2464 N N . VAL A 1 322 ? 29.417 -17.920 -24.749 1.00 30.74 322 VAL A N 1
ATOM 2465 C CA . VAL A 1 322 ? 30.002 -19.084 -24.081 1.00 30.33 322 VAL A CA 1
ATOM 2466 C C . VAL A 1 322 ? 29.510 -20.364 -24.727 1.00 32.02 322 VAL A C 1
ATOM 2467 O O . VAL A 1 322 ? 30.267 -21.335 -24.874 1.00 33.64 322 VAL A O 1
ATOM 2471 N N . GLY A 1 323 ? 28.227 -20.401 -25.099 1.00 31.87 323 GLY A N 1
ATOM 2472 C CA . GLY A 1 323 ? 27.679 -21.605 -25.702 1.00 31.07 323 GLY A CA 1
ATOM 2473 C C . GLY A 1 323 ? 28.398 -21.998 -26.977 1.00 33.67 323 GLY A C 1
ATOM 2474 O O . GLY A 1 323 ? 28.620 -23.182 -27.235 1.00 34.40 323 GLY A O 1
ATOM 2475 N N . LYS A 1 324 ? 28.752 -21.010 -27.803 1.00 34.03 324 LYS A N 1
ATOM 2476 C CA . LYS A 1 324 ? 29.470 -21.295 -29.044 1.00 39.63 324 LYS A CA 1
ATOM 2477 C C . LYS A 1 324 ? 30.834 -21.898 -28.747 1.00 38.22 324 LYS A C 1
ATOM 2478 O O . LYS A 1 324 ? 31.224 -22.904 -29.353 1.00 37.19 324 LYS A O 1
ATOM 2484 N N . GLU A 1 325 ? 31.571 -21.289 -27.808 1.00 33.63 325 GLU A N 1
ATOM 2485 C CA . GLU A 1 325 ? 32.867 -21.829 -27.404 1.00 34.33 325 GLU A CA 1
ATOM 2486 C C . GLU A 1 325 ? 32.725 -23.263 -26.915 1.00 35.45 325 GLU A C 1
ATOM 2487 O O . GLU A 1 325 ? 33.386 -24.172 -27.425 1.00 39.66 325 GLU A O 1
ATOM 2493 N N . LEU A 1 326 ? 31.822 -23.495 -25.958 1.00 40.83 326 LEU A N 1
ATOM 2494 C CA . LEU A 1 326 ? 31.697 -24.827 -25.370 1.00 41.39 326 LEU A CA 1
ATOM 2495 C C . LEU A 1 326 ? 31.239 -25.860 -26.396 1.00 44.45 326 LEU A C 1
ATOM 2496 O O . LEU A 1 326 ? 31.755 -26.987 -26.424 1.00 47.84 326 LEU A O 1
ATOM 2501 N N . ARG A 1 327 ? 30.272 -25.506 -27.247 1.00 44.08 327 ARG A N 1
ATOM 2502 C CA . ARG A 1 327 ? 29.747 -26.491 -28.188 1.00 45.45 327 ARG A CA 1
ATOM 2503 C C . ARG A 1 327 ? 30.791 -26.884 -29.229 1.00 50.81 327 ARG A C 1
ATOM 2504 O O . ARG A 1 327 ? 30.743 -27.996 -29.771 1.00 53.62 327 ARG A O 1
ATOM 2512 N N . ALA A 1 328 ? 31.726 -25.985 -29.538 1.00 46.15 328 ALA A N 1
ATOM 2513 C CA . ALA A 1 328 ? 32.804 -26.345 -30.448 1.00 48.40 328 ALA A CA 1
ATOM 2514 C C . ALA A 1 328 ? 33.688 -27.425 -29.843 1.00 53.91 328 ALA A C 1
ATOM 2515 O O . ALA A 1 328 ? 34.348 -28.166 -30.585 1.00 61.13 328 ALA A O 1
ATOM 2517 N N . MET A 1 329 ? 33.695 -27.547 -28.511 1.00 53.17 329 MET A N 1
ATOM 2518 C CA . MET A 1 329 ? 34.499 -28.563 -27.846 1.00 55.35 329 MET A CA 1
ATOM 2519 C C . MET A 1 329 ? 33.799 -29.902 -27.830 1.00 61.15 329 MET A C 1
ATOM 2520 O O . MET A 1 329 ? 34.356 -30.877 -27.322 1.00 68.51 329 MET A O 1
ATOM 2525 N N . MET A 1 330 ? 32.571 -29.949 -28.350 1.00 64.47 330 MET A N 1
ATOM 2526 C CA . MET A 1 330 ? 31.715 -31.135 -28.374 1.00 69.42 330 MET A CA 1
ATOM 2527 C C . MET A 1 330 ? 31.372 -31.405 -29.835 1.00 73.35 330 MET A C 1
ATOM 2528 O O . MET A 1 330 ? 30.265 -31.095 -30.291 1.00 74.96 330 MET A O 1
ATOM 2533 N N . PRO A 1 331 ? 32.312 -31.951 -30.610 1.00 87.25 331 PRO A N 1
ATOM 2534 C CA . PRO A 1 331 ? 32.088 -32.086 -32.059 1.00 89.03 331 PRO A CA 1
ATOM 2535 C C . PRO A 1 331 ? 30.843 -32.885 -32.410 1.00 88.75 331 PRO A C 1
ATOM 2536 O O . PRO A 1 331 ? 30.236 -32.641 -33.466 1.00 93.37 331 PRO A O 1
ATOM 2540 N N . TRP A 1 332 ? 30.430 -33.804 -31.548 1.00 80.83 332 TRP A N 1
ATOM 2541 C CA . TRP A 1 332 ? 29.306 -34.696 -31.819 1.00 79.51 332 TRP A CA 1
ATOM 2542 C C . TRP A 1 332 ? 27.973 -33.962 -31.911 1.00 76.19 332 TRP A C 1
ATOM 2543 O O . TRP A 1 332 ? 26.913 -34.586 -31.938 1.00 74.60 332 TRP A O 1
ATOM 2554 N N . LEU A 1 333 ? 28.024 -32.630 -31.973 1.00 75.07 333 LEU A N 1
ATOM 2555 C CA . LEU A 1 333 ? 26.838 -31.809 -32.153 1.00 71.49 333 LEU A CA 1
ATOM 2556 C C . LEU A 1 333 ? 26.695 -31.394 -33.615 1.00 68.69 333 LEU A C 1
ATOM 2557 O O . LEU A 1 333 ? 25.758 -31.811 -34.297 1.00 69.51 333 LEU A O 1
ATOM 2562 N N . ALA B 1 2 ? 38.266 -19.023 -18.047 1.00 62.68 2 ALA B N 1
ATOM 2563 C CA . ALA B 1 2 ? 38.206 -20.345 -17.431 1.00 67.98 2 ALA B CA 1
ATOM 2564 C C . ALA B 1 2 ? 39.455 -21.177 -17.738 1.00 74.86 2 ALA B C 1
ATOM 2565 O O . ALA B 1 2 ? 39.881 -21.260 -18.888 1.00 74.29 2 ALA B O 1
ATOM 2567 N N . ARG B 1 3 ? 40.026 -21.795 -16.701 1.00 84.91 3 ARG B N 1
ATOM 2568 C CA . ARG B 1 3 ? 41.214 -22.631 -16.847 1.00 84.60 3 ARG B CA 1
ATOM 2569 C C . ARG B 1 3 ? 40.820 -24.002 -17.384 1.00 85.45 3 ARG B C 1
ATOM 2570 O O . ARG B 1 3 ? 40.053 -24.726 -16.739 1.00 84.81 3 ARG B O 1
ATOM 2578 N N . MET B 1 4 ? 41.358 -24.368 -18.548 1.00 82.75 4 MET B N 1
ATOM 2579 C CA . MET B 1 4 ? 41.111 -25.666 -19.162 1.00 80.10 4 MET B CA 1
ATOM 2580 C C . MET B 1 4 ? 42.321 -26.579 -19.003 1.00 82.16 4 MET B C 1
ATOM 2581 O O . MET B 1 4 ? 43.469 -26.127 -19.080 1.00 81.37 4 MET B O 1
ATOM 2586 N N . TYR B 1 5 ? 42.058 -27.869 -18.799 1.00 81.09 5 TYR B N 1
ATOM 2587 C CA . TYR B 1 5 ? 43.086 -28.902 -18.774 1.00 81.06 5 TYR B CA 1
ATOM 2588 C C . TYR B 1 5 ? 42.774 -29.911 -19.869 1.00 82.98 5 TYR B C 1
ATOM 2589 O O . TYR B 1 5 ? 41.670 -30.468 -19.906 1.00 82.71 5 TYR B O 1
ATOM 2598 N N . TYR B 1 6 ? 43.742 -30.146 -20.756 1.00 85.29 6 TYR B N 1
ATOM 2599 C CA . TYR B 1 6 ? 43.603 -31.086 -21.861 1.00 87.25 6 TYR B CA 1
ATOM 2600 C C . TYR B 1 6 ? 44.564 -32.260 -21.680 1.00 88.29 6 TYR B C 1
ATOM 2601 O O . TYR B 1 6 ? 45.209 -32.410 -20.633 1.00 86.56 6 TYR B O 1
ATOM 2610 N N . ASP B 1 7 ? 44.639 -33.105 -22.716 1.00 90.54 7 ASP B N 1
ATOM 2611 C CA . ASP B 1 7 ? 45.500 -34.289 -22.719 1.00 89.04 7 ASP B CA 1
ATOM 2612 C C . ASP B 1 7 ? 46.893 -34.006 -22.168 1.00 89.33 7 ASP B C 1
ATOM 2613 O O . ASP B 1 7 ? 47.384 -34.717 -21.284 1.00 88.41 7 ASP B O 1
ATOM 2618 N N . ALA B 1 8 ? 47.535 -32.954 -22.680 1.00 89.60 8 ALA B N 1
ATOM 2619 C CA . ALA B 1 8 ? 48.929 -32.642 -22.370 1.00 90.91 8 ALA B CA 1
ATOM 2620 C C . ALA B 1 8 ? 49.069 -31.981 -21.001 1.00 91.24 8 ALA B C 1
ATOM 2621 O O . ALA B 1 8 ? 49.997 -31.187 -20.784 1.00 91.94 8 ALA B O 1
ATOM 2623 N N . ASP B 1 9 ? 48.161 -32.303 -20.088 1.00 90.11 9 ASP B N 1
ATOM 2624 C CA . ASP B 1 9 ? 48.180 -31.776 -18.730 1.00 87.57 9 ASP B CA 1
ATOM 2625 C C . ASP B 1 9 ? 47.960 -32.854 -17.685 1.00 85.86 9 ASP B C 1
ATOM 2626 O O . ASP B 1 9 ? 48.081 -32.563 -16.491 1.00 83.90 9 ASP B O 1
ATOM 2631 N N . ALA B 1 10 ? 47.649 -34.087 -18.094 1.00 87.61 10 ALA B N 1
ATOM 2632 C CA . ALA B 1 10 ? 47.408 -35.210 -17.189 1.00 88.49 10 ALA B CA 1
ATOM 2633 C C . ALA B 1 10 ? 48.310 -36.369 -17.595 1.00 94.80 10 ALA B C 1
ATOM 2634 O O . ALA B 1 10 ? 48.208 -36.873 -18.720 1.00 93.22 10 ALA B O 1
ATOM 2636 N N . ASN B 1 11 ? 49.181 -36.789 -16.682 1.00 100.67 11 ASN B N 1
ATOM 2637 C CA . ASN B 1 11 ? 50.119 -37.883 -16.916 1.00 108.05 11 ASN B CA 1
ATOM 2638 C C . ASN B 1 11 ? 49.538 -39.159 -16.314 1.00 109.64 11 ASN B C 1
ATOM 2639 O O . ASN B 1 11 ? 49.498 -39.313 -15.088 1.00 108.92 11 ASN B O 1
ATOM 2644 N N . LEU B 1 12 ? 49.092 -40.077 -17.177 1.00 109.09 12 LEU B N 1
ATOM 2645 C CA . LEU B 1 12 ? 48.517 -41.336 -16.713 1.00 110.00 12 LEU B CA 1
ATOM 2646 C C . LEU B 1 12 ? 49.544 -42.246 -16.041 1.00 115.70 12 LEU B C 1
ATOM 2647 O O . LEU B 1 12 ? 49.148 -43.201 -15.362 1.00 114.75 12 LEU B O 1
ATOM 2652 N N . ASP B 1 13 ? 50.844 -41.972 -16.206 1.00 118.12 13 ASP B N 1
ATOM 2653 C CA . ASP B 1 13 ? 51.879 -42.779 -15.564 1.00 119.87 13 ASP B CA 1
ATOM 2654 C C . ASP B 1 13 ? 51.934 -42.566 -14.059 1.00 115.60 13 ASP B C 1
ATOM 2655 O O . ASP B 1 13 ? 52.494 -43.408 -13.348 1.00 115.04 13 ASP B O 1
ATOM 2660 N N . LEU B 1 14 ? 51.372 -41.463 -13.560 1.00 112.58 14 LEU B N 1
ATOM 2661 C CA . LEU B 1 14 ? 51.392 -41.185 -12.129 1.00 109.50 14 LEU B CA 1
ATOM 2662 C C . LEU B 1 14 ? 50.641 -42.235 -11.322 1.00 110.54 14 LEU B C 1
ATOM 2663 O O . LEU B 1 14 ? 50.816 -42.304 -10.101 1.00 107.11 14 LEU B O 1
ATOM 2668 N N . LEU B 1 15 ? 49.812 -43.051 -11.973 1.00 112.64 15 LEU B N 1
ATOM 2669 C CA . LEU B 1 15 ? 49.010 -44.061 -11.298 1.00 112.87 15 LEU B CA 1
ATOM 2670 C C . LEU B 1 15 ? 49.573 -45.468 -11.441 1.00 111.98 15 LEU B C 1
ATOM 2671 O O . LEU B 1 15 ? 48.969 -46.414 -10.922 1.00 111.55 15 LEU B O 1
ATOM 2676 N N . LYS B 1 16 ? 50.700 -45.636 -12.132 1.00 111.39 16 LYS B N 1
ATOM 2677 C CA . LYS B 1 16 ? 51.281 -46.963 -12.287 1.00 109.10 16 LYS B CA 1
ATOM 2678 C C . LYS B 1 16 ? 51.657 -47.530 -10.925 1.00 108.96 16 LYS B C 1
ATOM 2679 O O . LYS B 1 16 ? 52.321 -46.867 -10.123 1.00 106.94 16 LYS B O 1
ATOM 2685 N N . GLY B 1 17 ? 51.212 -48.756 -10.662 1.00 112.03 17 GLY B N 1
ATOM 2686 C CA . GLY B 1 17 ? 51.471 -49.402 -9.391 1.00 114.02 17 GLY B CA 1
ATOM 2687 C C . GLY B 1 17 ? 50.452 -49.133 -8.308 1.00 112.87 17 GLY B C 1
ATOM 2688 O O . GLY B 1 17 ? 50.748 -49.368 -7.131 1.00 113.30 17 GLY B O 1
ATOM 2689 N N . LYS B 1 18 ? 49.262 -48.649 -8.662 1.00 112.44 18 LYS B N 1
ATOM 2690 C CA . LYS B 1 18 ? 48.225 -48.344 -7.688 1.00 106.96 18 LYS B CA 1
ATOM 2691 C C . LYS B 1 18 ? 46.908 -48.980 -8.114 1.00 102.52 18 LYS B C 1
ATOM 2692 O O . LYS B 1 18 ? 46.720 -49.371 -9.270 1.00 100.55 18 LYS B O 1
ATOM 2698 N N . THR B 1 19 ? 45.997 -49.079 -7.151 1.00 99.60 19 THR B N 1
ATOM 2699 C CA . THR B 1 19 ? 44.666 -49.626 -7.365 1.00 94.92 19 THR B CA 1
ATOM 2700 C C . THR B 1 19 ? 43.629 -48.527 -7.168 1.00 92.43 19 THR B C 1
ATOM 2701 O O . THR B 1 19 ? 43.780 -47.668 -6.294 1.00 91.80 19 THR B O 1
ATOM 2705 N N . ILE B 1 20 ? 42.586 -48.550 -7.996 1.00 87.96 20 ILE B N 1
ATOM 2706 C CA . ILE B 1 20 ? 41.478 -47.605 -7.917 1.00 80.91 20 ILE B CA 1
ATOM 2707 C C . ILE B 1 20 ? 40.218 -48.390 -7.580 1.00 81.15 20 ILE B C 1
ATOM 2708 O O . ILE B 1 20 ? 39.812 -49.279 -8.339 1.00 82.56 20 ILE B O 1
ATOM 2713 N N . ALA B 1 21 ? 39.607 -48.066 -6.444 1.00 77.85 21 ALA B N 1
ATOM 2714 C CA . ALA B 1 21 ? 38.328 -48.648 -6.057 1.00 78.90 21 ALA B CA 1
ATOM 2715 C C . ALA B 1 21 ? 37.201 -47.743 -6.545 1.00 79.80 21 ALA B C 1
ATOM 2716 O O . ALA B 1 21 ? 37.137 -46.566 -6.169 1.00 78.57 21 ALA B O 1
ATOM 2718 N N . VAL B 1 22 ? 36.320 -48.287 -7.381 1.00 77.57 22 VAL B N 1
ATOM 2719 C CA . VAL B 1 22 ? 35.162 -47.561 -7.897 1.00 80.64 22 VAL B CA 1
ATOM 2720 C C . VAL B 1 22 ? 33.934 -48.120 -7.184 1.00 79.68 22 VAL B C 1
ATOM 2721 O O . VAL B 1 22 ? 33.413 -49.181 -7.548 1.00 80.09 22 VAL B O 1
ATOM 2725 N N . ILE B 1 23 ? 33.471 -47.403 -6.161 1.00 78.70 23 ILE B N 1
ATOM 2726 C CA . ILE B 1 23 ? 32.391 -47.876 -5.298 1.00 79.44 23 ILE B CA 1
ATOM 2727 C C . ILE B 1 23 ? 31.051 -47.571 -5.959 1.00 77.14 23 ILE B C 1
ATOM 2728 O O . ILE B 1 23 ? 30.677 -46.404 -6.130 1.00 73.80 23 ILE B O 1
ATOM 2733 N N . GLY B 1 24 ? 30.322 -48.617 -6.310 1.00 82.57 24 GLY B N 1
ATOM 2734 C CA . GLY B 1 24 ? 29.104 -48.483 -7.079 1.00 81.16 24 GLY B CA 1
ATOM 2735 C C . GLY B 1 24 ? 29.331 -48.819 -8.540 1.00 85.29 24 GLY B C 1
ATOM 2736 O O . GLY B 1 24 ? 30.435 -48.678 -9.080 1.00 82.68 24 GLY B O 1
ATOM 2737 N N . TYR B 1 25 ? 28.270 -49.285 -9.195 1.00 91.06 25 TYR B N 1
ATOM 2738 C CA . TYR B 1 25 ? 28.325 -49.628 -10.611 1.00 93.91 25 TYR B CA 1
ATOM 2739 C C . TYR B 1 25 ? 27.061 -49.154 -11.318 1.00 93.31 25 TYR B C 1
ATOM 2740 O O . TYR B 1 25 ? 26.541 -49.820 -12.221 1.00 91.77 25 TYR B O 1
ATOM 2749 N N . GLY B 1 26 ? 26.552 -47.990 -10.913 1.00 84.76 26 GLY B N 1
ATOM 2750 C CA . GLY B 1 26 ? 25.348 -47.437 -11.501 1.00 80.53 26 GLY B CA 1
ATOM 2751 C C . GLY B 1 26 ? 25.602 -46.758 -12.829 1.00 79.64 26 GLY B C 1
ATOM 2752 O O . GLY B 1 26 ? 26.374 -47.268 -13.647 1.00 80.71 26 GLY B O 1
ATOM 2753 N N . SER B 1 27 ? 24.965 -45.604 -13.057 1.00 73.42 27 SER B N 1
ATOM 2754 C CA . SER B 1 27 ? 25.156 -44.892 -14.318 1.00 72.97 27 SER B CA 1
ATOM 2755 C C . SER B 1 27 ? 26.612 -44.467 -14.494 1.00 76.00 27 SER B C 1
ATOM 2756 O O . SER B 1 27 ? 27.248 -44.790 -15.505 1.00 80.64 27 SER B O 1
ATOM 2759 N N . GLN B 1 28 ? 27.158 -43.740 -13.516 1.00 71.46 28 GLN B N 1
ATOM 2760 C CA . GLN B 1 28 ? 28.569 -43.370 -13.558 1.00 74.68 28 GLN B CA 1
ATOM 2761 C C . GLN B 1 28 ? 29.479 -44.541 -13.212 1.00 79.15 28 GLN B C 1
ATOM 2762 O O . GLN B 1 28 ? 30.604 -44.617 -13.721 1.00 81.19 28 GLN B O 1
ATOM 2768 N N . GLY B 1 29 ? 29.014 -45.449 -12.352 1.00 76.03 29 GLY B N 1
ATOM 2769 C CA . GLY B 1 29 ? 29.860 -46.550 -11.926 1.00 84.38 29 GLY B CA 1
ATOM 2770 C C . GLY B 1 29 ? 30.220 -47.501 -13.055 1.00 90.17 29 GLY B C 1
ATOM 2771 O O . GLY B 1 29 ? 31.375 -47.923 -13.169 1.00 91.20 29 GLY B O 1
ATOM 2772 N N . HIS B 1 30 ? 29.243 -47.867 -13.907 1.00 95.43 30 HIS B N 1
ATOM 2773 C CA . HIS B 1 30 ? 29.586 -48.866 -14.922 1.00 97.79 30 HIS B CA 1
ATOM 2774 C C . HIS B 1 30 ? 30.385 -48.208 -16.018 1.00 99.19 30 HIS B C 1
ATOM 2775 O O . HIS B 1 30 ? 31.201 -48.856 -16.681 1.00 100.29 30 HIS B O 1
ATOM 2782 N N . ALA B 1 31 ? 30.136 -46.916 -16.239 1.00 94.76 31 ALA B N 1
ATOM 2783 C CA . ALA B 1 31 ? 30.841 -46.170 -17.281 1.00 95.65 31 ALA B CA 1
ATOM 2784 C C . ALA B 1 31 ? 32.278 -45.886 -16.866 1.00 94.07 31 ALA B C 1
ATOM 2785 O O . ALA B 1 31 ? 33.223 -46.199 -17.599 1.00 94.63 31 ALA B O 1
ATOM 2787 N N . GLN B 1 32 ? 32.461 -45.323 -15.667 1.00 90.64 32 GLN B N 1
ATOM 2788 C CA . GLN B 1 32 ? 33.784 -44.856 -15.265 1.00 90.37 32 GLN B CA 1
ATOM 2789 C C . GLN B 1 32 ? 34.729 -46.011 -14.970 1.00 89.10 32 GLN B C 1
ATOM 2790 O O . GLN B 1 32 ? 35.919 -45.934 -15.295 1.00 89.15 32 GLN B O 1
ATOM 2796 N N . ALA B 1 33 ? 34.232 -47.078 -14.335 1.00 89.59 33 ALA B N 1
ATOM 2797 C CA . ALA B 1 33 ? 35.101 -48.210 -14.020 1.00 91.17 33 ALA B CA 1
ATOM 2798 C C . ALA B 1 33 ? 35.596 -48.892 -15.290 1.00 92.77 33 ALA B C 1
ATOM 2799 O O . ALA B 1 33 ? 36.778 -49.243 -15.391 1.00 91.66 33 ALA B O 1
ATOM 2801 N N . GLN B 1 34 ? 34.711 -49.075 -16.275 1.00 92.44 34 GLN B N 1
ATOM 2802 C CA . GLN B 1 34 ? 35.129 -49.643 -17.553 1.00 94.65 34 GLN B CA 1
ATOM 2803 C C . GLN B 1 34 ? 36.084 -48.718 -18.298 1.00 94.91 34 GLN B C 1
ATOM 2804 O O . GLN B 1 34 ? 36.931 -49.191 -19.064 1.00 96.16 34 GLN B O 1
ATOM 2810 N N . ASN B 1 35 ? 35.966 -47.404 -18.097 1.00 94.34 35 ASN B N 1
ATOM 2811 C CA . ASN B 1 35 ? 36.890 -46.476 -18.742 1.00 94.93 35 ASN B CA 1
ATOM 2812 C C . ASN B 1 35 ? 38.306 -46.637 -18.201 1.00 93.16 35 ASN B C 1
ATOM 2813 O O . ASN B 1 35 ? 39.275 -46.620 -18.968 1.00 93.42 35 ASN B O 1
ATOM 2818 N N . LEU B 1 36 ? 38.449 -46.777 -16.881 1.00 92.26 36 LEU B N 1
ATOM 2819 C CA . LEU B 1 36 ? 39.777 -46.878 -16.286 1.00 92.61 36 LEU B CA 1
ATOM 2820 C C . LEU B 1 36 ? 40.429 -48.229 -16.557 1.00 94.44 36 LEU B C 1
ATOM 2821 O O . LEU B 1 36 ? 41.655 -48.343 -16.444 1.00 92.88 36 LEU B O 1
ATOM 2826 N N . HIS B 1 37 ? 39.641 -49.248 -16.913 1.00 98.86 37 HIS B N 1
ATOM 2827 C CA . HIS B 1 37 ? 40.194 -50.576 -17.159 1.00 100.93 37 HIS B CA 1
ATOM 2828 C C . HIS B 1 37 ? 40.902 -50.639 -18.511 1.00 99.86 37 HIS B C 1
ATOM 2829 O O . HIS B 1 37 ? 42.035 -51.124 -18.600 1.00 100.09 37 HIS B O 1
ATOM 2836 N N . ASP B 1 38 ? 40.258 -50.146 -19.571 1.00 96.20 38 ASP B N 1
ATOM 2837 C CA . ASP B 1 38 ? 40.895 -50.092 -20.883 1.00 93.98 38 ASP B CA 1
ATOM 2838 C C . ASP B 1 38 ? 41.799 -48.873 -21.055 1.00 91.52 38 ASP B C 1
ATOM 2839 O O . ASP B 1 38 ? 42.238 -48.602 -22.178 1.00 90.05 38 ASP B O 1
ATOM 2844 N N . SER B 1 39 ? 42.075 -48.136 -19.977 1.00 91.74 39 SER B N 1
ATOM 2845 C CA . SER B 1 39 ? 43.106 -47.105 -19.963 1.00 91.21 39 SER B CA 1
ATOM 2846 C C . SER B 1 39 ? 44.391 -47.583 -19.304 1.00 91.31 39 SER B C 1
ATOM 2847 O O . SER B 1 39 ? 45.311 -46.784 -19.103 1.00 90.06 39 SER B O 1
ATOM 2850 N N . GLY B 1 40 ? 44.472 -48.866 -18.960 1.00 94.95 40 GLY B N 1
ATOM 2851 C CA . GLY B 1 40 ? 45.694 -49.421 -18.414 1.00 95.52 40 GLY B CA 1
ATOM 2852 C C . GLY B 1 40 ? 45.877 -49.223 -16.928 1.00 94.24 40 GLY B C 1
ATOM 2853 O O . GLY B 1 40 ? 47.017 -49.185 -16.451 1.00 95.49 40 GLY B O 1
ATOM 2854 N N . LEU B 1 41 ? 44.788 -49.100 -16.176 1.00 93.87 41 LEU B N 1
ATOM 2855 C CA . LEU B 1 41 ? 44.850 -48.883 -14.739 1.00 92.19 41 LEU B CA 1
ATOM 2856 C C . LEU B 1 41 ? 44.249 -50.073 -14.001 1.00 92.45 41 LEU B C 1
ATOM 2857 O O . LEU B 1 41 ? 43.331 -50.739 -14.495 1.00 91.33 41 LEU B O 1
ATOM 2862 N N . GLU B 1 42 ? 44.789 -50.343 -12.815 1.00 92.34 42 GLU B N 1
ATOM 2863 C CA . GLU B 1 42 ? 44.278 -51.411 -11.966 1.00 95.48 42 GLU B CA 1
ATOM 2864 C C . GLU B 1 42 ? 43.015 -50.923 -11.270 1.00 93.81 42 GLU B C 1
ATOM 2865 O O . GLU B 1 42 ? 43.046 -49.922 -10.546 1.00 91.32 42 GLU B O 1
ATOM 2871 N N . VAL B 1 43 ? 41.903 -51.617 -11.496 1.00 95.72 43 VAL B N 1
ATOM 2872 C CA . VAL B 1 43 ? 40.601 -51.191 -10.999 1.00 96.82 43 VAL B CA 1
ATOM 2873 C C . VAL B 1 43 ? 39.953 -52.343 -10.247 1.00 97.72 43 VAL B C 1
ATOM 2874 O O . VAL B 1 43 ? 39.967 -53.486 -10.721 1.00 98.98 43 VAL B O 1
ATOM 2878 N N . VAL B 1 44 ? 39.390 -52.041 -9.078 1.00 93.16 44 VAL B N 1
ATOM 2879 C CA . VAL B 1 44 ? 38.494 -52.943 -8.363 1.00 93.92 44 VAL B CA 1
ATOM 2880 C C . VAL B 1 44 ? 37.159 -52.229 -8.178 1.00 91.88 44 VAL B C 1
ATOM 2881 O O . VAL B 1 44 ? 37.120 -51.011 -7.965 1.00 88.21 44 VAL B O 1
ATOM 2885 N N . VAL B 1 45 ? 36.066 -52.987 -8.278 1.00 92.42 45 VAL B N 1
ATOM 2886 C CA . VAL B 1 45 ? 34.711 -52.442 -8.295 1.00 88.49 45 VAL B CA 1
ATOM 2887 C C . VAL B 1 45 ? 34.035 -52.845 -6.989 1.00 90.66 45 VAL B C 1
ATOM 2888 O O . VAL B 1 45 ? 33.626 -53.999 -6.816 1.00 92.73 45 VAL B O 1
ATOM 2892 N N . GLY B 1 46 ? 33.902 -51.887 -6.071 1.00 93.13 46 GLY B N 1
ATOM 2893 C CA . GLY B 1 46 ? 33.272 -52.130 -4.785 1.00 94.32 46 GLY B CA 1
ATOM 2894 C C . GLY B 1 46 ? 31.757 -52.190 -4.827 1.00 96.46 46 GLY B C 1
ATOM 2895 O O . GLY B 1 46 ? 31.098 -51.219 -5.217 1.00 93.75 46 GLY B O 1
ATOM 2896 N N . LEU B 1 47 ? 31.195 -53.329 -4.418 1.00 101.82 47 LEU B N 1
ATOM 2897 C CA . LEU B 1 47 ? 29.756 -53.556 -4.386 1.00 104.57 47 LEU B CA 1
ATOM 2898 C C . LEU B 1 47 ? 29.378 -54.198 -3.054 1.00 103.61 47 LEU B C 1
ATOM 2899 O O . LEU B 1 47 ? 30.231 -54.474 -2.205 1.00 101.87 47 LEU B O 1
ATOM 2904 N N . ARG B 1 48 ? 28.084 -54.432 -2.868 1.00 105.04 48 ARG B N 1
ATOM 2905 C CA . ARG B 1 48 ? 27.629 -55.172 -1.705 1.00 105.72 48 ARG B CA 1
ATOM 2906 C C . ARG B 1 48 ? 27.766 -56.671 -1.951 1.00 111.23 48 ARG B C 1
ATOM 2907 O O . ARG B 1 48 ? 27.797 -57.138 -3.094 1.00 112.74 48 ARG B O 1
ATOM 2915 N N . LYS B 1 49 ? 27.855 -57.424 -0.860 1.00 111.71 49 LYS B N 1
ATOM 2916 C CA . LYS B 1 49 ? 27.811 -58.874 -0.964 1.00 116.06 49 LYS B CA 1
ATOM 2917 C C . LYS B 1 49 ? 26.502 -59.286 -1.633 1.00 120.68 49 LYS B C 1
ATOM 2918 O O . LYS B 1 49 ? 25.433 -58.787 -1.250 1.00 120.01 49 LYS B O 1
ATOM 2924 N N . PRO B 1 50 ? 26.538 -60.155 -2.645 1.00 124.60 50 PRO B N 1
ATOM 2925 C CA . PRO B 1 50 ? 25.291 -60.562 -3.314 1.00 124.88 50 PRO B CA 1
ATOM 2926 C C . PRO B 1 50 ? 24.349 -61.254 -2.340 1.00 126.52 50 PRO B C 1
ATOM 2927 O O . PRO B 1 50 ? 24.695 -62.263 -1.722 1.00 127.66 50 PRO B O 1
ATOM 2931 N N . GLU B 1 51 ? 23.159 -60.697 -2.201 1.00 123.65 51 GLU B N 1
ATOM 2932 C CA . GLU B 1 51 ? 22.178 -61.185 -1.239 1.00 122.08 51 GLU B CA 1
ATOM 2933 C C . GLU B 1 51 ? 20.791 -61.353 -1.843 1.00 117.90 51 GLU B C 1
ATOM 2934 O O . GLU B 1 51 ? 20.068 -62.276 -1.459 1.00 118.83 51 GLU B O 1
ATOM 2940 N N . ASP B 1 52 ? 20.399 -60.483 -2.777 1.00 114.60 52 ASP B N 1
ATOM 2941 C CA . ASP B 1 52 ? 19.120 -60.616 -3.463 1.00 111.59 52 ASP B CA 1
ATOM 2942 C C . ASP B 1 52 ? 19.329 -60.710 -4.970 1.00 112.18 52 ASP B C 1
ATOM 2943 O O . ASP B 1 52 ? 20.374 -61.184 -5.428 1.00 112.70 52 ASP B O 1
ATOM 2948 N N . ASP B 1 53 ? 18.344 -60.255 -5.747 1.00 111.51 53 ASP B N 1
ATOM 2949 C CA . ASP B 1 53 ? 18.414 -60.399 -7.198 1.00 112.68 53 ASP B CA 1
ATOM 2950 C C . ASP B 1 53 ? 19.249 -59.297 -7.844 1.00 112.65 53 ASP B C 1
ATOM 2951 O O . ASP B 1 53 ? 20.000 -59.558 -8.793 1.00 110.30 53 ASP B O 1
ATOM 2956 N N . PHE B 1 54 ? 19.127 -58.063 -7.349 1.00 115.09 54 PHE B N 1
ATOM 2957 C CA . PHE B 1 54 ? 19.886 -56.949 -7.913 1.00 115.47 54 PHE B CA 1
ATOM 2958 C C . PHE B 1 54 ? 21.380 -57.109 -7.645 1.00 114.81 54 PHE B C 1
ATOM 2959 O O . PHE B 1 54 ? 22.192 -57.089 -8.577 1.00 111.93 54 PHE B O 1
ATOM 2967 N N . THR B 1 55 ? 21.758 -57.286 -6.373 1.00 117.61 55 THR B N 1
ATOM 2968 C CA . THR B 1 55 ? 23.169 -57.392 -6.011 1.00 119.49 55 THR B CA 1
ATOM 2969 C C . THR B 1 55 ? 23.856 -58.582 -6.671 1.00 118.62 55 THR B C 1
ATOM 2970 O O . THR B 1 55 ? 25.090 -58.614 -6.736 1.00 119.47 55 THR B O 1
ATOM 2974 N N . THR B 1 56 ? 23.090 -59.561 -7.153 1.00 112.17 56 THR B N 1
ATOM 2975 C CA . THR B 1 56 ? 23.678 -60.652 -7.919 1.00 106.63 56 THR B CA 1
ATOM 2976 C C . THR B 1 56 ? 23.831 -60.269 -9.387 1.00 102.59 56 THR B C 1
ATOM 2977 O O . THR B 1 56 ? 24.897 -60.469 -9.979 1.00 102.37 56 THR B O 1
ATOM 2981 N N . ALA B 1 57 ? 22.780 -59.695 -9.982 1.00 102.86 57 ALA B N 1
ATOM 2982 C CA . ALA B 1 57 ? 22.827 -59.337 -11.397 1.00 98.00 57 ALA B CA 1
ATOM 2983 C C . ALA B 1 57 ? 23.893 -58.282 -11.672 1.00 102.08 57 ALA B C 1
ATOM 2984 O O . ALA B 1 57 ? 24.572 -58.330 -12.706 1.00 99.74 57 ALA B O 1
ATOM 2986 N N . GLU B 1 58 ? 24.052 -57.317 -10.762 1.00 106.75 58 GLU B N 1
ATOM 2987 C CA . GLU B 1 58 ? 25.100 -56.314 -10.930 1.00 107.06 58 GLU B CA 1
ATOM 2988 C C . GLU B 1 58 ? 26.481 -56.929 -10.734 1.00 107.42 58 GLU B C 1
ATOM 2989 O O . GLU B 1 58 ? 27.417 -56.615 -11.479 1.00 108.34 58 GLU B O 1
ATOM 2995 N N . TRP B 1 59 ? 26.622 -57.808 -9.737 1.00 109.03 59 TRP B N 1
ATOM 2996 C CA . TRP B 1 59 ? 27.882 -58.513 -9.523 1.00 108.62 59 TRP B CA 1
ATOM 2997 C C . TRP B 1 59 ? 28.270 -59.335 -10.748 1.00 106.09 59 TRP B C 1
ATOM 2998 O O . TRP B 1 59 ? 29.453 -59.422 -11.098 1.00 105.42 59 TRP B O 1
ATOM 3009 N N . ASN B 1 60 ? 27.281 -59.934 -11.419 1.00 105.23 60 ASN B N 1
ATOM 3010 C CA . ASN B 1 60 ? 27.562 -60.763 -12.589 1.00 105.06 60 ASN B CA 1
ATOM 3011 C C . ASN B 1 60 ? 27.959 -59.915 -13.790 1.00 103.64 60 ASN B C 1
ATOM 3012 O O . ASN B 1 60 ? 28.806 -60.326 -14.593 1.00 101.23 60 ASN B O 1
ATOM 3017 N N . GLN B 1 61 ? 27.347 -58.738 -13.941 1.00 105.87 61 GLN B N 1
ATOM 3018 C CA . GLN B 1 61 ? 27.681 -57.878 -15.070 1.00 105.28 61 GLN B CA 1
ATOM 3019 C C . GLN B 1 61 ? 29.066 -57.263 -14.920 1.00 104.70 61 GLN B C 1
ATOM 3020 O O . GLN B 1 61 ? 29.749 -57.033 -15.925 1.00 102.77 61 GLN B O 1
ATOM 3026 N N . VAL B 1 62 ? 29.495 -56.988 -13.684 1.00 105.76 62 VAL B N 1
ATOM 3027 C CA . VAL B 1 62 ? 30.864 -56.529 -13.458 1.00 105.75 62 VAL B CA 1
ATOM 3028 C C . VAL B 1 62 ? 31.855 -57.571 -13.958 1.00 104.60 62 VAL B C 1
ATOM 3029 O O . VAL B 1 62 ? 32.862 -57.240 -14.597 1.00 104.88 62 VAL B O 1
ATOM 3033 N N . VAL B 1 63 ? 31.575 -58.848 -13.687 1.00 101.29 63 VAL B N 1
ATOM 3034 C CA . VAL B 1 63 ? 32.429 -59.928 -14.169 1.00 96.36 63 VAL B CA 1
ATOM 3035 C C . VAL B 1 63 ? 32.380 -60.013 -15.692 1.00 92.91 63 VAL B C 1
ATOM 3036 O O . VAL B 1 63 ? 33.409 -60.227 -16.347 1.00 90.74 63 VAL B O 1
ATOM 3040 N N . ALA B 1 64 ? 31.193 -59.825 -16.280 1.00 94.03 64 ALA B N 1
ATOM 3041 C CA . ALA B 1 64 ? 31.040 -59.972 -17.726 1.00 92.25 64 ALA B CA 1
ATOM 3042 C C . ALA B 1 64 ? 31.849 -58.935 -18.497 1.00 95.15 64 ALA B C 1
ATOM 3043 O O . ALA B 1 64 ? 32.305 -59.211 -19.613 1.00 89.84 64 ALA B O 1
ATOM 3045 N N . ASP B 1 65 ? 32.039 -57.747 -17.928 1.00 99.77 65 ASP B N 1
ATOM 3046 C CA . ASP B 1 65 ? 32.834 -56.703 -18.561 1.00 100.82 65 ASP B CA 1
ATOM 3047 C C . ASP B 1 65 ? 34.324 -56.830 -18.267 1.00 101.21 65 ASP B C 1
ATOM 3048 O O . ASP B 1 65 ? 35.100 -55.972 -18.702 1.00 101.85 65 ASP B O 1
ATOM 3053 N N . GLY B 1 66 ? 34.738 -57.867 -17.541 1.00 97.92 66 GLY B N 1
ATOM 3054 C CA . GLY B 1 66 ? 36.145 -58.127 -17.311 1.00 92.51 66 GLY B CA 1
ATOM 3055 C C . GLY B 1 66 ? 36.769 -57.410 -16.136 1.00 95.24 66 GLY B C 1
ATOM 3056 O O . GLY B 1 66 ? 37.993 -57.237 -16.122 1.00 96.18 66 GLY B O 1
ATOM 3057 N N . LEU B 1 67 ? 35.978 -56.990 -15.149 1.00 95.88 67 LEU B N 1
ATOM 3058 C CA . LEU B 1 67 ? 36.490 -56.304 -13.971 1.00 96.32 67 LEU B CA 1
ATOM 3059 C C . LEU B 1 67 ? 36.244 -57.142 -12.723 1.00 96.91 67 LEU B C 1
ATOM 3060 O O . LEU B 1 67 ? 35.418 -58.061 -12.714 1.00 97.13 67 LEU B O 1
ATOM 3065 N N . THR B 1 68 ? 36.965 -56.798 -11.655 1.00 95.90 68 THR B N 1
ATOM 3066 C CA . THR B 1 68 ? 36.959 -57.597 -10.439 1.00 99.74 68 THR B CA 1
ATOM 3067 C C . THR B 1 68 ? 36.067 -56.956 -9.390 1.00 102.12 68 THR B C 1
ATOM 3068 O O . THR B 1 68 ? 36.349 -55.824 -8.963 1.00 98.71 68 THR B O 1
ATOM 3072 N N . PRO B 1 69 ? 35.001 -57.622 -8.941 1.00 108.09 69 PRO B N 1
ATOM 3073 C CA . PRO B 1 69 ? 34.192 -57.080 -7.842 1.00 105.04 69 PRO B CA 1
ATOM 3074 C C . PRO B 1 69 ? 34.657 -57.561 -6.474 1.00 103.05 69 PRO B C 1
ATOM 3075 O O . PRO B 1 69 ? 35.017 -58.723 -6.275 1.00 103.37 69 PRO B O 1
ATOM 3079 N N . LEU B 1 70 ? 34.653 -56.633 -5.523 1.00 98.09 70 LEU B N 1
ATOM 3080 C CA . LEU B 1 70 ? 34.918 -56.875 -4.115 1.00 94.67 70 LEU B CA 1
ATOM 3081 C C . LEU B 1 70 ? 33.817 -56.229 -3.293 1.00 98.36 70 LEU B C 1
ATOM 3082 O O . LEU B 1 70 ? 33.233 -55.226 -3.720 1.00 97.24 70 LEU B O 1
ATOM 3087 N N . PRO B 1 71 ? 33.509 -56.771 -2.113 1.00 99.16 71 PRO B N 1
ATOM 3088 C CA . PRO B 1 71 ? 32.678 -56.016 -1.169 1.00 97.94 71 PRO B CA 1
ATOM 3089 C C . PRO B 1 71 ? 33.313 -54.660 -0.876 1.00 98.09 71 PRO B C 1
ATOM 3090 O O . PRO B 1 71 ? 34.534 -54.489 -0.967 1.00 97.47 71 PRO B O 1
ATOM 3094 N N . VAL B 1 72 ? 32.458 -53.678 -0.564 1.00 96.06 72 VAL B N 1
ATOM 3095 C CA . VAL B 1 72 ? 32.899 -52.287 -0.461 1.00 91.28 72 VAL B CA 1
ATOM 3096 C C . VAL B 1 72 ? 34.078 -52.159 0.492 1.00 89.42 72 VAL B C 1
ATOM 3097 O O . VAL B 1 72 ? 35.038 -51.426 0.222 1.00 86.67 72 VAL B O 1
ATOM 3101 N N . ASP B 1 73 ? 34.030 -52.876 1.618 1.00 97.36 73 ASP B N 1
ATOM 3102 C CA . ASP B 1 73 ? 35.141 -52.858 2.564 1.00 98.19 73 ASP B CA 1
ATOM 3103 C C . ASP B 1 73 ? 36.397 -53.500 1.980 1.00 98.62 73 ASP B C 1
ATOM 3104 O O . ASP B 1 73 ? 37.513 -53.115 2.348 1.00 99.02 73 ASP B O 1
ATOM 3109 N N . GLU B 1 74 ? 36.238 -54.466 1.072 1.00 95.43 74 GLU B N 1
ATOM 3110 C CA . GLU B 1 74 ? 37.392 -55.150 0.496 1.00 93.95 74 GLU B CA 1
ATOM 3111 C C . GLU B 1 74 ? 38.013 -54.352 -0.645 1.00 87.93 74 GLU B C 1
ATOM 3112 O O . GLU B 1 74 ? 39.239 -54.349 -0.808 1.00 83.15 74 GLU B O 1
ATOM 3118 N N . ALA B 1 75 ? 37.189 -53.682 -1.455 1.00 87.81 75 ALA B N 1
ATOM 3119 C CA . ALA B 1 75 ? 37.741 -52.812 -2.485 1.00 81.90 75 ALA B CA 1
ATOM 3120 C C . ALA B 1 75 ? 38.395 -51.580 -1.872 1.00 82.30 75 ALA B C 1
ATOM 3121 O O . ALA B 1 75 ? 39.361 -51.048 -2.431 1.00 80.74 75 ALA B O 1
ATOM 3123 N N . ALA B 1 76 ? 37.900 -51.133 -0.715 1.00 82.57 76 ALA B N 1
ATOM 3124 C CA . ALA B 1 76 ? 38.462 -49.964 -0.047 1.00 84.23 76 ALA B CA 1
ATOM 3125 C C . ALA B 1 76 ? 39.776 -50.291 0.652 1.00 88.77 76 ALA B C 1
ATOM 3126 O O . ALA B 1 76 ? 40.703 -49.472 0.653 1.00 85.73 76 ALA B O 1
ATOM 3128 N N . ARG B 1 77 ? 39.870 -51.472 1.270 1.00 103.79 77 ARG B N 1
ATOM 3129 C CA . ARG B 1 77 ? 41.151 -51.919 1.803 1.00 104.87 77 ARG B CA 1
ATOM 3130 C C . ARG B 1 77 ? 42.161 -52.158 0.688 1.00 105.42 77 ARG B C 1
ATOM 3131 O O . ARG B 1 77 ? 43.363 -51.956 0.890 1.00 106.02 77 ARG B O 1
ATOM 3139 N N . ALA B 1 78 ? 41.692 -52.573 -0.491 1.00 86.88 78 ALA B N 1
ATOM 3140 C CA . ALA B 1 78 ? 42.602 -52.893 -1.586 1.00 81.06 78 ALA B CA 1
ATOM 3141 C C . ALA B 1 78 ? 43.259 -51.643 -2.164 1.00 81.88 78 ALA B C 1
ATOM 3142 O O . ALA B 1 78 ? 44.471 -51.630 -2.403 1.00 79.37 78 ALA B O 1
ATOM 3144 N N . ALA B 1 79 ? 42.487 -50.583 -2.386 1.00 82.24 79 ALA B N 1
ATOM 3145 C CA . ALA B 1 79 ? 42.943 -49.466 -3.201 1.00 82.83 79 ALA B CA 1
ATOM 3146 C C . ALA B 1 79 ? 43.391 -48.279 -2.355 1.00 84.57 79 ALA B C 1
ATOM 3147 O O . ALA B 1 79 ? 42.998 -48.119 -1.195 1.00 82.92 79 ALA B O 1
ATOM 3149 N N . GLN B 1 80 ? 44.233 -47.441 -2.968 1.00 90.71 80 GLN B N 1
ATOM 3150 C CA . GLN B 1 80 ? 44.681 -46.175 -2.398 1.00 91.53 80 GLN B CA 1
ATOM 3151 C C . GLN B 1 80 ? 43.960 -44.974 -2.999 1.00 90.30 80 GLN B C 1
ATOM 3152 O O . GLN B 1 80 ? 44.203 -43.842 -2.569 1.00 89.85 80 GLN B O 1
ATOM 3158 N N . ILE B 1 81 ? 43.096 -45.192 -3.989 1.00 86.18 81 ILE B N 1
ATOM 3159 C CA . ILE B 1 81 ? 42.287 -44.143 -4.599 1.00 85.15 81 ILE B CA 1
ATOM 3160 C C . ILE B 1 81 ? 40.865 -44.680 -4.684 1.00 81.60 81 ILE B C 1
ATOM 3161 O O . ILE B 1 81 ? 40.597 -45.613 -5.453 1.00 81.42 81 ILE B O 1
ATOM 3166 N N . ILE B 1 82 ? 39.961 -44.110 -3.885 1.00 79.15 82 ILE B N 1
ATOM 3167 C CA . ILE B 1 82 ? 38.587 -44.591 -3.762 1.00 77.91 82 ILE B CA 1
ATOM 3168 C C . ILE B 1 82 ? 37.649 -43.522 -4.313 1.00 78.88 82 ILE B C 1
ATOM 3169 O O . ILE B 1 82 ? 37.594 -42.401 -3.791 1.00 75.00 82 ILE B O 1
ATOM 3174 N N . GLN B 1 83 ? 36.902 -43.882 -5.356 1.00 84.43 83 GLN B N 1
ATOM 3175 C CA . GLN B 1 83 ? 35.962 -42.995 -6.031 1.00 83.54 83 GLN B CA 1
ATOM 3176 C C . GLN B 1 83 ? 34.540 -43.444 -5.718 1.00 82.37 83 GLN B C 1
ATOM 3177 O O . GLN B 1 83 ? 34.139 -44.550 -6.095 1.00 83.65 83 GLN B O 1
ATOM 3183 N N . ILE B 1 84 ? 33.778 -42.584 -5.053 1.00 74.54 84 ILE B N 1
ATOM 3184 C CA . ILE B 1 84 ? 32.458 -42.947 -4.547 1.00 72.51 84 ILE B CA 1
ATOM 3185 C C . ILE B 1 84 ? 31.407 -42.573 -5.586 1.00 68.73 84 ILE B C 1
ATOM 3186 O O . ILE B 1 84 ? 31.221 -41.391 -5.902 1.00 64.65 84 ILE B O 1
ATOM 3191 N N . LEU B 1 85 ? 30.731 -43.591 -6.131 1.00 70.87 85 LEU B N 1
ATOM 3192 C CA . LEU B 1 85 ? 29.698 -43.406 -7.136 1.00 69.06 85 LEU B CA 1
ATOM 3193 C C . LEU B 1 85 ? 28.404 -44.113 -6.725 1.00 72.00 85 LEU B C 1
ATOM 3194 O O . LEU B 1 85 ? 27.668 -44.608 -7.581 1.00 72.29 85 LEU B O 1
ATOM 3199 N N . VAL B 1 86 ? 28.112 -44.178 -5.431 1.00 66.53 86 VAL B N 1
ATOM 3200 C CA . VAL B 1 86 ? 26.878 -44.742 -4.930 1.00 69.44 86 VAL B CA 1
ATOM 3201 C C . VAL B 1 86 ? 25.897 -43.583 -4.909 1.00 66.45 86 VAL B C 1
ATOM 3202 O O . VAL B 1 86 ? 26.289 -42.440 -5.187 1.00 64.79 86 VAL B O 1
ATOM 3206 N N . PRO B 1 87 ? 24.611 -43.801 -4.615 1.00 68.92 87 PRO B N 1
ATOM 3207 C CA . PRO B 1 87 ? 23.671 -42.633 -4.630 1.00 64.28 87 PRO B CA 1
ATOM 3208 C C . PRO B 1 87 ? 23.950 -41.628 -3.510 1.00 62.08 87 PRO B C 1
ATOM 3209 O O . PRO B 1 87 ? 24.395 -42.000 -2.419 1.00 60.94 87 PRO B O 1
ATOM 3213 N N . ASP B 1 88 ? 23.712 -40.367 -3.827 1.00 60.27 88 ASP B N 1
ATOM 3214 C CA . ASP B 1 88 ? 24.096 -39.272 -2.949 1.00 59.14 88 ASP B CA 1
ATOM 3215 C C . ASP B 1 88 ? 23.448 -39.393 -1.572 1.00 58.42 88 ASP B C 1
ATOM 3216 O O . ASP B 1 88 ? 24.102 -39.169 -0.538 1.00 55.69 88 ASP B O 1
ATOM 3221 N N . ASP B 1 89 ? 22.165 -39.758 -1.532 1.00 58.94 89 ASP B N 1
ATOM 3222 C CA . ASP B 1 89 ? 21.448 -39.871 -0.262 1.00 61.96 89 ASP B CA 1
ATOM 3223 C C . ASP B 1 89 ? 21.914 -41.052 0.597 1.00 60.80 89 ASP B C 1
ATOM 3224 O O . ASP B 1 89 ? 21.542 -41.124 1.775 1.00 58.78 89 ASP B O 1
ATOM 3229 N N . ILE B 1 90 ? 22.739 -41.946 0.053 1.00 59.48 90 ILE B N 1
ATOM 3230 C CA . ILE B 1 90 ? 23.247 -43.094 0.798 1.00 62.43 90 ILE B CA 1
ATOM 3231 C C . ILE B 1 90 ? 24.744 -42.993 1.093 1.00 61.76 90 ILE B C 1
ATOM 3232 O O . ILE B 1 90 ? 25.272 -43.827 1.851 1.00 62.12 90 ILE B O 1
ATOM 3237 N N . GLN B 1 91 ? 25.435 -41.979 0.562 1.00 60.19 91 GLN B N 1
ATOM 3238 C CA . GLN B 1 91 ? 26.891 -41.946 0.647 1.00 57.97 91 GLN B CA 1
ATOM 3239 C C . GLN B 1 91 ? 27.379 -41.885 2.092 1.00 58.27 91 GLN B C 1
ATOM 3240 O O . GLN B 1 91 ? 28.401 -42.495 2.429 1.00 59.34 91 GLN B O 1
ATOM 3246 N N . ALA B 1 92 ? 26.655 -41.172 2.964 1.00 59.18 92 ALA B N 1
ATOM 3247 C CA . ALA B 1 92 ? 27.127 -40.973 4.333 1.00 59.45 92 ALA B CA 1
ATOM 3248 C C . ALA B 1 92 ? 27.214 -42.290 5.092 1.00 67.06 92 ALA B C 1
ATOM 3249 O O . ALA B 1 92 ? 28.183 -42.527 5.825 1.00 68.41 92 ALA B O 1
ATOM 3251 N N . LYS B 1 93 ? 26.214 -43.161 4.935 1.00 62.86 93 LYS B N 1
ATOM 3252 C CA . LYS B 1 93 ? 26.262 -44.443 5.631 1.00 68.13 93 LYS B CA 1
ATOM 3253 C C . LYS B 1 93 ? 27.319 -45.365 5.029 1.00 68.30 93 LYS B C 1
ATOM 3254 O O . LYS B 1 93 ? 28.061 -46.025 5.767 1.00 70.25 93 LYS B O 1
ATOM 3260 N N . VAL B 1 94 ? 27.416 -45.416 3.695 1.00 65.74 94 VAL B N 1
ATOM 3261 C CA . VAL B 1 94 ? 28.369 -46.324 3.056 1.00 68.35 94 VAL B CA 1
ATOM 3262 C C . VAL B 1 94 ? 29.805 -45.925 3.386 1.00 70.89 94 VAL B C 1
ATOM 3263 O O . VAL B 1 94 ? 30.647 -46.785 3.678 1.00 72.36 94 VAL B O 1
ATOM 3267 N N . TYR B 1 95 ? 30.111 -44.624 3.349 1.00 67.57 95 TYR B N 1
ATOM 3268 C CA . TYR B 1 95 ? 31.445 -44.176 3.743 1.00 68.57 95 TYR B CA 1
ATOM 3269 C C . TYR B 1 95 ? 31.723 -44.505 5.205 1.00 72.38 95 TYR B C 1
ATOM 3270 O O . TYR B 1 95 ? 32.762 -45.091 5.533 1.00 73.07 95 TYR B O 1
ATOM 3279 N N . ARG B 1 96 ? 30.794 -44.140 6.097 1.00 72.31 96 ARG B N 1
ATOM 3280 C CA . ARG B 1 96 ? 31.006 -44.330 7.530 1.00 72.84 96 ARG B CA 1
ATOM 3281 C C . ARG B 1 96 ? 31.298 -45.785 7.863 1.00 75.39 96 ARG B C 1
ATOM 3282 O O . ARG B 1 96 ? 32.187 -46.081 8.672 1.00 78.84 96 ARG B O 1
ATOM 3290 N N . GLU B 1 97 ? 30.574 -46.708 7.240 1.00 75.09 97 GLU B N 1
ATOM 3291 C CA . GLU B 1 97 ? 30.687 -48.114 7.599 1.00 77.66 97 GLU B CA 1
ATOM 3292 C C . GLU B 1 97 ? 31.770 -48.834 6.800 1.00 77.97 97 GLU B C 1
ATOM 3293 O O . GLU B 1 97 ? 32.681 -49.429 7.385 1.00 79.33 97 GLU B O 1
ATOM 3299 N N . LYS B 1 98 ? 31.707 -48.763 5.471 1.00 77.12 98 LYS B N 1
ATOM 3300 C CA . LYS B 1 98 ? 32.491 -49.638 4.611 1.00 76.92 98 LYS B CA 1
ATOM 3301 C C . LYS B 1 98 ? 33.718 -48.969 4.004 1.00 79.40 98 LYS B C 1
ATOM 3302 O O . LYS B 1 98 ? 34.463 -49.630 3.273 1.00 81.47 98 LYS B O 1
ATOM 3308 N N . ILE B 1 99 ? 33.958 -47.688 4.282 1.00 77.05 99 ILE B N 1
ATOM 3309 C CA . ILE B 1 99 ? 35.075 -46.996 3.648 1.00 76.55 99 ILE B CA 1
ATOM 3310 C C . ILE B 1 99 ? 35.960 -46.320 4.688 1.00 79.90 99 ILE B C 1
ATOM 3311 O O . ILE B 1 99 ? 37.184 -46.505 4.685 1.00 83.56 99 ILE B O 1
ATOM 3316 N N . GLU B 1 100 ? 35.347 -45.545 5.587 1.00 76.71 100 GLU B N 1
ATOM 3317 C CA . GLU B 1 100 ? 36.119 -44.718 6.513 1.00 77.41 100 GLU B CA 1
ATOM 3318 C C . GLU B 1 100 ? 37.151 -45.482 7.344 1.00 86.56 100 GLU B C 1
ATOM 3319 O O . GLU B 1 100 ? 38.283 -44.980 7.469 1.00 86.26 100 GLU B O 1
ATOM 3325 N N . PRO B 1 101 ? 36.861 -46.652 7.931 1.00 93.26 101 PRO B N 1
ATOM 3326 C CA . PRO B 1 101 ? 37.865 -47.299 8.794 1.00 96.05 101 PRO B CA 1
ATOM 3327 C C . PRO B 1 101 ? 39.094 -47.817 8.059 1.00 96.92 101 PRO B C 1
ATOM 3328 O O . PRO B 1 101 ? 40.005 -48.337 8.714 1.00 97.71 101 PRO B O 1
ATOM 3332 N N . TYR B 1 102 ? 39.155 -47.710 6.730 1.00 90.97 102 TYR B N 1
ATOM 3333 C CA . TYR B 1 102 ? 40.212 -48.341 5.947 1.00 89.12 102 TYR B CA 1
ATOM 3334 C C . TYR B 1 102 ? 41.041 -47.321 5.175 1.00 90.74 102 TYR B C 1
ATOM 3335 O O . TYR B 1 102 ? 41.686 -47.670 4.180 1.00 89.95 102 TYR B O 1
ATOM 3344 N N . LEU B 1 103 ? 41.039 -46.069 5.623 1.00 90.89 103 LEU B N 1
ATOM 3345 C CA . LEU B 1 103 ? 41.774 -45.002 4.962 1.00 94.99 103 LEU B CA 1
ATOM 3346 C C . LEU B 1 103 ? 43.168 -44.872 5.562 1.00 98.01 103 LEU B C 1
ATOM 3347 O O . LEU B 1 103 ? 43.342 -44.937 6.783 1.00 96.99 103 LEU B O 1
ATOM 3352 N N . ASN B 1 104 ? 44.156 -44.675 4.697 1.00 100.32 104 ASN B N 1
ATOM 3353 C CA . ASN B 1 104 ? 45.529 -44.440 5.111 1.00 103.46 104 ASN B CA 1
ATOM 3354 C C . ASN B 1 104 ? 45.995 -43.080 4.603 1.00 103.25 104 ASN B C 1
ATOM 3355 O O . ASN B 1 104 ? 45.360 -42.456 3.748 1.00 100.12 104 ASN B O 1
ATOM 3360 N N . GLU B 1 105 ? 47.111 -42.616 5.159 1.00 104.78 105 GLU B N 1
ATOM 3361 C CA . GLU B 1 105 ? 47.716 -41.383 4.678 1.00 103.98 105 GLU B CA 1
ATOM 3362 C C . GLU B 1 105 ? 48.094 -41.537 3.210 1.00 103.34 105 GLU B C 1
ATOM 3363 O O . GLU B 1 105 ? 48.493 -42.617 2.762 1.00 101.67 105 GLU B O 1
ATOM 3369 N N . GLY B 1 106 ? 47.939 -40.451 2.452 1.00 99.87 106 GLY B N 1
ATOM 3370 C CA . GLY B 1 106 ? 48.234 -40.462 1.040 1.00 96.52 106 GLY B CA 1
ATOM 3371 C C . GLY B 1 106 ? 47.120 -40.971 0.158 1.00 95.02 106 GLY B C 1
ATOM 3372 O O . GLY B 1 106 ? 47.153 -40.728 -1.056 1.00 95.57 106 GLY B O 1
ATOM 3373 N N . ASP B 1 107 ? 46.137 -41.672 0.722 1.00 95.26 107 ASP B N 1
ATOM 3374 C CA . ASP B 1 107 ? 44.990 -42.117 -0.057 1.00 94.71 107 ASP B CA 1
ATOM 3375 C C . ASP B 1 107 ? 44.204 -40.916 -0.579 1.00 88.08 107 ASP B C 1
ATOM 3376 O O . ASP B 1 107 ? 44.125 -39.867 0.066 1.00 85.42 107 ASP B O 1
ATOM 3381 N N . ALA B 1 108 ? 43.623 -41.075 -1.768 1.00 87.37 108 ALA B N 1
ATOM 3382 C CA . ALA B 1 108 ? 42.880 -40.013 -2.440 1.00 81.35 108 ALA B CA 1
ATOM 3383 C C . ALA B 1 108 ? 41.426 -40.439 -2.613 1.00 78.10 108 ALA B C 1
ATOM 3384 O O . ALA B 1 108 ? 41.145 -41.482 -3.216 1.00 77.66 108 ALA B O 1
ATOM 3386 N N . LEU B 1 109 ? 40.510 -39.625 -2.095 1.00 72.44 109 LEU B N 1
ATOM 3387 C CA . LEU B 1 109 ? 39.081 -39.911 -2.110 1.00 70.66 109 LEU B CA 1
ATOM 3388 C C . LEU B 1 109 ? 38.409 -39.073 -3.193 1.00 66.67 109 LEU B C 1
ATOM 3389 O O . LEU B 1 109 ? 38.606 -37.854 -3.249 1.00 64.15 109 LEU B O 1
ATOM 3394 N N . GLY B 1 110 ? 37.615 -39.719 -4.040 1.00 65.45 110 GLY B N 1
ATOM 3395 C CA . GLY B 1 110 ? 37.091 -39.091 -5.246 1.00 65.16 110 GLY B CA 1
ATOM 3396 C C . GLY B 1 110 ? 35.577 -39.128 -5.337 1.00 65.14 110 GLY B C 1
ATOM 3397 O O . GLY B 1 110 ? 34.949 -40.123 -4.967 1.00 65.69 110 GLY B O 1
ATOM 3398 N N . PHE B 1 111 ? 35.000 -38.037 -5.844 1.00 59.95 111 PHE B N 1
ATOM 3399 C CA . PHE B 1 111 ? 33.568 -37.922 -6.077 1.00 58.67 111 PHE B CA 1
ATOM 3400 C C . PHE B 1 111 ? 33.320 -37.437 -7.500 1.00 59.48 111 PHE B C 1
ATOM 3401 O O . PHE B 1 111 ? 34.233 -36.981 -8.198 1.00 57.85 111 PHE B O 1
ATOM 3409 N N . SER B 1 112 ? 32.058 -37.554 -7.927 1.00 56.26 112 SER B N 1
ATOM 3410 C CA . SER B 1 112 ? 31.579 -36.943 -9.160 1.00 56.77 112 SER B CA 1
ATOM 3411 C C . SER B 1 112 ? 30.481 -35.911 -8.914 1.00 53.94 112 SER B C 1
ATOM 3412 O O . SER B 1 112 ? 29.968 -35.337 -9.879 1.00 53.76 112 SER B O 1
ATOM 3415 N N . HIS B 1 113 ? 30.098 -35.682 -7.655 1.00 50.63 113 HIS B N 1
ATOM 3416 C CA . HIS B 1 113 ? 29.168 -34.631 -7.254 1.00 47.93 113 HIS B CA 1
ATOM 3417 C C . HIS B 1 113 ? 29.465 -34.326 -5.793 1.00 47.14 113 HIS B C 1
ATOM 3418 O O . HIS B 1 113 ? 29.592 -35.250 -4.982 1.00 49.83 113 HIS B O 1
ATOM 3425 N N . GLY B 1 114 ? 29.581 -33.046 -5.460 1.00 42.09 114 GLY B N 1
ATOM 3426 C CA . GLY B 1 114 ? 30.215 -32.682 -4.210 1.00 42.14 114 GLY B CA 1
ATOM 3427 C C . GLY B 1 114 ? 29.292 -32.338 -3.060 1.00 41.64 114 GLY B C 1
ATOM 3428 O O . GLY B 1 114 ? 29.728 -31.700 -2.096 1.00 40.22 114 GLY B O 1
ATOM 3429 N N . PHE B 1 115 ? 28.022 -32.752 -3.134 1.00 41.10 115 PHE B N 1
ATOM 3430 C CA . PHE B 1 115 ? 27.069 -32.391 -2.084 1.00 40.47 115 PHE B CA 1
ATOM 3431 C C . PHE B 1 115 ? 27.558 -32.852 -0.711 1.00 39.95 115 PHE B C 1
ATOM 3432 O O . PHE B 1 115 ? 27.559 -32.086 0.263 1.00 36.43 115 PHE B O 1
ATOM 3440 N N . ASN B 1 116 ? 27.961 -34.113 -0.610 1.00 40.87 116 ASN B N 1
ATOM 3441 C CA . ASN B 1 116 ? 28.229 -34.664 0.711 1.00 41.73 116 ASN B CA 1
ATOM 3442 C C . ASN B 1 116 ? 29.488 -34.064 1.318 1.00 41.56 116 ASN B C 1
ATOM 3443 O O . ASN B 1 116 ? 29.521 -33.756 2.519 1.00 40.93 116 ASN B O 1
ATOM 3448 N N . ILE B 1 117 ? 30.529 -33.873 0.506 1.00 42.90 117 ILE B N 1
ATOM 3449 C CA . ILE B 1 117 ? 31.716 -33.199 1.015 1.00 41.72 117 ILE B CA 1
ATOM 3450 C C . ILE B 1 117 ? 31.395 -31.750 1.336 1.00 41.23 117 ILE B C 1
ATOM 3451 O O . ILE B 1 117 ? 31.781 -31.231 2.390 1.00 41.60 117 ILE B O 1
ATOM 3456 N N . HIS B 1 118 ? 30.659 -31.080 0.447 1.00 40.39 118 HIS B N 1
ATOM 3457 C CA . HIS B 1 118 ? 30.487 -29.643 0.592 1.00 39.37 118 HIS B CA 1
ATOM 3458 C C . HIS B 1 118 ? 29.604 -29.290 1.781 1.00 38.92 118 HIS B C 1
ATOM 3459 O O . HIS B 1 118 ? 29.805 -28.246 2.414 1.00 36.99 118 HIS B O 1
ATOM 3466 N N . PHE B 1 119 ? 28.617 -30.127 2.097 1.00 38.00 119 PHE B N 1
ATOM 3467 C CA . PHE B 1 119 ? 27.696 -29.835 3.188 1.00 38.28 119 PHE B CA 1
ATOM 3468 C C . PHE B 1 119 ? 28.035 -30.608 4.463 1.00 37.07 119 PHE B C 1
ATOM 3469 O O . PHE B 1 119 ? 27.190 -30.728 5.359 1.00 36.31 119 PHE B O 1
ATOM 3477 N N . GLY B 1 120 ? 29.255 -31.123 4.564 1.00 37.81 120 GLY B N 1
ATOM 3478 C CA . GLY B 1 120 ? 29.727 -31.679 5.823 1.00 39.49 120 GLY B CA 1
ATOM 3479 C C . GLY B 1 120 ? 29.122 -33.012 6.205 1.00 42.60 120 GLY B C 1
ATOM 3480 O O . GLY B 1 120 ? 29.242 -33.430 7.359 1.00 42.84 120 GLY B O 1
ATOM 3481 N N . GLN B 1 121 ? 28.462 -33.690 5.272 1.00 42.87 121 GLN B N 1
ATOM 3482 C CA . GLN B 1 121 ? 27.911 -35.008 5.552 1.00 41.16 121 GLN B CA 1
ATOM 3483 C C . GLN B 1 121 ? 28.977 -36.092 5.520 1.00 44.80 121 GLN B C 1
ATOM 3484 O O . GLN B 1 121 ? 28.808 -37.123 6.183 1.00 43.58 121 GLN B O 1
ATOM 3490 N N . ILE B 1 122 ? 30.069 -35.870 4.785 1.00 47.62 122 ILE B N 1
ATOM 3491 C CA . ILE B 1 122 ? 31.261 -36.712 4.834 1.00 49.42 122 ILE B CA 1
ATOM 3492 C C . ILE B 1 122 ? 32.458 -35.807 5.108 1.00 52.00 122 ILE B C 1
ATOM 3493 O O . ILE B 1 122 ? 32.676 -34.819 4.393 1.00 49.10 122 ILE B O 1
ATOM 3498 N N . VAL B 1 123 ? 33.211 -36.126 6.159 1.00 51.08 123 VAL B N 1
ATOM 3499 C CA . VAL B 1 123 ? 34.352 -35.326 6.597 1.00 56.40 123 VAL B CA 1
ATOM 3500 C C . VAL B 1 123 ? 35.563 -36.247 6.685 1.00 61.29 123 VAL B C 1
ATOM 3501 O O . VAL B 1 123 ? 35.842 -36.789 7.763 1.00 63.78 123 VAL B O 1
ATOM 3505 N N . PRO B 1 124 ? 36.290 -36.469 5.591 1.00 65.36 124 PRO B N 1
ATOM 3506 C CA . PRO B 1 124 ? 37.456 -37.376 5.628 1.00 71.20 124 PRO B CA 1
ATOM 3507 C C . PRO B 1 124 ? 38.563 -36.829 6.513 1.00 78.14 124 PRO B C 1
ATOM 3508 O O . PRO B 1 124 ? 38.595 -35.624 6.817 1.00 74.25 124 PRO B O 1
ATOM 3512 N N . PRO B 1 125 ? 39.485 -37.686 6.954 1.00 89.17 125 PRO B N 1
ATOM 3513 C CA . PRO B 1 125 ? 40.591 -37.199 7.780 1.00 89.20 125 PRO B CA 1
ATOM 3514 C C . PRO B 1 125 ? 41.471 -36.269 7.004 1.00 91.83 125 PRO B C 1
ATOM 3515 O O . PRO B 1 125 ? 41.592 -36.366 5.759 1.00 90.66 125 PRO B O 1
ATOM 3519 N N . PRO B 1 126 ? 42.146 -35.322 7.677 1.00 85.18 126 PRO B N 1
ATOM 3520 C CA . PRO B 1 126 ? 42.974 -34.335 6.961 1.00 82.12 126 PRO B CA 1
ATOM 3521 C C . PRO B 1 126 ? 44.170 -34.933 6.232 1.00 82.13 126 PRO B C 1
ATOM 3522 O O . PRO B 1 126 ? 44.761 -34.254 5.382 1.00 81.90 126 PRO B O 1
ATOM 3526 N N . SER B 1 127 ? 44.549 -36.172 6.531 1.00 83.81 127 SER B N 1
ATOM 3527 C CA . SER B 1 127 ? 45.671 -36.832 5.878 1.00 86.22 127 SER B CA 1
ATOM 3528 C C . SER B 1 127 ? 45.257 -37.562 4.604 1.00 86.27 127 SER B C 1
ATOM 3529 O O . SER B 1 127 ? 45.945 -38.500 4.181 1.00 90.04 127 SER B O 1
ATOM 3532 N N . VAL B 1 128 ? 44.146 -37.155 3.993 1.00 82.02 128 VAL B N 1
ATOM 3533 C CA . VAL B 1 128 ? 43.533 -37.875 2.884 1.00 81.87 128 VAL B CA 1
ATOM 3534 C C . VAL B 1 128 ? 43.235 -36.882 1.766 1.00 81.16 128 VAL B C 1
ATOM 3535 O O . VAL B 1 128 ? 42.661 -35.817 2.017 1.00 75.75 128 VAL B O 1
ATOM 3539 N N . ASP B 1 129 ? 43.628 -37.228 0.540 1.00 79.53 129 ASP B N 1
ATOM 3540 C CA . ASP B 1 129 ? 43.342 -36.395 -0.621 1.00 77.86 129 ASP B CA 1
ATOM 3541 C C . ASP B 1 129 ? 41.873 -36.533 -1.004 1.00 73.48 129 ASP B C 1
ATOM 3542 O O . ASP B 1 129 ? 41.326 -37.639 -1.020 1.00 74.85 129 ASP B O 1
ATOM 3547 N N . VAL B 1 130 ? 41.230 -35.407 -1.309 1.00 68.82 130 VAL B N 1
ATOM 3548 C CA . VAL B 1 130 ? 39.838 -35.405 -1.752 1.00 63.42 130 VAL B CA 1
ATOM 3549 C C . VAL B 1 130 ? 39.759 -34.651 -3.069 1.00 58.38 130 VAL B C 1
ATOM 3550 O O . VAL B 1 130 ? 40.198 -33.496 -3.152 1.00 58.87 130 VAL B O 1
ATOM 3554 N N . PHE B 1 131 ? 39.203 -35.297 -4.093 1.00 56.04 131 PHE B N 1
ATOM 3555 C CA . PHE B 1 131 ? 39.068 -34.695 -5.415 1.00 57.54 131 PHE B CA 1
ATOM 3556 C C . PHE B 1 131 ? 37.674 -34.974 -5.972 1.00 56.24 131 PHE B C 1
ATOM 3557 O O . PHE B 1 131 ? 36.950 -35.851 -5.487 1.00 57.10 131 PHE B O 1
ATOM 3565 N N . MET B 1 132 ? 37.307 -34.221 -7.014 1.00 53.17 132 MET B N 1
ATOM 3566 C CA . MET B 1 132 ? 36.090 -34.497 -7.766 1.00 54.02 132 MET B CA 1
ATOM 3567 C C . MET B 1 132 ? 36.385 -34.415 -9.254 1.00 54.40 132 MET B C 1
ATOM 3568 O O . MET B 1 132 ? 37.098 -33.515 -9.709 1.00 55.05 132 MET B O 1
ATOM 3573 N N . VAL B 1 133 ? 35.823 -35.356 -10.003 1.00 52.52 133 VAL B N 1
ATOM 3574 C CA . VAL B 1 133 ? 35.786 -35.294 -11.455 1.00 56.10 133 VAL B CA 1
ATOM 3575 C C . VAL B 1 133 ? 34.324 -35.494 -11.839 1.00 58.74 133 VAL B C 1
ATOM 3576 O O . VAL B 1 133 ? 33.804 -36.615 -11.771 1.00 59.72 133 VAL B O 1
ATOM 3580 N N . ALA B 1 134 ? 33.650 -34.405 -12.218 1.00 60.42 134 ALA B N 1
ATOM 3581 C CA . ALA B 1 134 ? 32.247 -34.457 -12.600 1.00 62.45 134 ALA B CA 1
ATOM 3582 C C . ALA B 1 134 ? 32.132 -34.381 -14.115 1.00 64.78 134 ALA B C 1
ATOM 3583 O O . ALA B 1 134 ? 32.452 -33.333 -14.700 1.00 61.24 134 ALA B O 1
ATOM 3585 N N . PRO B 1 135 ? 31.691 -35.438 -14.789 1.00 76.63 135 PRO B N 1
ATOM 3586 C CA . PRO B 1 135 ? 31.501 -35.361 -16.240 1.00 77.72 135 PRO B CA 1
ATOM 3587 C C . PRO B 1 135 ? 30.207 -34.647 -16.606 1.00 77.57 135 PRO B C 1
ATOM 3588 O O . PRO B 1 135 ? 29.193 -34.733 -15.907 1.00 77.92 135 PRO B O 1
ATOM 3592 N N . LYS B 1 136 ? 30.262 -33.931 -17.727 1.00 67.01 136 LYS B N 1
ATOM 3593 C CA . LYS B 1 136 ? 29.097 -33.237 -18.279 1.00 65.35 136 LYS B CA 1
ATOM 3594 C C . LYS B 1 136 ? 28.525 -34.045 -19.443 1.00 68.23 136 LYS B C 1
ATOM 3595 O O . LYS B 1 136 ? 28.652 -33.692 -20.620 1.00 65.93 136 LYS B O 1
ATOM 3601 N N . SER B 1 137 ? 27.886 -35.168 -19.064 1.00 70.93 137 SER B N 1
ATOM 3602 C CA . SER B 1 137 ? 27.244 -36.162 -19.923 1.00 70.32 137 SER B CA 1
ATOM 3603 C C . SER B 1 137 ? 26.783 -37.326 -19.050 1.00 72.30 137 SER B C 1
ATOM 3604 O O . SER B 1 137 ? 27.401 -37.598 -18.011 1.00 71.91 137 SER B O 1
ATOM 3607 N N . PRO B 1 138 ? 25.702 -38.035 -19.420 1.00 73.65 138 PRO B N 1
ATOM 3608 C CA . PRO B 1 138 ? 25.226 -39.140 -18.569 1.00 75.86 138 PRO B CA 1
ATOM 3609 C C . PRO B 1 138 ? 26.145 -40.355 -18.607 1.00 79.79 138 PRO B C 1
ATOM 3610 O O . PRO B 1 138 ? 27.185 -40.337 -19.272 1.00 80.75 138 PRO B O 1
ATOM 3614 N N . GLY B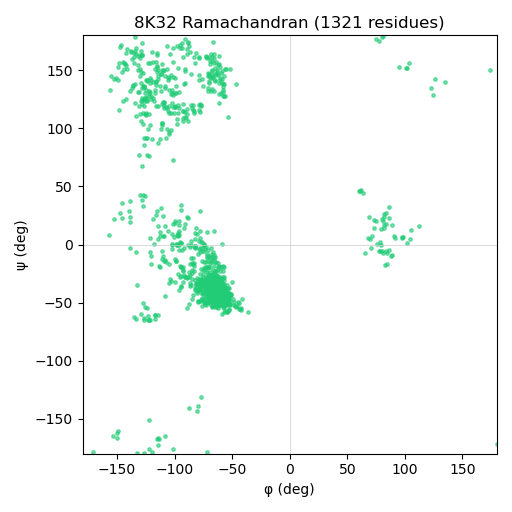 1 139 ? 25.766 -41.418 -17.893 1.00 80.90 139 GLY B N 1
ATOM 3615 C CA . GLY B 1 139 ? 26.632 -42.584 -17.805 1.00 82.20 139 GLY B CA 1
ATOM 3616 C C . GLY B 1 139 ? 26.836 -43.262 -19.146 1.00 92.25 139 GLY B C 1
ATOM 3617 O O . GLY B 1 139 ? 27.966 -43.570 -19.535 1.00 93.79 139 GLY B O 1
ATOM 3618 N N . HIS B 1 140 ? 25.744 -43.495 -19.878 1.00 97.16 140 HIS B N 1
ATOM 3619 C CA . HIS B 1 140 ? 25.844 -44.164 -21.168 1.00 100.07 140 HIS B CA 1
ATOM 3620 C C . HIS B 1 140 ? 26.577 -43.324 -22.211 1.00 101.37 140 HIS B C 1
ATOM 3621 O O . HIS B 1 140 ? 27.091 -43.883 -23.185 1.00 102.63 140 HIS B O 1
ATOM 3628 N N . LEU B 1 141 ? 26.645 -42.004 -22.034 1.00 93.93 141 LEU B N 1
ATOM 3629 C CA . LEU B 1 141 ? 27.411 -41.160 -22.946 1.00 92.95 141 LEU B CA 1
ATOM 3630 C C . LEU B 1 141 ? 28.865 -41.013 -22.514 1.00 96.76 141 LEU B C 1
ATOM 3631 O O . LEU B 1 141 ? 29.739 -40.809 -23.365 1.00 97.24 141 LEU B O 1
ATOM 3636 N N . VAL B 1 142 ? 29.138 -41.098 -21.210 1.00 94.79 142 VAL B N 1
ATOM 3637 C CA . VAL B 1 142 ? 30.513 -41.215 -20.729 1.00 97.56 142 VAL B CA 1
ATOM 3638 C C . VAL B 1 142 ? 31.174 -42.484 -21.259 1.00 101.13 142 VAL B C 1
ATOM 3639 O O . VAL B 1 142 ? 32.336 -42.459 -21.685 1.00 103.15 142 VAL B O 1
ATOM 3643 N N . ARG B 1 143 ? 30.453 -43.609 -21.250 1.00 101.92 143 ARG B N 1
ATOM 3644 C CA . ARG B 1 143 ? 31.048 -44.872 -21.678 1.00 103.58 143 ARG B CA 1
ATOM 3645 C C . ARG B 1 143 ? 31.083 -45.004 -23.198 1.00 106.48 143 ARG B C 1
ATOM 3646 O O . ARG B 1 143 ? 32.084 -45.469 -23.758 1.00 107.50 143 ARG B O 1
ATOM 3654 N N . ARG B 1 144 ? 30.006 -44.605 -23.882 1.00 106.19 144 ARG B N 1
ATOM 3655 C CA . ARG B 1 144 ? 29.944 -44.777 -25.331 1.00 109.53 144 ARG B CA 1
ATOM 3656 C C . ARG B 1 144 ? 30.918 -43.858 -26.054 1.00 109.32 144 ARG B C 1
ATOM 3657 O O . ARG B 1 144 ? 31.451 -44.227 -27.106 1.00 110.60 144 ARG B O 1
ATOM 3665 N N . MET B 1 145 ? 31.174 -42.669 -25.508 1.00 108.49 145 MET B N 1
ATOM 3666 C CA . MET B 1 145 ? 32.027 -41.727 -26.218 1.00 109.72 145 MET B CA 1
ATOM 3667 C C . MET B 1 145 ? 33.497 -42.056 -26.023 1.00 108.60 145 MET B C 1
ATOM 3668 O O . MET B 1 145 ? 34.312 -41.764 -26.903 1.00 108.12 145 MET B O 1
ATOM 3673 N N . TYR B 1 146 ? 33.846 -42.668 -24.887 1.00 108.31 146 TYR B N 1
ATOM 3674 C CA . TYR B 1 146 ? 35.224 -43.093 -24.661 1.00 109.11 146 TYR B CA 1
ATOM 3675 C C . TYR B 1 146 ? 35.639 -44.172 -25.652 1.00 108.27 146 TYR B C 1
ATOM 3676 O O . TYR B 1 146 ? 36.772 -44.167 -26.144 1.00 107.12 146 TYR B O 1
ATOM 3685 N N . ARG B 1 147 ? 34.737 -45.111 -25.948 1.00 109.16 147 ARG B N 1
ATOM 3686 C CA . ARG B 1 147 ? 35.010 -46.140 -26.944 1.00 109.53 147 ARG B CA 1
ATOM 3687 C C . ARG B 1 147 ? 35.180 -45.567 -28.345 1.00 108.24 147 ARG B C 1
ATOM 3688 O O . ARG B 1 147 ? 35.619 -46.293 -29.244 1.00 109.04 147 ARG B O 1
ATOM 3696 N N . GLN B 1 148 ? 34.851 -44.290 -28.548 1.00 108.22 148 GLN B N 1
ATOM 3697 C CA . GLN B 1 148 ? 34.951 -43.639 -29.847 1.00 106.94 148 GLN B CA 1
ATOM 3698 C C . GLN B 1 148 ? 36.101 -42.637 -29.910 1.00 105.38 148 GLN B C 1
ATOM 3699 O O . GLN B 1 148 ? 36.138 -41.798 -30.815 1.00 104.96 148 GLN B O 1
ATOM 3705 N N . GLY B 1 149 ? 37.039 -42.708 -28.965 1.00 104.63 149 GLY B N 1
ATOM 3706 C CA . GLY B 1 149 ? 38.218 -41.862 -28.985 1.00 102.47 149 GLY B CA 1
ATOM 3707 C C . GLY B 1 149 ? 37.980 -40.384 -28.760 1.00 105.08 149 GLY B C 1
ATOM 3708 O O . GLY B 1 149 ? 38.926 -39.597 -28.873 1.00 104.94 149 GLY B O 1
ATOM 3709 N N . VAL B 1 150 ? 36.752 -39.978 -28.446 1.00 106.93 150 VAL B N 1
ATOM 3710 C CA . VAL B 1 150 ? 36.410 -38.582 -28.198 1.00 105.21 150 VAL B CA 1
ATOM 3711 C C . VAL B 1 150 ? 35.965 -38.453 -26.747 1.00 102.57 150 VAL B C 1
ATOM 3712 O O . VAL B 1 150 ? 35.231 -39.307 -26.237 1.00 103.85 150 VAL B O 1
ATOM 3716 N N . GLY B 1 151 ? 36.419 -37.399 -26.079 1.00 98.80 151 GLY B N 1
ATOM 3717 C CA . GLY B 1 151 ? 36.035 -37.183 -24.702 1.00 94.70 151 GLY B CA 1
ATOM 3718 C C . GLY B 1 151 ? 34.729 -36.415 -24.557 1.00 88.15 151 GLY B C 1
ATOM 3719 O O . GLY B 1 151 ? 34.207 -35.828 -25.499 1.00 87.76 151 GLY B O 1
ATOM 3720 N N . VAL B 1 152 ? 34.190 -36.451 -23.343 1.00 82.87 152 VAL B N 1
ATOM 3721 C CA . VAL B 1 152 ? 33.120 -35.539 -22.963 1.00 76.47 152 VAL B CA 1
ATOM 3722 C C . VAL B 1 152 ? 33.753 -34.510 -22.036 1.00 75.08 152 VAL B C 1
ATOM 3723 O O . VAL B 1 152 ? 34.640 -34.861 -21.245 1.00 74.53 152 VAL B O 1
ATOM 3727 N N . PRO B 1 153 ? 33.377 -33.234 -22.125 1.00 71.27 153 PRO B N 1
ATOM 3728 C CA . PRO B 1 153 ? 33.953 -32.245 -21.213 1.00 67.33 153 PRO B CA 1
ATOM 3729 C C . PRO B 1 153 ? 33.636 -32.608 -19.772 1.00 67.15 153 PRO B C 1
ATOM 3730 O O . PRO B 1 153 ? 32.644 -33.281 -19.481 1.00 67.23 153 PRO B O 1
ATOM 3734 N N . GLY B 1 154 ? 34.511 -32.181 -18.864 1.00 65.64 154 GLY B N 1
ATOM 3735 C CA . GLY B 1 154 ? 34.334 -32.485 -17.462 1.00 62.32 154 GLY B CA 1
ATOM 3736 C C . GLY B 1 154 ? 34.742 -31.316 -16.590 1.00 60.62 154 GLY B C 1
ATOM 3737 O O . GLY B 1 154 ? 35.405 -30.374 -17.032 1.00 61.85 154 GLY B O 1
ATOM 3738 N N . LEU B 1 155 ? 34.318 -31.392 -15.334 1.00 58.49 155 LEU B N 1
ATOM 3739 C CA . LEU B 1 155 ? 34.710 -30.443 -14.305 1.00 55.11 155 LEU B CA 1
ATOM 3740 C C . LEU B 1 155 ? 35.669 -31.134 -13.344 1.00 58.41 155 LEU B C 1
ATOM 3741 O O . LEU B 1 155 ? 35.440 -32.283 -12.946 1.00 57.65 155 LEU B O 1
ATOM 3746 N N . ILE B 1 156 ? 36.747 -30.444 -12.972 1.00 57.11 156 ILE B N 1
ATOM 3747 C CA . ILE B 1 156 ? 37.693 -30.974 -11.999 1.00 57.31 156 ILE B CA 1
ATOM 3748 C C . ILE B 1 156 ? 37.690 -30.084 -10.766 1.00 55.50 156 ILE B C 1
ATOM 3749 O O . ILE B 1 156 ? 37.602 -28.854 -10.866 1.00 55.56 156 ILE B O 1
ATOM 3754 N N . ALA B 1 157 ? 37.763 -30.719 -9.600 1.00 56.91 157 ALA B N 1
ATOM 3755 C CA . ALA B 1 157 ? 37.805 -30.018 -8.331 1.00 55.66 157 ALA B CA 1
ATOM 3756 C C . ALA B 1 157 ? 38.615 -30.854 -7.353 1.00 56.62 157 ALA B C 1
ATOM 3757 O O . ALA B 1 157 ? 38.526 -32.087 -7.361 1.00 55.22 157 ALA B O 1
ATOM 3759 N N . VAL B 1 158 ? 39.410 -30.175 -6.530 1.00 53.02 158 VAL B N 1
ATOM 3760 C CA . VAL B 1 158 ? 40.117 -30.792 -5.412 1.00 54.34 158 VAL B CA 1
ATOM 3761 C C . VAL B 1 158 ? 39.744 -30.037 -4.138 1.00 53.26 158 VAL B C 1
ATOM 3762 O O . VAL B 1 158 ? 39.850 -28.804 -4.078 1.00 51.35 158 VAL B O 1
ATOM 3766 N N . HIS B 1 159 ? 39.283 -30.785 -3.131 1.00 54.74 159 HIS B N 1
ATOM 3767 C CA . HIS B 1 159 ? 38.777 -30.224 -1.884 1.00 54.89 159 HIS B CA 1
ATOM 3768 C C . HIS B 1 159 ? 39.852 -30.116 -0.809 1.00 57.11 159 HIS B C 1
ATOM 3769 O O . HIS B 1 159 ? 39.812 -29.181 0.001 1.00 54.98 159 HIS B O 1
ATOM 3776 N N . ASN B 1 160 ? 40.818 -31.036 -0.797 1.00 59.73 160 ASN B N 1
ATOM 3777 C CA . ASN B 1 160 ? 41.881 -31.037 0.208 1.00 66.39 160 ASN B CA 1
ATOM 3778 C C . ASN B 1 160 ? 43.154 -31.593 -0.415 1.00 73.35 160 ASN B C 1
ATOM 3779 O O . ASN B 1 160 ? 43.189 -32.764 -0.808 1.00 73.92 160 ASN B O 1
ATOM 3784 N N . ASP B 1 161 ? 44.192 -30.758 -0.508 1.00 80.00 161 ASP B N 1
ATOM 3785 C CA . ASP B 1 161 ? 45.501 -31.172 -1.019 1.00 87.29 161 ASP B CA 1
ATOM 3786 C C . ASP B 1 161 ? 46.398 -31.477 0.179 1.00 91.94 161 ASP B C 1
ATOM 3787 O O . ASP B 1 161 ? 46.894 -30.565 0.848 1.00 92.11 161 ASP B O 1
ATOM 3792 N N . HIS B 1 162 ? 46.602 -32.764 0.449 1.00 94.91 162 HIS B N 1
ATOM 3793 C CA . HIS B 1 162 ? 47.454 -33.210 1.545 1.00 99.61 162 HIS B CA 1
ATOM 3794 C C . HIS B 1 162 ? 48.765 -33.822 1.080 1.00 103.78 162 HIS B C 1
ATOM 3795 O O . HIS B 1 162 ? 49.817 -33.517 1.647 1.00 104.21 162 HIS B O 1
ATOM 3802 N N . THR B 1 163 ? 48.732 -34.680 0.060 1.00 104.41 163 THR B N 1
ATOM 3803 C CA . THR B 1 163 ? 49.943 -35.251 -0.520 1.00 104.92 163 THR B CA 1
ATOM 3804 C C . THR B 1 163 ? 50.667 -34.283 -1.450 1.00 105.09 163 THR B C 1
ATOM 3805 O O . THR B 1 163 ? 51.579 -34.708 -2.170 1.00 103.82 163 THR B O 1
ATOM 3809 N N . GLY B 1 164 ? 50.281 -33.006 -1.454 1.00 100.05 164 GLY B N 1
ATOM 3810 C CA . GLY B 1 164 ? 50.857 -32.023 -2.345 1.00 96.19 164 GLY B CA 1
ATOM 3811 C C . GLY B 1 164 ? 50.585 -32.244 -3.817 1.00 96.89 164 GLY B C 1
ATOM 3812 O O . GLY B 1 164 ? 50.928 -31.375 -4.627 1.00 94.48 164 GLY B O 1
ATOM 3813 N N . LYS B 1 165 ? 49.981 -33.372 -4.193 1.00 97.29 165 LYS B N 1
ATOM 3814 C CA . LYS B 1 165 ? 49.701 -33.713 -5.583 1.00 95.14 165 LYS B CA 1
ATOM 3815 C C . LYS B 1 165 ? 48.237 -34.095 -5.763 1.00 92.41 165 LYS B C 1
ATOM 3816 O O . LYS B 1 165 ? 47.906 -35.006 -6.524 1.00 90.57 165 LYS B O 1
ATOM 3822 N N . ALA B 1 166 ? 47.327 -33.405 -5.072 1.00 87.74 166 ALA B N 1
ATOM 3823 C CA . ALA B 1 166 ? 45.915 -33.761 -5.189 1.00 84.09 166 ALA B CA 1
ATOM 3824 C C . ALA B 1 166 ? 45.364 -33.409 -6.569 1.00 78.03 166 ALA B C 1
ATOM 3825 O O . ALA B 1 166 ? 44.629 -34.204 -7.170 1.00 73.50 166 ALA B O 1
ATOM 3827 N N . LEU B 1 167 ? 45.713 -32.228 -7.089 1.00 75.06 167 LEU B N 1
ATOM 3828 C CA . LEU B 1 167 ? 45.227 -31.819 -8.405 1.00 72.75 167 LEU B CA 1
ATOM 3829 C C . LEU B 1 167 ? 45.713 -32.773 -9.494 1.00 75.90 167 LEU B C 1
ATOM 3830 O O . LEU B 1 167 ? 44.920 -33.258 -10.308 1.00 74.20 167 LEU B O 1
ATOM 3835 N N . GLU B 1 168 ? 47.021 -33.055 -9.518 1.00 78.59 168 GLU B N 1
ATOM 3836 C CA . GLU B 1 168 ? 47.573 -33.981 -10.504 1.00 79.17 168 GLU B CA 1
ATOM 3837 C C . GLU B 1 168 ? 46.959 -35.368 -10.377 1.00 77.57 168 GLU B C 1
ATOM 3838 O O . GLU B 1 168 ? 46.868 -36.102 -11.369 1.00 75.60 168 GLU B O 1
ATOM 3844 N N . THR B 1 169 ? 46.536 -35.741 -9.170 1.00 77.15 169 THR B N 1
ATOM 3845 C CA . THR B 1 169 ? 46.049 -37.089 -8.932 1.00 75.83 169 THR B CA 1
ATOM 3846 C C . THR B 1 169 ? 44.641 -37.248 -9.487 1.00 73.67 169 THR B C 1
ATOM 3847 O O . THR B 1 169 ? 44.338 -38.230 -10.175 1.00 72.57 169 THR B O 1
ATOM 3851 N N . GLY B 1 170 ? 43.773 -36.275 -9.203 1.00 71.87 170 GLY B N 1
ATOM 3852 C CA . GLY B 1 170 ? 42.468 -36.245 -9.852 1.00 71.05 170 GLY B CA 1
ATOM 3853 C C . GLY B 1 170 ? 42.560 -35.933 -11.335 1.00 71.89 170 GLY B C 1
ATOM 3854 O O . GLY B 1 170 ? 41.793 -36.473 -12.138 1.00 68.45 170 GLY B O 1
ATOM 3855 N N . LEU B 1 171 ? 43.501 -35.058 -11.719 1.00 69.68 171 LEU B N 1
ATOM 3856 C CA . LEU B 1 171 ? 43.789 -34.863 -13.139 1.00 71.77 171 LEU B CA 1
ATOM 3857 C C . LEU B 1 171 ? 44.126 -36.187 -13.816 1.00 71.49 171 LEU B C 1
ATOM 3858 O O . LEU B 1 171 ? 43.726 -36.425 -14.963 1.00 73.06 171 LEU B O 1
ATOM 3863 N N . ALA B 1 172 ? 44.855 -37.064 -13.119 1.00 73.89 172 ALA B N 1
ATOM 3864 C CA . ALA B 1 172 ? 45.130 -38.392 -13.657 1.00 76.65 172 ALA B CA 1
ATOM 3865 C C . ALA B 1 172 ? 43.839 -39.180 -13.848 1.00 76.02 172 ALA B C 1
ATOM 3866 O O . ALA B 1 172 ? 43.635 -39.821 -14.886 1.00 76.65 172 ALA B O 1
ATOM 3868 N N . TYR B 1 173 ? 42.950 -39.137 -12.849 1.00 70.26 173 TYR B N 1
ATOM 3869 C CA . TYR B 1 173 ? 41.666 -39.828 -12.950 1.00 71.94 173 TYR B CA 1
ATOM 3870 C C . TYR B 1 173 ? 40.831 -39.305 -14.113 1.00 74.37 173 TYR B C 1
ATOM 3871 O O . TYR B 1 173 ? 40.096 -40.076 -14.743 1.00 75.31 173 TYR B O 1
ATOM 3880 N N . ALA B 1 174 ? 40.927 -38.003 -14.403 1.00 74.17 174 ALA B N 1
ATOM 3881 C CA . ALA B 1 174 ? 40.161 -37.417 -15.498 1.00 74.50 174 ALA B CA 1
ATOM 3882 C C . ALA B 1 174 ? 40.556 -38.031 -16.834 1.00 84.06 174 ALA B C 1
ATOM 3883 O O . ALA B 1 174 ? 39.693 -38.384 -17.646 1.00 85.93 174 ALA B O 1
ATOM 3885 N N . LYS B 1 175 ? 41.863 -38.169 -17.084 1.00 85.85 175 LYS B N 1
ATOM 3886 C CA . LYS B 1 175 ? 42.299 -38.831 -18.311 1.00 88.62 175 LYS B CA 1
ATOM 3887 C C . LYS B 1 175 ? 41.903 -40.300 -18.321 1.00 91.42 175 LYS B C 1
ATOM 3888 O O . LYS B 1 175 ? 41.597 -40.852 -19.386 1.00 92.51 175 LYS B O 1
ATOM 3894 N N . GLY B 1 176 ? 41.896 -40.942 -17.149 1.00 99.90 176 GLY B N 1
ATOM 3895 C CA . GLY B 1 176 ? 41.569 -42.356 -17.081 1.00 100.64 176 GLY B CA 1
ATOM 3896 C C . GLY B 1 176 ? 40.148 -42.669 -17.502 1.00 100.47 176 GLY B C 1
ATOM 3897 O O . GLY B 1 176 ? 39.882 -43.743 -18.049 1.00 101.0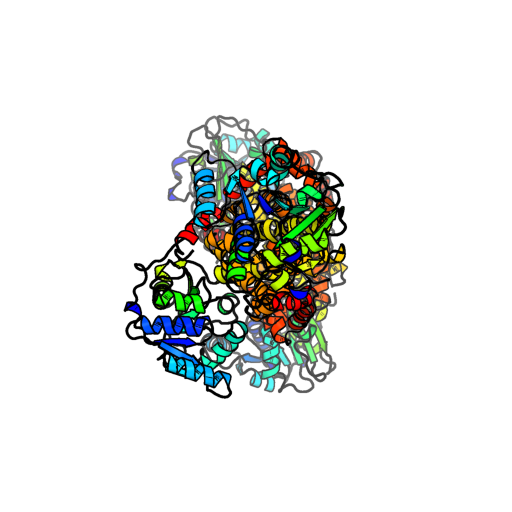1 176 GLY B O 1
ATOM 3898 N N . ILE B 1 177 ? 39.215 -41.748 -17.255 1.00 88.59 177 ILE B N 1
ATOM 3899 C CA . ILE B 1 177 ? 37.846 -41.965 -17.702 1.00 88.38 177 ILE B CA 1
ATOM 3900 C C . ILE B 1 177 ? 37.564 -41.322 -19.058 1.00 89.58 177 ILE B C 1
ATOM 3901 O O . ILE B 1 177 ? 36.604 -41.722 -19.733 1.00 89.64 177 ILE B O 1
ATOM 3906 N N . GLY B 1 178 ? 38.372 -40.357 -19.482 1.00 86.77 178 GLY B N 1
ATOM 3907 C CA . GLY B 1 178 ? 38.312 -39.819 -20.823 1.00 87.49 178 GLY B CA 1
ATOM 3908 C C . GLY B 1 178 ? 37.837 -38.374 -20.979 1.00 88.89 178 GLY B C 1
ATOM 3909 O O . GLY B 1 178 ? 37.498 -37.975 -22.102 1.00 90.28 178 GLY B O 1
ATOM 3910 N N . CYS B 1 179 ? 37.812 -37.584 -19.903 1.00 87.12 179 CYS B N 1
ATOM 3911 C CA . CYS B 1 179 ? 37.309 -36.216 -19.977 1.00 86.04 179 CYS B CA 1
ATOM 3912 C C . CYS B 1 179 ? 38.363 -35.216 -20.436 1.00 89.93 179 CYS B C 1
ATOM 3913 O O . CYS B 1 179 ? 38.003 -34.136 -20.920 1.00 88.10 179 CYS B O 1
ATOM 3916 N N . THR B 1 180 ? 39.649 -35.538 -20.283 1.00 92.33 180 THR B N 1
ATOM 3917 C CA . THR B 1 180 ? 40.701 -34.602 -20.662 1.00 93.22 180 THR B CA 1
ATOM 3918 C C . THR B 1 180 ? 40.869 -34.504 -22.173 1.00 98.52 180 THR B C 1
ATOM 3919 O O . THR B 1 180 ? 41.513 -33.563 -22.653 1.00 94.84 180 THR B O 1
ATOM 3923 N N . ARG B 1 181 ? 40.303 -35.451 -22.926 1.00 114.68 181 ARG B N 1
ATOM 3924 C CA . ARG B 1 181 ? 40.375 -35.395 -24.381 1.00 114.82 181 ARG B CA 1
ATOM 3925 C C . ARG B 1 181 ? 39.614 -34.189 -24.918 1.00 113.83 181 ARG B C 1
ATOM 3926 O O . ARG B 1 181 ? 40.142 -33.414 -25.726 1.00 115.77 181 ARG B O 1
ATOM 3934 N N . ALA B 1 182 ? 38.365 -34.014 -24.477 1.00 101.93 182 ALA B N 1
ATOM 3935 C CA . ALA B 1 182 ? 37.580 -32.855 -24.885 1.00 95.49 182 ALA B CA 1
ATOM 3936 C C . ALA B 1 182 ? 37.998 -31.592 -24.143 1.00 91.93 182 ALA B C 1
ATOM 3937 O O . ALA B 1 182 ? 37.918 -30.492 -24.703 1.00 87.05 182 ALA B O 1
ATOM 3939 N N . GLY B 1 183 ? 38.448 -31.725 -22.900 1.00 88.94 183 GLY B N 1
ATOM 3940 C CA . GLY B 1 183 ? 38.804 -30.567 -22.109 1.00 84.10 183 GLY B CA 1
ATOM 3941 C C . GLY B 1 183 ? 38.089 -30.553 -20.777 1.00 78.34 183 GLY B C 1
ATOM 3942 O O . GLY B 1 183 ? 36.915 -30.929 -20.688 1.00 76.39 183 GLY B O 1
ATOM 3943 N N . VAL B 1 184 ? 38.781 -30.111 -19.734 1.00 75.18 184 VAL B N 1
ATOM 3944 C CA . VAL B 1 184 ? 38.280 -30.190 -18.370 1.00 70.39 184 VAL B CA 1
ATOM 3945 C C . VAL B 1 184 ? 38.367 -28.809 -17.735 1.00 68.87 184 VAL B C 1
ATOM 3946 O O . VAL B 1 184 ? 39.371 -28.104 -17.896 1.00 72.54 184 VAL B O 1
ATOM 3950 N N . ILE B 1 185 ? 37.310 -28.420 -17.015 1.00 64.78 185 ILE B N 1
ATOM 3951 C CA . ILE B 1 185 ? 37.199 -27.092 -16.415 1.00 62.46 185 ILE B CA 1
ATOM 3952 C C . ILE B 1 185 ? 37.496 -27.184 -14.926 1.00 59.01 185 ILE B C 1
ATOM 3953 O O . ILE B 1 185 ? 36.951 -28.048 -14.227 1.00 56.88 185 ILE B O 1
ATOM 3958 N N . ALA B 1 186 ? 38.340 -26.279 -14.438 1.00 60.28 186 ALA B N 1
ATOM 3959 C CA . ALA B 1 186 ? 38.675 -26.224 -13.021 1.00 60.57 186 ALA B CA 1
ATOM 3960 C C . ALA B 1 186 ? 37.530 -25.575 -12.254 1.00 56.23 186 ALA B C 1
ATOM 3961 O O . ALA B 1 186 ? 37.177 -24.418 -12.511 1.00 50.84 186 ALA B O 1
ATOM 3963 N N . THR B 1 187 ? 36.948 -26.319 -11.321 1.00 52.81 187 THR B N 1
ATOM 3964 C CA . THR B 1 187 ? 35.902 -25.809 -10.450 1.00 50.85 187 THR B CA 1
ATOM 3965 C C . THR B 1 187 ? 36.228 -26.203 -9.011 1.00 52.13 187 THR B C 1
ATOM 3966 O O . THR B 1 187 ? 37.258 -26.829 -8.730 1.00 52.49 187 THR B O 1
ATOM 3970 N N . THR B 1 188 ? 35.354 -25.811 -8.086 1.00 50.90 188 THR B N 1
ATOM 3971 C CA . THR B 1 188 ? 35.460 -26.227 -6.698 1.00 50.11 188 THR B CA 1
ATOM 3972 C C . THR B 1 188 ? 34.263 -27.092 -6.335 1.00 49.48 188 THR B C 1
ATOM 3973 O O . THR B 1 188 ? 33.255 -27.136 -7.050 1.00 47.80 188 THR B O 1
ATOM 3977 N N . PHE B 1 189 ? 34.394 -27.797 -5.212 1.00 47.97 189 PHE B N 1
ATOM 3978 C CA . PHE B 1 189 ? 33.259 -28.529 -4.670 1.00 46.63 189 PHE B CA 1
ATOM 3979 C C . PHE B 1 189 ? 32.087 -27.598 -4.409 1.00 42.70 189 PHE B C 1
ATOM 3980 O O . PHE B 1 189 ? 30.930 -27.963 -4.638 1.00 41.40 189 PHE B O 1
ATOM 3988 N N . LYS B 1 190 ? 32.372 -26.389 -3.926 1.00 43.10 190 LYS B N 1
ATOM 3989 C CA . LYS B 1 190 ? 31.317 -25.441 -3.614 1.00 42.59 190 LYS B CA 1
ATOM 3990 C C . LYS B 1 190 ? 30.560 -25.034 -4.874 1.00 40.96 190 LYS B C 1
ATOM 3991 O O . LYS B 1 190 ? 29.320 -25.025 -4.899 1.00 39.37 190 LYS B O 1
ATOM 3997 N N . GLU B 1 191 ? 31.293 -24.691 -5.934 1.00 38.15 191 GLU B N 1
ATOM 3998 C CA . GLU B 1 191 ? 30.657 -24.211 -7.158 1.00 35.85 191 GLU B CA 1
ATOM 3999 C C . GLU B 1 191 ? 29.879 -25.322 -7.849 1.00 33.27 191 GLU B C 1
ATOM 4000 O O . GLU B 1 191 ? 28.714 -25.136 -8.221 1.00 32.25 191 GLU B O 1
ATOM 4006 N N . GLU B 1 192 ? 30.499 -26.491 -8.016 1.00 35.72 192 GLU B N 1
ATOM 4007 C CA . GLU B 1 192 ? 29.797 -27.612 -8.629 1.00 36.13 192 GLU B CA 1
ATOM 4008 C C . GLU B 1 192 ? 28.521 -27.961 -7.866 1.00 35.62 192 GLU B C 1
ATOM 4009 O O . GLU B 1 192 ? 27.478 -28.213 -8.480 1.00 33.99 192 GLU B O 1
ATOM 4015 N N . THR B 1 193 ? 28.578 -27.995 -6.533 1.00 33.99 193 THR B N 1
ATOM 4016 C CA . THR B 1 193 ? 27.396 -28.392 -5.769 1.00 35.12 193 THR B CA 1
ATOM 4017 C C . THR B 1 193 ? 26.298 -27.346 -5.865 1.00 31.37 193 THR B C 1
ATOM 4018 O O . THR B 1 193 ? 25.124 -27.674 -6.066 1.00 30.08 193 THR B O 1
ATOM 4022 N N . GLU B 1 194 ? 26.658 -26.080 -5.707 1.00 31.00 194 GLU B N 1
ATOM 4023 C CA . GLU B 1 194 ? 25.643 -25.045 -5.634 1.00 29.59 194 GLU B CA 1
ATOM 4024 C C . GLU B 1 194 ? 24.984 -24.822 -6.994 1.00 30.55 194 GLU B C 1
ATOM 4025 O O . GLU B 1 194 ? 23.761 -24.615 -7.072 1.00 24.49 194 GLU B O 1
ATOM 4031 N N . THR B 1 195 ? 25.772 -24.877 -8.078 1.00 28.84 195 THR B N 1
ATOM 4032 C CA . THR B 1 195 ? 25.193 -24.652 -9.398 1.00 29.65 195 THR B CA 1
ATOM 4033 C C . THR B 1 195 ? 24.333 -25.831 -9.817 1.00 30.30 195 THR B C 1
ATOM 4034 O O . THR B 1 195 ? 23.316 -25.646 -10.493 1.00 28.77 195 THR B O 1
ATOM 4038 N N . ASP B 1 196 ? 24.743 -27.048 -9.449 1.00 29.83 196 ASP B N 1
ATOM 4039 C CA . ASP B 1 196 ? 23.949 -28.236 -9.761 1.00 31.80 196 ASP B CA 1
ATOM 4040 C C . ASP B 1 196 ? 22.565 -28.148 -9.123 1.00 31.62 196 ASP B C 1
ATOM 4041 O O . ASP B 1 196 ? 21.546 -28.356 -9.789 1.00 30.54 196 ASP B O 1
ATOM 4046 N N . LEU B 1 197 ? 22.512 -27.815 -7.829 1.00 29.02 197 LEU B N 1
ATOM 4047 C CA . LEU B 1 197 ? 21.229 -27.690 -7.143 1.00 26.68 197 LEU B CA 1
ATOM 4048 C C . LEU B 1 197 ? 20.398 -26.550 -7.725 1.00 26.17 197 LEU B C 1
ATOM 4049 O O . LEU B 1 197 ? 19.184 -26.697 -7.940 1.00 23.67 197 LEU B O 1
ATOM 4054 N N . PHE B 1 198 ? 21.030 -25.405 -7.986 1.00 23.38 198 PHE B N 1
ATOM 4055 C CA . PHE B 1 198 ? 20.281 -24.277 -8.520 1.00 25.28 198 PHE B CA 1
ATOM 4056 C C . PHE B 1 198 ? 19.676 -24.612 -9.881 1.00 26.04 198 PHE B C 1
ATOM 4057 O O . PHE B 1 198 ? 18.502 -24.313 -10.133 1.00 23.05 198 PHE B O 1
ATOM 4065 N N . GLY B 1 199 ? 20.470 -25.219 -10.769 1.00 25.16 199 GLY B N 1
ATOM 4066 C CA . GLY B 1 199 ? 19.970 -25.571 -12.087 1.00 22.72 199 GLY B CA 1
ATOM 4067 C C . GLY B 1 199 ? 18.791 -26.517 -12.012 1.00 24.89 199 GLY B C 1
ATOM 4068 O O . GLY B 1 199 ? 17.736 -26.255 -12.596 1.00 25.19 199 GLY B O 1
ATOM 4069 N N . GLU B 1 200 ? 18.956 -27.625 -11.277 1.00 25.23 200 GLU B N 1
ATOM 4070 C CA . GLU B 1 200 ? 17.871 -28.571 -11.030 1.00 26.48 200 GLU B CA 1
ATOM 4071 C C . GLU B 1 200 ? 16.613 -27.864 -10.577 1.00 22.27 200 GLU B C 1
ATOM 4072 O O . GLU B 1 200 ? 15.505 -28.160 -11.041 1.00 21.55 200 GLU B O 1
ATOM 4078 N N . GLN B 1 201 ? 16.769 -26.992 -9.584 1.00 21.51 201 GLN B N 1
ATOM 4079 C CA . GLN B 1 201 ? 15.618 -26.395 -8.929 1.00 23.90 201 GLN B CA 1
ATOM 4080 C C . GLN B 1 201 ? 14.962 -25.357 -9.824 1.00 21.43 201 GLN B C 1
ATOM 4081 O O . GLN B 1 201 ? 13.748 -25.393 -10.040 1.00 21.40 201 GLN B O 1
ATOM 4087 N N . CYS B 1 202 ? 15.749 -24.442 -10.381 1.00 21.56 202 CYS B N 1
ATOM 4088 C CA . CYS B 1 202 ? 15.164 -23.270 -11.004 1.00 20.13 202 CYS B CA 1
ATOM 4089 C C . CYS B 1 202 ? 14.907 -23.433 -12.498 1.00 20.83 202 CYS B C 1
ATOM 4090 O O . CYS B 1 202 ? 14.048 -22.722 -13.035 1.00 17.91 202 CYS B O 1
ATOM 4093 N N . VAL B 1 203 ? 15.611 -24.339 -13.176 1.00 19.51 203 VAL B N 1
ATOM 4094 C CA . VAL B 1 203 ? 15.521 -24.418 -14.635 1.00 19.73 203 VAL B CA 1
ATOM 4095 C C . VAL B 1 203 ? 15.172 -25.829 -15.082 1.00 22.17 203 VAL B C 1
ATOM 4096 O O . VAL B 1 203 ? 14.098 -26.058 -15.643 1.00 21.97 203 VAL B O 1
ATOM 4100 N N . LEU B 1 204 ? 16.071 -26.783 -14.830 1.00 21.04 204 LEU B N 1
ATOM 4101 C CA . LEU B 1 204 ? 16.036 -28.052 -15.548 1.00 22.24 204 LEU B CA 1
ATOM 4102 C C . LEU B 1 204 ? 14.857 -28.909 -15.132 1.00 25.61 204 LEU B C 1
ATOM 4103 O O . LEU B 1 204 ? 14.279 -29.609 -15.969 1.00 24.98 204 LEU B O 1
ATOM 4108 N N . CYS B 1 205 ? 14.523 -28.919 -13.834 1.00 22.31 205 CYS B N 1
ATOM 4109 C CA . CYS B 1 205 ? 13.479 -29.796 -13.322 1.00 20.24 205 CYS B CA 1
ATOM 4110 C C . CYS B 1 205 ? 12.313 -29.007 -12.747 1.00 20.04 205 CYS B C 1
ATOM 4111 O O . CYS B 1 205 ? 11.196 -29.097 -13.274 1.00 19.93 205 CYS B O 1
ATOM 4114 N N . GLY B 1 206 ? 12.529 -28.237 -11.680 1.00 19.84 206 GLY B N 1
ATOM 4115 C CA . GLY B 1 206 ? 11.426 -27.492 -11.098 1.00 18.27 206 GLY B CA 1
ATOM 4116 C C . GLY B 1 206 ? 10.854 -26.471 -12.064 1.00 19.89 206 GLY B C 1
ATOM 4117 O O . GLY B 1 206 ? 9.648 -26.452 -12.325 1.00 16.54 206 GLY B O 1
ATOM 4118 N N . GLY B 1 207 ? 11.715 -25.608 -12.611 1.00 18.23 207 GLY B N 1
ATOM 4119 C CA . GLY B 1 207 ? 11.219 -24.527 -13.451 1.00 17.73 207 GLY B CA 1
ATOM 4120 C C . GLY B 1 207 ? 10.464 -25.036 -14.668 1.00 17.44 207 GLY B C 1
ATOM 4121 O O . GLY B 1 207 ? 9.325 -24.634 -14.924 1.00 16.62 207 GLY B O 1
ATOM 4122 N N . VAL B 1 208 ? 11.061 -25.978 -15.403 1.00 15.98 208 VAL B N 1
ATOM 4123 C CA . VAL B 1 208 ? 10.439 -26.394 -16.656 1.00 16.52 208 VAL B CA 1
ATOM 4124 C C . VAL B 1 208 ? 9.170 -27.222 -16.415 1.00 17.42 208 VAL B C 1
ATOM 4125 O O . VAL B 1 208 ? 8.185 -27.052 -17.142 1.00 17.39 208 VAL B O 1
ATOM 4129 N N . THR B 1 209 ? 9.144 -28.116 -15.403 1.00 17.44 209 THR B N 1
ATOM 4130 C CA . THR B 1 209 ? 7.919 -28.901 -15.174 1.00 18.13 209 THR B CA 1
ATOM 4131 C C . THR B 1 209 ? 6.756 -28.006 -14.797 1.00 17.28 209 THR B C 1
ATOM 4132 O O . THR B 1 209 ? 5.615 -28.247 -15.213 1.00 18.76 209 THR B O 1
ATOM 4136 N N . GLU B 1 210 ? 7.007 -27.000 -13.969 1.00 15.81 210 GLU B N 1
ATOM 4137 C CA . GLU B 1 210 ? 5.920 -26.122 -13.571 1.00 18.85 210 GLU B CA 1
ATOM 4138 C C . GLU B 1 210 ? 5.578 -25.099 -14.652 1.00 17.45 210 GLU B C 1
ATOM 4139 O O . GLU B 1 210 ? 4.427 -24.660 -14.737 1.00 18.65 210 GLU B O 1
ATOM 4145 N N . LEU B 1 211 ? 6.549 -24.689 -15.469 1.00 16.54 211 LEU B N 1
ATOM 4146 C CA . LEU B 1 211 ? 6.218 -23.926 -16.674 1.00 16.72 211 LEU B CA 1
ATOM 4147 C C . LEU B 1 211 ? 5.282 -24.726 -17.578 1.00 17.22 211 LEU B C 1
ATOM 4148 O O . LEU B 1 211 ? 4.250 -24.219 -18.039 1.00 16.06 211 LEU B O 1
ATOM 4153 N N . ILE B 1 212 ? 5.644 -25.984 -17.845 1.00 15.39 212 ILE B N 1
ATOM 4154 C CA . ILE B 1 212 ? 4.808 -26.867 -18.649 1.00 15.47 212 ILE B CA 1
ATOM 4155 C C . ILE B 1 212 ? 3.413 -26.980 -18.042 1.00 18.48 212 ILE B C 1
ATOM 4156 O O . ILE B 1 212 ? 2.403 -26.774 -18.729 1.00 16.53 212 ILE B O 1
ATOM 4161 N N . LYS B 1 213 ? 3.335 -27.273 -16.727 1.00 17.90 213 LYS B N 1
ATOM 4162 C CA . LYS B 1 213 ? 2.039 -27.499 -16.098 1.00 16.33 213 LYS B CA 1
ATOM 4163 C C . LYS B 1 213 ? 1.215 -26.225 -16.066 1.00 16.23 213 LYS B C 1
ATOM 4164 O O . LYS B 1 213 ? -0.001 -26.266 -16.275 1.00 17.10 213 LYS B O 1
ATOM 4170 N N . ALA B 1 214 ? 1.853 -25.092 -15.771 1.00 14.63 214 ALA B N 1
ATOM 4171 C CA . ALA B 1 214 ? 1.122 -23.839 -15.726 1.00 17.84 214 ALA B CA 1
ATOM 4172 C C . ALA B 1 214 ? 0.554 -23.505 -17.102 1.00 18.21 214 ALA B C 1
ATOM 4173 O O . ALA B 1 214 ? -0.599 -23.069 -17.206 1.00 15.64 214 ALA B O 1
ATOM 4175 N N . GLY B 1 215 ? 1.331 -23.745 -18.170 1.00 14.86 215 GLY B N 1
ATOM 4176 C CA . GLY B 1 215 ? 0.807 -23.532 -19.516 1.00 15.28 215 GLY B CA 1
ATOM 4177 C C . GLY B 1 215 ? -0.374 -24.436 -19.829 1.00 17.35 215 GLY B C 1
ATOM 4178 O O . GLY B 1 215 ? -1.422 -23.979 -20.291 1.00 16.77 215 GLY B O 1
ATOM 4179 N N . PHE B 1 216 ? -0.215 -25.738 -19.571 1.00 17.37 216 PHE B N 1
ATOM 4180 C CA . PHE B 1 216 ? -1.296 -26.700 -19.767 1.00 17.89 216 PHE B CA 1
ATOM 4181 C C . PHE B 1 216 ? -2.548 -26.305 -18.981 1.00 17.81 216 PHE B C 1
ATOM 4182 O O . PHE B 1 216 ? -3.661 -26.296 -19.526 1.00 18.01 216 PHE B O 1
ATOM 4190 N N . ASP B 1 217 ? -2.388 -25.999 -17.687 1.00 17.84 217 ASP B N 1
ATOM 4191 C CA . ASP B 1 217 ? -3.522 -25.605 -16.851 1.00 18.25 217 ASP B CA 1
ATOM 4192 C C . ASP B 1 217 ? -4.212 -24.367 -17.409 1.00 17.95 217 ASP B C 1
ATOM 4193 O O . ASP B 1 217 ? -5.443 -24.267 -17.393 1.00 19.10 217 ASP B O 1
ATOM 4198 N N . THR B 1 218 ? -3.429 -23.385 -17.855 1.00 17.20 218 THR B N 1
ATOM 4199 C CA . THR B 1 218 ? -4.018 -22.179 -18.423 1.00 18.64 218 THR B CA 1
ATOM 4200 C C . THR B 1 218 ? -4.954 -22.525 -19.570 1.00 17.77 218 THR B C 1
ATOM 4201 O O . THR B 1 218 ? -6.087 -22.036 -19.631 1.00 18.25 218 THR B O 1
ATOM 4205 N N . LEU B 1 219 ? -4.510 -23.410 -20.464 1.00 15.85 219 LEU B N 1
ATOM 4206 C CA . LEU B 1 219 ? -5.324 -23.778 -21.618 1.00 18.18 219 LEU B CA 1
ATOM 4207 C C . LEU B 1 219 ? -6.559 -24.570 -21.197 1.00 20.23 219 LEU B C 1
ATOM 4208 O O . LEU B 1 219 ? -7.665 -24.311 -21.682 1.00 18.73 219 LEU B O 1
ATOM 4213 N N . VAL B 1 220 ? -6.391 -25.546 -20.304 1.00 20.58 220 VAL B N 1
ATOM 4214 C CA . VAL B 1 220 ? -7.518 -26.381 -19.892 1.00 18.37 220 VAL B CA 1
ATOM 4215 C C . VAL B 1 220 ? -8.556 -25.554 -19.130 1.00 20.52 220 VAL B C 1
ATOM 4216 O O . VAL B 1 220 ? -9.770 -25.725 -19.318 1.00 22.34 220 VAL B O 1
ATOM 4220 N N . GLU B 1 221 ? -8.104 -24.641 -18.269 1.00 19.65 221 GLU B N 1
ATOM 4221 C CA . GLU B 1 221 ? -9.050 -23.809 -17.527 1.00 22.36 221 GLU B CA 1
ATOM 4222 C C . GLU B 1 221 ? -9.788 -22.843 -18.453 1.00 24.51 221 GLU B C 1
ATOM 4223 O O . GLU B 1 221 ? -10.927 -22.462 -18.167 1.00 20.41 221 GLU B O 1
ATOM 4229 N N . ALA B 1 222 ? -9.184 -22.485 -19.588 1.00 22.50 222 ALA B N 1
ATOM 4230 C CA . ALA B 1 222 ? -9.846 -21.643 -20.571 1.00 25.07 222 ALA B CA 1
ATOM 4231 C C . ALA B 1 222 ? -10.778 -22.429 -21.483 1.00 24.35 222 ALA B C 1
ATOM 4232 O O . ALA B 1 222 ? -11.436 -21.827 -22.334 1.00 26.59 222 ALA B O 1
ATOM 4234 N N . GLY B 1 223 ? -10.853 -23.746 -21.335 1.00 20.96 223 GLY B N 1
ATOM 4235 C CA . GLY B 1 223 ? -11.801 -24.540 -22.082 1.00 22.69 223 GLY B CA 1
ATOM 4236 C C . GLY B 1 223 ? -11.251 -25.232 -23.312 1.00 24.83 223 GLY B C 1
ATOM 4237 O O . GLY B 1 223 ? -12.029 -25.836 -24.056 1.00 23.25 223 GLY B O 1
ATOM 4238 N N . TYR B 1 224 ? -9.941 -25.176 -23.548 1.00 21.40 224 TYR B N 1
ATOM 4239 C CA . TYR B 1 224 ? -9.395 -25.910 -24.680 1.00 21.88 224 TYR B CA 1
ATOM 4240 C C . TYR B 1 224 ? -9.268 -27.384 -24.321 1.00 22.17 224 TYR B C 1
ATOM 4241 O O . TYR B 1 224 ? -9.255 -27.756 -23.146 1.00 19.86 224 TYR B O 1
ATOM 4250 N N . GLN B 1 225 ? 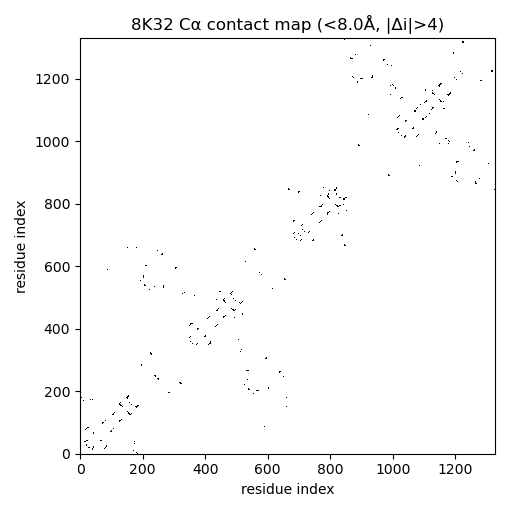-9.175 -28.222 -25.354 1.00 21.99 225 GLN B N 1
ATOM 4251 C CA . GLN B 1 225 ? -9.107 -29.662 -25.154 1.00 22.40 225 GLN B CA 1
ATOM 4252 C C . GLN B 1 225 ? -7.782 -30.034 -24.495 1.00 23.21 225 GLN B C 1
ATOM 4253 O O . GLN B 1 225 ? -6.720 -29.588 -24.947 1.00 19.99 225 GLN B O 1
ATOM 4259 N N . PRO B 1 226 ? -7.797 -30.855 -23.445 1.00 23.22 226 PRO B N 1
ATOM 4260 C CA . PRO B 1 226 ? -6.525 -31.269 -22.825 1.00 22.46 226 PRO B CA 1
ATOM 4261 C C . PRO B 1 226 ? -5.565 -31.944 -23.798 1.00 20.86 226 PRO B C 1
ATOM 4262 O O . PRO B 1 226 ? -4.351 -31.782 -23.656 1.00 21.12 226 PRO B O 1
ATOM 4266 N N . GLU B 1 227 ? -6.071 -32.700 -24.780 1.00 20.29 227 GLU B N 1
ATOM 4267 C CA . GLU B 1 227 ? -5.186 -33.333 -25.752 1.00 23.56 227 GLU B CA 1
ATOM 4268 C C . GLU B 1 227 ? -4.431 -32.290 -26.572 1.00 21.63 227 GLU B C 1
ATOM 4269 O O . GLU B 1 227 ? -3.241 -32.465 -26.864 1.00 20.75 227 GLU B O 1
ATOM 4275 N N . ILE B 1 228 ? -5.107 -31.197 -26.945 1.00 19.91 228 ILE B N 1
ATOM 4276 C CA . ILE B 1 228 ? -4.455 -30.108 -27.665 1.00 18.91 228 ILE B CA 1
ATOM 4277 C C . ILE B 1 228 ? -3.434 -29.427 -26.761 1.00 20.52 228 ILE B C 1
ATOM 4278 O O . ILE B 1 228 ? -2.323 -29.101 -27.189 1.00 21.51 228 ILE B O 1
ATOM 4283 N N . ALA B 1 229 ? -3.799 -29.193 -25.496 1.00 19.76 229 ALA B N 1
ATOM 4284 C CA . ALA B 1 229 ? -2.898 -28.502 -24.577 1.00 19.75 229 ALA B CA 1
ATOM 4285 C C . ALA B 1 229 ? -1.633 -29.316 -24.343 1.00 18.03 229 ALA B C 1
ATOM 4286 O O . ALA B 1 229 ? -0.541 -28.758 -24.223 1.00 17.73 229 ALA B O 1
ATOM 4288 N N . TYR B 1 230 ? -1.761 -30.643 -24.303 1.00 18.21 230 TYR B N 1
ATOM 4289 C CA . TYR B 1 230 ? -0.595 -31.499 -24.132 1.00 18.00 230 TYR B CA 1
ATOM 4290 C C . TYR B 1 230 ? 0.403 -31.286 -25.263 1.00 20.86 230 TYR B C 1
ATOM 4291 O O . TYR B 1 230 ? 1.607 -31.113 -25.026 1.00 18.54 230 TYR B O 1
ATOM 4300 N N . PHE B 1 231 ? -0.080 -31.290 -26.510 1.00 19.22 231 PHE B N 1
ATOM 4301 C CA . PHE B 1 231 ? 0.830 -31.100 -27.636 1.00 21.40 231 PHE B CA 1
ATOM 4302 C C . PHE B 1 231 ? 1.548 -29.758 -27.558 1.00 21.84 231 PHE B C 1
ATOM 4303 O O . PHE B 1 231 ? 2.770 -29.702 -27.707 1.00 21.42 231 PHE B O 1
ATOM 4311 N N . GLU B 1 232 ? 0.824 -28.682 -27.259 1.00 18.46 232 GLU B N 1
ATOM 4312 C CA . GLU B 1 232 ? 1.377 -27.335 -27.369 1.00 21.27 232 GLU B CA 1
ATOM 4313 C C . GLU B 1 232 ? 2.171 -26.885 -26.147 1.00 19.61 232 GLU B C 1
ATOM 4314 O O . GLU B 1 232 ? 2.904 -25.899 -26.244 1.00 19.75 232 GLU B O 1
ATOM 4320 N N . CYS B 1 233 ? 2.030 -27.549 -25.000 1.00 17.09 233 CYS B N 1
ATOM 4321 C CA . CYS B 1 233 ? 2.773 -27.160 -23.806 1.00 18.60 233 CYS B CA 1
ATOM 4322 C C . CYS B 1 233 ? 3.827 -28.182 -23.403 1.00 17.86 233 CYS B C 1
ATOM 4323 O O . CYS B 1 233 ? 4.690 -27.858 -22.591 1.00 18.35 233 CYS B O 1
ATOM 4326 N N . LEU B 1 234 ? 3.807 -29.380 -23.977 1.00 17.90 234 LEU B N 1
ATOM 4327 C CA . LEU B 1 234 ? 4.762 -30.407 -23.583 1.00 18.63 234 LEU B CA 1
ATOM 4328 C C . LEU B 1 234 ? 5.410 -31.107 -24.780 1.00 20.55 234 LEU B C 1
ATOM 4329 O O . LEU B 1 234 ? 6.628 -31.018 -24.966 1.00 20.49 234 LEU B O 1
ATOM 4334 N N . HIS B 1 235 ? 4.616 -31.822 -25.582 1.00 19.92 235 HIS B N 1
ATOM 4335 C CA . HIS B 1 235 ? 5.184 -32.662 -26.642 1.00 23.87 235 HIS B CA 1
ATOM 4336 C C . HIS B 1 235 ? 6.117 -31.879 -27.563 1.00 23.63 235 HIS B C 1
ATOM 4337 O O . HIS B 1 235 ? 7.223 -32.338 -27.876 1.00 25.43 235 HIS B O 1
ATOM 4344 N N . GLU B 1 236 ? 5.696 -30.681 -27.999 1.00 20.51 236 GLU B N 1
ATOM 4345 C CA . GLU B 1 236 ? 6.491 -29.880 -28.935 1.00 21.21 236 GLU B CA 1
ATOM 4346 C C . GLU B 1 236 ? 7.723 -29.259 -28.296 1.00 21.44 236 GLU B C 1
ATOM 4347 O O . GLU B 1 236 ? 8.509 -28.617 -29.000 1.00 22.36 236 GLU B O 1
ATOM 4353 N N . LEU B 1 237 ? 7.944 -29.450 -26.995 1.00 21.26 237 LEU B N 1
ATOM 4354 C CA . LEU B 1 237 ? 9.095 -28.818 -26.358 1.00 20.76 237 LEU B CA 1
ATOM 4355 C C . LEU B 1 237 ? 10.418 -29.473 -26.763 1.00 23.09 237 LEU B C 1
ATOM 4356 O O . LEU B 1 237 ? 11.446 -28.789 -26.839 1.00 20.90 237 LEU B O 1
ATOM 4361 N N . LYS B 1 238 ? 10.411 -30.780 -27.029 1.00 23.15 238 LYS B N 1
ATOM 4362 C CA . LYS B 1 238 ? 11.648 -31.506 -27.314 1.00 25.71 238 LYS B CA 1
ATOM 4363 C C . LYS B 1 238 ? 12.335 -30.980 -28.569 1.00 24.88 238 LYS B C 1
ATOM 4364 O O . LYS B 1 238 ? 13.547 -30.759 -28.577 1.00 24.99 238 LYS B O 1
ATOM 4370 N N . LEU B 1 239 ? 11.578 -30.828 -29.655 1.00 24.82 239 LEU B N 1
ATOM 4371 C CA . LEU B 1 239 ? 12.110 -30.253 -30.891 1.00 24.33 239 LEU B CA 1
ATOM 4372 C C . LEU B 1 239 ? 12.803 -28.919 -30.635 1.00 23.74 239 LEU B C 1
ATOM 4373 O O . LEU B 1 239 ? 13.891 -28.655 -31.165 1.00 23.04 239 LEU B O 1
ATOM 4378 N N . ILE B 1 240 ? 12.181 -28.064 -29.818 1.00 24.67 240 ILE B N 1
ATOM 4379 C CA . ILE B 1 240 ? 12.741 -26.750 -29.521 1.00 21.92 240 ILE B CA 1
ATOM 4380 C C . ILE B 1 240 ? 14.037 -26.887 -28.729 1.00 23.51 240 ILE B C 1
ATOM 4381 O O . ILE B 1 240 ? 15.062 -26.286 -29.068 1.00 22.64 240 ILE B O 1
ATOM 4386 N N . VAL B 1 241 ? 14.011 -27.687 -27.660 1.00 23.41 241 VAL B N 1
ATOM 4387 C CA . VAL B 1 241 ? 15.180 -27.810 -26.798 1.00 23.74 241 VAL B CA 1
ATOM 4388 C C . VAL B 1 241 ? 16.314 -28.548 -27.513 1.00 22.92 241 VAL B C 1
ATOM 4389 O O . VAL B 1 241 ? 17.491 -28.256 -27.274 1.00 23.74 241 VAL B O 1
ATOM 4393 N N . ASP B 1 242 ? 16.001 -29.476 -28.426 1.00 22.79 242 ASP B N 1
ATOM 4394 C CA . ASP B 1 242 ? 17.076 -30.108 -29.205 1.00 26.30 242 ASP B CA 1
ATOM 4395 C C . ASP B 1 242 ? 17.871 -29.067 -29.985 1.00 26.19 242 ASP B C 1
ATOM 4396 O O . ASP B 1 242 ? 19.099 -29.150 -30.077 1.00 28.06 242 ASP B O 1
ATOM 4401 N N . LEU B 1 243 ? 17.181 -28.061 -30.529 1.00 26.24 243 LEU B N 1
ATOM 4402 C CA . LEU B 1 243 ? 17.842 -27.023 -31.308 1.00 25.19 243 LEU B CA 1
ATOM 4403 C C . LEU B 1 243 ? 18.693 -26.120 -30.428 1.00 25.71 243 LEU B C 1
ATOM 4404 O O . LEU B 1 243 ? 19.796 -25.730 -30.823 1.00 25.81 243 LEU B O 1
ATOM 4409 N N . ILE B 1 244 ? 18.183 -25.751 -29.250 1.00 26.91 244 ILE B N 1
ATOM 4410 C CA . ILE B 1 244 ? 18.966 -24.970 -28.288 1.00 24.81 244 ILE B CA 1
ATOM 4411 C C . ILE B 1 244 ? 20.220 -25.738 -27.892 1.00 26.32 244 ILE B C 1
ATOM 4412 O O . ILE B 1 244 ? 21.325 -25.190 -27.816 1.00 24.58 244 ILE B O 1
ATOM 4417 N N . TYR B 1 245 ? 20.046 -27.015 -27.579 1.00 25.52 245 TYR B N 1
ATOM 4418 C CA . TYR B 1 245 ? 21.172 -27.889 -27.271 1.00 28.81 245 TYR B CA 1
ATOM 4419 C C . TYR B 1 245 ? 22.224 -27.865 -28.389 1.00 29.58 245 TYR B C 1
ATOM 4420 O O . TYR B 1 245 ? 23.423 -27.694 -28.133 1.00 30.21 245 TYR B O 1
ATOM 4429 N N . GLU B 1 246 ? 21.774 -27.995 -29.645 1.00 27.12 246 GLU B N 1
ATOM 4430 C CA . GLU B 1 246 ? 22.676 -28.095 -30.797 1.00 29.75 246 GLU B CA 1
ATOM 4431 C C . GLU B 1 246 ? 23.389 -26.781 -31.079 1.00 31.44 246 GLU B C 1
ATOM 4432 O O . GLU B 1 246 ? 24.607 -26.759 -31.290 1.00 32.64 246 GLU B O 1
ATOM 4438 N N . GLY B 1 247 ? 22.637 -25.678 -31.142 1.00 31.59 247 GLY B N 1
ATOM 4439 C CA . GLY B 1 247 ? 23.188 -24.459 -31.695 1.00 32.86 247 GLY B CA 1
ATOM 4440 C C . GLY B 1 247 ? 22.813 -23.216 -30.930 1.00 32.61 247 GLY B C 1
ATOM 4441 O O . GLY B 1 247 ? 22.901 -22.106 -31.459 1.00 33.44 247 GLY B O 1
ATOM 4442 N N . GLY B 1 248 ? 22.403 -23.386 -29.681 1.00 28.41 248 GLY B N 1
ATOM 4443 C CA . GLY B 1 248 ? 22.051 -22.255 -28.857 1.00 26.96 248 GLY B CA 1
ATOM 4444 C C . GLY B 1 248 ? 20.647 -21.749 -29.131 1.00 25.77 248 GLY B C 1
ATOM 4445 O O . GLY B 1 248 ? 19.911 -22.243 -29.990 1.00 25.12 248 GLY B O 1
ATOM 4446 N N . ILE B 1 249 ? 20.279 -20.712 -28.381 1.00 24.22 249 ILE B N 1
ATOM 4447 C CA . ILE B 1 249 ? 18.973 -20.091 -28.575 1.00 21.92 249 ILE B CA 1
ATOM 4448 C C . ILE B 1 249 ? 18.841 -19.566 -30.005 1.00 23.49 249 ILE B C 1
ATOM 4449 O O . ILE B 1 249 ? 17.773 -19.675 -30.620 1.00 21.93 249 ILE B O 1
ATOM 4454 N N . GLY B 1 250 ? 19.948 -19.061 -30.576 1.00 23.76 250 GLY B N 1
ATOM 4455 C CA . GLY B 1 250 ? 19.910 -18.472 -31.913 1.00 23.72 250 GLY B CA 1
ATOM 4456 C C . GLY B 1 250 ? 19.545 -19.467 -33.001 1.00 25.93 250 GLY B C 1
ATOM 4457 O O . GLY B 1 250 ? 18.802 -19.139 -33.936 1.00 25.31 250 GLY B O 1
ATOM 4458 N N . LEU B 1 251 ? 20.050 -20.700 -32.898 1.00 25.64 251 LEU B N 1
ATOM 4459 C CA . LEU B 1 251 ? 19.653 -21.712 -33.868 1.00 24.54 251 LEU B CA 1
ATOM 4460 C C . LEU B 1 251 ? 18.169 -22.018 -33.752 1.00 27.51 251 LEU B C 1
ATOM 4461 O O . LEU B 1 251 ? 17.489 -22.234 -34.766 1.00 25.00 251 LEU B O 1
ATOM 4466 N N . MET B 1 252 ? 17.653 -22.090 -32.523 1.00 26.44 252 MET B N 1
ATOM 4467 C CA . MET B 1 252 ? 16.234 -22.366 -32.364 1.00 28.74 252 MET B CA 1
ATOM 4468 C C . MET B 1 252 ? 15.398 -21.248 -32.980 1.00 23.85 252 MET B C 1
ATOM 4469 O O . MET B 1 252 ? 14.447 -21.511 -33.717 1.00 20.29 252 MET B O 1
ATOM 4474 N N . ARG B 1 253 ? 15.726 -19.989 -32.665 1.00 20.97 253 ARG B N 1
ATOM 4475 C CA . ARG B 1 253 ? 14.931 -18.867 -33.167 1.00 23.05 253 ARG B CA 1
ATOM 4476 C C . ARG B 1 253 ? 15.010 -18.776 -34.680 1.00 24.76 253 ARG B C 1
ATOM 4477 O O . ARG B 1 253 ? 14.060 -18.326 -35.328 1.00 22.90 253 ARG B O 1
ATOM 4485 N N . TYR B 1 254 ? 16.125 -19.224 -35.252 1.00 23.50 254 TYR B N 1
ATOM 4486 C CA . TYR B 1 254 ? 16.290 -19.246 -36.698 1.00 27.40 254 TYR B CA 1
ATOM 4487 C C . TYR B 1 254 ? 15.450 -20.338 -37.342 1.00 27.43 254 TYR B C 1
ATOM 4488 O O . TYR B 1 254 ? 15.033 -20.202 -38.498 1.00 28.12 254 TYR B O 1
ATOM 4497 N N . SER B 1 255 ? 15.180 -21.418 -36.614 1.00 24.24 255 SER B N 1
ATOM 4498 C CA . SER B 1 255 ? 14.510 -22.559 -37.211 1.00 25.75 255 SER B CA 1
ATOM 4499 C C . SER B 1 255 ? 12.991 -22.536 -37.055 1.00 25.54 255 SER B C 1
ATOM 4500 O O . SER B 1 255 ? 12.303 -23.235 -37.806 1.00 27.39 255 SER B O 1
ATOM 4503 N N . VAL B 1 256 ? 12.440 -21.774 -36.109 1.00 23.58 256 VAL B N 1
ATOM 4504 C CA . VAL B 1 256 ? 10.985 -21.730 -35.949 1.00 23.28 256 VAL B CA 1
ATOM 4505 C C . VAL B 1 256 ? 10.419 -20.640 -36.855 1.00 22.18 256 VAL B C 1
ATOM 4506 O O . VAL B 1 256 ? 11.173 -19.894 -37.484 1.00 20.92 256 VAL B O 1
ATOM 4510 N N . SER B 1 257 ? 9.095 -20.536 -36.926 1.00 21.49 257 SER B N 1
ATOM 4511 C CA . SER B 1 257 ? 8.487 -19.531 -37.777 1.00 20.77 257 SER B CA 1
ATOM 4512 C C . SER B 1 257 ? 8.744 -18.148 -37.196 1.00 20.54 257 SER B C 1
ATOM 4513 O O . SER B 1 257 ? 9.026 -17.987 -36.002 1.00 16.52 257 SER B O 1
ATOM 4516 N N . ASP B 1 258 ? 8.656 -17.131 -38.059 1.00 18.87 258 ASP B N 1
ATOM 4517 C CA . ASP B 1 258 ? 8.878 -15.766 -37.589 1.00 18.83 258 ASP B CA 1
ATOM 4518 C C . ASP B 1 258 ? 7.860 -15.370 -36.517 1.00 17.54 258 ASP B C 1
ATOM 4519 O O . ASP B 1 258 ? 8.179 -14.621 -35.579 1.00 15.81 258 ASP B O 1
ATOM 4524 N N . THR B 1 259 ? 6.625 -15.845 -36.646 1.00 14.78 259 THR B N 1
ATOM 4525 C CA . THR B 1 259 ? 5.611 -15.523 -35.651 1.00 15.98 259 THR B CA 1
ATOM 4526 C C . THR B 1 259 ? 5.988 -16.096 -34.289 1.00 15.36 259 THR B C 1
ATOM 4527 O O . THR B 1 259 ? 5.799 -15.440 -33.256 1.00 15.02 259 THR B O 1
ATOM 4531 N N . ALA B 1 260 ? 6.543 -17.311 -34.270 1.00 14.36 260 ALA B N 1
ATOM 4532 C CA . ALA B 1 260 ? 6.979 -17.891 -33.003 1.00 17.85 260 ALA B CA 1
ATOM 4533 C C . ALA B 1 260 ? 8.169 -17.132 -32.438 1.00 14.79 260 ALA B C 1
ATOM 4534 O O . ALA B 1 260 ? 8.222 -16.860 -31.234 1.00 14.89 260 ALA B O 1
ATOM 4536 N N . GLU B 1 261 ? 9.138 -16.785 -33.289 1.00 14.84 261 GLU B N 1
ATOM 4537 C CA . GLU B 1 261 ? 10.277 -16.012 -32.814 1.00 16.31 261 GLU B CA 1
ATOM 4538 C C . GLU B 1 261 ? 9.821 -14.672 -32.264 1.00 15.35 261 GLU B C 1
ATOM 4539 O O . GLU B 1 261 ? 10.246 -14.257 -31.178 1.00 14.43 261 GLU B O 1
ATOM 4545 N N . TYR B 1 262 ? 8.945 -13.973 -32.997 1.00 14.22 262 TYR B N 1
ATOM 4546 C CA . TYR B 1 262 ? 8.449 -12.702 -32.479 1.00 15.61 262 TYR B CA 1
ATOM 4547 C C . TYR B 1 262 ? 7.738 -12.894 -31.138 1.00 15.48 262 TYR B C 1
ATOM 4548 O O . TYR B 1 262 ? 7.900 -12.081 -30.210 1.00 14.38 262 TYR B O 1
ATOM 4557 N N . GLY B 1 263 ? 6.923 -13.953 -31.026 1.00 14.02 263 GLY B N 1
ATOM 4558 C CA . GLY B 1 263 ? 6.255 -14.236 -29.763 1.00 13.47 263 GLY B CA 1
ATOM 4559 C C . GLY B 1 263 ? 7.222 -14.552 -28.629 1.00 14.05 263 GLY B C 1
ATOM 4560 O O . GLY B 1 263 ? 7.020 -14.126 -27.488 1.00 13.85 263 GLY B O 1
ATOM 4561 N N . ASP B 1 264 ? 8.240 -15.364 -28.919 1.00 15.26 264 ASP B N 1
ATOM 4562 C CA . ASP B 1 264 ? 9.328 -15.665 -27.994 1.00 14.93 264 ASP B CA 1
ATOM 4563 C C . ASP B 1 264 ? 9.966 -14.380 -27.461 1.00 15.64 264 ASP B C 1
ATOM 4564 O O . ASP B 1 264 ? 10.048 -14.155 -26.243 1.00 15.31 264 ASP B O 1
ATOM 4569 N N . LEU B 1 265 ? 10.415 -13.521 -28.377 1.00 14.20 265 LEU B N 1
ATOM 4570 C CA . LEU B 1 265 ? 11.166 -12.322 -27.993 1.00 16.50 265 LEU B CA 1
ATOM 4571 C C . LEU B 1 265 ? 10.345 -11.354 -27.162 1.00 16.11 265 LEU B C 1
ATOM 4572 O O . LEU B 1 265 ? 10.901 -10.643 -26.313 1.00 16.54 265 LEU B O 1
ATOM 4577 N N . THR B 1 266 ? 9.043 -11.266 -27.414 1.00 15.01 266 THR B N 1
ATOM 4578 C CA . THR B 1 266 ? 8.236 -10.267 -26.726 1.00 14.82 266 THR B CA 1
ATOM 4579 C C . THR B 1 266 ? 7.511 -10.810 -25.507 1.00 16.95 266 THR B C 1
ATOM 4580 O O . THR B 1 266 ? 7.247 -10.035 -24.581 1.00 15.64 266 THR B O 1
ATOM 4584 N N . VAL B 1 267 ? 7.221 -12.117 -25.447 1.00 15.63 267 VAL B N 1
ATOM 4585 C CA . VAL B 1 267 ? 6.423 -12.641 -24.332 1.00 16.00 267 VAL B CA 1
ATOM 4586 C C . VAL B 1 267 ? 7.273 -13.384 -23.291 1.00 16.68 267 VAL B C 1
ATOM 4587 O O . VAL B 1 267 ? 6.931 -13.405 -22.103 1.00 15.82 267 VAL B O 1
ATOM 4591 N N . GLY B 1 268 ? 8.379 -14.005 -23.715 1.00 14.95 268 GLY B N 1
ATOM 4592 C CA . GLY B 1 268 ? 9.282 -14.656 -22.787 1.00 14.84 268 GLY B CA 1
ATOM 4593 C C . GLY B 1 268 ? 9.564 -13.840 -21.536 1.00 18.31 268 GLY B C 1
ATOM 4594 O O . GLY B 1 268 ? 9.341 -14.298 -20.408 1.00 17.08 268 GLY B O 1
ATOM 4595 N N . PRO B 1 269 ? 10.029 -12.598 -21.704 1.00 17.89 269 PRO B N 1
ATOM 4596 C CA . PRO B 1 269 ? 10.307 -11.759 -20.526 1.00 19.48 269 PRO B CA 1
ATOM 4597 C C . PRO B 1 269 ? 9.070 -11.265 -19.800 1.00 21.27 269 PRO B C 1
ATOM 4598 O O . PRO B 1 269 ? 9.210 -10.732 -18.687 1.00 21.47 269 PRO B O 1
ATOM 4602 N N . ARG B 1 270 ? 7.870 -11.439 -20.359 1.00 17.08 270 ARG B N 1
ATOM 4603 C CA . ARG B 1 270 ? 6.680 -11.197 -19.556 1.00 19.03 270 ARG B CA 1
ATOM 4604 C C . ARG B 1 270 ? 6.406 -12.361 -18.610 1.00 19.49 270 ARG B C 1
ATOM 4605 O O . ARG B 1 270 ? 5.885 -12.152 -17.508 1.00 21.35 270 ARG B O 1
ATOM 4613 N N . ILE B 1 271 ? 6.736 -13.583 -19.033 1.00 17.32 271 ILE B N 1
ATOM 4614 C CA . ILE B 1 271 ? 6.475 -14.768 -18.225 1.00 18.23 271 ILE B CA 1
ATOM 4615 C C . ILE B 1 271 ? 7.545 -14.928 -17.144 1.00 18.77 271 ILE B C 1
ATOM 4616 O O . ILE B 1 271 ? 7.234 -15.121 -15.965 1.00 19.47 271 ILE B O 1
ATOM 4621 N N . ILE B 1 272 ? 8.811 -14.853 -17.530 1.00 17.70 272 ILE B N 1
ATOM 4622 C CA . ILE B 1 272 ? 9.939 -14.962 -16.613 1.00 17.39 272 ILE B CA 1
ATOM 4623 C C . ILE B 1 272 ? 10.460 -13.536 -16.470 1.00 21.60 272 ILE B C 1
ATOM 4624 O O . ILE B 1 272 ? 11.240 -13.060 -17.290 1.00 19.60 272 ILE B O 1
ATOM 4629 N N . ASN B 1 273 ? 10.004 -12.835 -15.436 1.00 22.30 273 ASN B N 1
ATOM 4630 C CA . ASN B 1 273 ? 10.183 -11.396 -15.314 1.00 23.63 273 ASN B CA 1
ATOM 4631 C C . ASN B 1 273 ? 11.108 -11.088 -14.134 1.00 28.30 273 ASN B C 1
ATOM 4632 O O . ASN B 1 273 ? 11.786 -11.977 -13.603 1.00 22.66 273 ASN B O 1
ATOM 4637 N N . GLU B 1 274 ? 11.153 -9.815 -13.730 1.00 29.63 274 GLU B N 1
ATOM 4638 C CA . GLU B 1 274 ? 12.055 -9.426 -12.650 1.00 32.45 274 GLU B CA 1
ATOM 4639 C C . GLU B 1 274 ? 11.650 -10.063 -11.324 1.00 29.80 274 GLU B C 1
ATOM 4640 O O . GLU B 1 274 ? 12.514 -10.355 -10.498 1.00 27.68 274 GLU B O 1
ATOM 4646 N N . ASN B 1 275 ? 10.350 -10.269 -11.094 1.00 26.39 275 ASN B N 1
ATOM 4647 C CA . ASN B 1 275 ? 9.921 -11.011 -9.909 1.00 29.14 275 ASN B CA 1
ATOM 4648 C C . ASN B 1 275 ? 10.444 -12.443 -9.923 1.00 25.60 275 ASN B C 1
ATOM 4649 O O . ASN B 1 275 ? 10.880 -12.958 -8.891 1.00 25.03 275 ASN B O 1
ATOM 4654 N N . THR B 1 276 ? 10.416 -13.100 -11.086 1.00 24.82 276 THR B N 1
ATOM 4655 C CA . THR B 1 276 ? 10.934 -14.461 -11.180 1.00 24.16 276 THR B CA 1
ATOM 4656 C C . THR B 1 276 ? 12.423 -14.475 -10.898 1.00 23.65 276 THR B C 1
ATOM 4657 O O . THR B 1 276 ? 12.949 -15.408 -10.282 1.00 19.12 276 THR B O 1
ATOM 4661 N N . ARG B 1 277 ? 13.133 -13.467 -11.413 1.00 23.20 277 ARG B N 1
ATOM 4662 C CA . ARG B 1 277 ? 14.577 -13.419 -11.240 1.00 23.95 277 ARG B CA 1
ATOM 4663 C C . ARG B 1 277 ? 14.936 -13.139 -9.784 1.00 23.43 277 ARG B C 1
ATOM 4664 O O . ARG B 1 277 ? 15.955 -13.630 -9.287 1.00 22.88 277 ARG B O 1
ATOM 4672 N N . ALA B 1 278 ? 14.138 -12.317 -9.101 1.00 22.56 278 ALA B N 1
ATOM 4673 C CA . ALA B 1 278 ? 14.341 -12.122 -7.669 1.00 27.09 278 ALA B CA 1
ATOM 4674 C C . ALA B 1 278 ? 14.116 -13.425 -6.898 1.00 26.50 278 ALA B C 1
ATOM 4675 O O . ALA B 1 278 ? 14.846 -13.720 -5.946 1.00 24.87 278 ALA B O 1
ATOM 4677 N N . GLU B 1 279 ? 13.122 -14.231 -7.306 1.00 22.89 279 GLU B N 1
ATOM 4678 C CA . GLU B 1 279 ? 12.896 -15.501 -6.618 1.00 23.45 279 GLU B CA 1
ATOM 4679 C C . GLU B 1 279 ? 14.027 -16.491 -6.886 1.00 24.30 279 GLU B C 1
ATOM 4680 O O . GLU B 1 279 ? 14.420 -17.237 -5.983 1.00 21.92 279 GLU B O 1
ATOM 4686 N N . MET B 1 280 ? 14.590 -16.504 -8.096 1.00 21.02 280 MET B N 1
ATOM 4687 C CA . MET B 1 280 ? 15.743 -17.369 -8.322 1.00 21.02 280 MET B CA 1
ATOM 4688 C C . MET B 1 280 ? 16.910 -16.978 -7.426 1.00 23.46 280 MET B C 1
ATOM 4689 O O . MET B 1 280 ? 17.692 -17.834 -7.000 1.00 22.03 280 MET B O 1
ATOM 4694 N N . LYS B 1 281 ? 17.076 -15.682 -7.171 1.00 22.31 281 LYS B N 1
ATOM 4695 C CA . LYS B 1 281 ? 18.134 -15.238 -6.274 1.00 25.67 281 LYS B CA 1
ATOM 4696 C C . LYS B 1 281 ? 17.896 -15.759 -4.858 1.00 23.57 281 LYS B C 1
ATOM 4697 O O . LYS B 1 281 ? 18.827 -16.227 -4.196 1.00 23.61 281 LYS B O 1
ATOM 4703 N N . LYS B 1 282 ? 16.652 -15.677 -4.380 1.00 22.05 282 LYS B N 1
ATOM 4704 C CA . LYS B 1 282 ? 16.315 -16.219 -3.067 1.00 26.70 282 LYS B CA 1
ATOM 4705 C C . LYS B 1 282 ? 16.578 -17.714 -3.014 1.00 23.18 282 LYS B C 1
ATOM 4706 O O . LYS B 1 282 ? 17.025 -18.241 -1.988 1.00 24.05 282 LYS B O 1
ATOM 4712 N N . VAL B 1 283 ? 16.261 -18.423 -4.097 1.00 22.72 283 VAL B N 1
ATOM 4713 C CA . VAL B 1 283 ? 16.435 -19.869 -4.103 1.00 24.03 283 VAL B CA 1
ATOM 4714 C C . VAL B 1 283 ? 17.915 -20.199 -4.012 1.00 23.99 283 VAL B C 1
ATOM 4715 O O . VAL B 1 283 ? 18.335 -21.099 -3.266 1.00 22.77 283 VAL B O 1
ATOM 4719 N N . LEU B 1 284 ? 18.722 -19.454 -4.763 1.00 22.97 284 LEU B N 1
ATOM 4720 C CA . LEU B 1 284 ? 20.169 -19.575 -4.710 1.00 25.52 284 LEU B CA 1
ATOM 4721 C C . LEU B 1 284 ? 20.701 -19.299 -3.310 1.00 23.04 284 LEU B C 1
ATOM 4722 O O . LEU B 1 284 ? 21.613 -19.986 -2.842 1.00 23.25 284 LEU B O 1
ATOM 4727 N N . ALA B 1 285 ? 20.171 -18.269 -2.641 1.00 24.09 285 ALA B N 1
ATOM 4728 C CA . ALA B 1 285 ? 20.653 -17.940 -1.303 1.00 23.78 285 ALA B CA 1
ATOM 4729 C C . ALA B 1 285 ? 20.378 -19.075 -0.316 1.00 25.18 285 ALA B C 1
ATOM 4730 O O . ALA B 1 285 ? 21.190 -19.323 0.590 1.00 22.07 285 ALA B O 1
ATOM 4732 N N . ALA B 1 286 ? 19.262 -19.804 -0.496 1.00 22.44 286 ALA B N 1
ATOM 4733 C CA . ALA B 1 286 ? 18.985 -20.938 0.385 1.00 24.35 286 ALA B CA 1
ATOM 4734 C C . ALA B 1 286 ? 19.945 -22.090 0.116 1.00 23.30 286 ALA B C 1
ATOM 4735 O O . ALA B 1 286 ? 20.206 -22.912 1.008 1.00 23.00 286 ALA B O 1
ATOM 4737 N N . ILE B 1 287 ? 20.480 -22.166 -1.103 1.00 23.37 287 ILE B N 1
ATOM 4738 C CA . ILE B 1 287 ? 21.486 -23.169 -1.421 1.00 21.96 287 ILE B CA 1
ATOM 4739 C C . ILE B 1 287 ? 22.838 -22.762 -0.842 1.00 25.48 287 ILE B C 1
ATOM 4740 O O . ILE B 1 287 ? 23.555 -23.586 -0.263 1.00 24.84 287 ILE B O 1
ATOM 4745 N N . GLN B 1 288 ? 23.185 -21.472 -0.950 1.00 23.12 288 GLN B N 1
ATOM 4746 C CA . GLN B 1 288 ? 24.478 -20.987 -0.462 1.00 26.31 288 GLN B CA 1
ATOM 4747 C C . GLN B 1 288 ? 24.566 -20.971 1.064 1.00 25.73 288 GLN B C 1
ATOM 4748 O O . GLN B 1 288 ? 25.657 -21.112 1.614 1.00 27.39 288 GLN B O 1
ATOM 4754 N N . ASP B 1 289 ? 23.458 -20.773 1.765 1.00 21.72 289 ASP B N 1
ATOM 4755 C CA . ASP B 1 289 ? 23.522 -20.620 3.211 1.00 23.72 289 ASP B CA 1
ATOM 4756 C C . ASP B 1 289 ? 23.215 -21.914 3.958 1.00 22.37 289 ASP B C 1
ATOM 4757 O O . ASP B 1 289 ? 23.100 -21.897 5.188 1.00 24.79 289 ASP B O 1
ATOM 4762 N N . GLY B 1 290 ? 23.094 -23.032 3.247 1.00 21.77 290 GLY B N 1
ATOM 4763 C CA . GLY B 1 290 ? 22.931 -24.325 3.881 1.00 23.69 290 GLY B CA 1
ATOM 4764 C C . GLY B 1 290 ? 21.514 -24.698 4.290 1.00 22.70 290 GLY B C 1
ATOM 4765 O O . GLY B 1 290 ? 21.308 -25.832 4.736 1.00 24.30 290 GLY B O 1
ATOM 4766 N N . THR B 1 291 ? 20.527 -23.794 4.159 1.00 20.12 291 THR B N 1
ATOM 4767 C CA . THR B 1 291 ? 19.188 -24.105 4.658 1.00 23.74 291 THR B CA 1
ATOM 4768 C C . THR B 1 291 ? 18.453 -25.095 3.753 1.00 24.72 291 THR B C 1
ATOM 4769 O O . THR B 1 291 ? 17.667 -25.910 4.258 1.00 23.88 291 THR B O 1
ATOM 4773 N N . PHE B 1 292 ? 18.664 -25.046 2.428 1.00 21.33 292 PHE B N 1
ATOM 4774 C CA . PHE B 1 292 ? 18.102 -26.108 1.595 1.00 23.26 292 PHE B CA 1
ATOM 4775 C C . PHE B 1 292 ? 18.700 -27.456 1.966 1.00 23.30 292 PHE B C 1
ATOM 4776 O O . PHE B 1 292 ? 17.980 -28.455 2.110 1.00 23.21 292 PHE B O 1
ATOM 4784 N N . ALA B 1 293 ? 20.027 -27.520 2.096 1.00 22.32 293 ALA B N 1
ATOM 4785 C CA . ALA B 1 293 ? 20.647 -28.780 2.491 1.00 22.58 293 ALA B CA 1
ATOM 4786 C C . ALA B 1 293 ? 20.058 -29.277 3.816 1.00 24.84 293 ALA B C 1
ATOM 4787 O O . ALA B 1 293 ? 19.714 -30.460 3.958 1.00 22.85 293 ALA B O 1
ATOM 4789 N N . ARG B 1 294 ? 19.914 -28.374 4.795 1.00 22.87 294 ARG B N 1
ATOM 4790 C CA . ARG B 1 294 ? 19.287 -28.757 6.060 1.00 25.08 294 ARG B CA 1
ATOM 4791 C C . ARG B 1 294 ? 17.888 -29.335 5.835 1.00 23.34 294 ARG B C 1
ATOM 4792 O O . ARG B 1 294 ? 17.553 -30.399 6.357 1.00 23.62 294 ARG B O 1
ATOM 4800 N N . GLU B 1 295 ? 17.072 -28.655 5.033 1.00 23.21 295 GLU B N 1
ATOM 4801 C CA . GLU B 1 295 ? 15.688 -29.073 4.799 1.00 24.11 295 GLU B CA 1
ATOM 4802 C C . GLU B 1 295 ? 15.624 -30.462 4.171 1.00 23.62 295 GLU B C 1
ATOM 4803 O O . GLU B 1 295 ? 14.891 -31.347 4.641 1.00 21.07 295 GLU B O 1
ATOM 4809 N N . LEU B 1 296 ? 16.385 -30.668 3.093 1.00 23.76 296 LEU B N 1
ATOM 4810 C CA . LEU B 1 296 ? 16.509 -31.993 2.488 1.00 24.18 296 LEU B CA 1
ATOM 4811 C C . LEU B 1 296 ? 16.923 -33.041 3.508 1.00 24.90 296 LEU B C 1
ATOM 4812 O O . LEU B 1 296 ? 16.325 -34.119 3.591 1.00 25.18 296 LEU B O 1
ATOM 4817 N N . LEU B 1 297 ? 17.965 -32.746 4.290 1.00 26.82 297 LEU B N 1
ATOM 4818 C CA . LEU B 1 297 ? 18.465 -33.738 5.231 1.00 25.83 297 LEU B CA 1
ATOM 4819 C C . LEU B 1 297 ? 17.416 -34.068 6.293 1.00 28.59 297 LEU B C 1
ATOM 4820 O O . LEU B 1 297 ? 17.234 -35.237 6.656 1.00 24.17 297 LEU B O 1
ATOM 4825 N N . LEU B 1 298 ? 16.696 -33.045 6.783 1.00 25.28 298 LEU B N 1
ATOM 4826 C CA . LEU B 1 298 ? 15.652 -33.281 7.776 1.00 23.73 298 LEU B CA 1
ATOM 4827 C C . LEU B 1 298 ? 14.490 -34.063 7.175 1.00 23.22 298 LEU B C 1
ATOM 4828 O O . LEU B 1 298 ? 13.886 -34.905 7.843 1.00 23.84 298 LEU B O 1
ATOM 4833 N N . GLU B 1 299 ? 14.165 -33.778 5.913 1.00 22.94 299 GLU B N 1
ATOM 4834 C CA . GLU B 1 299 ? 13.100 -34.480 5.203 1.00 22.64 299 GLU B CA 1
ATOM 4835 C C . GLU B 1 299 ? 13.390 -35.971 5.121 1.00 26.63 299 GLU B C 1
ATOM 4836 O O . GLU B 1 299 ? 12.506 -36.805 5.363 1.00 24.45 299 GLU B O 1
ATOM 4842 N N . PHE B 1 300 ? 14.634 -36.327 4.797 1.00 23.78 300 PHE B N 1
ATOM 4843 C CA . PHE B 1 300 ? 15.020 -37.734 4.763 1.00 27.61 300 PHE B CA 1
ATOM 4844 C C . PHE B 1 300 ? 14.952 -38.373 6.140 1.00 26.38 300 PHE B C 1
ATOM 4845 O O . PHE B 1 300 ? 14.687 -39.569 6.253 1.00 27.42 300 PHE B O 1
ATOM 4853 N N . GLN B 1 301 ? 15.182 -37.609 7.196 1.00 28.31 301 GLN B N 1
ATOM 4854 C CA . GLN B 1 301 ? 15.207 -38.229 8.515 1.00 28.87 301 GLN B CA 1
ATOM 4855 C C . GLN B 1 301 ? 13.825 -38.563 9.066 1.00 26.46 301 GLN B C 1
ATOM 4856 O O . GLN B 1 301 ? 13.744 -39.317 10.031 1.00 27.46 301 GLN B O 1
ATOM 4862 N N . VAL B 1 302 ? 12.739 -38.035 8.504 1.00 26.99 302 VAL B N 1
ATOM 4863 C CA . VAL B 1 302 ? 11.431 -38.322 9.076 1.00 26.04 302 VAL B CA 1
ATOM 4864 C C . VAL B 1 302 ? 10.602 -39.099 8.066 1.00 28.41 302 VAL B C 1
ATOM 4865 O O . VAL B 1 302 ? 9.366 -39.086 8.118 1.00 25.99 302 VAL B O 1
ATOM 4869 N N . GLY B 1 303 ? 11.276 -39.816 7.164 1.00 26.27 303 GLY B N 1
ATOM 4870 C CA . GLY B 1 303 ? 10.576 -40.701 6.261 1.00 26.45 303 GLY B CA 1
ATOM 4871 C C . GLY B 1 303 ? 9.964 -40.029 5.056 1.00 25.54 303 GLY B C 1
ATOM 4872 O O . GLY B 1 303 ? 9.049 -40.590 4.447 1.00 27.00 303 GLY B O 1
ATOM 4873 N N . ARG B 1 304 ? 10.434 -38.846 4.692 1.00 24.73 304 ARG B N 1
ATOM 4874 C CA . ARG B 1 304 ? 10.110 -38.234 3.406 1.00 25.53 304 ARG B CA 1
ATOM 4875 C C . ARG B 1 304 ? 8.624 -37.912 3.206 1.00 23.52 304 ARG B C 1
ATOM 4876 O O . ARG B 1 304 ? 8.087 -38.137 2.113 1.00 23.27 304 ARG B O 1
ATOM 4884 N N . PRO B 1 305 ? 7.933 -37.344 4.204 1.00 23.47 305 PRO B N 1
ATOM 4885 C CA . PRO B 1 305 ? 6.485 -37.108 4.018 1.00 23.20 305 PRO B CA 1
ATOM 4886 C C . PRO B 1 305 ? 6.165 -36.044 2.976 1.00 22.24 305 PRO B C 1
ATOM 4887 O O . PRO B 1 305 ? 5.175 -36.177 2.247 1.00 23.59 305 PRO B O 1
ATOM 4891 N N . VAL B 1 306 ? 6.978 -34.993 2.874 1.00 21.66 306 VAL B N 1
ATOM 4892 C CA . VAL B 1 306 ? 6.710 -33.946 1.899 1.00 20.97 306 VAL B CA 1
ATOM 4893 C C . VAL B 1 306 ? 7.025 -34.437 0.497 1.00 23.66 306 VAL B C 1
ATOM 4894 O O . VAL B 1 306 ? 6.276 -34.187 -0.465 1.00 20.22 306 VAL B O 1
ATOM 4898 N N . PHE B 1 307 ? 8.152 -35.128 0.372 1.00 21.94 307 PHE B N 1
ATOM 4899 C CA . PHE B 1 307 ? 8.555 -35.707 -0.888 1.00 22.81 307 PHE B CA 1
ATOM 4900 C C . PHE B 1 307 ? 7.485 -36.678 -1.399 1.00 21.37 307 PHE B C 1
ATOM 4901 O O . PHE B 1 307 ? 7.047 -36.572 -2.551 1.00 20.97 307 PHE B O 1
ATOM 4909 N N . SER B 1 308 ? 6.969 -37.555 -0.533 1.00 22.07 308 SER B N 1
ATOM 4910 C CA . SER B 1 308 ? 5.928 -38.485 -0.983 1.00 23.03 308 SER B CA 1
ATOM 4911 C C . SER B 1 308 ? 4.629 -37.760 -1.346 1.00 22.26 308 SER B C 1
ATOM 4912 O O . SER B 1 308 ? 3.947 -38.144 -2.309 1.00 21.75 308 SER B O 1
ATOM 4915 N N . ALA B 1 309 ? 4.228 -36.771 -0.538 1.00 21.50 309 ALA B N 1
ATOM 4916 C CA . ALA B 1 309 ? 2.954 -36.092 -0.766 1.00 23.88 309 ALA B CA 1
ATOM 4917 C C . ALA B 1 309 ? 2.984 -35.286 -2.056 1.00 23.16 309 ALA B C 1
ATOM 4918 O O . ALA B 1 309 ? 2.051 -35.359 -2.853 1.00 21.97 309 ALA B O 1
ATOM 4920 N N . LEU B 1 310 ? 4.052 -34.505 -2.279 1.00 21.23 310 LEU B N 1
ATOM 4921 C CA . LEU B 1 310 ? 4.145 -33.717 -3.506 1.00 21.20 310 LEU B CA 1
ATOM 4922 C C . LEU B 1 310 ? 4.333 -34.611 -4.726 1.00 24.06 310 LEU B C 1
ATOM 4923 O O . LEU B 1 310 ? 3.834 -34.297 -5.814 1.00 23.57 310 LEU B O 1
ATOM 4928 N N . ARG B 1 311 ? 5.066 -35.719 -4.570 1.00 22.61 311 ARG B N 1
ATOM 4929 C CA . ARG B 1 311 ? 5.236 -36.657 -5.677 1.00 24.61 311 ARG B CA 1
ATOM 4930 C C . ARG B 1 311 ? 3.893 -37.229 -6.110 1.00 24.77 311 ARG B C 1
ATOM 4931 O O . ARG B 1 311 ? 3.576 -37.268 -7.303 1.00 22.86 311 ARG B O 1
ATOM 4939 N N . ARG B 1 312 ? 3.085 -37.670 -5.141 1.00 25.22 312 ARG B N 1
ATOM 4940 C CA . ARG B 1 312 ? 1.786 -38.257 -5.458 1.00 27.69 312 ARG B CA 1
ATOM 4941 C C . ARG B 1 312 ? 0.859 -37.229 -6.080 1.00 28.50 312 ARG B C 1
ATOM 4942 O O . ARG B 1 312 ? 0.113 -37.538 -7.015 1.00 27.23 312 ARG B O 1
ATOM 4950 N N . LYS B 1 313 ? 0.889 -36.004 -5.560 1.00 27.40 313 LYS B N 1
ATOM 4951 C CA . LYS B 1 313 ? 0.098 -34.926 -6.129 1.00 29.37 313 LYS B CA 1
ATOM 4952 C C . LYS B 1 313 ? 0.439 -34.719 -7.605 1.00 28.17 313 LYS B C 1
ATOM 4953 O O . LYS B 1 313 ? -0.456 -34.537 -8.435 1.00 28.07 313 LYS B O 1
ATOM 4959 N N . GLY B 1 314 ? 1.725 -34.792 -7.954 1.00 27.22 314 GLY B N 1
ATOM 4960 C CA . GLY B 1 314 ? 2.117 -34.683 -9.349 1.00 26.11 314 GLY B CA 1
ATOM 4961 C C . GLY B 1 314 ? 1.617 -35.837 -10.199 1.00 28.60 314 GLY B C 1
ATOM 4962 O O . GLY B 1 314 ? 1.210 -35.639 -11.346 1.00 26.80 314 GLY B O 1
ATOM 4963 N N . GLN B 1 315 ? 1.620 -37.058 -9.646 1.00 25.37 315 GLN B N 1
ATOM 4964 C CA . GLN B 1 315 ? 1.206 -38.217 -10.433 1.00 29.00 315 GLN B CA 1
ATOM 4965 C C . GLN B 1 315 ? -0.279 -38.163 -10.761 1.00 27.52 315 GLN B C 1
ATOM 4966 O O . GLN B 1 315 ? -0.718 -38.716 -11.776 1.00 27.96 315 GLN B O 1
ATOM 4972 N N . GLU B 1 316 ? -1.056 -37.488 -9.930 1.00 25.67 316 GLU B N 1
ATOM 4973 C CA . GLU B 1 316 ? -2.484 -37.341 -10.149 1.00 27.68 316 GLU B CA 1
ATOM 4974 C C . GLU B 1 316 ? -2.833 -36.222 -11.132 1.00 27.77 316 GLU B C 1
ATOM 4975 O O . GLU B 1 316 ? -4.016 -36.016 -11.423 1.00 26.52 316 GLU B O 1
ATOM 4981 N N . HIS B 1 317 ? -1.847 -35.498 -11.652 1.00 28.37 317 HIS B N 1
ATOM 4982 C CA . HIS B 1 317 ? -2.147 -34.362 -12.515 1.00 28.63 317 HIS B CA 1
ATOM 4983 C C . HIS B 1 317 ? -2.718 -34.829 -13.854 1.00 28.28 317 HIS B C 1
ATOM 4984 O O . HIS B 1 317 ? -2.328 -35.869 -14.390 1.00 27.59 317 HIS B O 1
ATOM 4991 N N . LEU B 1 318 ? -3.665 -34.050 -14.383 1.00 26.49 318 LEU B N 1
ATOM 4992 C CA . LEU B 1 318 ? -4.301 -34.399 -15.652 1.00 26.73 318 LEU B CA 1
ATOM 4993 C C . LEU B 1 318 ? -3.289 -34.541 -16.793 1.00 26.35 318 LEU B C 1
ATOM 4994 O O . LEU B 1 318 ? -3.477 -35.386 -17.677 1.00 26.45 318 LEU B O 1
ATOM 4999 N N . ILE B 1 319 ? -2.213 -33.738 -16.799 1.00 23.85 319 ILE B N 1
ATOM 5000 C CA . ILE B 1 319 ? -1.256 -33.815 -17.904 1.00 24.00 319 ILE B CA 1
ATOM 5001 C C . ILE B 1 319 ? -0.588 -35.182 -17.968 1.00 25.76 319 ILE B C 1
ATOM 5002 O O . ILE B 1 319 ? -0.211 -35.651 -19.053 1.00 26.11 319 ILE B O 1
ATOM 5007 N N . GLU B 1 320 ? -0.422 -35.842 -16.823 1.00 25.00 320 GLU B N 1
ATOM 5008 C CA . GLU B 1 320 ? 0.110 -37.199 -16.827 1.00 26.13 320 GLU B CA 1
ATOM 5009 C C . GLU B 1 320 ? -0.918 -38.189 -17.359 1.00 28.74 320 GLU B C 1
ATOM 5010 O O . GLU B 1 320 ? -0.565 -39.132 -18.074 1.00 29.83 320 GLU B O 1
ATOM 5016 N N . LYS B 1 321 ? -2.194 -37.996 -17.024 1.00 27.92 321 LYS B N 1
ATOM 5017 C CA . LYS B 1 321 ? -3.227 -38.884 -17.555 1.00 29.58 321 LYS B CA 1
ATOM 5018 C C . LYS B 1 321 ? -3.369 -38.723 -19.067 1.00 31.20 321 LYS B C 1
ATOM 5019 O O . LYS B 1 321 ? -3.279 -39.701 -19.816 1.00 30.48 321 LYS B O 1
ATOM 5025 N N . VAL B 1 322 ? -3.560 -37.490 -19.544 1.00 29.42 322 VAL B N 1
ATOM 5026 C CA . VAL B 1 322 ? -3.736 -37.296 -20.982 1.00 28.57 322 VAL B CA 1
ATOM 5027 C C . VAL B 1 322 ? -2.461 -37.678 -21.721 1.00 29.84 322 VAL B C 1
ATOM 5028 O O . VAL B 1 322 ? -2.509 -38.260 -22.811 1.00 29.37 322 VAL B O 1
ATOM 5032 N N . GLY B 1 323 ? -1.302 -37.396 -21.117 1.00 27.92 323 GLY B N 1
ATOM 5033 C CA . GLY B 1 323 ? -0.037 -37.764 -21.739 1.00 28.91 323 GLY B CA 1
ATOM 5034 C C . GLY B 1 323 ? 0.103 -39.253 -22.019 1.00 33.49 323 GLY B C 1
ATOM 5035 O O . GLY B 1 323 ? 0.597 -39.649 -23.078 1.00 34.35 323 GLY B O 1
ATOM 5036 N N . LYS B 1 324 ? -0.298 -40.101 -21.072 1.00 30.96 324 LYS B N 1
ATOM 5037 C CA . LYS B 1 324 ? -0.175 -41.537 -21.314 1.00 37.37 324 LYS B CA 1
ATOM 5038 C C . LYS B 1 324 ? -1.040 -41.964 -22.494 1.00 37.82 324 LYS B C 1
ATOM 5039 O O . LYS B 1 324 ? -0.609 -42.765 -23.335 1.00 38.60 324 LYS B O 1
ATOM 5045 N N . GLU B 1 325 ? -2.251 -41.407 -22.590 1.00 33.50 325 GLU B N 1
ATOM 5046 C CA . GLU B 1 325 ? -3.151 -41.756 -23.682 1.00 35.17 325 GLU B CA 1
ATOM 5047 C C . GLU B 1 325 ? -2.557 -41.366 -25.028 1.00 36.18 325 GLU B C 1
ATOM 5048 O O . GLU B 1 325 ? -2.550 -42.164 -25.970 1.00 40.24 325 GLU B O 1
ATOM 5054 N N . LEU B 1 326 ? -2.006 -40.155 -25.124 1.00 38.24 326 LEU B N 1
ATOM 5055 C CA . LEU B 1 326 ? -1.505 -39.667 -26.404 1.00 38.50 326 LEU B CA 1
ATOM 5056 C C . LEU B 1 326 ? -0.172 -40.302 -26.778 1.00 41.76 326 LEU B C 1
ATOM 5057 O O . LEU B 1 326 ? 0.104 -40.529 -27.966 1.00 43.22 326 LEU B O 1
ATOM 5062 N N . ARG B 1 327 ? 0.680 -40.568 -25.786 1.00 41.60 327 ARG B N 1
ATOM 5063 C CA . ARG B 1 327 ? 1.962 -41.192 -26.083 1.00 43.32 327 ARG B CA 1
ATOM 5064 C C . ARG B 1 327 ? 1.789 -42.613 -26.616 1.00 46.32 327 ARG B C 1
ATOM 5065 O O . ARG B 1 327 ? 2.613 -43.070 -27.418 1.00 47.39 327 ARG B O 1
ATOM 5073 N N . ALA B 1 328 ? 0.735 -43.319 -26.190 1.00 42.17 328 ALA B N 1
ATOM 5074 C CA . ALA B 1 328 ? 0.430 -44.623 -26.774 1.00 45.88 328 ALA B CA 1
ATOM 5075 C C . ALA B 1 328 ? 0.379 -44.533 -28.293 1.00 51.53 328 ALA B C 1
ATOM 5076 O O . ALA B 1 328 ? 0.943 -45.378 -29.000 1.00 56.97 328 ALA B O 1
ATOM 5078 N N . MET B 1 329 ? -0.250 -43.470 -28.808 1.00 50.86 329 MET B N 1
ATOM 5079 C CA . MET B 1 329 ? -0.477 -43.322 -30.238 1.00 51.50 329 MET B CA 1
ATOM 5080 C C . MET B 1 329 ? 0.808 -43.117 -31.011 1.00 54.03 329 MET B C 1
ATOM 5081 O O . MET B 1 329 ? 0.771 -43.049 -32.249 1.00 54.16 329 MET B O 1
ATOM 5086 N N . MET B 1 330 ? 1.927 -42.932 -30.304 1.00 51.95 330 MET B N 1
ATOM 5087 C CA . MET B 1 330 ? 3.242 -42.684 -30.900 1.00 53.61 330 MET B CA 1
ATOM 5088 C C . MET B 1 330 ? 4.241 -43.665 -30.295 1.00 55.41 330 MET B C 1
ATOM 5089 O O . MET B 1 330 ? 5.151 -43.272 -29.558 1.00 55.08 330 MET B O 1
ATOM 5094 N N . PRO B 1 331 ? 4.101 -44.961 -30.592 1.00 59.79 331 PRO B N 1
ATOM 5095 C CA . PRO B 1 331 ? 5.050 -45.950 -30.037 1.00 58.32 331 PRO B CA 1
ATOM 5096 C C . PRO B 1 331 ? 6.501 -45.661 -30.393 1.00 58.15 331 PRO B C 1
ATOM 5097 O O . PRO B 1 331 ? 7.408 -46.158 -29.713 1.00 58.55 331 PRO B O 1
ATOM 5101 N N . TRP B 1 332 ? 6.743 -44.855 -31.427 1.00 58.58 332 TRP B N 1
ATOM 5102 C CA . TRP B 1 332 ? 8.076 -44.523 -31.904 1.00 56.83 332 TRP B CA 1
ATOM 5103 C C . TRP B 1 332 ? 8.827 -43.547 -31.005 1.00 53.40 332 TRP B C 1
ATOM 5104 O O . TRP B 1 332 ? 9.957 -43.184 -31.349 1.00 54.45 332 TRP B O 1
ATOM 5115 N N . LEU B 1 333 ? 8.249 -43.098 -29.892 1.00 54.34 333 LEU B N 1
ATOM 5116 C CA . LEU B 1 333 ? 9.006 -42.294 -28.927 1.00 53.67 333 LEU B CA 1
ATOM 5117 C C . LEU B 1 333 ? 9.969 -43.209 -28.171 1.00 53.93 333 LEU B C 1
ATOM 5118 O O . LEU B 1 333 ? 9.617 -44.346 -27.845 1.00 53.69 333 LEU B O 1
ATOM 5123 N N . ALA C 1 2 ? 14.471 -6.361 42.382 1.00 47.66 2 ALA C N 1
ATOM 5124 C CA . ALA C 1 2 ? 15.458 -7.437 42.431 1.00 48.36 2 ALA C CA 1
ATOM 5125 C C . ALA C 1 2 ? 15.587 -8.031 43.833 1.00 51.09 2 ALA C C 1
ATOM 5126 O O . ALA C 1 2 ? 15.872 -7.322 44.788 1.00 51.36 2 ALA C O 1
ATOM 5128 N N . ARG C 1 3 ? 15.381 -9.343 43.940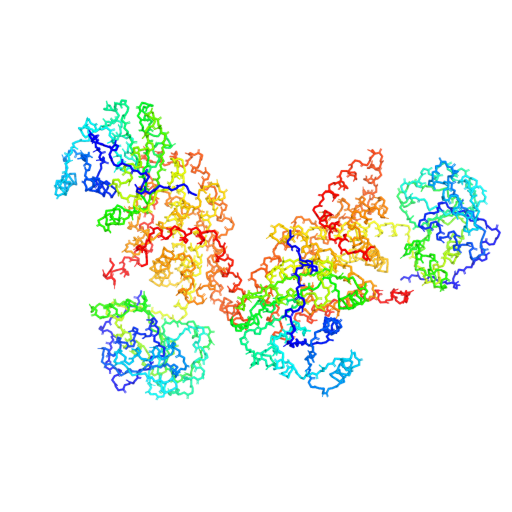 1.00 49.97 3 ARG C N 1
ATOM 5129 C CA . ARG C 1 3 ? 15.739 -10.117 45.129 1.00 49.07 3 ARG C CA 1
ATOM 5130 C C . ARG C 1 3 ? 17.242 -10.389 45.129 1.00 49.99 3 ARG C C 1
ATOM 5131 O O . ARG C 1 3 ? 17.718 -11.200 44.331 1.00 48.53 3 ARG C O 1
ATOM 5139 N N . MET C 1 4 ? 17.969 -9.817 46.089 1.00 48.33 4 MET C N 1
ATOM 5140 C CA . MET C 1 4 ? 19.404 -10.031 46.218 1.00 47.10 4 MET C CA 1
ATOM 5141 C C . MET C 1 4 ? 19.739 -10.932 47.403 1.00 48.63 4 MET C C 1
ATOM 5142 O O . MET C 1 4 ? 19.047 -10.931 48.424 1.00 50.55 4 MET C O 1
ATOM 5147 N N . TYR C 1 5 ? 20.850 -11.663 47.274 1.00 48.57 5 TYR C N 1
ATOM 5148 C CA . TYR C 1 5 ? 21.377 -12.505 48.344 1.00 49.20 5 TYR C CA 1
ATOM 5149 C C . TYR C 1 5 ? 22.868 -12.242 48.495 1.00 50.30 5 TYR C C 1
ATOM 5150 O O . TYR C 1 5 ? 23.603 -12.239 47.501 1.00 49.54 5 TYR C O 1
ATOM 5159 N N . TYR C 1 6 ? 23.308 -12.025 49.734 1.00 49.56 6 TYR C N 1
ATOM 5160 C CA . TYR C 1 6 ? 24.699 -11.755 50.082 1.00 50.65 6 TYR C CA 1
ATOM 5161 C C . TYR C 1 6 ? 25.176 -12.845 51.040 1.00 52.50 6 TYR C C 1
ATOM 5162 O O . TYR C 1 6 ? 24.433 -13.774 51.362 1.00 53.27 6 TYR C O 1
ATOM 5171 N N . ASP C 1 7 ? 26.433 -12.740 51.483 1.00 52.51 7 ASP C N 1
ATOM 5172 C CA . ASP C 1 7 ? 26.998 -13.769 52.360 1.00 55.59 7 ASP C CA 1
ATOM 5173 C C . ASP C 1 7 ? 26.125 -14.016 53.581 1.00 57.44 7 ASP C C 1
ATOM 5174 O O . ASP C 1 7 ? 25.991 -15.160 54.034 1.00 57.30 7 ASP C O 1
ATOM 5179 N N . ALA C 1 8 ? 25.522 -12.956 54.131 1.00 57.74 8 ALA C N 1
ATOM 5180 C CA . ALA C 1 8 ? 24.663 -13.110 55.305 1.00 58.65 8 ALA C CA 1
ATOM 5181 C C . ALA C 1 8 ? 23.513 -14.081 55.063 1.00 58.97 8 ALA C C 1
ATOM 5182 O O . ALA C 1 8 ? 22.974 -14.646 56.025 1.00 55.98 8 ALA C O 1
ATOM 5184 N N . ASP C 1 9 ? 23.129 -14.295 53.806 1.00 55.58 9 ASP C N 1
ATOM 5185 C CA . ASP C 1 9 ? 21.987 -15.132 53.478 1.00 55.43 9 ASP C CA 1
ATOM 5186 C C . ASP C 1 9 ? 22.375 -16.554 53.090 1.00 54.68 9 ASP C C 1
ATOM 5187 O O . ASP C 1 9 ? 21.487 -17.360 52.798 1.00 52.95 9 ASP C O 1
ATOM 5192 N N . ALA C 1 10 ? 23.667 -16.882 53.088 1.00 55.23 10 ALA C N 1
ATOM 5193 C CA . ALA C 1 10 ? 24.153 -18.190 52.668 1.00 56.80 10 ALA C CA 1
ATOM 5194 C C . ALA C 1 10 ? 24.919 -18.866 53.801 1.00 60.63 10 ALA C C 1
ATOM 5195 O O . ALA C 1 10 ? 25.667 -18.214 54.540 1.00 60.45 10 ALA C O 1
ATOM 5197 N N . ASN C 1 11 ? 24.741 -20.180 53.919 1.00 62.48 11 ASN C N 1
ATOM 5198 C CA . ASN C 1 11 ? 25.324 -20.976 54.998 1.00 62.41 11 ASN C CA 1
ATOM 5199 C C . ASN C 1 11 ? 26.168 -22.093 54.383 1.00 62.31 11 ASN C C 1
ATOM 5200 O O . ASN C 1 11 ? 25.645 -23.139 53.984 1.00 62.45 11 ASN C O 1
ATOM 5205 N N . LEU C 1 12 ? 27.482 -21.879 54.346 1.00 61.74 12 LEU C N 1
ATOM 5206 C CA . LEU C 1 12 ? 28.378 -22.815 53.684 1.00 62.35 12 LEU C CA 1
ATOM 5207 C C . LEU C 1 12 ? 28.483 -24.137 54.437 1.00 69.47 12 LEU C C 1
ATOM 5208 O O . LEU C 1 12 ? 28.906 -25.141 53.852 1.00 69.50 12 LEU C O 1
ATOM 5213 N N . ASP C 1 13 ? 28.058 -24.171 55.705 1.00 72.92 13 ASP C N 1
ATOM 5214 C CA . ASP C 1 13 ? 28.099 -25.398 56.490 1.00 73.10 13 ASP C CA 1
ATOM 5215 C C . ASP C 1 13 ? 27.060 -26.416 56.049 1.00 71.65 13 ASP C C 1
ATOM 5216 O O . ASP C 1 13 ? 27.199 -27.596 56.377 1.00 71.19 13 ASP C O 1
ATOM 5221 N N . LEU C 1 14 ? 26.014 -25.994 55.331 1.00 69.79 14 LEU C N 1
ATOM 5222 C CA . LEU C 1 14 ? 25.047 -26.965 54.830 1.00 65.25 14 LEU C CA 1
ATOM 5223 C C . LEU C 1 14 ? 25.653 -27.902 53.796 1.00 63.63 14 LEU C C 1
ATOM 5224 O O . LEU C 1 14 ? 25.000 -28.876 53.405 1.00 61.82 14 LEU C O 1
ATOM 5229 N N . LEU C 1 15 ? 26.878 -27.631 53.349 1.00 63.34 15 LEU C N 1
ATOM 5230 C CA . LEU C 1 15 ? 27.615 -28.512 52.457 1.00 62.20 15 LEU C CA 1
ATOM 5231 C C . LEU C 1 15 ? 28.625 -29.378 53.195 1.00 62.14 15 LEU C C 1
ATOM 5232 O O . LEU C 1 15 ? 29.346 -30.148 52.549 1.00 59.60 15 LEU C O 1
ATOM 5237 N N . LYS C 1 16 ? 28.713 -29.242 54.521 1.00 63.96 16 LYS C N 1
ATOM 5238 C CA . LYS C 1 16 ? 29.542 -30.128 55.326 1.00 62.98 16 LYS C CA 1
ATOM 5239 C C . LYS C 1 16 ? 29.107 -31.570 55.119 1.00 60.78 16 LYS C C 1
ATOM 5240 O O . LYS C 1 16 ? 27.923 -31.900 55.246 1.00 61.36 16 LYS C O 1
ATOM 5246 N N . GLY C 1 17 ? 30.064 -32.432 54.783 1.00 61.09 17 GLY C N 1
ATOM 5247 C CA . GLY C 1 17 ? 29.783 -33.836 54.577 1.00 58.04 17 GLY C CA 1
ATOM 5248 C C . GLY C 1 17 ? 29.392 -34.214 53.164 1.00 58.96 17 GLY C C 1
ATOM 5249 O O . GLY C 1 17 ? 29.307 -35.410 52.862 1.00 58.39 17 GLY C O 1
ATOM 5250 N N . LYS C 1 18 ? 29.153 -33.240 52.289 1.00 57.30 18 LYS C N 1
ATOM 5251 C CA . LYS C 1 18 ? 28.780 -33.509 50.909 1.00 54.02 18 LYS C CA 1
ATOM 5252 C C . LYS C 1 18 ? 29.998 -33.362 50.004 1.00 52.79 18 LYS C C 1
ATOM 5253 O O . LYS C 1 18 ? 30.857 -32.504 50.234 1.00 54.62 18 LYS C O 1
ATOM 5259 N N . THR C 1 19 ? 30.080 -34.219 48.992 1.00 50.29 19 THR C N 1
ATOM 5260 C CA . THR C 1 19 ? 31.100 -34.114 47.961 1.00 51.43 19 THR C CA 1
ATOM 5261 C C . THR C 1 19 ? 30.496 -33.433 46.736 1.00 49.33 19 THR C C 1
ATOM 5262 O O . THR C 1 19 ? 29.361 -33.725 46.343 1.00 45.33 19 THR C O 1
ATOM 5266 N N . ILE C 1 20 ? 31.249 -32.509 46.155 1.00 49.53 20 ILE C N 1
ATOM 5267 C CA . ILE C 1 20 ? 30.806 -31.727 45.013 1.00 46.50 20 ILE C CA 1
ATOM 5268 C C . ILE C 1 20 ? 31.602 -32.193 43.804 1.00 42.91 20 ILE C C 1
ATOM 5269 O O . ILE C 1 20 ? 32.839 -32.175 43.824 1.00 46.84 20 ILE C O 1
ATOM 5274 N N . ALA C 1 21 ? 30.906 -32.654 42.771 1.00 42.40 21 ALA C N 1
ATOM 5275 C CA . ALA C 1 21 ? 31.531 -32.991 41.502 1.00 42.01 21 ALA C CA 1
ATOM 5276 C C . ALA C 1 21 ? 31.317 -31.838 40.532 1.00 40.68 21 ALA C C 1
ATOM 5277 O O . ALA C 1 21 ? 30.172 -31.495 40.216 1.00 39.88 21 ALA C O 1
ATOM 5279 N N . VAL C 1 22 ? 32.409 -31.246 40.071 1.00 40.19 22 VAL C N 1
ATOM 5280 C CA . VAL C 1 22 ? 32.375 -30.253 39.003 1.00 38.91 22 VAL C CA 1
ATOM 5281 C C . VAL C 1 22 ? 32.697 -30.985 37.710 1.00 41.29 22 VAL C C 1
ATOM 5282 O O . VAL C 1 22 ? 33.822 -31.463 37.527 1.00 45.59 22 VAL C O 1
ATOM 5286 N N . ILE C 1 23 ? 31.729 -31.086 36.807 1.00 38.04 23 ILE C N 1
ATOM 5287 C CA . ILE C 1 23 ? 31.939 -31.794 35.551 1.00 37.86 23 ILE C CA 1
ATOM 5288 C C . ILE C 1 23 ? 32.471 -30.799 34.528 1.00 45.53 23 ILE C C 1
ATOM 5289 O O . ILE C 1 23 ? 31.779 -29.843 34.153 1.00 39.96 23 ILE C O 1
ATOM 5294 N N . GLY C 1 24 ? 33.692 -31.033 34.067 1.00 42.36 24 GLY C N 1
ATOM 5295 C CA . GLY C 1 24 ? 34.357 -30.101 33.168 1.00 41.47 24 GLY C CA 1
ATOM 5296 C C . GLY C 1 24 ? 35.253 -29.138 33.919 1.00 44.54 24 GLY C C 1
ATOM 5297 O O . GLY C 1 24 ? 35.043 -28.826 35.094 1.00 45.47 24 GLY C O 1
ATOM 5298 N N . TYR C 1 25 ? 36.290 -28.660 33.221 1.00 47.45 25 TYR C N 1
ATOM 5299 C CA . TYR C 1 25 ? 37.291 -27.814 33.865 1.00 49.43 25 TYR C CA 1
ATOM 5300 C C . TYR C 1 25 ? 37.718 -26.640 32.992 1.00 48.50 25 TYR C C 1
ATOM 5301 O O . TYR C 1 25 ? 38.818 -26.111 33.187 1.00 50.27 25 TYR C O 1
ATOM 5310 N N . GLY C 1 26 ? 36.882 -26.216 32.046 1.00 50.93 26 GLY C N 1
ATOM 5311 C CA . GLY C 1 26 ? 37.218 -25.101 31.187 1.00 48.79 26 GLY C CA 1
ATOM 5312 C C . GLY C 1 26 ? 37.061 -23.747 31.845 1.00 51.09 26 GLY C C 1
ATOM 5313 O O . GLY C 1 26 ? 37.538 -23.529 32.964 1.00 52.13 26 GLY C O 1
ATOM 5314 N N . SER C 1 27 ? 36.378 -22.828 31.156 1.00 50.09 27 SER C N 1
ATOM 5315 C CA . SER C 1 27 ? 36.282 -21.453 31.631 1.00 53.10 27 SER C CA 1
ATOM 5316 C C . SER C 1 27 ? 35.642 -21.385 33.014 1.00 52.65 27 SER C C 1
ATOM 5317 O O . SER C 1 27 ? 36.250 -20.893 33.972 1.00 53.72 27 SER C O 1
ATOM 5320 N N . GLN C 1 28 ? 34.404 -21.867 33.139 1.00 45.92 28 GLN C N 1
ATOM 5321 C CA . GLN C 1 28 ? 33.744 -21.843 34.442 1.00 44.73 28 GLN C CA 1
ATOM 5322 C C . GLN C 1 28 ? 34.191 -22.996 35.335 1.00 43.86 28 GLN C C 1
ATOM 5323 O O . GLN C 1 28 ? 34.248 -22.840 36.561 1.00 42.47 28 GLN C O 1
ATOM 5329 N N . GLY C 1 29 ? 34.500 -24.151 34.746 1.00 45.30 29 GLY C N 1
ATOM 5330 C CA . GLY C 1 29 ? 34.924 -25.308 35.507 1.00 45.98 29 GLY C CA 1
ATOM 5331 C C . GLY C 1 29 ? 36.148 -25.035 36.355 1.00 48.98 29 GLY C C 1
ATOM 5332 O O . GLY C 1 29 ? 36.104 -25.184 37.582 1.00 47.46 29 GLY C O 1
ATOM 5333 N N . HIS C 1 30 ? 37.244 -24.614 35.710 1.00 50.56 30 HIS C N 1
ATOM 5334 C CA . HIS C 1 30 ? 38.480 -24.346 36.445 1.00 51.20 30 HIS C CA 1
ATOM 5335 C C . HIS C 1 30 ? 38.256 -23.325 37.557 1.00 50.20 30 HIS C C 1
ATOM 5336 O O . HIS C 1 30 ? 38.827 -23.444 38.647 1.00 50.96 30 HIS C O 1
ATOM 5343 N N . ALA C 1 31 ? 37.415 -22.322 37.310 1.00 50.88 31 ALA C N 1
ATOM 5344 C CA . ALA C 1 31 ? 37.248 -21.257 38.290 1.00 50.13 31 ALA C CA 1
ATOM 5345 C C . ALA C 1 31 ? 36.374 -21.705 39.451 1.00 48.39 31 ALA C C 1
ATOM 5346 O O . ALA C 1 31 ? 36.734 -21.510 40.618 1.00 47.50 31 ALA C O 1
ATOM 5348 N N . GLN C 1 32 ? 35.219 -22.308 39.150 1.00 46.36 32 GLN C N 1
ATOM 5349 C CA . GLN C 1 32 ? 34.284 -22.685 40.208 1.00 45.66 32 GLN C CA 1
ATOM 5350 C C . GLN C 1 32 ? 34.857 -23.791 41.093 1.00 44.23 32 GLN C C 1
ATOM 5351 O O . GLN C 1 32 ? 34.679 -23.771 42.315 1.00 41.12 32 GLN C O 1
ATOM 5357 N N . ALA C 1 33 ? 35.550 -24.762 40.496 1.00 44.90 33 ALA C N 1
ATOM 5358 C CA . ALA C 1 33 ? 36.099 -25.859 41.286 1.00 45.83 33 ALA C CA 1
ATOM 5359 C C . ALA C 1 33 ? 37.143 -25.350 42.271 1.00 47.75 33 ALA C C 1
ATOM 5360 O O . ALA C 1 33 ? 37.136 -25.732 43.449 1.00 49.73 33 ALA C O 1
ATOM 5362 N N . GLN C 1 34 ? 38.028 -24.461 41.815 1.00 48.26 34 GLN C N 1
ATOM 5363 C CA . GLN C 1 34 ? 39.058 -23.925 42.699 1.00 51.03 34 GLN C CA 1
ATOM 5364 C C . GLN C 1 34 ? 38.458 -23.060 43.802 1.00 50.76 34 GLN C C 1
ATOM 5365 O O . GLN C 1 34 ? 38.900 -23.126 44.956 1.00 51.71 34 GLN C O 1
ATOM 5371 N N . ASN C 1 35 ? 37.455 -22.243 43.475 1.00 46.99 35 ASN C N 1
ATOM 5372 C CA . ASN C 1 35 ? 36.817 -21.426 44.504 1.00 48.54 35 ASN C CA 1
ATOM 5373 C C . ASN C 1 35 ? 36.181 -22.292 45.585 1.00 48.62 35 ASN C C 1
ATOM 5374 O O . ASN C 1 35 ? 36.310 -22.002 46.781 1.00 48.58 35 ASN C O 1
ATOM 5379 N N . LEU C 1 36 ? 35.494 -23.364 45.182 1.00 49.73 36 LEU C N 1
ATOM 5380 C CA . LEU C 1 36 ? 34.878 -24.271 46.148 1.00 49.61 36 LEU C CA 1
ATOM 5381 C C . LEU C 1 36 ? 35.934 -24.928 47.028 1.00 51.81 36 LEU C C 1
ATOM 5382 O O . LEU C 1 36 ? 35.791 -24.979 48.255 1.00 51.04 36 LEU C O 1
ATOM 5387 N N . HIS C 1 37 ? 36.997 -25.450 46.408 1.00 49.80 37 HIS C N 1
ATOM 5388 C CA . HIS C 1 37 ? 38.104 -26.041 47.152 1.00 52.00 37 HIS C CA 1
ATOM 5389 C C . HIS C 1 37 ? 38.646 -25.068 48.195 1.00 52.88 37 HIS C C 1
ATOM 5390 O O . HIS C 1 37 ? 38.659 -25.365 49.395 1.00 51.42 37 HIS C O 1
ATOM 5397 N N . ASP C 1 38 ? 39.077 -23.884 47.745 1.00 51.86 38 ASP C N 1
ATOM 5398 C CA . ASP C 1 38 ? 39.578 -22.855 48.657 1.00 52.39 38 ASP C CA 1
ATOM 5399 C C . ASP C 1 38 ? 38.541 -22.462 49.703 1.00 51.63 38 ASP C C 1
ATOM 5400 O O . ASP C 1 38 ? 38.901 -22.013 50.795 1.00 52.09 38 ASP C O 1
ATOM 5405 N N . SER C 1 39 ? 37.258 -22.592 49.387 1.00 51.14 39 SER C N 1
ATOM 5406 C CA . SER C 1 39 ? 36.232 -22.295 50.376 1.00 51.77 39 SER C CA 1
ATOM 5407 C C . SER C 1 39 ? 36.079 -23.404 51.405 1.00 54.18 39 SER C C 1
ATOM 5408 O O . SER C 1 39 ? 35.210 -23.295 52.277 1.00 56.69 39 SER C O 1
ATOM 5411 N N . GLY C 1 40 ? 36.891 -24.458 51.327 1.00 51.85 40 GLY C N 1
ATOM 5412 C CA . GLY C 1 40 ? 36.864 -25.516 52.321 1.00 53.51 40 GLY C CA 1
ATOM 5413 C C . GLY C 1 40 ? 35.849 -26.610 52.081 1.00 54.42 40 GLY C C 1
ATOM 5414 O O . GLY C 1 40 ? 35.323 -27.175 53.048 1.00 53.24 40 GLY C O 1
ATOM 5415 N N . LEU C 1 41 ? 35.547 -26.928 50.823 1.00 55.41 41 LEU C N 1
ATOM 5416 C CA . LEU C 1 41 ? 34.545 -27.929 50.491 1.00 53.38 41 LEU C CA 1
ATOM 5417 C C . LEU C 1 41 ? 35.192 -29.106 49.770 1.00 54.70 41 LEU C C 1
ATOM 5418 O O . LEU C 1 41 ? 36.270 -28.984 49.174 1.00 54.50 41 LEU C O 1
ATOM 5423 N N . GLU C 1 42 ? 34.519 -30.256 49.843 1.00 52.08 42 GLU C N 1
ATOM 5424 C CA . GLU C 1 42 ? 35.002 -31.479 49.205 1.00 55.28 42 GLU C CA 1
ATOM 5425 C C . GLU C 1 42 ? 34.694 -31.420 47.718 1.00 49.85 42 GLU C C 1
ATOM 5426 O O . GLU C 1 42 ? 33.522 -31.410 47.329 1.00 48.74 42 GLU C O 1
ATOM 5432 N N . VAL C 1 43 ? 35.731 -31.397 46.883 1.00 50.88 43 VAL C N 1
ATOM 5433 C CA . VAL C 1 43 ? 35.563 -31.180 45.452 1.00 50.23 43 VAL C CA 1
ATOM 5434 C C . VAL C 1 43 ? 36.246 -32.299 44.684 1.00 50.40 43 VAL C C 1
ATOM 5435 O O . VAL C 1 43 ? 37.374 -32.690 45.010 1.00 51.30 43 VAL C O 1
ATOM 5439 N N . VAL C 1 44 ? 35.560 -32.811 43.659 1.00 50.46 44 VAL C N 1
ATOM 5440 C CA . VAL C 1 44 ? 36.161 -33.662 42.642 1.00 50.24 44 VAL C CA 1
ATOM 5441 C C . VAL C 1 44 ? 35.792 -33.094 41.279 1.00 49.73 44 VAL C C 1
ATOM 5442 O O . VAL C 1 44 ? 34.721 -32.505 41.099 1.00 49.37 44 VAL C O 1
ATOM 5446 N N . VAL C 1 45 ? 36.687 -33.263 40.314 1.00 46.93 45 VAL C N 1
ATOM 5447 C CA . VAL C 1 45 ? 36.472 -32.753 38.966 1.00 48.78 45 VAL C CA 1
ATOM 5448 C C . VAL C 1 45 ? 36.226 -33.932 38.042 1.00 48.58 45 VAL C C 1
ATOM 5449 O O . VAL C 1 45 ? 37.089 -34.808 37.894 1.00 50.40 45 VAL C O 1
ATOM 5453 N N . GLY C 1 46 ? 35.045 -33.955 37.429 1.00 48.35 46 GLY C N 1
ATOM 5454 C CA . GLY C 1 46 ? 34.692 -34.974 36.464 1.00 47.52 46 GLY C CA 1
ATOM 5455 C C . GLY C 1 46 ? 35.197 -34.634 35.078 1.00 50.26 46 GLY C C 1
ATOM 5456 O O . GLY C 1 46 ? 34.786 -33.635 34.473 1.00 47.55 46 GLY C O 1
ATOM 5457 N N . LEU C 1 47 ? 36.103 -35.464 34.572 1.00 49.42 47 LEU C N 1
ATOM 5458 C CA . LEU C 1 47 ? 36.711 -35.269 33.267 1.00 52.42 47 LEU C CA 1
ATOM 5459 C C . LEU C 1 47 ? 36.731 -36.596 32.533 1.00 53.40 47 LEU C C 1
ATOM 5460 O O . LEU C 1 47 ? 36.614 -37.663 33.138 1.00 53.89 47 LEU C O 1
ATOM 5465 N N . ARG C 1 48 ? 36.894 -36.511 31.217 1.00 54.62 48 ARG C N 1
ATOM 5466 C CA . ARG C 1 48 ? 37.074 -37.706 30.411 1.00 58.74 48 ARG C CA 1
ATOM 5467 C C . ARG C 1 48 ? 38.373 -38.405 30.785 1.00 69.26 48 ARG C C 1
ATOM 5468 O O . ARG C 1 48 ? 39.362 -37.769 31.157 1.00 72.53 48 ARG C O 1
ATOM 5476 N N . LYS C 1 49 ? 38.354 -39.727 30.700 1.00 86.12 49 LYS C N 1
ATOM 5477 C CA . LYS C 1 49 ? 39.567 -40.499 30.914 1.00 88.23 49 LYS C CA 1
ATOM 5478 C C . LYS C 1 49 ? 40.616 -40.078 29.889 1.00 91.55 49 LYS C C 1
ATOM 5479 O O . LYS C 1 49 ? 40.305 -39.996 28.691 1.00 93.18 49 LYS C O 1
ATOM 5485 N N . PRO C 1 50 ? 41.847 -39.773 30.314 1.00 89.02 50 PRO C N 1
ATOM 5486 C CA . PRO C 1 50 ? 42.873 -39.306 29.370 1.00 87.29 50 PRO C CA 1
ATOM 5487 C C . PRO C 1 50 ? 43.083 -40.239 28.183 1.00 96.68 50 PRO C C 1
ATOM 5488 O O . PRO C 1 50 ? 43.612 -41.345 28.329 1.00 94.70 50 PRO C O 1
ATOM 5492 N N . GLU C 1 51 ? 42.660 -39.792 26.996 1.00 117.86 51 GLU C N 1
ATOM 5493 C CA . GLU C 1 51 ? 42.762 -40.576 25.773 1.00 118.01 51 GLU C CA 1
ATOM 5494 C C . GLU C 1 51 ? 43.591 -39.917 24.678 1.00 117.44 51 GLU C C 1
ATOM 5495 O O . GLU C 1 51 ? 43.987 -40.610 23.734 1.00 118.26 51 GLU C O 1
ATOM 5501 N N . ASP C 1 52 ? 43.858 -38.619 24.768 1.00 103.18 52 ASP C N 1
ATOM 5502 C CA . ASP C 1 52 ? 44.669 -37.916 23.779 1.00 99.12 52 ASP C CA 1
ATOM 5503 C C . ASP C 1 52 ? 45.410 -36.783 24.488 1.00 92.03 52 ASP C C 1
ATOM 5504 O O . ASP C 1 52 ? 45.547 -36.785 25.716 1.00 88.95 52 ASP C O 1
ATOM 5509 N N . ASP C 1 53 ? 45.874 -35.800 23.713 1.00 92.90 53 ASP C N 1
ATOM 5510 C CA . ASP C 1 53 ? 46.718 -34.744 24.270 1.00 91.28 53 ASP C CA 1
ATOM 5511 C C . ASP C 1 53 ? 45.916 -33.797 25.156 1.00 84.39 53 ASP C C 1
ATOM 5512 O O . ASP C 1 53 ? 46.330 -33.482 26.279 1.00 78.25 53 ASP C O 1
ATOM 5517 N N . PHE C 1 54 ? 44.767 -33.323 24.660 1.00 84.16 54 PHE C N 1
ATOM 5518 C CA . PHE C 1 54 ? 43.982 -32.333 25.395 1.00 82.03 54 PHE C CA 1
ATOM 5519 C C . PHE C 1 54 ? 43.474 -32.897 26.717 1.00 77.14 54 PHE C C 1
ATOM 5520 O O . PHE C 1 54 ? 43.472 -32.200 27.741 1.00 72.99 54 PHE C O 1
ATOM 5528 N N . THR C 1 55 ? 43.056 -34.165 26.718 1.00 81.35 55 THR C N 1
ATOM 5529 C CA . THR C 1 55 ? 42.521 -34.769 27.932 1.00 77.02 55 THR C CA 1
ATOM 5530 C C . THR C 1 55 ? 43.609 -34.973 28.980 1.00 75.93 55 THR C C 1
ATOM 5531 O O . THR C 1 55 ? 43.416 -34.639 30.153 1.00 74.57 55 THR C O 1
ATOM 5535 N N . THR C 1 56 ? 44.756 -35.535 28.583 1.00 73.24 56 THR C N 1
ATOM 5536 C CA . THR C 1 56 ? 45.880 -35.649 29.511 1.00 72.22 56 THR C CA 1
ATOM 5537 C C . THR C 1 56 ? 46.296 -34.273 30.015 1.00 69.18 56 THR C C 1
ATOM 5538 O O . THR C 1 56 ? 46.508 -34.070 31.218 1.00 66.10 56 THR C O 1
ATOM 5542 N N . ALA C 1 57 ? 46.413 -33.310 29.092 1.00 71.77 57 ALA C N 1
ATOM 5543 C CA . ALA C 1 57 ? 46.786 -31.950 29.458 1.00 69.32 57 ALA C CA 1
ATOM 5544 C C . ALA C 1 57 ? 45.874 -31.408 30.554 1.00 70.39 57 ALA C C 1
ATOM 5545 O O . ALA C 1 57 ? 46.341 -30.932 31.598 1.00 68.87 57 ALA C O 1
ATOM 5547 N N . GLU C 1 58 ? 44.560 -31.513 30.345 1.00 68.10 58 GLU C N 1
ATOM 5548 C CA . GLU C 1 58 ? 43.599 -31.001 31.316 1.00 66.40 58 GLU C CA 1
ATOM 5549 C C . GLU C 1 58 ? 43.647 -31.784 32.624 1.00 65.07 58 GLU C C 1
ATOM 5550 O O . GLU C 1 58 ? 43.487 -31.207 33.705 1.00 64.20 58 GLU C O 1
ATOM 5556 N N . TRP C 1 59 ? 43.852 -33.100 32.545 1.00 65.25 59 TRP C N 1
ATOM 5557 C CA . TRP C 1 59 ? 43.929 -33.915 33.753 1.00 67.41 59 TRP C CA 1
ATOM 5558 C C . TRP C 1 59 ? 45.105 -33.492 34.624 1.00 65.93 59 TRP C C 1
ATOM 5559 O O . TRP C 1 59 ? 44.942 -33.227 35.823 1.00 65.70 59 TRP C O 1
ATOM 5570 N N . ASN C 1 60 ? 46.304 -33.414 34.037 1.00 68.38 60 ASN C N 1
ATOM 5571 C CA . ASN C 1 60 ? 47.458 -32.950 34.801 1.00 67.94 60 ASN C CA 1
ATOM 5572 C C . ASN C 1 60 ? 47.234 -31.543 35.334 1.00 67.27 60 ASN C C 1
ATOM 5573 O O . ASN C 1 60 ? 47.724 -31.202 36.419 1.00 65.55 60 ASN C O 1
ATOM 5578 N N . GLN C 1 61 ? 46.477 -30.724 34.601 1.00 64.99 61 GLN C N 1
ATOM 5579 C CA . GLN C 1 61 ? 46.164 -29.382 35.080 1.00 66.10 61 GLN C CA 1
ATOM 5580 C C . GLN C 1 61 ? 45.366 -29.431 36.376 1.00 66.21 61 GLN C C 1
ATOM 5581 O O . GLN C 1 61 ? 45.627 -28.654 37.303 1.00 66.96 61 GLN C O 1
ATOM 5587 N N . VAL C 1 62 ? 44.387 -30.337 36.461 1.00 67.66 62 VAL C N 1
ATOM 5588 C CA . VAL C 1 62 ? 43.598 -30.449 37.685 1.00 66.37 62 VAL C CA 1
ATOM 5589 C C . VAL C 1 62 ? 44.480 -30.920 38.837 1.00 67.46 62 VAL C C 1
ATOM 5590 O O . VAL C 1 62 ? 44.386 -30.407 39.960 1.00 66.35 62 VAL C O 1
ATOM 5594 N N . VAL C 1 63 ? 45.361 -31.893 38.575 1.00 66.30 63 VAL C N 1
ATOM 5595 C CA . VAL C 1 63 ? 46.306 -32.329 39.602 1.00 67.30 63 VAL C CA 1
ATOM 5596 C C . VAL C 1 63 ? 47.219 -31.177 40.000 1.00 66.75 63 VAL C C 1
ATOM 5597 O O . VAL C 1 63 ? 47.441 -30.927 41.191 1.00 67.64 63 VAL C O 1
ATOM 5601 N N . ALA C 1 64 ? 47.727 -30.433 39.010 1.00 67.73 64 ALA C N 1
ATOM 5602 C CA . ALA C 1 64 ? 48.636 -29.323 39.282 1.00 67.43 64 ALA C CA 1
ATOM 5603 C C . ALA C 1 64 ? 48.001 -28.278 40.195 1.00 68.78 64 ALA C C 1
ATOM 5604 O O . ALA C 1 64 ? 48.675 -27.713 41.066 1.00 67.63 64 ALA C O 1
ATOM 5606 N N . ASP C 1 65 ? 46.708 -28.003 40.014 1.00 69.29 65 ASP C N 1
ATOM 5607 C CA . ASP C 1 65 ? 46.003 -27.050 40.865 1.00 68.58 65 ASP C CA 1
ATOM 5608 C C . ASP C 1 65 ? 45.698 -27.601 42.253 1.00 69.43 65 ASP C C 1
ATOM 5609 O O . ASP C 1 65 ? 45.095 -26.888 43.064 1.00 66.40 65 ASP C O 1
ATOM 5614 N N . GLY C 1 66 ? 46.085 -28.844 42.540 1.00 76.36 66 GLY C N 1
ATOM 5615 C CA . GLY C 1 66 ? 45.829 -29.435 43.841 1.00 76.25 66 GLY C CA 1
ATOM 5616 C C . GLY C 1 66 ? 44.441 -30.005 44.014 1.00 77.32 66 GLY C C 1
ATOM 5617 O O . GLY C 1 66 ? 43.944 -30.078 45.144 1.00 76.59 66 GLY C O 1
ATOM 5618 N N . LEU C 1 67 ? 43.793 -30.406 42.924 1.00 72.38 67 LEU C N 1
ATOM 5619 C CA . LEU C 1 67 ? 42.431 -30.910 42.950 1.00 68.28 67 LEU C CA 1
ATOM 5620 C C . LEU C 1 67 ? 42.420 -32.349 42.454 1.00 65.42 67 LEU C C 1
ATOM 5621 O O . LEU C 1 67 ? 43.314 -32.783 41.721 1.00 65.01 67 LEU C O 1
ATOM 5626 N N . THR C 1 68 ? 41.394 -33.097 42.852 1.00 61.84 68 THR C N 1
ATOM 5627 C CA . THR C 1 68 ? 41.345 -34.506 42.488 1.00 61.91 68 THR C CA 1
ATOM 5628 C C . THR C 1 68 ? 40.475 -34.715 41.257 1.00 58.69 68 THR C C 1
ATOM 5629 O O . THR C 1 68 ? 39.278 -34.374 41.268 1.00 54.83 68 THR C O 1
ATOM 5633 N N . PRO C 1 69 ? 41.035 -35.246 40.174 1.00 60.16 69 PRO C N 1
ATOM 5634 C CA . PRO C 1 69 ? 40.234 -35.567 38.992 1.00 59.43 69 PRO C CA 1
ATOM 5635 C C . PRO C 1 69 ? 39.716 -36.996 39.035 1.00 59.24 69 PRO C C 1
ATOM 5636 O O . PRO C 1 69 ? 40.328 -37.892 39.617 1.00 59.43 69 PRO C O 1
ATOM 5640 N N . LEU C 1 70 ? 38.569 -37.196 38.390 1.00 54.29 70 LEU C N 1
ATOM 5641 C CA . LEU C 1 70 ? 37.916 -38.495 38.301 1.00 53.35 70 LEU C CA 1
ATOM 5642 C C . LEU C 1 70 ? 37.230 -38.599 36.952 1.00 51.98 70 LEU C C 1
ATOM 5643 O O . LEU C 1 70 ? 36.778 -37.582 36.409 1.00 51.86 70 LEU C O 1
ATOM 5648 N N . PRO C 1 71 ? 37.137 -39.797 36.382 1.00 53.40 71 PRO C N 1
ATOM 5649 C CA . PRO C 1 71 ? 36.234 -39.982 35.243 1.00 52.83 71 PRO C CA 1
ATOM 5650 C C . PRO C 1 71 ? 34.806 -39.633 35.643 1.00 51.21 71 PRO C C 1
ATOM 5651 O O . PRO C 1 71 ? 34.414 -39.782 36.803 1.00 50.02 71 PRO C O 1
ATOM 5655 N N . VAL C 1 72 ? 34.033 -39.138 34.664 1.00 49.35 72 VAL C N 1
ATOM 5656 C CA . VAL C 1 72 ? 32.789 -38.429 34.978 1.00 46.82 72 VAL C CA 1
ATOM 5657 C C . VAL C 1 72 ? 31.844 -39.313 35.790 1.00 47.25 72 VAL C C 1
ATOM 5658 O O . VAL C 1 72 ? 31.283 -38.877 36.801 1.00 44.04 72 VAL C O 1
ATOM 5662 N N . ASP C 1 73 ? 31.657 -40.566 35.367 1.00 44.02 73 ASP C N 1
ATOM 5663 C CA . ASP C 1 73 ? 30.750 -41.447 36.095 1.00 45.02 73 ASP C CA 1
ATOM 5664 C C . ASP C 1 73 ? 31.216 -41.657 37.533 1.00 47.60 73 ASP C C 1
ATOM 5665 O O . ASP C 1 73 ? 30.396 -41.683 38.458 1.00 49.10 73 ASP C O 1
ATOM 5670 N N . GLU C 1 74 ? 32.532 -41.775 37.747 1.00 47.79 74 GLU C N 1
ATOM 5671 C CA . GLU C 1 74 ? 33.058 -41.897 39.104 1.00 47.73 74 GLU C CA 1
ATOM 5672 C C . GLU C 1 74 ? 32.811 -40.629 39.914 1.00 47.12 74 GLU C C 1
ATOM 5673 O O . GLU C 1 74 ? 32.463 -40.703 41.100 1.00 47.82 74 GLU C O 1
ATOM 5679 N N . ALA C 1 75 ? 32.984 -39.457 39.293 1.00 46.84 75 ALA C N 1
ATOM 5680 C CA . ALA C 1 75 ? 32.676 -38.208 39.984 1.00 45.21 75 ALA C CA 1
ATOM 5681 C C . ALA C 1 75 ? 31.212 -38.161 40.406 1.00 45.03 75 ALA C C 1
ATOM 5682 O O . ALA C 1 75 ? 30.897 -37.739 41.523 1.00 45.33 75 ALA C O 1
ATOM 5684 N N . ALA C 1 76 ? 30.304 -38.588 39.517 1.00 44.57 76 ALA C N 1
ATOM 5685 C CA . ALA C 1 76 ? 28.881 -38.616 39.847 1.00 44.45 76 ALA C CA 1
ATOM 5686 C C . ALA C 1 76 ? 28.600 -39.564 41.011 1.00 45.86 76 ALA C C 1
ATOM 5687 O O . ALA C 1 76 ? 27.848 -39.226 41.934 1.00 46.02 76 ALA C O 1
ATOM 5689 N N . ARG C 1 77 ? 29.198 -40.757 40.983 1.00 46.93 77 ARG C N 1
ATOM 5690 C CA . ARG C 1 77 ? 29.016 -41.702 42.084 1.00 48.37 77 ARG C CA 1
ATOM 5691 C C . ARG C 1 77 ? 29.610 -41.195 43.391 1.00 48.96 77 ARG C C 1
ATOM 5692 O O . ARG C 1 77 ? 29.176 -41.626 44.461 1.00 49.94 77 ARG C O 1
ATOM 5700 N N . ALA C 1 78 ? 30.574 -40.280 43.340 1.00 48.42 78 ALA C N 1
ATOM 5701 C CA . ALA C 1 78 ? 31.143 -39.764 44.578 1.00 48.96 78 ALA C CA 1
ATOM 5702 C C . ALA C 1 78 ? 30.342 -38.606 45.167 1.00 50.44 78 ALA C C 1
ATOM 5703 O O . ALA C 1 78 ? 30.300 -38.455 46.393 1.00 48.94 78 ALA C O 1
ATOM 5705 N N . ALA C 1 79 ? 29.674 -37.810 44.330 1.00 48.13 79 ALA C N 1
ATOM 5706 C CA . ALA C 1 79 ? 29.132 -36.522 44.739 1.00 46.23 79 ALA C CA 1
ATOM 5707 C C . ALA C 1 79 ? 27.625 -36.546 44.982 1.00 45.94 79 ALA C C 1
ATOM 5708 O O . ALA C 1 79 ? 26.871 -37.222 44.279 1.00 45.84 79 ALA C O 1
ATOM 5710 N N . GLN C 1 80 ? 27.192 -35.745 45.959 1.00 45.93 80 GLN C N 1
ATOM 5711 C CA . GLN C 1 80 ? 25.781 -35.436 46.173 1.00 45.95 80 GLN C CA 1
ATOM 5712 C C . GLN C 1 80 ? 25.347 -34.137 45.499 1.00 44.48 80 GLN C C 1
ATOM 5713 O O . GLN C 1 80 ? 24.144 -33.927 45.307 1.00 43.68 80 GLN C O 1
ATOM 5719 N N . ILE C 1 81 ? 26.297 -33.270 45.152 1.00 43.44 81 ILE C N 1
ATOM 5720 C CA . ILE C 1 81 ? 26.068 -32.065 44.361 1.00 42.04 81 ILE C CA 1
ATOM 5721 C C . ILE C 1 81 ? 26.892 -32.199 43.087 1.00 41.45 81 ILE C C 1
ATOM 5722 O O . ILE C 1 81 ? 28.103 -32.434 43.157 1.00 41.88 81 ILE C O 1
ATOM 5727 N N . ILE C 1 82 ? 26.241 -32.054 41.934 1.00 40.50 82 ILE C N 1
ATOM 5728 C CA . ILE C 1 82 ? 26.869 -32.292 40.635 1.00 39.96 82 ILE C CA 1
ATOM 5729 C C . ILE C 1 82 ? 26.607 -31.085 39.733 1.00 38.56 82 ILE C C 1
ATOM 5730 O O . ILE C 1 82 ? 25.488 -30.907 39.232 1.00 37.94 82 ILE C O 1
ATOM 5735 N N . GLN C 1 83 ? 27.642 -30.271 39.518 1.00 38.11 83 GLN C N 1
ATOM 5736 C CA . GLN C 1 83 ? 27.575 -29.062 38.708 1.00 36.85 83 GLN C CA 1
ATOM 5737 C C . GLN C 1 83 ? 28.068 -29.390 37.309 1.00 36.35 83 GLN C C 1
ATOM 5738 O O . GLN C 1 83 ? 29.226 -29.778 37.131 1.00 36.75 83 GLN C O 1
ATOM 5744 N N . ILE C 1 84 ? 27.188 -29.246 36.327 1.00 35.52 84 ILE C N 1
ATOM 5745 C CA . ILE C 1 84 ? 27.498 -29.580 34.942 1.00 35.02 84 ILE C CA 1
ATOM 5746 C C . ILE C 1 84 ? 28.073 -28.337 34.267 1.00 34.07 84 ILE C C 1
ATOM 5747 O O . ILE C 1 84 ? 27.356 -27.363 34.021 1.00 33.18 84 ILE C O 1
ATOM 5752 N N . LEU C 1 85 ? 29.375 -28.362 33.973 1.00 38.05 85 LEU C N 1
ATOM 5753 C CA . LEU C 1 85 ? 30.029 -27.249 33.278 1.00 36.21 85 LEU C CA 1
ATOM 5754 C C . LEU C 1 85 ? 30.791 -27.743 32.053 1.00 37.79 85 LEU C C 1
ATOM 5755 O O . LEU C 1 85 ? 31.920 -27.325 31.795 1.00 40.00 85 LEU C O 1
ATOM 5760 N N . VAL C 1 86 ? 30.196 -28.655 31.287 1.00 37.79 86 VAL C N 1
ATOM 5761 C CA . VAL C 1 86 ? 30.713 -28.999 29.966 1.00 35.22 86 VAL C CA 1
ATOM 5762 C C . VAL C 1 86 ? 29.959 -28.117 28.973 1.00 38.06 86 VAL C C 1
ATOM 5763 O O . VAL C 1 86 ? 28.994 -27.447 29.376 1.00 37.48 86 VAL C O 1
ATOM 5767 N N . PRO C 1 87 ? 30.364 -28.039 27.696 1.00 38.10 87 PRO C N 1
ATOM 5768 C CA . PRO C 1 87 ? 29.674 -27.134 26.767 1.00 35.91 87 PRO C CA 1
ATOM 5769 C C . PRO C 1 87 ? 28.216 -27.518 26.598 1.00 34.06 87 PRO C C 1
ATOM 5770 O O . PRO C 1 87 ? 27.861 -28.699 26.603 1.00 35.12 87 PRO C O 1
ATOM 5774 N N . ASP C 1 88 ? 27.375 -26.496 26.421 1.00 32.94 88 ASP C N 1
ATOM 5775 C CA . ASP C 1 88 ? 25.933 -26.703 26.463 1.00 34.57 88 ASP C CA 1
ATOM 5776 C C . ASP C 1 88 ? 25.484 -27.714 25.414 1.00 35.52 88 ASP C C 1
ATOM 5777 O O . ASP C 1 88 ? 24.550 -28.492 25.650 1.00 34.30 88 ASP C O 1
ATOM 5782 N N . ASP C 1 89 ? 26.134 -27.730 24.253 1.00 29.86 89 ASP C N 1
ATOM 5783 C CA . ASP C 1 89 ? 25.713 -28.671 23.220 1.00 35.51 89 ASP C CA 1
ATOM 5784 C C . ASP C 1 89 ? 26.218 -30.082 23.479 1.00 34.08 89 ASP C C 1
ATOM 5785 O O . ASP C 1 89 ? 25.875 -30.990 22.722 1.00 34.70 89 ASP C O 1
ATOM 5790 N N . ILE C 1 90 ? 27.017 -30.269 24.525 1.00 35.92 90 ILE C N 1
ATOM 5791 C CA . ILE C 1 90 ? 27.517 -31.576 24.934 1.00 37.08 90 ILE C CA 1
ATOM 5792 C C . ILE C 1 90 ? 26.800 -32.111 26.184 1.00 33.63 90 ILE C C 1
ATOM 5793 O O . ILE C 1 90 ? 26.851 -33.325 26.436 1.00 32.87 90 ILE C O 1
ATOM 5798 N N . GLN C 1 91 ? 26.104 -31.256 26.944 1.00 31.71 91 GLN C N 1
ATOM 5799 C CA . GLN C 1 91 ? 25.627 -31.642 28.273 1.00 32.42 91 GLN C CA 1
ATOM 5800 C C . GLN C 1 91 ? 24.621 -32.793 28.229 1.00 32.90 91 GLN C C 1
ATOM 5801 O O . GLN C 1 91 ? 24.630 -33.649 29.115 1.00 37.78 91 GLN C O 1
ATOM 5807 N N . ALA C 1 92 ? 23.733 -32.823 27.230 1.00 32.25 92 ALA C N 1
ATOM 5808 C CA . ALA C 1 92 ? 22.667 -33.827 27.229 1.00 34.52 92 ALA C CA 1
ATOM 5809 C C . ALA C 1 92 ? 23.217 -35.242 27.060 1.00 37.98 92 ALA C C 1
ATOM 5810 O O . ALA C 1 92 ? 22.770 -36.175 27.744 1.00 35.03 92 ALA C O 1
ATOM 5812 N N . LYS C 1 93 ? 24.197 -35.422 26.171 1.00 36.99 93 LYS C N 1
ATOM 5813 C CA . LYS C 1 93 ? 24.825 -36.733 26.015 1.00 37.35 93 LYS C CA 1
ATOM 5814 C C . LYS C 1 93 ? 25.609 -37.133 27.263 1.00 39.90 93 LYS C C 1
ATOM 5815 O O . LYS C 1 93 ? 25.503 -38.275 27.726 1.00 36.53 93 LYS C O 1
ATOM 5821 N N . VAL C 1 94 ? 26.403 -36.209 27.819 1.00 35.34 94 VAL C N 1
ATOM 5822 C CA . VAL C 1 94 ? 27.181 -36.513 29.019 1.00 36.35 94 VAL C CA 1
ATOM 5823 C C . VAL C 1 94 ? 26.256 -36.834 30.189 1.00 36.96 94 VAL C C 1
ATOM 5824 O O . VAL C 1 94 ? 26.541 -37.726 30.997 1.00 38.10 94 VAL C O 1
ATOM 5828 N N . TYR C 1 95 ? 25.146 -36.098 30.308 1.00 36.27 95 TYR C N 1
ATOM 5829 C CA . TYR C 1 95 ? 24.190 -36.357 31.380 1.00 36.84 95 TYR C CA 1
ATOM 5830 C C . TYR C 1 95 ? 23.581 -37.745 31.238 1.00 37.62 95 TYR C C 1
ATOM 5831 O O . TYR C 1 95 ? 23.467 -38.491 32.215 1.00 38.68 95 TYR C O 1
ATOM 5840 N N . ARG C 1 96 ? 23.191 -38.102 30.017 1.00 37.13 96 ARG C N 1
ATOM 5841 C CA . ARG C 1 96 ? 22.547 -39.382 29.774 1.00 37.81 96 ARG C CA 1
ATOM 5842 C C . ARG C 1 96 ? 23.502 -40.538 30.032 1.00 39.98 96 ARG C C 1
ATOM 5843 O O . ARG C 1 96 ? 23.124 -41.527 30.667 1.00 40.02 96 ARG C O 1
ATOM 5851 N N . GLU C 1 97 ? 24.749 -40.422 29.577 1.00 38.91 97 GLU C N 1
ATOM 5852 C CA . GLU C 1 97 ? 25.687 -41.540 29.661 1.00 40.02 97 GLU C CA 1
ATOM 5853 C C . GLU C 1 97 ? 26.438 -41.624 30.976 1.00 40.98 97 GLU C C 1
ATOM 5854 O O . GLU C 1 97 ? 26.750 -42.732 31.432 1.00 43.57 97 GLU C O 1
ATOM 5860 N N . LYS C 1 98 ? 26.752 -40.493 31.604 1.00 40.53 98 LYS C N 1
ATOM 5861 C CA . LYS C 1 98 ? 27.699 -40.505 32.707 1.00 41.38 98 LYS C CA 1
ATOM 5862 C C . LYS C 1 98 ? 27.151 -39.980 34.026 1.00 41.60 98 LYS C C 1
ATOM 5863 O O . LYS C 1 98 ? 27.859 -40.057 35.037 1.00 42.41 98 LYS C O 1
ATOM 5869 N N . ILE C 1 99 ? 25.933 -39.436 34.053 1.00 40.93 99 ILE C N 1
ATOM 5870 C CA . ILE C 1 99 ? 25.436 -38.804 35.270 1.00 41.06 99 ILE C CA 1
ATOM 5871 C C . ILE C 1 99 ? 24.098 -39.398 35.690 1.00 41.50 99 ILE C C 1
ATOM 5872 O O . ILE C 1 99 ? 23.933 -39.821 36.841 1.00 42.49 99 ILE C O 1
ATOM 5877 N N . GLU C 1 100 ? 23.135 -39.406 34.766 1.00 40.78 100 GLU C N 1
ATOM 5878 C CA . GLU C 1 100 ? 21.779 -39.844 35.082 1.00 41.08 100 GLU C CA 1
ATOM 5879 C C . GLU C 1 100 ? 21.705 -41.203 35.782 1.00 42.54 100 GLU C C 1
ATOM 5880 O O . GLU C 1 100 ? 20.920 -41.321 36.737 1.00 43.12 100 GLU C O 1
ATOM 5886 N N . PRO C 1 101 ? 22.452 -42.241 35.381 1.00 43.26 101 PRO C N 1
ATOM 5887 C CA . PRO C 1 101 ? 22.353 -43.528 36.090 1.00 44.69 101 PRO C CA 1
ATOM 5888 C C . PRO C 1 101 ? 22.762 -43.473 37.546 1.00 45.64 101 PRO C C 1
ATOM 5889 O O . PRO C 1 101 ? 22.355 -44.356 38.316 1.00 46.80 101 PRO C O 1
ATOM 5893 N N . TYR C 1 102 ? 23.551 -42.482 37.957 1.00 45.22 102 TYR C N 1
ATOM 5894 C CA . TYR C 1 102 ? 24.138 -42.472 39.289 1.00 46.18 102 TYR C CA 1
ATOM 5895 C C . TYR C 1 102 ? 23.475 -41.473 40.226 1.00 45.87 102 TYR C C 1
ATOM 5896 O O . TYR C 1 102 ? 23.979 -41.239 41.330 1.00 46.49 102 TYR C O 1
ATOM 5905 N N . LEU C 1 103 ? 22.330 -40.924 39.835 1.00 45.00 103 LEU C N 1
ATOM 5906 C CA . LEU C 1 103 ? 21.623 -39.971 40.670 1.00 44.71 103 LEU C CA 1
ATOM 5907 C C . LEU C 1 103 ? 20.845 -40.689 41.770 1.00 45.92 103 LEU C C 1
ATOM 5908 O O . LEU C 1 103 ? 20.266 -41.759 41.558 1.00 46.56 103 LEU C O 1
ATOM 5913 N N . ASN C 1 104 ? 20.841 -40.087 42.952 1.00 46.25 104 ASN C N 1
ATOM 5914 C CA . ASN C 1 104 ? 20.100 -40.575 44.102 1.00 47.37 104 ASN C CA 1
ATOM 5915 C C . ASN C 1 104 ? 19.159 -39.490 44.595 1.00 49.84 104 ASN C C 1
ATOM 5916 O O . ASN C 1 104 ? 19.374 -38.298 44.361 1.00 45.72 104 ASN C O 1
ATOM 5921 N N . GLU C 1 105 ? 18.103 -39.913 45.282 1.00 47.91 105 GLU C N 1
ATOM 5922 C CA . GLU C 1 105 ? 17.210 -38.941 45.895 1.00 50.50 105 GLU C CA 1
ATOM 5923 C C . GLU C 1 105 ? 17.944 -38.012 46.840 1.00 47.57 105 GLU C C 1
ATOM 5924 O O . GLU C 1 105 ? 18.832 -38.425 47.588 1.00 48.49 105 GLU C O 1
AT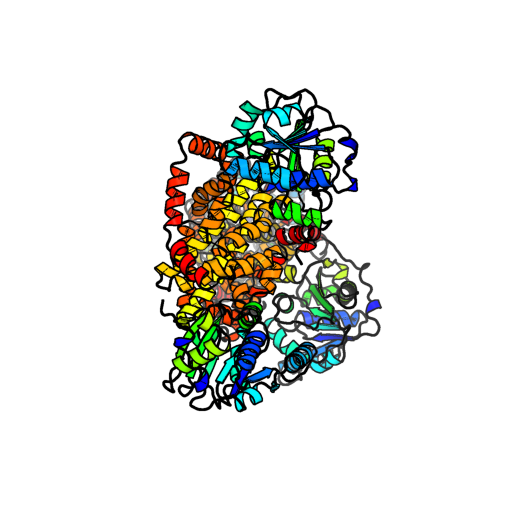OM 5930 N N . GLY C 1 106 ? 17.581 -36.729 46.763 1.00 52.50 106 GLY C N 1
ATOM 5931 C CA . GLY C 1 106 ? 18.244 -35.687 47.508 1.00 45.96 106 GLY C CA 1
ATOM 5932 C C . GLY C 1 106 ? 19.558 -35.238 46.922 1.00 45.29 106 GLY C C 1
ATOM 5933 O O . GLY C 1 106 ? 20.229 -34.396 47.523 1.00 46.77 106 GLY C O 1
ATOM 5934 N N . ASP C 1 107 ? 19.965 -35.787 45.784 1.00 44.90 107 ASP C N 1
ATOM 5935 C CA . ASP C 1 107 ? 21.066 -35.179 45.059 1.00 44.05 107 ASP C CA 1
ATOM 5936 C C . ASP C 1 107 ? 20.648 -33.793 44.559 1.00 42.68 107 ASP C C 1
ATOM 5937 O O . ASP C 1 107 ? 19.460 -33.496 44.388 1.00 42.27 107 ASP C O 1
ATOM 5942 N N . ALA C 1 108 ? 21.639 -32.935 44.331 1.00 42.03 108 ALA C N 1
ATOM 5943 C CA . ALA C 1 108 ? 21.417 -31.646 43.687 1.00 42.23 108 ALA C CA 1
ATOM 5944 C C . ALA C 1 108 ? 22.186 -31.602 42.376 1.00 39.89 108 ALA C C 1
ATOM 5945 O O . ALA C 1 108 ? 23.379 -31.923 42.337 1.00 40.23 108 ALA C O 1
ATOM 5947 N N . LEU C 1 109 ? 21.500 -31.211 41.311 1.00 38.87 109 LEU C N 1
ATOM 5948 C CA . LEU C 1 109 ? 22.090 -31.059 39.989 1.00 38.01 109 LEU C CA 1
ATOM 5949 C C . LEU C 1 109 ? 22.146 -29.570 39.651 1.00 37.12 109 LEU C C 1
ATOM 5950 O O . LEU C 1 109 ? 21.116 -28.885 39.657 1.00 36.34 109 LEU C O 1
ATOM 5955 N N . GLY C 1 110 ? 23.347 -29.078 39.368 1.00 36.54 110 GLY C N 1
ATOM 5956 C CA . GLY C 1 110 ? 23.586 -27.658 39.221 1.00 35.63 110 GLY C CA 1
ATOM 5957 C C . GLY C 1 110 ? 23.991 -27.313 37.803 1.00 34.65 110 GLY C C 1
ATOM 5958 O O . GLY C 1 110 ? 24.531 -28.148 37.071 1.00 36.37 110 GLY C O 1
ATOM 5959 N N . PHE C 1 111 ? 23.688 -26.078 37.409 1.00 33.67 111 PHE C N 1
ATOM 5960 C CA . PHE C 1 111 ? 24.079 -25.525 36.123 1.00 32.69 111 PHE C CA 1
ATOM 5961 C C . PHE C 1 111 ? 24.537 -24.091 36.340 1.00 32.82 111 PHE C C 1
ATOM 5962 O O . PHE C 1 111 ? 24.303 -23.494 37.394 1.00 32.35 111 PHE C O 1
ATOM 5970 N N . SER C 1 112 ? 25.183 -23.532 35.319 1.00 31.36 112 SER C N 1
ATOM 5971 C CA . SER C 1 112 ? 25.426 -22.099 35.259 1.00 33.21 112 SER C CA 1
ATOM 5972 C C . SER C 1 112 ? 24.823 -21.460 34.011 1.00 33.03 112 SER C C 1
ATOM 5973 O O . SER C 1 112 ? 25.051 -20.268 33.772 1.00 29.95 112 SER C O 1
ATOM 5976 N N . HIS C 1 113 ? 24.067 -22.221 33.216 1.00 29.41 113 HIS C N 1
ATOM 5977 C CA . HIS C 1 113 ? 23.261 -21.717 32.115 1.00 28.48 113 HIS C CA 1
ATOM 5978 C C . HIS C 1 113 ? 22.068 -22.653 31.959 1.00 28.69 113 HIS C C 1
ATOM 5979 O O . HIS C 1 113 ? 22.200 -23.863 32.144 1.00 29.40 113 HIS C O 1
ATOM 5986 N N . GLY C 1 114 ? 20.903 -22.098 31.623 1.00 28.13 114 GLY C N 1
ATOM 5987 C CA . GLY C 1 114 ? 19.680 -22.861 31.774 1.00 28.41 114 GLY C CA 1
ATOM 5988 C C . GLY C 1 114 ? 19.130 -23.549 30.542 1.00 28.06 114 GLY C C 1
ATOM 5989 O O . GLY C 1 114 ? 18.098 -24.228 30.649 1.00 28.36 114 GLY C O 1
ATOM 5990 N N . PHE C 1 115 ? 19.795 -23.408 29.386 1.00 27.47 115 PHE C N 1
ATOM 5991 C CA . PHE C 1 115 ? 19.243 -23.894 28.125 1.00 27.03 115 PHE C CA 1
ATOM 5992 C C . PHE C 1 115 ? 18.732 -25.329 28.223 1.00 27.74 115 PHE C C 1
ATOM 5993 O O . PHE C 1 115 ? 17.595 -25.617 27.833 1.00 27.58 115 PHE C O 1
ATOM 6001 N N . ASN C 1 116 ? 19.564 -26.251 28.716 1.00 28.55 116 ASN C N 1
ATOM 6002 C CA . ASN C 1 116 ? 19.218 -27.666 28.576 1.00 29.20 116 ASN C CA 1
ATOM 6003 C C . ASN C 1 116 ? 18.057 -28.075 29.485 1.00 29.77 116 ASN C C 1
ATOM 6004 O O . ASN C 1 116 ? 17.240 -28.922 29.101 1.00 29.97 116 ASN C O 1
ATOM 6009 N N . ILE C 1 117 ? 17.964 -27.482 30.677 1.00 30.06 117 ILE C N 1
ATOM 6010 C CA . ILE C 1 117 ? 16.803 -27.701 31.537 1.00 30.56 117 ILE C CA 1
ATOM 6011 C C . ILE C 1 117 ? 15.574 -27.021 30.945 1.00 29.79 117 ILE C C 1
ATOM 6012 O O . ILE C 1 117 ? 14.497 -27.625 30.841 1.00 30.01 117 ILE C O 1
ATOM 6017 N N . HIS C 1 118 ? 15.732 -25.776 30.484 1.00 28.89 118 HIS C N 1
ATOM 6018 C CA . HIS C 1 118 ? 14.565 -24.967 30.153 1.00 28.25 118 HIS C CA 1
ATOM 6019 C C . HIS C 1 118 ? 13.889 -25.449 28.872 1.00 27.80 118 HIS C C 1
ATOM 6020 O O . HIS C 1 118 ? 12.656 -25.410 28.767 1.00 27.70 118 HIS C O 1
ATOM 6027 N N . PHE C 1 119 ? 14.663 -25.931 27.895 1.00 27.57 119 PHE C N 1
ATOM 6028 C CA . PHE C 1 119 ? 14.095 -26.437 26.653 1.00 27.17 119 PHE C CA 1
ATOM 6029 C C . PHE C 1 119 ? 14.000 -27.969 26.615 1.00 27.95 119 PHE C C 1
ATOM 6030 O O . PHE C 1 119 ? 13.907 -28.551 25.532 1.00 27.71 119 PHE C O 1
ATOM 6038 N N . GLY C 1 120 ? 14.033 -28.625 27.776 1.00 28.90 120 GLY C N 1
ATOM 6039 C CA . GLY C 1 120 ? 13.699 -30.035 27.886 1.00 29.73 120 GLY C CA 1
ATOM 6040 C C . GLY C 1 120 ? 14.714 -31.027 27.352 1.00 30.07 120 GLY C C 1
ATOM 6041 O O . GLY C 1 120 ? 14.345 -32.164 27.051 1.00 30.56 120 GLY C O 1
ATOM 6042 N N . GLN C 1 121 ? 15.983 -30.632 27.215 1.00 29.86 121 GLN C N 1
ATOM 6043 C CA . GLN C 1 121 ? 17.003 -31.532 26.691 1.00 30.21 121 GLN C CA 1
ATOM 6044 C C . GLN C 1 121 ? 17.621 -32.394 27.780 1.00 31.35 121 GLN C C 1
ATOM 6045 O O . GLN C 1 121 ? 18.126 -33.479 27.493 1.00 31.93 121 GLN C O 1
ATOM 6051 N N . ILE C 1 122 ? 17.606 -31.916 29.019 1.00 31.71 122 ILE C N 1
ATOM 6052 C CA . ILE C 1 122 ? 17.879 -32.719 30.199 1.00 32.86 122 ILE C CA 1
ATOM 6053 C C . ILE C 1 122 ? 16.638 -32.652 31.078 1.00 33.20 122 ILE C C 1
ATOM 6054 O O . ILE C 1 122 ? 16.147 -31.559 31.376 1.00 32.66 122 ILE C O 1
ATOM 6059 N N . VAL C 1 123 ? 16.126 -33.816 31.471 1.00 34.12 123 VAL C N 1
ATOM 6060 C CA . VAL C 1 123 ? 14.933 -33.909 32.310 1.00 34.59 123 VAL C CA 1
ATOM 6061 C C . VAL C 1 123 ? 15.277 -34.739 33.545 1.00 37.00 123 VAL C C 1
ATOM 6062 O O . VAL C 1 123 ? 15.166 -35.973 33.519 1.00 36.68 123 VAL C O 1
ATOM 6066 N N . PRO C 1 124 ? 15.713 -34.106 34.628 1.00 36.13 124 PRO C N 1
ATOM 6067 C CA . PRO C 1 124 ? 16.168 -34.850 35.800 1.00 37.37 124 PRO C CA 1
ATOM 6068 C C . PRO C 1 124 ? 15.002 -35.531 36.491 1.00 38.20 124 PRO C C 1
ATOM 6069 O O . PRO C 1 124 ? 13.835 -35.175 36.267 1.00 37.78 124 PRO C O 1
ATOM 6073 N N . PRO C 1 125 ? 15.276 -36.536 37.320 1.00 40.39 125 PRO C N 1
ATOM 6074 C CA . PRO C 1 125 ? 14.190 -37.193 38.041 1.00 46.83 125 PRO C CA 1
ATOM 6075 C C . PRO C 1 125 ? 13.581 -36.246 39.062 1.00 46.86 125 PRO C C 1
ATOM 6076 O O . PRO C 1 125 ? 14.272 -35.369 39.604 1.00 40.33 125 PRO C O 1
ATOM 6080 N N . PRO C 1 126 ? 12.283 -36.383 39.345 1.00 45.65 126 PRO C N 1
ATOM 6081 C CA . PRO C 1 126 ? 11.639 -35.515 40.352 1.00 45.15 126 PRO C CA 1
ATOM 6082 C C . PRO C 1 126 ? 12.260 -35.581 41.733 1.00 44.67 126 PRO C C 1
ATOM 6083 O O . PRO C 1 126 ? 12.034 -34.667 42.537 1.00 44.94 126 PRO C O 1
ATOM 6087 N N . SER C 1 127 ? 13.023 -36.627 42.035 1.00 44.84 127 SER C N 1
ATOM 6088 C CA . SER C 1 127 ? 13.660 -36.817 43.330 1.00 45.94 127 SER C CA 1
ATOM 6089 C C . SER C 1 127 ? 14.926 -35.994 43.520 1.00 45.79 127 SER C C 1
ATOM 6090 O O . SER C 1 127 ? 15.580 -36.136 44.553 1.00 47.95 127 SER C O 1
ATOM 6093 N N . VAL C 1 128 ? 15.307 -35.158 42.561 1.00 42.88 128 VAL C N 1
ATOM 6094 C CA . VAL C 1 128 ? 16.609 -34.497 42.570 1.00 45.51 128 VAL C CA 1
ATOM 6095 C C . VAL C 1 128 ? 16.400 -32.984 42.536 1.00 40.49 128 VAL C C 1
ATOM 6096 O O . VAL C 1 128 ? 15.618 -32.481 41.724 1.00 41.63 128 VAL C O 1
ATOM 6100 N N . ASP C 1 129 ? 17.071 -32.267 43.437 1.00 40.65 129 ASP C N 1
ATOM 6101 C CA . ASP C 1 129 ? 17.079 -30.810 43.375 1.00 43.33 129 ASP C CA 1
ATOM 6102 C C . ASP C 1 129 ? 17.782 -30.364 42.097 1.00 38.56 129 ASP C C 1
ATOM 6103 O O . ASP C 1 129 ? 18.777 -30.965 41.682 1.00 38.72 129 ASP C O 1
ATOM 6108 N N . VAL C 1 130 ? 17.255 -29.314 41.465 1.00 37.47 130 VAL C N 1
ATOM 6109 C CA . VAL C 1 130 ? 17.873 -28.711 40.285 1.00 36.37 130 VAL C CA 1
ATOM 6110 C C . VAL C 1 130 ? 18.000 -27.213 40.526 1.00 35.81 130 VAL C C 1
ATOM 6111 O O . VAL C 1 130 ? 16.992 -26.524 40.737 1.00 35.35 130 VAL C O 1
ATOM 6115 N N . PHE C 1 131 ? 19.229 -26.709 40.475 1.00 35.40 131 PHE C N 1
ATOM 6116 C CA . PHE C 1 131 ? 19.508 -25.308 40.714 1.00 34.78 131 PHE C CA 1
ATOM 6117 C C . PHE C 1 131 ? 20.461 -24.781 39.648 1.00 34.41 131 PHE C C 1
ATOM 6118 O O . PHE C 1 131 ? 21.080 -25.539 38.893 1.00 33.93 131 PHE C O 1
ATOM 6126 N N . MET C 1 132 ? 20.568 -23.455 39.607 1.00 33.19 132 MET C N 1
ATOM 6127 C CA . MET C 1 132 ? 21.510 -22.759 38.743 1.00 33.32 132 MET C CA 1
ATOM 6128 C C . MET C 1 132 ? 22.134 -21.614 39.518 1.00 34.23 132 MET C C 1
ATOM 6129 O O . MET C 1 132 ? 21.423 -20.840 40.162 1.00 32.76 132 MET C O 1
ATOM 6134 N N . VAL C 1 133 ? 23.456 -21.514 39.441 1.00 32.40 133 VAL C N 1
ATOM 6135 C CA . VAL C 1 133 ? 24.200 -20.326 39.844 1.00 34.47 133 VAL C CA 1
ATOM 6136 C C . VAL C 1 133 ? 24.979 -19.888 38.612 1.00 35.08 133 VAL C C 1
ATOM 6137 O O . VAL C 1 133 ? 25.874 -20.609 38.148 1.00 35.46 133 VAL C O 1
ATOM 6141 N N . ALA C 1 134 ? 24.613 -18.735 38.050 1.00 35.78 134 ALA C N 1
ATOM 6142 C CA . ALA C 1 134 ? 25.188 -18.247 36.798 1.00 36.99 134 ALA C CA 1
ATOM 6143 C C . ALA C 1 134 ? 26.031 -17.012 37.057 1.00 36.93 134 ALA C C 1
ATOM 6144 O O . ALA C 1 134 ? 25.487 -15.902 37.172 1.00 38.91 134 ALA C O 1
ATOM 6146 N N . PRO C 1 135 ? 27.350 -17.139 37.138 1.00 39.66 135 PRO C N 1
ATOM 6147 C CA . PRO C 1 135 ? 28.188 -15.949 37.333 1.00 40.69 135 PRO C CA 1
ATOM 6148 C C . PRO C 1 135 ? 28.091 -15.017 36.134 1.00 40.02 135 PRO C C 1
ATOM 6149 O O . PRO C 1 135 ? 28.021 -15.459 34.980 1.00 39.14 135 PRO C O 1
ATOM 6153 N N . LYS C 1 136 ? 28.084 -13.713 36.428 1.00 42.33 136 LYS C N 1
ATOM 6154 C CA . LYS C 1 136 ? 28.026 -12.655 35.423 1.00 41.88 136 LYS C CA 1
ATOM 6155 C C . LYS C 1 136 ? 29.395 -12.210 34.939 1.00 42.47 136 LYS C C 1
ATOM 6156 O O . LYS C 1 136 ? 29.508 -11.103 34.414 1.00 43.52 136 LYS C O 1
ATOM 6162 N N . SER C 1 137 ? 30.422 -13.040 35.048 1.00 43.53 137 SER C N 1
ATOM 6163 C CA . SER C 1 137 ? 31.741 -12.736 34.513 1.00 45.33 137 SER C CA 1
ATOM 6164 C C . SER C 1 137 ? 32.360 -14.028 34.005 1.00 46.84 137 SER C C 1
ATOM 6165 O O . SER C 1 137 ? 31.984 -15.117 34.451 1.00 46.10 137 SER C O 1
ATOM 6168 N N . PRO C 1 138 ? 33.320 -13.943 33.078 1.00 50.89 138 PRO C N 1
ATOM 6169 C CA . PRO C 1 138 ? 33.993 -15.165 32.614 1.00 53.21 138 PRO C CA 1
ATOM 6170 C C . PRO C 1 138 ? 34.828 -15.799 33.718 1.00 53.86 138 PRO C C 1
ATOM 6171 O O . PRO C 1 138 ? 34.965 -15.227 34.806 1.00 51.46 138 PRO C O 1
ATOM 6175 N N . GLY C 1 139 ? 35.391 -16.976 33.437 1.00 60.85 139 GLY C N 1
ATOM 6176 C CA . GLY C 1 139 ? 35.992 -17.778 34.493 1.00 60.21 139 GLY C CA 1
ATOM 6177 C C . GLY C 1 139 ? 37.105 -17.066 35.238 1.00 60.50 139 GLY C C 1
ATOM 6178 O O . GLY C 1 139 ? 37.171 -17.127 36.468 1.00 55.18 139 GLY C O 1
ATOM 6179 N N . HIS C 1 140 ? 37.971 -16.347 34.513 1.00 61.56 140 HIS C N 1
ATOM 6180 C CA . HIS C 1 140 ? 39.150 -15.764 35.167 1.00 60.59 140 HIS C CA 1
ATOM 6181 C C . HIS C 1 140 ? 38.781 -14.655 36.156 1.00 55.27 140 HIS C C 1
ATOM 6182 O O . HIS C 1 140 ? 39.455 -14.497 37.177 1.00 56.93 140 HIS C O 1
ATOM 6189 N N . LEU C 1 141 ? 37.731 -13.876 35.894 1.00 53.72 141 LEU C N 1
ATOM 6190 C CA . LEU C 1 141 ? 37.231 -12.993 36.959 1.00 55.16 141 LEU C CA 1
ATOM 6191 C C . LEU C 1 141 ? 36.567 -13.740 38.108 1.00 53.12 141 LEU C C 1
ATOM 6192 O O . LEU C 1 141 ? 36.685 -13.321 39.266 1.00 53.09 141 LEU C O 1
ATOM 6197 N N . VAL C 1 142 ? 35.817 -14.798 37.812 1.00 53.30 142 VAL C N 1
ATOM 6198 C CA . VAL C 1 142 ? 35.236 -15.572 38.896 1.00 49.70 142 VAL C CA 1
ATOM 6199 C C . VAL C 1 142 ? 36.346 -16.015 39.827 1.00 50.51 142 VAL 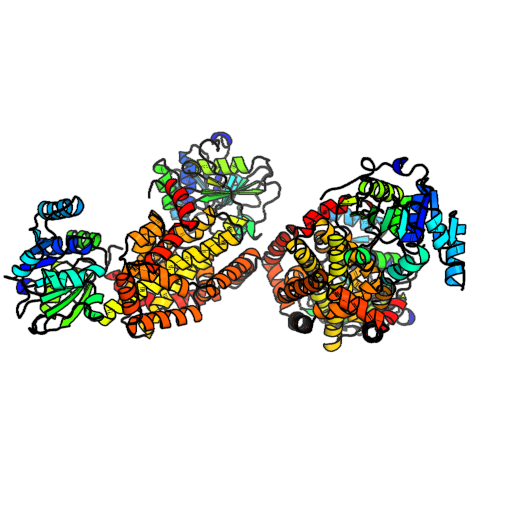C C 1
ATOM 6200 O O . VAL C 1 142 ? 36.214 -15.933 41.050 1.00 52.42 142 VAL C O 1
ATOM 6204 N N . ARG C 1 143 ? 37.479 -16.451 39.257 1.00 52.95 143 ARG C N 1
ATOM 6205 C CA . ARG C 1 143 ? 38.620 -16.909 40.048 1.00 54.34 143 ARG C CA 1
ATOM 6206 C C . ARG C 1 143 ? 39.388 -15.745 40.663 1.00 58.44 143 ARG C C 1
ATOM 6207 O O . ARG C 1 143 ? 39.614 -15.720 41.877 1.00 58.60 143 ARG C O 1
ATOM 6215 N N . ARG C 1 144 ? 39.797 -14.774 39.835 1.00 59.24 144 ARG C N 1
ATOM 6216 C CA . ARG C 1 144 ? 40.644 -13.684 40.314 1.00 61.73 144 ARG C CA 1
ATOM 6217 C C . ARG C 1 144 ? 39.956 -12.903 41.421 1.00 62.59 144 ARG C C 1
ATOM 6218 O O . ARG C 1 144 ? 40.539 -12.665 42.484 1.00 65.26 144 ARG C O 1
ATOM 6226 N N . MET C 1 145 ? 38.705 -12.508 41.193 1.00 61.91 145 MET C N 1
ATOM 6227 C CA . MET C 1 145 ? 38.005 -11.696 42.178 1.00 64.04 145 MET C CA 1
ATOM 6228 C C . MET C 1 145 ? 37.821 -12.459 43.484 1.00 67.56 145 MET C C 1
ATOM 6229 O O . MET C 1 145 ? 38.014 -11.894 44.567 1.00 71.92 145 MET C O 1
ATOM 6234 N N . TYR C 1 146 ? 37.486 -13.753 43.404 1.00 63.01 146 TYR C N 1
ATOM 6235 C CA . TYR C 1 146 ? 37.414 -14.571 44.615 1.00 64.06 146 TYR C CA 1
ATOM 6236 C C . TYR C 1 146 ? 38.739 -14.552 45.369 1.00 65.58 146 TYR C C 1
ATOM 6237 O O . TYR C 1 146 ? 38.759 -14.444 46.601 1.00 63.59 146 TYR C O 1
ATOM 6246 N N . ARG C 1 147 ? 39.856 -14.671 44.643 1.00 69.97 147 ARG C N 1
ATOM 6247 C CA . ARG C 1 147 ? 41.168 -14.644 45.280 1.00 72.53 147 ARG C CA 1
ATOM 6248 C C . ARG C 1 147 ? 41.442 -13.306 45.954 1.00 75.02 147 ARG C C 1
ATOM 6249 O O . ARG C 1 147 ? 42.220 -13.245 46.913 1.00 79.18 147 ARG C O 1
ATOM 6257 N N . GLN C 1 148 ? 40.813 -12.232 45.478 1.00 72.78 148 GLN C N 1
ATOM 6258 C CA . GLN C 1 148 ? 41.023 -10.892 46.010 1.00 73.83 148 GLN C CA 1
ATOM 6259 C C . GLN C 1 148 ? 39.974 -10.484 47.041 1.00 75.99 148 GLN C C 1
ATOM 6260 O O . GLN C 1 148 ? 39.900 -9.304 47.393 1.00 77.56 148 GLN C O 1
ATOM 6266 N N . GLY C 1 149 ? 39.154 -11.420 47.521 1.00 75.67 149 GLY C N 1
ATOM 6267 C CA . GLY C 1 149 ? 38.204 -11.133 48.575 1.00 77.11 149 GLY C CA 1
ATOM 6268 C C . GLY C 1 149 ? 36.896 -10.501 48.141 1.00 81.14 149 GLY C C 1
ATOM 6269 O O . GLY C 1 149 ? 35.934 -10.517 48.917 1.00 81.12 149 GLY C O 1
ATOM 6270 N N . VAL C 1 150 ? 36.825 -9.934 46.941 1.00 87.68 150 VAL C N 1
ATOM 6271 C CA . VAL C 1 150 ? 35.562 -9.437 46.411 1.00 88.24 150 VAL C CA 1
ATOM 6272 C C . VAL C 1 150 ? 34.988 -10.580 45.575 1.00 85.88 150 VAL C C 1
ATOM 6273 O O . VAL C 1 150 ? 35.634 -11.618 45.418 1.00 86.90 150 VAL C O 1
ATOM 6277 N N . GLY C 1 151 ? 33.760 -10.444 45.072 1.00 72.55 151 GLY C N 1
ATOM 6278 C CA . GLY C 1 151 ? 33.158 -11.479 44.262 1.00 66.44 151 GLY C CA 1
ATOM 6279 C C . GLY C 1 151 ? 32.641 -10.908 42.955 1.00 62.16 151 GLY C C 1
ATOM 6280 O O . GLY C 1 151 ? 32.654 -9.694 42.741 1.00 61.49 151 GLY C O 1
ATOM 6281 N N . VAL C 1 152 ? 32.199 -11.806 42.077 1.00 52.91 152 VAL C N 1
ATOM 6282 C CA . VAL C 1 152 ? 31.492 -11.366 40.874 1.00 51.54 152 VAL C CA 1
ATOM 6283 C C . VAL C 1 152 ? 30.001 -11.570 41.102 1.00 48.78 152 VAL C C 1
ATOM 6284 O O . VAL C 1 152 ? 29.601 -12.536 41.769 1.00 48.80 152 VAL C O 1
ATOM 6288 N N . PRO C 1 153 ? 29.146 -10.688 40.593 1.00 48.97 153 PRO C N 1
ATOM 6289 C CA . PRO C 1 153 ? 27.705 -10.929 40.698 1.00 47.12 153 PRO C CA 1
ATOM 6290 C C . PRO C 1 153 ? 27.308 -12.197 39.950 1.00 44.82 153 PRO C C 1
ATOM 6291 O O . PRO C 1 153 ? 27.980 -12.641 39.013 1.00 42.99 153 PRO C O 1
ATOM 6295 N N . GLY C 1 154 ? 26.202 -12.791 40.391 1.00 43.56 154 GLY C N 1
ATOM 6296 C CA . GLY C 1 154 ? 25.679 -13.971 39.736 1.00 39.59 154 GLY C CA 1
ATOM 6297 C C . GLY C 1 154 ? 24.173 -13.967 39.827 1.00 38.94 154 GLY C C 1
ATOM 6298 O O . GLY C 1 154 ? 23.565 -13.139 40.513 1.00 39.73 154 GLY C O 1
ATOM 6299 N N . LEU C 1 155 ? 23.576 -14.905 39.106 1.00 39.74 155 LEU C N 1
ATOM 6300 C CA . LEU C 1 155 ? 22.145 -15.158 39.157 1.00 36.85 155 LEU C CA 1
ATOM 6301 C C . LEU C 1 155 ? 21.922 -16.502 39.833 1.00 37.08 155 LEU C C 1
ATOM 6302 O O . LEU C 1 155 ? 22.757 -17.408 39.733 1.00 37.06 155 LEU C O 1
ATOM 6307 N N . ILE C 1 156 ? 20.800 -16.634 40.525 1.00 33.98 156 ILE C N 1
ATOM 6308 C CA . ILE C 1 156 ? 20.420 -17.914 41.105 1.00 34.46 156 ILE C CA 1
ATOM 6309 C C . ILE C 1 156 ? 18.990 -18.241 40.700 1.00 34.72 156 ILE C C 1
ATOM 6310 O O . ILE C 1 156 ? 18.120 -17.361 40.645 1.00 34.23 156 ILE C O 1
ATOM 6315 N N . ALA C 1 157 ? 18.766 -19.506 40.370 1.00 31.58 157 ALA C N 1
ATOM 6316 C CA . ALA C 1 157 ? 17.440 -20.011 40.082 1.00 34.84 157 ALA C CA 1
ATOM 6317 C C . ALA C 1 157 ? 17.362 -21.417 40.640 1.00 35.42 157 ALA C C 1
ATOM 6318 O O . ALA C 1 157 ? 18.378 -22.093 40.808 1.00 35.46 157 ALA C O 1
ATOM 6320 N N . VAL C 1 158 ? 16.151 -21.855 40.936 1.00 32.98 158 VAL C N 1
ATOM 6321 C CA . VAL C 1 158 ? 15.920 -23.238 41.315 1.00 37.02 158 VAL C CA 1
ATOM 6322 C C . VAL C 1 158 ? 14.796 -23.746 40.431 1.00 36.30 158 VAL C C 1
ATOM 6323 O O . VAL C 1 158 ? 13.748 -23.101 40.325 1.00 37.00 158 VAL C O 1
ATOM 6327 N N . HIS C 1 159 ? 15.043 -24.852 39.738 1.00 38.24 159 HIS C N 1
ATOM 6328 C CA . HIS C 1 159 ? 14.048 -25.401 38.833 1.00 39.38 159 HIS C CA 1
ATOM 6329 C C . HIS C 1 159 ? 13.192 -26.463 39.494 1.00 40.26 159 HIS C C 1
ATOM 6330 O O . HIS C 1 159 ? 12.002 -26.567 39.191 1.00 41.71 159 HIS C O 1
ATOM 6337 N N . ASN C 1 160 ? 13.774 -27.259 40.383 1.00 38.85 160 ASN C N 1
ATOM 6338 C CA . ASN C 1 160 ? 13.024 -28.258 41.122 1.00 42.38 160 ASN C CA 1
ATOM 6339 C C . ASN C 1 160 ? 13.478 -28.232 42.571 1.00 45.76 160 ASN C C 1
ATOM 6340 O O . ASN C 1 160 ? 14.679 -28.180 42.851 1.00 43.34 160 ASN C O 1
ATOM 6345 N N . ASP C 1 161 ? 12.516 -28.252 43.490 1.00 46.49 161 ASP C N 1
ATOM 6346 C CA . ASP C 1 161 ? 12.795 -28.282 44.922 1.00 47.18 161 ASP C CA 1
ATOM 6347 C C . ASP C 1 161 ? 12.166 -29.563 45.463 1.00 49.46 161 ASP C C 1
ATOM 6348 O O . ASP C 1 161 ? 10.988 -29.587 45.829 1.00 49.74 161 ASP C O 1
ATOM 6353 N N . HIS C 1 162 ? 12.950 -30.639 45.483 1.00 50.81 162 HIS C N 1
ATOM 6354 C CA . HIS C 1 162 ? 12.479 -31.884 46.070 1.00 51.81 162 HIS C CA 1
ATOM 6355 C C . HIS C 1 162 ? 12.761 -31.922 47.562 1.00 52.13 162 HIS C C 1
ATOM 6356 O O . HIS C 1 162 ? 11.858 -32.184 48.359 1.00 52.74 162 HIS C O 1
ATOM 6363 N N . THR C 1 163 ? 14.005 -31.645 47.952 1.00 48.18 163 THR C N 1
ATOM 6364 C CA . THR C 1 163 ? 14.365 -31.726 49.357 1.00 53.27 163 THR C CA 1
ATOM 6365 C C . THR C 1 163 ? 13.762 -30.603 50.186 1.00 56.07 163 THR C C 1
ATOM 6366 O O . THR C 1 163 ? 13.819 -30.674 51.420 1.00 52.70 163 THR C O 1
ATOM 6370 N N . GLY C 1 164 ? 13.196 -29.573 49.548 1.00 54.74 164 GLY C N 1
ATOM 6371 C CA . GLY C 1 164 ? 12.913 -28.348 50.259 1.00 54.09 164 GLY C CA 1
ATOM 6372 C C . GLY C 1 164 ? 14.141 -27.544 50.631 1.00 54.04 164 GLY C C 1
ATOM 6373 O O . GLY C 1 164 ? 13.998 -26.450 51.185 1.00 55.99 164 GLY C O 1
ATOM 6374 N N . LYS C 1 165 ? 15.342 -28.049 50.342 1.00 49.25 165 LYS C N 1
ATOM 6375 C CA . LYS C 1 165 ? 16.594 -27.345 50.584 1.00 50.10 165 LYS C CA 1
ATOM 6376 C C . LYS C 1 165 ? 17.195 -26.741 49.319 1.00 47.60 165 LYS C C 1
ATOM 6377 O O . LYS C 1 165 ? 18.357 -26.317 49.355 1.00 46.21 165 LYS C O 1
ATOM 6383 N N . ALA C 1 166 ? 16.470 -26.747 48.192 1.00 50.77 166 ALA C N 1
ATOM 6384 C CA . ALA C 1 166 ? 17.101 -26.423 46.912 1.00 49.25 166 ALA C CA 1
ATOM 6385 C C . ALA C 1 166 ? 17.691 -25.017 46.917 1.00 47.51 166 ALA C C 1
ATOM 6386 O O . ALA C 1 166 ? 18.838 -24.812 46.502 1.00 47.51 166 ALA C O 1
ATOM 6388 N N . LEU C 1 167 ? 16.930 -24.035 47.403 1.00 45.11 167 LEU C N 1
ATOM 6389 C CA . LEU C 1 167 ? 17.424 -22.658 47.422 1.00 45.63 167 LEU C CA 1
ATOM 6390 C C . LEU C 1 167 ? 18.662 -22.520 48.305 1.00 46.49 167 LEU C C 1
ATOM 6391 O O . LEU C 1 167 ? 19.680 -21.952 47.885 1.00 43.58 167 LEU C O 1
ATOM 6396 N N . GLU C 1 168 ? 18.596 -23.046 49.537 1.00 46.61 168 GLU C N 1
ATOM 6397 C CA . GLU C 1 168 ? 19.722 -22.918 50.462 1.00 47.26 168 GLU C CA 1
ATOM 6398 C C . GLU C 1 168 ? 20.957 -23.611 49.911 1.00 43.41 168 GLU C C 1
ATOM 6399 O O . GLU C 1 168 ? 22.085 -23.142 50.100 1.00 41.66 168 GLU C O 1
ATOM 6405 N N . THR C 1 169 ? 20.759 -24.741 49.234 1.00 40.71 169 THR C N 1
ATOM 6406 C CA . THR C 1 169 ? 21.871 -25.446 48.613 1.00 45.70 169 THR C CA 1
ATOM 6407 C C . THR C 1 169 ? 22.492 -24.607 47.501 1.00 44.63 169 THR C C 1
ATOM 6408 O O . THR C 1 169 ? 23.714 -24.419 47.455 1.00 44.78 169 THR C O 1
ATOM 6412 N N . GLY C 1 170 ? 21.656 -24.073 46.603 1.00 43.72 170 GLY C N 1
ATOM 6413 C CA . GLY C 1 170 ? 22.165 -23.176 45.575 1.00 40.69 170 GLY C CA 1
ATOM 6414 C C . GLY C 1 170 ? 22.913 -21.986 46.148 1.00 42.32 170 GLY C C 1
ATOM 6415 O O . GLY C 1 170 ? 23.991 -21.625 45.665 1.00 41.90 170 GLY C O 1
ATOM 6416 N N . LEU C 1 171 ? 22.353 -21.357 47.184 1.00 42.68 171 LEU C N 1
ATOM 6417 C CA . LEU C 1 171 ? 23.014 -20.198 47.785 1.00 43.85 171 LEU C CA 1
ATOM 6418 C C . LEU C 1 171 ? 24.350 -20.587 48.404 1.00 43.18 171 LEU C C 1
ATOM 6419 O O . LEU C 1 171 ? 25.338 -19.855 48.279 1.00 44.03 171 LEU C O 1
ATOM 6424 N N . ALA C 1 172 ? 24.395 -21.739 49.077 1.00 44.78 172 ALA C N 1
ATOM 6425 C CA . ALA C 1 172 ? 25.655 -22.249 49.598 1.00 46.00 172 ALA C CA 1
ATOM 6426 C C . ALA C 1 172 ? 26.673 -22.410 48.483 1.00 43.28 172 ALA C C 1
ATOM 6427 O O . ALA C 1 172 ? 27.839 -22.025 48.633 1.00 41.53 172 ALA C O 1
ATOM 6429 N N . TYR C 1 173 ? 26.244 -22.978 47.349 1.00 43.45 173 TYR C N 1
ATOM 6430 C CA . TYR C 1 173 ? 27.140 -23.102 46.204 1.00 42.31 173 TYR C CA 1
ATOM 6431 C C . TYR C 1 173 ? 27.585 -21.731 45.720 1.00 42.11 173 TYR C C 1
ATOM 6432 O O . TYR C 1 173 ? 28.770 -21.511 45.441 1.00 43.26 173 TYR C O 1
ATOM 6441 N N . ALA C 1 174 ? 26.634 -20.800 45.595 1.00 41.74 174 ALA C N 1
ATOM 6442 C CA . ALA C 1 174 ? 26.966 -19.439 45.181 1.00 42.07 174 ALA C CA 1
ATOM 6443 C C . ALA C 1 174 ? 27.992 -18.810 46.118 1.00 46.39 174 ALA C C 1
ATOM 6444 O O . ALA C 1 174 ? 28.910 -18.112 45.668 1.00 46.69 174 ALA C O 1
ATOM 6446 N N . LYS C 1 175 ? 27.870 -19.074 47.425 1.00 44.82 175 LYS C N 1
ATOM 6447 C CA . LYS C 1 175 ? 28.838 -18.554 48.390 1.00 45.31 175 LYS C CA 1
ATOM 6448 C C . LYS C 1 175 ? 30.206 -19.198 48.211 1.00 44.54 175 LYS C C 1
ATOM 6449 O O . LYS C 1 175 ? 31.232 -18.515 48.291 1.00 45.76 175 LYS C O 1
ATOM 6455 N N . GLY C 1 176 ? 30.241 -20.507 47.963 1.00 45.54 176 GLY C N 1
ATOM 6456 C CA . GLY C 1 176 ? 31.512 -21.193 47.792 1.00 47.14 176 GLY C CA 1
ATOM 6457 C C . GLY C 1 176 ? 32.333 -20.713 46.607 1.00 46.74 176 GLY C C 1
ATOM 6458 O O . GLY C 1 176 ? 33.565 -20.768 46.645 1.00 47.34 176 GLY C O 1
ATOM 6459 N N . ILE C 1 177 ? 31.674 -20.260 45.527 1.00 46.04 177 ILE C N 1
ATOM 6460 C CA . ILE C 1 177 ? 32.421 -19.703 44.396 1.00 44.68 177 ILE C CA 1
ATOM 6461 C C . ILE C 1 177 ? 32.578 -18.188 44.482 1.00 46.98 177 ILE C C 1
ATOM 6462 O O . ILE C 1 177 ? 33.251 -17.597 43.623 1.00 46.87 177 ILE C O 1
ATOM 6467 N N . GLY C 1 178 ? 31.975 -17.539 45.477 1.00 46.80 178 GLY C N 1
ATOM 6468 C CA . GLY C 1 178 ? 32.214 -16.139 45.756 1.00 45.84 178 GLY C CA 1
ATOM 6469 C C . GLY C 1 178 ? 31.155 -15.167 45.277 1.00 50.58 178 GLY C C 1
ATOM 6470 O O . GLY C 1 178 ? 31.323 -13.955 45.466 1.00 54.42 178 GLY C O 1
ATOM 6471 N N . CYS C 1 179 ? 30.069 -15.646 44.667 1.00 49.48 179 CYS C N 1
ATOM 6472 C CA . CYS C 1 179 ? 29.119 -14.729 44.048 1.00 48.27 179 CYS C CA 1
ATOM 6473 C C . CYS C 1 179 ? 28.241 -14.001 45.060 1.00 49.19 179 CYS C C 1
ATOM 6474 O O . CYS C 1 179 ? 27.772 -12.897 44.765 1.00 50.31 179 CYS C O 1
ATOM 6477 N N . THR C 1 180 ? 28.023 -14.573 46.248 1.00 50.84 180 THR C N 1
ATOM 6478 C CA . THR C 1 180 ? 27.245 -13.878 47.270 1.00 52.11 180 THR C CA 1
ATOM 6479 C C . THR C 1 180 ? 28.020 -12.733 47.910 1.00 54.27 180 THR C C 1
ATOM 6480 O O . THR C 1 180 ? 27.402 -11.824 48.472 1.00 54.41 180 THR C O 1
ATOM 6484 N N . ARG C 1 181 ? 29.353 -12.761 47.851 1.00 55.77 181 ARG C N 1
ATOM 6485 C CA . ARG C 1 181 ? 30.143 -11.655 48.387 1.00 57.01 181 ARG C CA 1
ATOM 6486 C C . ARG C 1 181 ? 29.788 -10.353 47.684 1.00 57.82 181 ARG C C 1
ATOM 6487 O O . ARG C 1 181 ? 29.559 -9.324 48.329 1.00 59.39 181 ARG C O 1
ATOM 6495 N N . ALA C 1 182 ? 29.710 -10.388 46.352 1.00 57.20 182 ALA C N 1
ATOM 6496 C CA . ALA C 1 182 ? 29.244 -9.232 45.586 1.00 54.88 182 ALA C CA 1
ATOM 6497 C C . ALA C 1 182 ? 27.720 -9.140 45.573 1.00 51.84 182 ALA C C 1
ATOM 6498 O O . ALA C 1 182 ? 27.158 -8.047 45.684 1.00 51.60 182 ALA C O 1
ATOM 6500 N N . GLY C 1 183 ? 27.035 -10.272 45.447 1.00 51.82 183 GLY C N 1
ATOM 6501 C CA . GLY C 1 183 ? 25.592 -10.251 45.416 1.00 48.82 183 GLY C CA 1
ATOM 6502 C C . GLY C 1 183 ? 25.032 -11.135 44.320 1.00 50.18 183 GLY C C 1
ATOM 6503 O O . GLY C 1 183 ? 25.561 -11.192 43.201 1.00 47.86 183 GLY C O 1
ATOM 6504 N N . VAL C 1 184 ? 23.948 -11.832 44.634 1.00 45.22 184 VAL C N 1
ATOM 6505 C CA . VAL C 1 184 ? 23.353 -12.788 43.718 1.00 43.36 184 VAL C CA 1
ATOM 6506 C C . VAL C 1 184 ? 21.893 -12.414 43.517 1.00 42.35 184 VAL C C 1
ATOM 6507 O O . VAL C 1 184 ? 21.177 -12.146 44.489 1.00 42.73 184 VAL C O 1
ATOM 6511 N N . ILE C 1 185 ? 21.459 -12.385 42.257 1.00 41.05 185 ILE C N 1
ATOM 6512 C CA . ILE C 1 185 ? 20.117 -11.956 41.882 1.00 41.22 185 ILE C CA 1
ATOM 6513 C C . ILE C 1 185 ? 19.251 -13.182 41.650 1.00 39.81 185 ILE C C 1
ATOM 6514 O O . ILE C 1 185 ? 19.627 -14.077 40.881 1.00 39.08 185 ILE C O 1
ATOM 6519 N N . ALA C 1 186 ? 18.072 -13.207 42.266 1.00 41.35 186 ALA C N 1
ATOM 6520 C CA . ALA C 1 186 ? 17.134 -14.294 42.008 1.00 38.82 186 ALA C CA 1
ATOM 6521 C C . ALA C 1 186 ? 16.572 -14.171 40.601 1.00 37.23 186 ALA C C 1
ATOM 6522 O O . ALA C 1 186 ? 16.255 -13.071 40.137 1.00 37.66 186 ALA C O 1
ATOM 6524 N N . THR C 1 187 ? 16.454 -15.304 39.919 1.00 33.81 187 THR C N 1
ATOM 6525 C CA . THR C 1 187 ? 15.867 -15.342 38.584 1.00 34.89 187 THR C CA 1
ATOM 6526 C C . THR C 1 187 ? 15.208 -16.705 38.417 1.00 32.61 187 THR C C 1
ATOM 6527 O O . THR C 1 187 ? 14.937 -17.399 39.400 1.00 35.68 187 THR C O 1
ATOM 6531 N N . THR C 1 188 ? 14.932 -17.083 37.181 1.00 33.94 188 THR C N 1
ATOM 6532 C CA . THR C 1 188 ? 14.413 -18.401 36.861 1.00 34.21 188 THR C CA 1
ATOM 6533 C C . THR C 1 188 ? 15.238 -18.972 35.716 1.00 34.93 188 THR C C 1
ATOM 6534 O O . THR C 1 188 ? 15.930 -18.236 35.006 1.00 27.83 188 THR C O 1
ATOM 6538 N N . PHE C 1 189 ? 15.155 -20.299 35.541 1.00 32.42 189 PHE C N 1
ATOM 6539 C CA . PHE C 1 189 ? 15.793 -20.924 34.389 1.00 31.54 189 PHE C CA 1
ATOM 6540 C C . PHE C 1 189 ? 15.271 -20.316 33.092 1.00 31.66 189 PHE C C 1
ATOM 6541 O O . PHE C 1 189 ? 16.031 -20.098 32.138 1.00 27.08 189 PHE C O 1
ATOM 6549 N N . LYS C 1 190 ? 13.978 -20.006 33.052 1.00 30.71 190 LYS C N 1
ATOM 6550 C CA . LYS C 1 190 ? 13.375 -19.454 31.848 1.00 30.15 190 LYS C CA 1
ATOM 6551 C C . LYS C 1 190 ? 13.908 -18.057 31.551 1.00 27.93 190 LYS C C 1
ATOM 6552 O O . LYS C 1 190 ? 14.301 -17.754 30.415 1.00 26.74 190 LYS C O 1
ATOM 6558 N N . GLU C 1 191 ? 13.933 -17.187 32.562 1.00 27.81 191 GLU C N 1
ATOM 6559 C CA . GLU C 1 191 ? 14.385 -15.828 32.319 1.00 27.09 191 GLU C CA 1
ATOM 6560 C C . GLU C 1 191 ? 15.866 -15.800 31.976 1.00 25.94 191 GLU C C 1
ATOM 6561 O O . GLU C 1 191 ? 16.282 -15.095 31.052 1.00 26.65 191 GLU C O 1
ATOM 6567 N N . GLU C 1 192 ? 16.679 -16.557 32.708 1.00 27.95 192 GLU C N 1
ATOM 6568 C CA . GLU C 1 192 ? 18.104 -16.585 32.406 1.00 28.29 192 GLU C CA 1
ATOM 6569 C C . GLU C 1 192 ? 18.341 -17.060 30.979 1.00 26.32 192 GLU C C 1
ATOM 6570 O O . GLU C 1 192 ? 19.075 -16.426 30.216 1.00 27.55 192 GLU C O 1
ATOM 6576 N N . THR C 1 193 ? 17.687 -18.153 30.582 1.00 28.16 193 THR C N 1
ATOM 6577 C CA . THR C 1 193 ? 17.932 -18.709 29.256 1.00 25.46 193 THR C CA 1
ATOM 6578 C C . THR C 1 193 ? 17.464 -17.756 28.167 1.00 25.35 193 THR C C 1
ATOM 6579 O O . THR C 1 193 ? 18.192 -17.481 27.205 1.00 23.69 193 THR C O 1
ATOM 6583 N N . GLU C 1 194 ? 16.237 -17.247 28.300 1.00 26.91 194 GLU C N 1
ATOM 6584 C CA . GLU C 1 194 ? 15.641 -16.454 27.232 1.00 24.74 194 GLU C CA 1
ATOM 6585 C C . GLU C 1 194 ? 16.376 -15.134 27.039 1.00 26.01 194 GLU C C 1
ATOM 6586 O O . GLU C 1 194 ? 16.602 -14.712 25.895 1.00 21.98 194 GLU C O 1
ATOM 6592 N N . THR C 1 195 ? 16.770 -14.476 28.142 1.00 24.29 195 THR C N 1
ATOM 6593 C CA . THR C 1 195 ? 17.484 -13.202 28.014 1.00 25.60 195 THR C CA 1
ATOM 6594 C C . THR C 1 195 ? 18.890 -13.402 27.467 1.00 25.61 195 THR C C 1
ATOM 6595 O O . THR C 1 195 ? 19.401 -12.524 26.756 1.00 24.89 195 THR C O 1
ATOM 6599 N N . ASP C 1 196 ? 19.525 -14.539 27.793 1.00 26.15 196 ASP C N 1
ATOM 6600 C CA . ASP C 1 196 ? 20.874 -14.828 27.306 1.00 25.90 196 ASP C CA 1
ATOM 6601 C C . ASP C 1 196 ? 20.875 -15.015 25.793 1.00 26.45 196 ASP C C 1
ATOM 6602 O O . ASP C 1 196 ? 21.702 -14.428 25.083 1.00 25.65 196 ASP C O 1
ATOM 6607 N N . LEU C 1 197 ? 19.944 -15.829 25.287 1.00 24.06 197 LEU C N 1
ATOM 6608 C CA . LEU C 1 197 ? 19.772 -15.987 23.847 1.00 22.01 197 LEU C CA 1
ATOM 6609 C C . LEU C 1 197 ? 19.421 -14.653 23.191 1.00 23.12 197 LEU C C 1
ATOM 6610 O O . LEU C 1 197 ? 19.985 -14.292 22.145 1.00 22.32 197 LEU C O 1
ATOM 6615 N N . PHE C 1 198 ? 18.488 -13.902 23.788 1.00 22.10 198 PHE C N 1
ATOM 6616 C CA . PHE C 1 198 ? 18.078 -12.639 23.173 1.00 23.81 198 PHE C CA 1
ATOM 6617 C C . PHE C 1 198 ? 19.249 -11.664 23.050 1.00 22.22 198 PHE C C 1
ATOM 6618 O O . PHE C 1 198 ? 19.423 -11.014 22.016 1.00 19.64 198 PHE C O 1
ATOM 6626 N N . GLY C 1 199 ? 20.034 -11.514 24.116 1.00 23.18 199 GLY C N 1
ATOM 6627 C CA . GLY C 1 199 ? 21.106 -10.534 24.085 1.00 22.59 199 GLY C CA 1
ATOM 6628 C C . GLY C 1 199 ? 22.177 -10.879 23.069 1.00 22.71 199 GLY C C 1
ATOM 6629 O O . GLY C 1 199 ? 22.633 -10.013 22.318 1.00 22.15 199 GLY C O 1
ATOM 6630 N N . GLU C 1 200 ? 22.622 -12.140 23.074 1.00 24.18 200 GLU C N 1
ATOM 6631 C CA . GLU C 1 200 ? 23.535 -12.674 22.059 1.00 22.76 200 GLU C CA 1
ATOM 6632 C C . GLU C 1 200 ? 23.095 -12.313 20.661 1.00 21.31 200 GLU C C 1
ATOM 6633 O O . GLU C 1 200 ? 23.892 -11.839 19.835 1.00 22.03 200 GLU C O 1
ATOM 6639 N N . GLN C 1 201 ? 21.842 -12.645 20.348 1.00 19.81 201 GLN C N 1
ATOM 6640 C CA . GLN C 1 201 ? 21.351 -12.548 18.977 1.00 21.45 201 GLN C CA 1
ATOM 6641 C C . GLN C 1 201 ? 21.179 -11.096 18.543 1.00 22.74 201 GLN C C 1
ATOM 6642 O O . GLN C 1 201 ? 21.645 -10.700 17.469 1.00 21.47 201 GLN C O 1
ATOM 6648 N N . CYS C 1 202 ? 20.509 -10.290 19.359 1.00 21.01 202 CYS C N 1
ATOM 6649 C CA . CYS C 1 202 ? 20.064 -8.973 18.918 1.00 20.62 202 CYS C CA 1
ATOM 6650 C C . CYS C 1 202 ? 21.066 -7.864 19.203 1.00 20.24 202 CYS C C 1
ATOM 6651 O O . CYS C 1 202 ? 21.073 -6.853 18.495 1.00 20.05 202 CYS C O 1
ATOM 6654 N N . VAL C 1 203 ? 21.887 -8.013 20.238 1.00 20.44 203 VAL C N 1
ATOM 6655 C CA . VAL C 1 203 ? 22.769 -6.936 20.670 1.00 21.24 203 VAL C CA 1
ATOM 6656 C C . VAL C 1 203 ? 24.222 -7.382 20.629 1.00 21.87 203 VAL C C 1
ATOM 6657 O O . VAL C 1 203 ? 25.009 -6.857 19.846 1.00 22.73 203 VAL C O 1
ATOM 6661 N N . LEU C 1 204 ? 24.579 -8.356 21.472 1.00 22.08 204 LEU C N 1
ATOM 6662 C CA . LEU C 1 204 ? 25.983 -8.597 21.800 1.00 23.80 204 LEU C CA 1
ATOM 6663 C C . LEU C 1 204 ? 26.770 -9.149 20.620 1.00 25.63 204 LEU C C 1
ATOM 6664 O O . LEU C 1 204 ? 27.909 -8.730 20.377 1.00 24.42 204 LEU C O 1
ATOM 6669 N N . CYS C 1 205 ? 26.207 -10.124 19.899 1.00 23.57 205 CYS C N 1
ATOM 6670 C CA . CYS C 1 205 ? 26.949 -10.804 18.848 1.00 22.01 205 CYS C CA 1
ATOM 6671 C C . CYS C 1 205 ? 26.355 -10.531 17.474 1.00 21.10 205 CYS C C 1
ATOM 6672 O O . CYS C 1 205 ? 27.025 -9.958 16.608 1.00 22.18 205 CYS C O 1
ATOM 6675 N N . GLY C 1 206 ? 25.095 -10.899 17.251 1.00 21.67 206 GLY C N 1
ATOM 6676 C CA . GLY C 1 206 ? 24.498 -10.650 15.952 1.00 20.94 206 GLY C CA 1
ATOM 6677 C C . GLY C 1 206 ? 24.355 -9.171 15.644 1.00 22.90 206 GLY C C 1
ATOM 6678 O O . GLY C 1 206 ? 24.755 -8.706 14.571 1.00 20.09 206 GLY C O 1
ATOM 6679 N N . GLY C 1 207 ? 23.767 -8.412 16.573 1.00 20.97 207 GLY C N 1
ATOM 6680 C CA . GLY C 1 207 ? 23.517 -7.000 16.303 1.00 21.11 207 GLY C CA 1
ATOM 6681 C C . GLY C 1 207 ? 24.791 -6.212 16.032 1.00 20.88 207 GLY C C 1
ATOM 6682 O O . GLY C 1 207 ? 24.905 -5.527 15.018 1.00 19.33 207 GLY C O 1
ATOM 6683 N N . VAL C 1 208 ? 25.784 -6.332 16.914 1.00 21.10 208 VAL C N 1
ATOM 6684 C CA . VAL C 1 208 ? 26.965 -5.482 16.773 1.00 21.19 208 VAL C CA 1
ATOM 6685 C C . VAL C 1 208 ? 27.808 -5.894 15.560 1.00 20.90 208 VAL C C 1
ATOM 6686 O O . VAL C 1 208 ? 28.377 -5.034 14.880 1.00 20.49 208 VAL C O 1
ATOM 6690 N N . THR C 1 209 ? 27.924 -7.202 15.265 1.00 24.45 209 THR C N 1
ATOM 6691 C CA . THR C 1 209 ? 28.760 -7.586 14.124 1.00 21.85 209 THR C CA 1
ATOM 6692 C C . THR C 1 209 ? 28.150 -7.121 12.817 1.00 23.26 209 THR C C 1
ATOM 6693 O O . THR C 1 209 ? 28.871 -6.664 11.918 1.00 22.04 209 THR C O 1
ATOM 6697 N N . GLU C 1 210 ? 26.829 -7.253 12.672 1.00 21.41 210 GLU C N 1
ATOM 6698 C CA . GLU C 1 210 ? 26.229 -6.790 11.433 1.00 23.89 210 GLU C CA 1
ATOM 6699 C C . GLU C 1 210 ? 26.142 -5.269 11.395 1.00 21.07 210 GLU C C 1
ATOM 6700 O O . GLU C 1 210 ? 26.241 -4.678 10.320 1.00 23.02 210 GLU C O 1
ATOM 6706 N N . LEU C 1 211 ? 25.988 -4.617 12.543 1.00 20.46 211 LEU C N 1
ATOM 6707 C CA . LEU C 1 211 ? 26.151 -3.163 12.584 1.00 21.17 211 LEU C CA 1
ATOM 6708 C C . LEU C 1 211 ? 27.539 -2.752 12.083 1.00 19.91 211 LEU C C 1
ATOM 6709 O O . LEU C 1 211 ? 27.672 -1.865 11.224 1.00 20.23 211 LEU C O 1
ATOM 6714 N N . ILE C 1 212 ? 28.584 -3.403 12.596 1.00 19.85 212 ILE C N 1
ATOM 6715 C CA . ILE C 1 212 ? 29.949 -3.083 12.176 1.00 20.80 212 ILE C CA 1
ATOM 6716 C C . ILE C 1 212 ? 30.116 -3.321 10.680 1.00 21.34 212 ILE C C 1
ATOM 6717 O O . ILE C 1 212 ? 30.655 -2.473 9.954 1.00 20.14 212 ILE C O 1
ATOM 6722 N N . LYS C 1 213 ? 29.669 -4.495 10.195 1.00 19.48 213 LYS C N 1
ATOM 6723 C CA . LYS C 1 213 ? 29.834 -4.826 8.777 1.00 19.50 213 LYS C CA 1
ATOM 6724 C C . LYS C 1 213 ? 29.048 -3.878 7.885 1.00 19.65 213 LYS C C 1
ATOM 6725 O O . LYS C 1 213 ? 29.531 -3.482 6.814 1.00 20.16 213 LYS C O 1
ATOM 6731 N N . ALA C 1 214 ? 27.811 -3.551 8.269 1.00 18.81 214 ALA C N 1
ATOM 6732 C CA . ALA C 1 214 ? 27.018 -2.672 7.420 1.00 20.82 214 ALA C CA 1
ATOM 6733 C C . ALA C 1 214 ? 27.660 -1.291 7.334 1.00 20.32 214 ALA C C 1
ATOM 6734 O O . ALA C 1 214 ? 27.642 -0.659 6.273 1.00 18.49 214 ALA C O 1
ATOM 6736 N N . GLY C 1 215 ? 28.224 -0.803 8.444 1.00 19.82 215 GLY C N 1
ATOM 6737 C CA . GLY C 1 215 ? 28.885 0.495 8.406 1.00 18.20 215 GLY C CA 1
ATOM 6738 C C . GLY C 1 215 ? 30.122 0.459 7.536 1.00 19.63 215 GLY C C 1
ATOM 6739 O O . GLY C 1 215 ? 30.330 1.337 6.696 1.00 18.37 215 GLY C O 1
ATOM 6740 N N . PHE C 1 216 ? 30.953 -0.575 7.723 1.00 18.81 216 PHE C N 1
ATOM 6741 C CA . PHE C 1 216 ? 32.131 -0.788 6.887 1.00 19.54 216 PHE C CA 1
ATOM 6742 C C . PHE C 1 216 ? 31.758 -0.902 5.407 1.00 21.56 216 PHE C C 1
ATOM 6743 O O . PHE C 1 216 ? 32.395 -0.284 4.536 1.00 20.13 216 PHE C O 1
ATOM 6751 N N . ASP C 1 217 ? 30.727 -1.706 5.102 1.00 19.77 217 ASP C N 1
ATOM 6752 C CA . ASP C 1 217 ? 30.263 -1.855 3.725 1.00 22.33 217 ASP C CA 1
ATOM 6753 C C . ASP C 1 217 ? 29.829 -0.517 3.142 1.00 22.46 217 ASP C C 1
ATOM 6754 O O . ASP C 1 217 ? 30.117 -0.213 1.980 1.00 21.80 217 ASP C O 1
ATOM 6759 N N . THR C 1 218 ? 29.090 0.274 3.921 1.00 19.49 218 THR C N 1
ATOM 6760 C CA . THR C 1 218 ? 28.616 1.559 3.420 1.00 21.89 218 THR C CA 1
ATOM 6761 C C . THR C 1 218 ? 29.778 2.437 2.984 1.00 20.39 218 THR C C 1
ATOM 6762 O O . THR C 1 218 ? 29.717 3.087 1.931 1.00 21.64 218 THR C O 1
ATOM 6766 N N . LEU C 1 219 ? 30.862 2.441 3.764 1.00 20.62 219 LEU C N 1
ATOM 6767 C CA . LEU C 1 219 ? 31.999 3.298 3.451 1.00 20.63 219 LEU C CA 1
ATOM 6768 C C . LEU C 1 219 ? 32.766 2.779 2.239 1.00 22.75 219 LEU C C 1
ATOM 6769 O O . LEU C 1 219 ? 33.169 3.564 1.370 1.00 19.22 219 LEU C O 1
ATOM 6774 N N . VAL C 1 220 ? 33.001 1.461 2.179 1.00 21.37 220 VAL C N 1
ATOM 6775 C CA . VAL C 1 220 ? 33.741 0.892 1.055 1.00 23.24 220 VAL C CA 1
ATOM 6776 C C . VAL C 1 220 ? 32.967 1.081 -0.249 1.00 23.74 220 VAL C C 1
ATOM 6777 O O . VAL C 1 220 ? 33.549 1.471 -1.268 1.00 23.44 220 VAL C O 1
ATOM 6781 N N . GLU C 1 221 ? 31.641 0.858 -0.229 1.00 20.17 221 GLU C N 1
ATOM 6782 C CA . GLU C 1 221 ? 30.831 1.066 -1.431 1.00 23.33 221 GLU C CA 1
ATOM 6783 C C . GLU C 1 221 ? 30.867 2.521 -1.875 1.00 25.88 221 GLU C C 1
ATOM 6784 O O . GLU C 1 221 ? 30.805 2.806 -3.076 1.00 23.81 221 GLU C O 1
ATOM 6790 N N . ALA C 1 222 ? 30.912 3.456 -0.918 1.00 23.05 222 ALA C N 1
ATOM 6791 C CA . ALA C 1 222 ? 30.995 4.872 -1.255 1.00 24.69 222 ALA C CA 1
ATOM 6792 C C . ALA C 1 222 ? 32.369 5.266 -1.766 1.00 22.96 222 ALA C C 1
ATOM 6793 O O . ALA C 1 222 ? 32.549 6.410 -2.178 1.00 25.36 222 ALA C O 1
ATOM 6795 N N . GLY C 1 223 ? 33.326 4.349 -1.781 1.00 23.58 223 GLY C N 1
ATOM 6796 C CA . GLY C 1 223 ? 34.630 4.623 -2.332 1.00 23.00 223 GLY C CA 1
ATOM 6797 C C . GLY C 1 223 ? 35.703 5.004 -1.337 1.00 24.00 223 GLY C C 1
ATOM 6798 O O . GLY C 1 223 ? 36.812 5.355 -1.763 1.00 25.08 223 GLY C O 1
ATOM 6799 N N . TYR C 1 224 ? 35.433 4.936 -0.032 1.00 21.38 224 TYR C N 1
ATOM 6800 C CA . TYR C 1 224 ? 36.484 5.268 0.925 1.00 23.93 224 TYR C CA 1
ATOM 6801 C C . TYR C 1 224 ? 37.449 4.095 1.076 1.00 25.22 224 TYR C C 1
ATOM 6802 O O . TYR C 1 224 ? 37.135 2.954 0.737 1.00 22.84 224 TYR C O 1
ATOM 6811 N N . GLN C 1 225 ? 38.633 4.387 1.597 1.00 23.94 225 GLN C N 1
ATOM 6812 C CA . GLN C 1 225 ? 39.651 3.356 1.733 1.00 25.45 225 GLN C CA 1
ATOM 6813 C C . GLN C 1 225 ? 39.214 2.330 2.773 1.00 26.48 225 GLN C C 1
ATOM 6814 O O . GLN C 1 225 ? 38.748 2.707 3.859 1.00 23.91 225 GLN C O 1
ATOM 6820 N N . PRO C 1 226 ? 39.345 1.035 2.480 1.00 25.25 226 PRO C N 1
ATOM 6821 C CA . PRO C 1 226 ? 38.913 0.015 3.449 1.00 25.57 226 PRO C CA 1
ATOM 6822 C C . PRO C 1 226 ? 39.659 0.083 4.765 1.00 26.42 226 PRO C C 1
ATOM 6823 O O . PRO C 1 226 ? 39.061 -0.205 5.815 1.00 23.25 226 PRO C O 1
ATOM 6827 N N . GLU C 1 227 ? 40.946 0.459 4.737 1.00 25.63 227 GLU C N 1
ATOM 6828 C CA . GLU C 1 227 ? 41.707 0.599 5.976 1.00 26.98 227 GLU C CA 1
ATOM 6829 C C . GLU C 1 227 ? 41.117 1.679 6.874 1.00 24.65 227 GLU C C 1
ATOM 6830 O O . GLU C 1 227 ? 41.086 1.526 8.102 1.00 25.59 227 GLU C O 1
ATOM 6836 N N . ILE C 1 228 ? 40.681 2.793 6.280 1.00 24.38 228 ILE C N 1
ATOM 6837 C CA . ILE C 1 228 ? 40.022 3.849 7.042 1.00 26.01 228 ILE C CA 1
ATOM 6838 C C . ILE C 1 228 ? 38.678 3.352 7.567 1.00 23.62 228 ILE C C 1
ATOM 6839 O O . ILE C 1 228 ? 38.329 3.565 8.733 1.00 24.51 228 ILE C O 1
ATOM 6844 N N . ALA C 1 229 ? 37.907 2.683 6.714 1.00 23.34 229 ALA C N 1
ATOM 6845 C CA . ALA C 1 229 ? 36.638 2.100 7.151 1.00 23.80 229 ALA C CA 1
ATOM 6846 C C . ALA C 1 229 ? 36.829 1.141 8.331 1.00 23.21 229 ALA C C 1
ATOM 6847 O O . ALA C 1 229 ? 36.011 1.115 9.260 1.00 23.34 229 ALA C O 1
ATOM 6849 N N . TYR C 1 230 ? 37.897 0.343 8.318 1.00 22.74 230 TYR C N 1
ATOM 6850 C CA . TYR C 1 230 ? 38.145 -0.560 9.442 1.00 23.14 230 TYR C CA 1
ATOM 6851 C C . TYR C 1 230 ? 38.334 0.213 10.747 1.00 25.58 230 TYR C C 1
ATOM 6852 O O . TYR C 1 230 ? 37.780 -0.149 11.797 1.00 23.40 230 TYR C O 1
ATOM 6861 N N . PHE C 1 231 ? 39.145 1.269 10.711 1.00 25.89 231 PHE C N 1
ATOM 6862 C CA . PHE C 1 231 ? 39.395 2.017 11.934 1.00 26.73 231 PHE C CA 1
ATOM 6863 C C . PHE C 1 231 ? 38.117 2.651 12.461 1.00 26.08 231 PHE C C 1
ATOM 6864 O O . PHE C 1 231 ? 37.824 2.556 13.656 1.00 26.75 231 PHE C O 1
ATOM 6872 N N . GLU C 1 232 ? 37.308 3.243 11.579 1.00 23.84 232 GLU C N 1
ATOM 6873 C CA . GLU C 1 232 ? 36.160 4.033 12.014 1.00 24.70 232 GLU C CA 1
ATOM 6874 C C . GLU C 1 232 ? 34.925 3.196 12.326 1.00 24.96 232 GLU C C 1
ATOM 6875 O O . GLU C 1 232 ? 33.986 3.710 12.950 1.00 24.32 232 GLU C O 1
ATOM 6881 N N . CYS C 1 233 ? 34.878 1.939 11.885 1.00 22.96 233 CYS C N 1
ATOM 6882 C CA . CYS C 1 233 ? 33.697 1.108 12.095 1.00 22.80 233 CYS C CA 1
ATOM 6883 C C . CYS C 1 233 ? 33.952 -0.050 13.037 1.00 22.89 233 CYS C C 1
ATOM 6884 O O . CYS C 1 233 ? 32.992 -0.624 13.559 1.00 23.41 233 CYS C O 1
ATOM 6887 N N . LEU C 1 234 ? 35.208 -0.420 13.242 1.00 24.36 234 LEU C N 1
ATOM 6888 C CA . LEU C 1 234 ? 35.530 -1.548 14.096 1.00 25.64 234 LEU C CA 1
ATOM 6889 C C . LEU C 1 234 ? 36.541 -1.150 15.180 1.00 25.31 234 LEU C C 1
ATOM 6890 O O . LEU C 1 234 ? 36.224 -1.213 16.369 1.00 25.09 234 LEU C O 1
ATOM 6895 N N . HIS C 1 235 ? 37.754 -0.743 14.787 1.00 26.92 235 HIS C N 1
ATOM 6896 C CA . HIS C 1 235 ? 38.836 -0.567 15.756 1.00 27.35 235 HIS C CA 1
ATOM 6897 C C . HIS C 1 235 ? 38.464 0.401 16.881 1.00 29.86 235 HIS C C 1
ATOM 6898 O O . HIS C 1 235 ? 38.700 0.104 18.058 1.00 31.51 235 HIS C O 1
ATOM 6905 N N . GLU C 1 236 ? 37.858 1.550 16.552 1.00 28.64 236 GLU C N 1
ATOM 6906 C CA . GLU C 1 236 ? 37.546 2.542 17.586 1.00 28.25 236 GLU C CA 1
ATOM 6907 C C . GLU C 1 236 ? 36.412 2.108 18.510 1.00 29.52 236 GLU C C 1
ATOM 6908 O O . GLU C 1 236 ? 36.097 2.835 19.458 1.00 29.93 236 GLU C O 1
ATOM 6914 N N . LEU C 1 237 ? 35.767 0.968 18.248 1.00 30.29 237 LEU C N 1
ATOM 6915 C CA . LEU C 1 237 ? 34.618 0.590 19.061 1.00 29.41 237 LEU C CA 1
ATOM 6916 C C . LEU C 1 237 ? 35.025 0.189 20.482 1.00 29.44 237 LEU C C 1
ATOM 6917 O O . LEU C 1 237 ? 34.273 0.447 21.431 1.00 27.95 237 LEU C O 1
ATOM 6922 N N . LYS C 1 238 ? 36.197 -0.430 20.657 1.00 28.93 238 LYS C N 1
ATOM 6923 C CA . LYS C 1 238 ? 36.592 -0.887 21.991 1.00 30.81 238 LYS C CA 1
ATOM 6924 C C . LYS C 1 238 ? 36.675 0.275 22.979 1.00 31.66 238 LYS C C 1
ATOM 6925 O O . LYS C 1 238 ? 36.183 0.173 24.113 1.00 31.50 238 LYS C O 1
ATOM 6931 N N . LEU C 1 239 ? 37.330 1.371 22.571 1.00 33.96 239 LEU C N 1
ATOM 6932 C CA . LEU C 1 239 ? 37.309 2.625 23.332 1.00 35.15 239 LEU C CA 1
ATOM 6933 C C . LEU C 1 239 ? 35.920 2.946 23.862 1.00 33.31 239 LEU C C 1
ATOM 6934 O O . LEU C 1 239 ? 35.729 3.159 25.067 1.00 33.08 239 LEU C O 1
ATOM 6939 N N . ILE C 1 240 ? 34.942 2.992 22.961 1.00 30.34 240 ILE C N 1
ATOM 6940 C CA . ILE C 1 240 ? 33.599 3.437 23.314 1.00 29.28 240 ILE C CA 1
ATOM 6941 C C . ILE C 1 240 ? 32.959 2.461 24.287 1.00 27.42 240 ILE C C 1
ATOM 6942 O O . ILE C 1 240 ? 32.405 2.851 25.323 1.00 29.60 240 ILE C O 1
ATOM 6947 N N . VAL C 1 241 ? 33.062 1.172 23.988 1.00 27.85 241 VAL C N 1
ATOM 6948 C CA . VAL C 1 241 ? 32.392 0.163 24.798 1.00 28.14 241 VAL C CA 1
ATOM 6949 C C . VAL C 1 241 ? 33.029 0.067 26.187 1.00 28.49 241 VAL C C 1
ATOM 6950 O O . VAL C 1 241 ? 32.325 -0.085 27.197 1.00 28.66 241 VAL C O 1
ATOM 6954 N N . ASP C 1 242 ? 34.360 0.192 26.275 1.00 28.54 242 ASP C N 1
ATOM 6955 C CA . ASP C 1 242 ? 35.001 0.232 27.592 1.00 30.36 242 ASP C CA 1
ATOM 6956 C C . ASP C 1 242 ? 34.371 1.307 28.473 1.00 30.84 242 ASP C C 1
ATOM 6957 O O . ASP C 1 242 ? 34.098 1.076 29.654 1.00 31.62 242 ASP C O 1
ATOM 6962 N N . LEU C 1 243 ? 34.087 2.475 27.898 1.00 29.53 243 LEU C N 1
ATOM 6963 C CA . LEU C 1 243 ? 33.478 3.549 28.675 1.00 30.15 243 LEU C CA 1
ATOM 6964 C C . LEU C 1 243 ? 32.059 3.197 29.102 1.00 29.27 243 LEU C C 1
ATOM 6965 O O . LEU C 1 243 ? 31.668 3.457 30.248 1.00 26.62 243 LEU C O 1
ATOM 6970 N N . ILE C 1 244 ? 31.265 2.628 28.188 1.00 28.21 244 ILE C N 1
ATOM 6971 C CA . ILE C 1 244 ? 29.908 2.211 28.534 1.00 27.54 244 ILE C CA 1
ATOM 6972 C C . ILE C 1 244 ? 29.952 1.156 29.631 1.00 29.42 244 ILE C C 1
ATOM 6973 O O . ILE C 1 244 ? 29.176 1.198 30.591 1.00 27.52 244 ILE C O 1
ATOM 6978 N N . TYR C 1 245 ? 30.866 0.195 29.496 1.00 29.45 245 TYR C N 1
ATOM 6979 C CA . TYR C 1 245 ? 31.020 -0.865 30.486 1.00 29.96 245 TYR C CA 1
ATOM 6980 C C . TYR C 1 245 ? 31.359 -0.293 31.859 1.00 33.38 245 TYR C C 1
ATOM 6981 O O . TYR C 1 245 ? 30.805 -0.727 32.876 1.00 30.20 245 TYR C O 1
ATOM 6990 N N . GLU C 1 246 ? 32.243 0.711 31.898 1.00 31.31 246 GLU C N 1
ATOM 6991 C CA . GLU C 1 246 ? 32.710 1.265 33.166 1.00 32.28 246 GLU C CA 1
ATOM 6992 C C . GLU C 1 246 ? 31.687 2.173 33.829 1.00 31.89 246 GLU C C 1
ATOM 6993 O O . GLU C 1 246 ? 31.614 2.217 35.060 1.00 32.41 246 GLU C O 1
ATOM 6999 N N . GLY C 1 247 ? 30.916 2.918 33.050 1.00 33.09 247 GLY C N 1
ATOM 7000 C CA . GLY C 1 247 ? 30.107 3.957 33.642 1.00 34.83 247 GLY C CA 1
ATOM 7001 C C . GLY C 1 247 ? 28.857 4.275 32.861 1.00 33.68 247 GLY C C 1
ATOM 7002 O O . GLY C 1 247 ? 28.294 5.367 32.994 1.00 32.33 247 GLY C O 1
ATOM 7003 N N . GLY C 1 248 ? 28.410 3.324 32.044 1.00 29.42 248 GLY C N 1
ATOM 7004 C CA . GLY C 1 248 ? 27.165 3.479 31.325 1.00 27.51 248 GLY C CA 1
ATOM 7005 C C . GLY C 1 248 ? 27.293 4.394 30.123 1.00 28.62 248 GLY C C 1
ATOM 7006 O O . GLY C 1 248 ? 28.334 5.002 29.852 1.00 26.87 248 GLY C O 1
ATOM 7007 N N . ILE C 1 249 ? 26.194 4.479 29.376 1.00 25.43 249 ILE C N 1
ATOM 7008 C CA . ILE C 1 249 ? 26.147 5.354 28.212 1.00 26.35 249 ILE C CA 1
ATOM 7009 C C . ILE C 1 249 ? 26.532 6.780 28.590 1.00 27.25 249 ILE C C 1
ATOM 7010 O O . ILE C 1 249 ? 27.211 7.470 27.817 1.00 25.51 249 ILE C O 1
ATOM 7015 N N . GLY C 1 250 ? 26.166 7.214 29.805 1.00 26.40 250 GLY C N 1
ATOM 7016 C CA . GLY C 1 250 ? 26.437 8.583 30.223 1.00 26.93 250 GLY C CA 1
ATOM 7017 C C . GLY C 1 250 ? 27.917 8.903 30.313 1.00 28.33 250 GLY C C 1
ATOM 7018 O O . GLY C 1 250 ? 28.345 9.998 29.938 1.00 27.56 250 GLY C O 1
ATOM 7019 N N . LEU C 1 251 ? 28.722 7.963 30.821 1.00 26.91 251 LEU C N 1
ATOM 7020 C CA . LEU C 1 251 ? 30.161 8.206 30.877 1.00 26.72 251 LEU C CA 1
ATOM 7021 C C . LEU C 1 251 ? 30.757 8.280 29.481 1.00 26.88 251 LEU C C 1
ATOM 7022 O O . LEU C 1 251 ? 31.601 9.143 29.205 1.00 24.67 251 LEU C O 1
ATOM 7027 N N . MET C 1 252 ? 30.335 7.380 28.590 1.00 24.87 252 MET C N 1
ATOM 7028 C CA . MET C 1 252 ? 30.810 7.435 27.216 1.00 25.91 252 MET C CA 1
ATOM 7029 C C . MET C 1 252 ? 30.496 8.780 26.581 1.00 24.30 252 MET C C 1
ATOM 7030 O O . MET C 1 252 ? 31.355 9.374 25.931 1.00 24.94 252 MET C O 1
ATOM 7035 N N . ARG C 1 253 ? 29.251 9.252 26.727 1.00 23.87 253 ARG C N 1
ATOM 7036 C CA . ARG C 1 253 ? 28.832 10.490 26.069 1.00 26.60 253 ARG C CA 1
ATOM 7037 C C . ARG C 1 253 ? 29.546 11.700 26.653 1.00 27.77 253 ARG C C 1
ATOM 7038 O O . ARG C 1 253 ? 29.774 12.694 25.947 1.00 25.96 253 ARG C O 1
ATOM 7046 N N . TYR C 1 254 ? 29.911 11.623 27.932 1.00 26.28 254 TYR C N 1
ATOM 7047 C CA . TYR C 1 254 ? 30.696 12.672 28.568 1.00 28.56 254 TYR C CA 1
ATOM 7048 C C . TYR C 1 254 ? 32.130 12.695 28.058 1.00 27.31 254 TYR C C 1
ATOM 7049 O O . TYR C 1 254 ? 32.752 13.758 28.025 1.00 28.59 254 TYR C O 1
ATOM 7058 N N . SER C 1 255 ? 32.660 11.552 27.626 1.00 28.36 255 SER C N 1
ATOM 7059 C CA . SER C 1 255 ? 34.068 11.464 27.270 1.00 26.13 255 SER C CA 1
ATOM 7060 C C . SER C 1 255 ? 34.364 11.712 25.804 1.00 25.73 255 SER C C 1
ATOM 7061 O O . SER C 1 255 ? 35.505 12.042 25.473 1.00 28.00 255 SER C O 1
ATOM 7064 N N . VAL C 1 256 ? 33.393 11.540 24.912 1.00 25.10 256 VAL C N 1
ATOM 7065 C CA . VAL C 1 256 ? 33.637 11.811 23.503 1.00 24.96 256 VAL C CA 1
ATOM 7066 C C . VAL C 1 256 ? 33.357 13.288 23.255 1.00 25.33 256 VAL C C 1
ATOM 7067 O O . VAL C 1 256 ? 32.815 13.983 24.127 1.00 23.28 256 VAL C O 1
ATOM 7071 N N . SER C 1 257 ? 33.709 13.765 22.061 1.00 22.78 257 SER C N 1
ATOM 7072 C CA . SER C 1 257 ? 33.523 15.157 21.693 1.00 24.60 257 SER C CA 1
ATOM 7073 C C . SER C 1 257 ? 32.040 15.487 21.584 1.00 23.96 257 SER C C 1
ATOM 7074 O O . SER C 1 257 ? 31.185 14.605 21.406 1.00 20.72 257 SER C O 1
ATOM 7077 N N . ASP C 1 258 ? 31.735 16.784 21.706 1.00 21.07 258 ASP C N 1
ATOM 7078 C CA . ASP C 1 258 ? 30.344 17.215 21.619 1.00 23.70 258 ASP C CA 1
ATOM 7079 C C . ASP C 1 258 ? 29.754 16.898 20.251 1.00 24.05 258 ASP C C 1
ATOM 7080 O O . ASP C 1 258 ? 28.558 16.611 20.146 1.00 20.33 258 ASP C O 1
ATOM 7085 N N . THR C 1 259 ? 30.574 16.955 19.198 1.00 18.99 259 THR C N 1
ATOM 7086 C CA . THR C 1 259 ? 30.099 16.588 17.868 1.00 22.83 259 THR C CA 1
ATOM 7087 C C . THR C 1 259 ? 29.692 15.118 17.813 1.00 20.59 259 THR C C 1
ATOM 7088 O O . THR C 1 259 ? 28.649 14.771 17.250 1.00 19.37 259 THR C O 1
ATOM 7092 N N . ALA C 1 260 ? 30.525 14.232 18.371 1.00 19.89 260 ALA C N 1
ATOM 7093 C CA . ALA C 1 260 ? 30.155 12.825 18.410 1.00 19.90 260 ALA C CA 1
ATOM 7094 C C . ALA C 1 260 ? 28.901 12.608 19.252 1.00 18.42 260 ALA C C 1
ATOM 7095 O O . ALA C 1 260 ? 28.017 11.830 18.866 1.00 18.69 260 ALA C O 1
ATOM 7097 N N . GLU C 1 261 ? 28.795 13.284 20.408 1.00 18.06 261 GLU C N 1
ATOM 7098 C CA . GLU C 1 261 ? 27.614 13.063 21.236 1.00 20.32 261 GLU C CA 1
ATOM 7099 C C . GLU C 1 261 ? 26.356 13.541 20.523 1.00 20.35 261 GLU C C 1
ATOM 7100 O O . GLU C 1 261 ? 25.316 12.882 20.591 1.00 19.19 261 GLU C O 1
ATOM 7106 N N . TYR C 1 262 ? 26.438 14.668 19.811 1.00 18.33 262 TYR C N 1
ATOM 7107 C CA . TYR C 1 262 ? 25.276 15.149 19.072 1.00 20.76 262 TYR C CA 1
ATOM 7108 C C . TYR C 1 262 ? 24.899 14.208 17.929 1.00 18.26 262 TYR C C 1
ATOM 7109 O O . TYR C 1 262 ? 23.708 13.957 17.686 1.00 17.36 262 TYR C O 1
ATOM 7118 N N . GLY C 1 263 ? 25.889 13.694 17.200 1.00 16.81 263 GLY C N 1
ATOM 7119 C CA . GLY C 1 263 ? 25.581 12.710 16.173 1.00 17.91 263 GLY C CA 1
ATOM 7120 C C . GLY C 1 263 ? 24.998 11.433 16.754 1.00 18.65 263 GLY C C 1
ATOM 7121 O O . GLY C 1 263 ? 24.095 10.825 16.167 1.00 18.16 263 GLY C O 1
ATOM 7122 N N . ASP C 1 264 ? 25.530 10.996 17.899 1.00 18.06 264 ASP C N 1
ATOM 7123 C CA . ASP C 1 264 ? 24.991 9.863 18.650 1.00 18.27 264 ASP C CA 1
ATOM 7124 C C . ASP C 1 264 ? 23.514 10.068 18.955 1.00 20.23 264 ASP C C 1
ATOM 7125 O O . ASP C 1 264 ? 22.665 9.265 18.557 1.00 20.80 264 ASP C O 1
ATOM 7130 N N . LEU C 1 265 ? 23.185 11.163 19.649 1.00 20.01 265 LEU C N 1
ATOM 7131 C CA . LEU C 1 265 ? 21.807 11.378 20.096 1.00 19.86 265 LEU C CA 1
ATOM 7132 C C . LEU C 1 265 ? 20.820 11.517 18.933 1.00 20.60 265 LEU C C 1
ATOM 7133 O O . LEU C 1 265 ? 19.639 11.162 19.076 1.00 21.46 265 LEU C O 1
ATOM 7138 N N . THR C 1 266 ? 21.252 12.071 17.802 1.00 18.87 266 THR C N 1
ATOM 7139 C CA . THR C 1 266 ? 20.315 12.331 16.713 1.00 19.17 266 THR C CA 1
ATOM 7140 C C . THR C 1 266 ? 20.264 11.215 15.675 1.00 20.36 266 THR C C 1
ATOM 7141 O O . THR C 1 266 ? 19.230 11.056 15.022 1.00 21.53 266 THR C O 1
ATOM 7145 N N . VAL C 1 267 ? 21.336 10.435 15.492 1.00 18.27 267 VAL C N 1
ATOM 7146 C CA . VAL C 1 267 ? 21.383 9.467 14.391 1.00 20.10 267 VAL C CA 1
ATOM 7147 C C . VAL C 1 267 ? 21.139 8.044 14.881 1.00 20.26 267 VAL C C 1
ATOM 7148 O O . VAL C 1 267 ? 20.597 7.215 14.143 1.00 18.64 267 VAL C O 1
ATOM 7152 N N . GLY C 1 268 ? 21.543 7.750 16.120 1.00 19.68 268 GLY C N 1
ATOM 7153 C CA . GLY C 1 268 ? 21.325 6.455 16.732 1.00 20.86 268 GLY C CA 1
ATOM 7154 C C . GLY C 1 268 ? 19.928 5.906 16.502 1.00 24.00 268 GLY C C 1
ATOM 7155 O O . GLY C 1 268 ? 19.750 4.802 15.971 1.00 19.48 268 GLY C O 1
ATOM 7156 N N . PRO C 1 269 ? 18.898 6.676 16.876 1.00 24.65 269 PRO C N 1
ATOM 7157 C CA . PRO C 1 269 ? 17.524 6.206 16.633 1.00 24.01 269 PRO C CA 1
ATOM 7158 C C . PRO C 1 269 ? 17.082 6.228 15.169 1.00 27.41 269 PRO C C 1
ATOM 7159 O O . PRO C 1 269 ? 16.043 5.615 14.868 1.00 23.84 269 PRO C O 1
ATOM 7163 N N . ARG C 1 270 ? 17.862 6.800 14.243 1.00 23.38 270 ARG C N 1
ATOM 7164 C CA . ARG C 1 270 ? 17.563 6.601 12.822 1.00 23.81 270 ARG C CA 1
ATOM 7165 C C . ARG C 1 270 ? 18.058 5.238 12.357 1.00 22.65 270 ARG C C 1
ATOM 7166 O O . ARG C 1 270 ? 17.428 4.606 11.503 1.00 22.19 270 ARG C O 1
ATOM 7174 N N . ILE C 1 271 ? 19.201 4.799 12.882 1.00 19.46 271 ILE C N 1
ATOM 7175 C CA . ILE C 1 271 ? 19.778 3.513 12.507 1.00 22.06 271 ILE C CA 1
ATOM 7176 C C . ILE C 1 271 ? 19.023 2.366 13.172 1.00 22.28 271 ILE C C 1
ATOM 7177 O O . ILE C 1 271 ? 18.671 1.376 12.520 1.00 20.99 271 ILE C O 1
ATOM 7182 N N . ILE C 1 272 ? 18.767 2.480 14.474 1.00 21.06 272 ILE C N 1
ATOM 7183 C CA . ILE C 1 272 ? 17.986 1.486 15.208 1.00 20.81 272 ILE C CA 1
ATOM 7184 C C . ILE C 1 272 ? 16.624 2.106 15.508 1.00 22.83 272 ILE C C 1
ATOM 7185 O O . ILE C 1 272 ? 16.452 2.797 16.522 1.00 24.09 272 ILE C O 1
ATOM 7190 N N . ASN C 1 273 ? 15.667 1.893 14.631 1.00 20.61 273 ASN C N 1
ATOM 7191 C CA . ASN C 1 273 ? 14.393 2.585 14.665 1.00 27.70 273 ASN C CA 1
ATOM 7192 C C . ASN C 1 273 ? 13.282 1.635 15.115 1.00 30.37 273 ASN C C 1
ATOM 7193 O O . ASN C 1 273 ? 13.539 0.544 15.641 1.00 24.41 273 ASN C O 1
ATOM 7198 N N . GLU C 1 274 ? 12.034 2.046 14.897 1.00 31.11 274 GLU C N 1
ATOM 7199 C CA . GLU C 1 274 ? 10.910 1.250 15.391 1.00 33.19 274 GLU C CA 1
ATOM 7200 C C . GLU C 1 274 ? 10.766 -0.066 14.635 1.00 28.10 274 GLU C C 1
ATOM 7201 O O . GLU C 1 274 ? 10.289 -1.056 15.205 1.00 29.44 274 GLU C O 1
ATOM 7207 N N . ASN C 1 275 ? 11.154 -0.090 13.358 1.00 27.04 275 ASN C N 1
ATOM 7208 C CA . ASN C 1 275 ? 11.236 -1.343 12.607 1.00 28.59 275 ASN C CA 1
ATOM 7209 C C . ASN C 1 275 ? 12.221 -2.305 13.253 1.00 26.43 275 ASN C C 1
ATOM 7210 O O . ASN C 1 275 ? 11.949 -3.507 13.368 1.00 25.44 275 ASN C O 1
ATOM 7215 N N . THR C 1 276 ? 13.392 -1.796 13.645 1.00 24.66 276 THR C N 1
ATOM 7216 C CA . THR C 1 276 ? 14.373 -2.624 14.333 1.00 22.95 276 THR C CA 1
ATOM 7217 C C . THR C 1 276 ? 13.781 -3.163 15.623 1.00 24.41 276 THR C C 1
ATOM 7218 O O . THR C 1 276 ? 13.872 -4.363 15.926 1.00 23.66 276 THR C O 1
ATOM 7222 N N . ARG C 1 277 ? 13.132 -2.283 16.392 1.00 25.57 277 ARG C N 1
ATOM 7223 C CA . ARG C 1 277 ? 12.529 -2.698 17.658 1.00 26.87 277 ARG C CA 1
ATOM 7224 C C . ARG C 1 277 ? 11.449 -3.745 17.437 1.00 28.96 277 ARG C C 1
ATOM 7225 O O . ARG C 1 277 ? 11.298 -4.673 18.244 1.00 27.08 277 ARG C O 1
ATOM 7233 N N . ALA C 1 278 ? 10.674 -3.605 16.362 1.00 28.42 278 ALA C N 1
ATOM 7234 C CA . ALA C 1 278 ? 9.668 -4.612 16.064 1.00 29.70 278 ALA C CA 1
ATOM 7235 C C . ALA C 1 278 ? 10.331 -5.941 15.736 1.00 29.29 278 ALA C C 1
ATOM 7236 O O . ALA C 1 278 ? 9.922 -6.981 16.240 1.00 29.83 278 ALA C O 1
ATOM 7238 N N . GLU C 1 279 ? 11.393 -5.922 14.936 1.00 24.61 279 GLU C N 1
ATOM 7239 C CA . GLU C 1 279 ? 12.068 -7.174 14.615 1.00 24.72 279 GLU C CA 1
ATOM 7240 C C . GLU C 1 279 ? 12.647 -7.824 15.869 1.00 24.98 279 GLU C C 1
ATOM 7241 O O . GLU C 1 279 ? 12.603 -9.050 16.007 1.00 23.55 279 GLU C O 1
ATOM 7247 N N . MET C 1 280 ? 13.151 -7.020 16.817 1.00 23.07 280 MET C N 1
ATOM 7248 C CA . MET C 1 280 ? 13.681 -7.587 18.057 1.00 24.56 280 MET C CA 1
ATOM 7249 C C . MET C 1 280 ? 12.594 -8.304 18.844 1.00 25.23 280 MET C C 1
ATOM 7250 O O . MET C 1 280 ? 12.861 -9.321 19.494 1.00 23.78 280 MET C O 1
ATOM 7255 N N . LYS C 1 281 ? 11.370 -7.767 18.843 1.00 24.37 281 LYS C N 1
ATOM 7256 C CA . LYS C 1 281 ? 10.287 -8.470 19.524 1.00 27.18 281 LYS C CA 1
ATOM 7257 C C . LYS C 1 281 ? 10.001 -9.822 18.878 1.00 25.32 281 LYS C C 1
ATOM 7258 O O . LYS C 1 281 ? 9.633 -10.776 19.571 1.00 24.09 281 LYS C O 1
ATOM 7264 N N . LYS C 1 282 ? 10.134 -9.910 17.554 1.00 23.28 282 LYS C N 1
ATOM 7265 C CA . LYS C 1 282 ? 9.864 -11.158 16.846 1.00 25.65 282 LYS C CA 1
ATOM 7266 C C . LYS C 1 282 ? 10.969 -12.174 17.090 1.00 24.28 282 LYS C C 1
ATOM 7267 O O . LYS C 1 282 ? 10.689 -13.371 17.180 1.00 23.15 282 LYS C O 1
ATOM 7273 N N . VAL C 1 283 ? 12.218 -11.708 17.217 1.00 23.96 283 VAL C N 1
ATOM 7274 C CA . VAL C 1 283 ? 13.318 -12.587 17.608 1.00 23.13 283 VAL C CA 1
ATOM 7275 C C . VAL C 1 283 ? 13.086 -13.111 19.011 1.00 21.70 283 VAL C C 1
ATOM 7276 O O . VAL C 1 283 ? 13.265 -14.305 19.285 1.00 22.55 283 VAL C O 1
ATOM 7280 N N . LEU C 1 284 ? 12.664 -12.235 19.924 1.00 21.76 284 LEU C N 1
ATOM 7281 C CA . LEU C 1 284 ? 12.357 -12.695 21.271 1.00 23.33 284 LEU C CA 1
ATOM 7282 C C . LEU C 1 284 ? 11.224 -13.715 21.260 1.00 22.21 284 LEU C C 1
ATOM 7283 O O . LEU C 1 284 ? 11.234 -14.676 22.045 1.00 22.78 284 LEU C O 1
ATOM 7288 N N . ALA C 1 285 ? 10.221 -13.511 20.405 1.00 23.06 285 ALA C N 1
ATOM 7289 C CA . ALA C 1 285 ? 9.100 -14.447 20.385 1.00 23.76 285 ALA C CA 1
ATOM 7290 C C . ALA C 1 285 ? 9.526 -15.833 19.887 1.00 23.68 285 ALA C C 1
ATOM 7291 O O . ALA C 1 285 ? 9.004 -16.844 20.359 1.00 23.92 285 ALA C O 1
ATOM 7293 N N . ALA C 1 286 ? 10.487 -15.904 18.960 1.00 21.85 286 ALA C N 1
ATOM 7294 C CA . ALA C 1 286 ? 10.997 -17.207 18.525 1.00 23.27 286 ALA C CA 1
ATOM 7295 C C . ALA C 1 286 ? 11.801 -17.882 19.634 1.00 22.76 286 ALA C C 1
ATOM 7296 O O . ALA C 1 286 ? 11.832 -19.125 19.732 1.00 21.91 286 ALA C O 1
ATOM 7298 N N . ILE C 1 287 ? 12.405 -17.086 20.515 1.00 20.31 287 ILE C N 1
ATOM 7299 C CA . ILE C 1 287 ? 13.065 -17.655 21.677 1.00 22.09 287 ILE C CA 1
ATOM 7300 C C . ILE C 1 287 ? 12.040 -18.149 22.691 1.00 23.41 287 ILE C C 1
ATOM 7301 O O . ILE C 1 287 ? 12.207 -19.218 23.301 1.00 22.95 287 ILE C O 1
ATOM 7306 N N . GLN C 1 288 ? 10.958 -17.384 22.879 1.00 23.45 288 GLN C N 1
ATOM 7307 C CA . GLN C 1 288 ? 9.956 -17.710 23.895 1.00 26.56 288 GLN C CA 1
ATOM 7308 C C . GLN C 1 288 ? 9.090 -18.905 23.503 1.00 23.11 288 GLN C C 1
ATOM 7309 O O . GLN C 1 288 ? 8.603 -19.623 24.378 1.00 25.42 288 GLN C O 1
ATOM 7315 N N . ASP C 1 289 ? 8.839 -19.114 22.214 1.00 22.25 289 ASP C N 1
ATOM 7316 C CA . ASP C 1 289 ? 7.927 -20.175 21.807 1.00 24.57 289 ASP C CA 1
ATOM 7317 C C . ASP C 1 289 ? 8.650 -21.473 21.433 1.00 22.36 289 ASP C C 1
ATOM 7318 O O . ASP C 1 289 ? 8.007 -22.401 20.932 1.00 23.66 289 ASP C O 1
ATOM 7323 N N . GLY C 1 290 ? 9.963 -21.563 21.674 1.00 23.63 290 GLY C N 1
ATOM 7324 C CA . GLY C 1 290 ? 10.721 -22.788 21.430 1.00 22.89 290 GLY C CA 1
ATOM 7325 C C . GLY C 1 290 ? 11.217 -22.992 20.002 1.00 22.35 290 GLY C C 1
ATOM 7326 O O . GLY C 1 290 ? 11.964 -23.957 19.756 1.00 22.69 290 GLY C O 1
ATOM 7327 N N . THR C 1 291 ? 10.820 -22.140 19.048 1.00 21.58 291 THR C N 1
ATOM 7328 C CA . THR C 1 291 ? 11.133 -22.421 17.643 1.00 22.13 291 THR C CA 1
ATOM 7329 C C . THR C 1 291 ? 12.617 -22.185 17.329 1.00 21.56 291 THR C C 1
ATOM 7330 O O . THR C 1 291 ? 13.201 -22.911 16.508 1.00 20.97 291 THR C O 1
ATOM 7334 N N . PHE C 1 292 ? 13.244 -21.171 17.945 1.00 20.82 292 PHE C N 1
ATOM 7335 C CA . PHE C 1 292 ? 14.691 -21.030 17.795 1.00 20.80 292 PHE C CA 1
ATOM 7336 C C . PHE C 1 292 ? 15.425 -22.238 18.378 1.00 21.59 292 PHE C C 1
ATOM 7337 O O . PHE C 1 292 ? 16.343 -22.781 17.751 1.00 21.66 292 PHE C O 1
ATOM 7345 N N . ALA C 1 293 ? 15.056 -22.648 19.596 1.00 22.22 293 ALA C N 1
ATOM 7346 C CA . ALA C 1 293 ? 15.665 -23.832 20.193 1.00 23.05 293 ALA C CA 1
ATOM 7347 C C . ALA C 1 293 ? 15.541 -25.036 19.257 1.00 23.20 293 ALA C C 1
ATOM 7348 O O . ALA C 1 293 ? 16.521 -25.744 19.001 1.00 23.52 293 ALA C O 1
ATOM 7350 N N . ARG C 1 294 ? 14.339 -25.266 18.719 1.00 22.98 294 ARG C N 1
ATOM 7351 C CA . ARG C 1 294 ? 14.143 -26.380 17.800 1.00 23.11 294 ARG C CA 1
ATOM 7352 C C . ARG C 1 294 ? 15.033 -26.240 16.568 1.00 22.63 294 ARG C C 1
ATOM 7353 O O . ARG C 1 294 ? 15.668 -27.207 16.128 1.00 22.99 294 ARG C O 1
ATOM 7361 N N . GLU C 1 295 ? 15.078 -25.037 15.994 1.00 21.85 295 GLU C N 1
ATOM 7362 C CA . GLU C 1 295 ? 15.902 -24.789 14.813 1.00 21.52 295 GLU C CA 1
ATOM 7363 C C . GLU C 1 295 ? 17.371 -25.117 15.088 1.00 21.91 295 GLU C C 1
ATOM 7364 O O . GLU C 1 295 ? 18.018 -25.824 14.307 1.00 21.94 295 GLU C O 1
ATOM 7370 N N . LEU C 1 296 ? 17.908 -24.598 16.199 1.00 22.06 296 LEU C N 1
ATOM 7371 C CA . LEU C 1 296 ? 19.279 -24.900 16.600 1.00 22.54 296 LEU C CA 1
ATOM 7372 C C . LEU C 1 296 ? 19.489 -26.402 16.763 1.00 23.35 296 LEU C C 1
ATOM 7373 O O . LEU C 1 296 ? 20.471 -26.969 16.265 1.00 23.61 296 LEU C O 1
ATOM 7378 N N . LEU C 1 297 ? 18.588 -27.056 17.492 1.00 23.81 297 LEU C N 1
ATOM 7379 C CA . LEU C 1 297 ? 18.787 -28.465 17.790 1.00 24.68 297 LEU C CA 1
ATOM 7380 C C . LEU C 1 297 ? 18.706 -29.311 16.524 1.00 24.61 297 LEU C C 1
ATOM 7381 O O . LEU C 1 297 ? 19.461 -30.280 16.375 1.00 25.19 297 LEU C O 1
ATOM 7386 N N . LEU C 1 298 ? 17.800 -28.959 15.605 1.00 23.93 298 LEU C N 1
ATOM 7387 C CA . LEU C 1 298 ? 17.742 -29.659 14.326 1.00 23.81 298 LEU C CA 1
ATOM 7388 C C . LEU C 1 298 ? 19.007 -29.394 13.520 1.00 26.64 298 LEU C C 1
ATOM 7389 O O . LEU C 1 298 ? 19.551 -30.308 12.882 1.00 24.34 298 LEU C O 1
ATOM 7394 N N . GLU C 1 299 ? 19.493 -28.146 13.556 1.00 23.04 299 GLU C N 1
ATOM 7395 C CA . GLU C 1 299 ? 20.742 -27.800 12.885 1.00 23.07 299 GLU C CA 1
ATOM 7396 C C . GLU C 1 299 ? 21.888 -28.688 13.361 1.00 23.71 299 GLU C C 1
ATOM 7397 O O . GLU C 1 299 ? 22.651 -29.207 12.541 1.00 23.87 299 GLU C O 1
ATOM 7403 N N . PHE C 1 300 ? 21.998 -28.898 14.682 1.00 24.30 300 PHE C N 1
ATOM 7404 C CA . PHE C 1 300 ? 23.026 -29.771 15.244 1.00 28.77 300 PHE C CA 1
ATOM 7405 C C . PHE C 1 300 ? 22.829 -31.223 14.818 1.00 29.64 300 PHE C C 1
ATOM 7406 O O . PHE C 1 300 ? 23.801 -31.981 14.736 1.00 30.76 300 PHE C O 1
ATOM 7414 N N . GLN C 1 301 ? 21.584 -31.632 14.573 1.00 27.61 301 GLN C N 1
ATOM 7415 C CA . GLN C 1 301 ? 21.290 -33.016 14.241 1.00 26.60 301 GLN C CA 1
ATOM 7416 C C . GLN C 1 301 ? 21.640 -33.372 12.800 1.00 26.07 301 GLN C C 1
ATOM 7417 O O . GLN C 1 301 ? 21.808 -34.549 12.500 1.00 28.87 301 GLN C O 1
ATOM 7423 N N . VAL C 1 302 ? 21.748 -32.407 11.897 1.00 25.55 302 VAL C N 1
ATOM 7424 C CA . VAL C 1 302 ? 22.114 -32.737 10.529 1.00 26.41 302 VAL C CA 1
ATOM 7425 C C . VAL C 1 302 ? 23.527 -32.255 10.186 1.00 24.96 302 VAL C C 1
ATOM 7426 O O . VAL C 1 302 ? 23.834 -32.038 9.024 1.00 25.03 302 VAL C O 1
ATOM 7430 N N . GLY C 1 303 ? 24.394 -32.094 11.184 1.00 26.39 303 GLY C N 1
ATOM 7431 C CA . GLY C 1 303 ? 25.798 -31.825 10.933 1.00 25.56 303 GLY C CA 1
ATOM 7432 C C . GLY C 1 303 ? 26.147 -30.386 10.627 1.00 28.64 303 GLY C C 1
ATOM 7433 O O . GLY C 1 303 ? 27.166 -30.137 9.978 1.00 30.93 303 GLY C O 1
ATOM 7434 N N . ARG C 1 304 ? 25.327 -29.431 11.060 1.00 24.73 304 ARG C N 1
ATOM 7435 C CA . ARG C 1 304 ? 25.638 -28.006 11.054 1.00 26.50 304 ARG C CA 1
ATOM 7436 C C . ARG C 1 304 ? 25.922 -27.397 9.679 1.00 24.77 304 ARG C C 1
ATOM 7437 O O . ARG C 1 304 ? 26.833 -26.565 9.567 1.00 27.37 304 ARG C O 1
ATOM 7445 N N . PRO C 1 305 ? 25.114 -27.674 8.645 1.00 27.31 305 PRO C N 1
ATOM 7446 C CA . PRO C 1 305 ? 25.412 -27.093 7.322 1.00 25.81 305 PRO C CA 1
ATOM 7447 C C . PRO C 1 305 ? 25.122 -25.601 7.219 1.00 24.81 305 PRO C C 1
ATOM 7448 O O . PRO C 1 305 ? 25.795 -24.898 6.451 1.00 23.47 305 PRO C O 1
ATOM 7452 N N . VAL C 1 306 ? 24.119 -25.096 7.934 1.00 23.16 306 VAL C N 1
ATOM 7453 C CA . VAL C 1 306 ? 23.863 -23.662 7.904 1.00 25.87 306 VAL C CA 1
ATOM 7454 C C . VAL C 1 306 ? 24.954 -22.934 8.660 1.00 27.21 306 VAL C C 1
ATOM 7455 O O . VAL C 1 306 ? 25.527 -21.946 8.184 1.00 22.07 306 VAL C O 1
ATOM 7459 N N . PHE C 1 307 ? 25.227 -23.410 9.871 1.00 23.54 307 PHE C N 1
ATOM 7460 C CA . PHE C 1 307 ? 26.328 -22.919 10.677 1.00 24.50 307 PHE C CA 1
ATOM 7461 C C . PHE C 1 307 ? 27.614 -22.797 9.857 1.00 25.66 307 PHE C C 1
ATOM 7462 O O . PHE C 1 307 ? 28.253 -21.734 9.820 1.00 26.16 307 PHE C O 1
ATOM 7470 N N . SER C 1 308 ? 27.998 -23.883 9.189 1.00 24.92 308 SER C N 1
ATOM 7471 C CA . SER C 1 308 ? 29.248 -23.908 8.436 1.00 29.33 308 SER C CA 1
ATOM 7472 C C . SER C 1 308 ? 29.197 -22.978 7.225 1.00 29.02 308 SER C C 1
ATOM 7473 O O . SER C 1 308 ? 30.169 -22.260 6.950 1.00 27.37 308 SER C O 1
ATOM 7476 N N . ALA C 1 309 ? 28.077 -22.969 6.493 1.00 29.32 309 ALA C N 1
ATOM 7477 C CA . ALA C 1 309 ? 27.984 -22.110 5.316 1.00 28.87 309 ALA C CA 1
ATOM 7478 C C . ALA C 1 309 ? 28.052 -20.636 5.700 1.00 30.86 309 ALA C C 1
ATOM 7479 O O . ALA C 1 309 ? 28.786 -19.855 5.083 1.00 31.23 309 ALA C O 1
ATOM 7481 N N . LEU C 1 310 ? 27.302 -20.232 6.728 1.00 25.53 310 LEU C N 1
ATOM 7482 C CA . LEU C 1 310 ? 27.288 -18.820 7.094 1.00 27.64 310 LEU C CA 1
ATOM 7483 C C . LEU C 1 310 ? 28.606 -18.409 7.737 1.00 29.09 310 LEU C C 1
ATOM 7484 O O . LEU C 1 310 ? 29.033 -17.258 7.601 1.00 27.01 310 LEU C O 1
ATOM 7489 N N . ARG C 1 311 ? 29.265 -19.339 8.428 1.00 25.37 311 ARG C N 1
ATOM 7490 C CA . ARG C 1 311 ? 30.560 -19.036 9.023 1.00 28.12 311 ARG C CA 1
ATOM 7491 C C . ARG C 1 311 ? 31.605 -18.731 7.950 1.00 28.51 311 ARG C C 1
ATOM 7492 O O . ARG C 1 311 ? 32.384 -17.782 8.088 1.00 24.92 311 ARG C O 1
ATOM 7500 N N . ARG C 1 312 ? 31.637 -19.509 6.864 1.00 27.03 312 ARG C N 1
ATOM 7501 C CA . ARG C 1 312 ? 32.690 -19.236 5.892 1.00 31.31 312 ARG C CA 1
ATOM 7502 C C . ARG C 1 312 ? 32.391 -17.997 5.061 1.00 30.03 312 ARG C C 1
ATOM 7503 O O . ARG C 1 312 ? 33.317 -17.252 4.742 1.00 28.61 312 ARG C O 1
ATOM 7511 N N . LYS C 1 313 ? 31.123 -17.734 4.731 1.00 33.69 313 LYS C N 1
ATOM 7512 C CA . LYS C 1 313 ? 30.804 -16.453 4.114 1.00 35.45 313 LYS C CA 1
ATOM 7513 C C . LYS C 1 313 ? 31.336 -15.296 4.961 1.00 33.03 313 LYS C C 1
ATOM 7514 O O . LYS C 1 313 ? 31.924 -14.349 4.434 1.00 34.42 313 LYS C O 1
ATOM 7520 N N . GLY C 1 314 ? 31.180 -15.377 6.280 1.00 28.92 314 GLY C N 1
ATOM 7521 C CA . GLY C 1 314 ? 31.748 -14.346 7.138 1.00 29.72 314 GLY C CA 1
ATOM 7522 C C . GLY C 1 314 ? 33.265 -14.285 7.060 1.00 31.10 314 GLY C C 1
ATOM 7523 O O . GLY C 1 314 ? 33.852 -13.201 7.006 1.00 30.25 314 GLY C O 1
ATOM 7524 N N . GLN C 1 315 ? 33.922 -15.445 7.045 1.00 30.38 315 GLN C N 1
ATOM 7525 C CA . GLN C 1 315 ? 35.381 -15.473 6.996 1.00 32.28 315 GLN C CA 1
ATOM 7526 C C . GLN C 1 315 ? 35.930 -14.913 5.688 1.00 30.71 315 GLN C C 1
ATOM 7527 O O . GLN C 1 315 ? 37.113 -14.570 5.628 1.00 31.65 315 GLN C O 1
ATOM 7533 N N . GLU C 1 316 ? 35.107 -14.837 4.648 1.00 28.01 316 GLU C N 1
ATOM 7534 C CA . GLU C 1 316 ? 35.486 -14.258 3.368 1.00 31.46 316 GLU C CA 1
ATOM 7535 C C . GLU C 1 316 ? 35.275 -12.745 3.293 1.00 29.38 316 GLU C C 1
ATOM 7536 O O . GLU C 1 316 ? 35.577 -12.146 2.254 1.00 28.46 316 GLU C O 1
ATOM 7542 N N . HIS C 1 317 ? 34.750 -12.114 4.338 1.00 31.18 317 HIS C N 1
ATOM 7543 C CA . HIS C 1 317 ? 34.452 -10.688 4.257 1.00 30.80 317 HIS C CA 1
ATOM 7544 C C . HIS C 1 317 ? 35.731 -9.843 4.234 1.00 29.46 317 HIS C C 1
ATOM 7545 O O . HIS C 1 317 ? 36.727 -10.156 4.895 1.00 29.15 317 HIS C O 1
ATOM 7552 N N . LEU C 1 318 ? 35.670 -8.743 3.478 1.00 27.46 318 LEU C N 1
ATOM 7553 C CA . LEU C 1 318 ? 36.809 -7.833 3.328 1.00 27.60 318 LEU C CA 1
ATOM 7554 C C . LEU C 1 318 ? 37.279 -7.275 4.668 1.00 29.18 318 LEU C C 1
ATOM 7555 O O . LEU C 1 318 ? 38.483 -7.084 4.880 1.00 28.30 318 LEU C O 1
ATOM 7560 N N . ILE C 1 319 ? 36.346 -7.005 5.591 1.00 26.82 319 ILE C N 1
ATOM 7561 C CA . ILE C 1 319 ? 36.743 -6.460 6.893 1.00 28.10 319 ILE C CA 1
ATOM 7562 C C . ILE C 1 319 ? 37.675 -7.414 7.626 1.00 27.33 319 ILE C C 1
ATOM 7563 O O . ILE C 1 319 ? 38.499 -6.985 8.443 1.00 28.50 319 ILE C O 1
ATOM 7568 N N . GLU C 1 320 ? 37.564 -8.715 7.362 1.00 28.39 320 GLU C N 1
ATOM 7569 C CA . GLU C 1 320 ? 38.444 -9.671 8.025 1.00 30.50 320 GLU C CA 1
ATOM 7570 C C . GLU C 1 320 ? 39.811 -9.705 7.356 1.00 32.31 320 GLU C C 1
ATOM 7571 O O . GLU C 1 320 ? 40.832 -9.804 8.037 1.00 33.57 320 GLU C O 1
ATOM 7577 N N . LYS C 1 321 ? 39.844 -9.612 6.025 1.00 31.16 321 LYS C N 1
ATOM 7578 C CA . LYS C 1 321 ? 41.114 -9.521 5.312 1.00 33.67 321 LYS C CA 1
ATOM 7579 C C . LYS C 1 321 ? 41.831 -8.211 5.631 1.00 34.27 321 LYS C C 1
ATOM 7580 O O . LYS C 1 321 ? 43.030 -8.206 5.922 1.00 34.05 321 LYS C O 1
ATOM 7586 N N . VAL C 1 322 ? 41.113 -7.086 5.576 1.00 31.43 322 VAL C N 1
ATOM 7587 C CA . VAL C 1 322 ? 41.743 -5.808 5.898 1.00 32.11 322 VAL C CA 1
ATOM 7588 C C . VAL C 1 322 ? 42.145 -5.774 7.364 1.00 34.22 322 VAL C C 1
ATOM 7589 O O . VAL C 1 322 ? 43.231 -5.293 7.714 1.00 35.51 322 VAL C O 1
ATOM 7593 N N . GLY C 1 323 ? 41.286 -6.308 8.240 1.00 35.82 323 GLY C N 1
ATOM 7594 C CA . GLY C 1 323 ? 41.584 -6.297 9.661 1.00 34.10 323 GLY C CA 1
ATOM 7595 C C . GLY C 1 323 ? 42.860 -7.036 10.009 1.00 36.78 323 GLY C C 1
ATOM 7596 O O . GLY C 1 323 ? 43.615 -6.606 10.881 1.00 38.40 323 GLY C O 1
ATOM 7597 N N . LYS C 1 324 ? 43.111 -8.163 9.348 1.00 35.10 324 LYS C N 1
ATOM 7598 C CA . LYS C 1 324 ? 44.324 -8.917 9.642 1.00 38.52 324 LYS C CA 1
ATOM 7599 C C . LYS C 1 324 ? 45.568 -8.103 9.311 1.00 36.19 324 LYS C C 1
ATOM 7600 O O . LYS C 1 324 ? 46.513 -8.051 10.106 1.00 41.44 324 LYS C O 1
ATOM 7606 N N . GLU C 1 325 ? 45.578 -7.447 8.147 1.00 38.84 325 GLU C N 1
ATOM 7607 C CA . GLU C 1 325 ? 46.729 -6.636 7.751 1.00 39.32 325 GLU C CA 1
ATOM 7608 C C . GLU C 1 325 ? 46.954 -5.489 8.731 1.00 39.33 325 GLU C C 1
ATOM 7609 O O . GLU C 1 325 ? 48.084 -5.230 9.158 1.00 42.76 325 GLU C O 1
ATOM 7615 N N . LEU C 1 326 ? 45.883 -4.796 9.112 1.00 38.69 326 LEU C N 1
ATOM 7616 C CA . LEU C 1 326 ? 46.024 -3.630 9.975 1.00 39.86 326 LEU C CA 1
ATOM 7617 C C . LEU C 1 326 ? 46.412 -4.026 11.394 1.00 43.64 326 LEU C C 1
ATOM 7618 O O . LEU C 1 326 ? 47.163 -3.303 12.066 1.00 45.47 326 LEU C O 1
ATOM 7623 N N . ARG C 1 327 ? 45.906 -5.163 11.875 1.00 43.57 327 ARG C N 1
ATOM 7624 C CA . ARG C 1 327 ? 46.172 -5.537 13.258 1.00 44.70 327 ARG C CA 1
ATOM 7625 C C . ARG C 1 327 ? 47.628 -5.931 13.458 1.00 46.95 327 ARG C C 1
ATOM 7626 O O . ARG C 1 327 ? 48.158 -5.779 14.565 1.00 49.71 327 ARG C O 1
ATOM 7634 N N . ALA C 1 328 ? 48.282 -6.419 12.400 1.00 47.70 328 ALA C N 1
ATOM 7635 C CA . ALA C 1 328 ? 49.719 -6.680 12.445 1.00 48.20 328 ALA C CA 1
ATOM 7636 C C . ALA C 1 328 ? 50.507 -5.453 12.905 1.00 51.67 328 ALA C C 1
ATOM 7637 O O . ALA C 1 328 ? 51.434 -5.569 13.710 1.00 57.22 328 ALA C O 1
ATOM 7639 N N . MET C 1 329 ? 50.144 -4.263 12.419 1.00 47.01 329 MET C N 1
ATOM 7640 C CA . MET C 1 329 ? 50.847 -3.046 12.815 1.00 49.66 329 MET C CA 1
ATOM 7641 C C . MET C 1 329 ? 50.664 -2.693 14.280 1.00 53.84 329 MET C C 1
ATOM 7642 O O . MET C 1 329 ? 51.303 -1.743 14.749 1.00 55.43 329 MET C O 1
ATOM 7647 N N . MET C 1 330 ? 49.809 -3.407 15.015 1.00 53.56 330 MET C N 1
ATOM 7648 C CA . MET C 1 330 ? 49.592 -3.149 16.437 1.00 58.29 330 MET C CA 1
ATOM 7649 C C . MET C 1 330 ? 49.861 -4.447 17.188 1.00 61.85 330 MET C C 1
ATOM 7650 O O . MET C 1 330 ? 48.926 -5.153 17.594 1.00 61.79 330 MET C O 1
ATOM 7655 N N . PRO C 1 331 ? 51.136 -4.800 17.385 1.00 68.52 331 PRO C N 1
ATOM 7656 C CA . PRO C 1 331 ? 51.453 -6.046 18.107 1.00 68.89 331 PRO C CA 1
ATOM 7657 C C . PRO C 1 331 ? 50.999 -6.030 19.558 1.00 70.85 331 PRO C C 1
ATOM 7658 O O . PRO C 1 331 ? 50.940 -7.092 20.188 1.00 73.88 331 PRO C O 1
ATOM 7662 N N . TRP C 1 332 ? 50.666 -4.864 20.098 1.00 65.59 332 TRP C N 1
ATOM 7663 C CA . TRP C 1 332 ? 50.212 -4.709 21.469 1.00 65.02 332 TRP C CA 1
ATOM 7664 C C . TRP C 1 332 ? 48.754 -5.109 21.668 1.00 66.40 332 TRP C C 1
ATOM 7665 O O . TRP C 1 332 ? 48.218 -4.907 22.765 1.00 64.33 332 TRP C O 1
ATOM 7676 N N . LEU C 1 333 ? 48.097 -5.646 20.636 1.00 66.69 333 LEU C N 1
ATOM 7677 C CA . LEU C 1 333 ? 46.731 -6.136 20.790 1.00 67.56 333 LEU C CA 1
ATOM 7678 C C . LEU C 1 333 ? 46.695 -7.534 21.393 1.00 70.13 333 LEU C C 1
ATOM 7679 O O . LEU C 1 333 ? 45.757 -7.861 22.127 1.00 68.56 333 LEU C O 1
ATOM 7684 N N . LYS C 1 334 ? 47.692 -8.363 21.095 1.00 71.94 334 LYS C N 1
ATOM 7685 C CA . LYS C 1 334 ? 47.768 -9.716 21.642 1.00 76.36 334 LYS C CA 1
ATOM 7686 C C . LYS C 1 334 ? 48.569 -9.752 22.941 1.00 75.44 334 LYS C C 1
ATOM 7687 O O . LYS C 1 334 ? 48.892 -8.710 23.516 1.00 75.23 334 LYS C O 1
ATOM 7693 N N . ALA D 1 2 ? 46.625 0.960 0.077 1.00 44.13 2 ALA D N 1
ATOM 7694 C CA . ALA D 1 2 ? 46.965 2.030 1.005 1.00 42.97 2 ALA D CA 1
ATOM 7695 C C . ALA D 1 2 ? 48.424 2.468 0.852 1.00 45.12 2 ALA D C 1
ATOM 7696 O O . ALA D 1 2 ? 49.343 1.638 0.839 1.00 44.91 2 ALA D O 1
ATOM 7698 N N . ARG D 1 3 ? 48.630 3.781 0.747 1.00 41.24 3 ARG D N 1
ATOM 7699 C CA . ARG D 1 3 ? 49.970 4.362 0.772 1.00 44.31 3 ARG D CA 1
ATOM 7700 C C . ARG D 1 3 ? 50.387 4.543 2.232 1.00 40.06 3 ARG D C 1
ATOM 7701 O O . ARG D 1 3 ? 49.711 5.246 2.988 1.00 36.86 3 ARG D O 1
ATOM 7709 N N . MET D 1 4 ? 51.480 3.895 2.631 1.00 41.34 4 MET D N 1
ATOM 7710 C CA . MET D 1 4 ? 51.991 3.968 3.993 1.00 41.10 4 MET D CA 1
ATOM 7711 C C . MET D 1 4 ? 53.352 4.654 4.073 1.00 41.86 4 MET D C 1
ATOM 7712 O O . MET D 1 4 ? 54.180 4.564 3.159 1.00 41.90 4 MET D O 1
ATOM 7717 N N . TYR D 1 5 ? 53.580 5.302 5.214 1.00 42.25 5 TYR D N 1
ATOM 7718 C CA . TYR D 1 5 ? 54.835 5.953 5.553 1.00 39.65 5 TYR D CA 1
ATOM 7719 C C . TYR D 1 5 ? 55.295 5.437 6.902 1.00 39.91 5 TYR D C 1
ATOM 7720 O O . TYR D 1 5 ? 54.493 5.315 7.834 1.00 38.25 5 TYR D O 1
ATOM 7729 N N . TYR D 1 6 ? 56.582 5.128 6.999 1.00 39.17 6 TYR D N 1
ATOM 7730 C CA . TYR D 1 6 ? 57.176 4.609 8.219 1.00 40.68 6 TYR D CA 1
ATOM 7731 C C . TYR D 1 6 ? 58.312 5.537 8.655 1.00 42.06 6 TYR D C 1
ATOM 7732 O O . TYR D 1 6 ? 58.527 6.602 8.071 1.00 40.62 6 TYR D O 1
ATOM 7741 N N . ASP D 1 7 ? 59.006 5.145 9.728 1.00 38.78 7 ASP D N 1
ATOM 7742 C CA . ASP D 1 7 ? 60.095 5.968 10.261 1.00 42.72 7 ASP D CA 1
ATOM 7743 C C . ASP D 1 7 ? 61.121 6.329 9.191 1.00 42.83 7 ASP D C 1
ATOM 7744 O O . ASP D 1 7 ? 61.656 7.445 9.185 1.00 42.18 7 ASP D O 1
ATOM 7749 N N . ALA D 1 8 ? 61.413 5.400 8.276 1.00 44.88 8 ALA D N 1
ATOM 7750 C CA . ALA D 1 8 ? 62.415 5.678 7.249 1.00 46.85 8 ALA D CA 1
ATOM 7751 C C . ALA D 1 8 ? 61.934 6.694 6.218 1.00 46.14 8 ALA D C 1
ATOM 7752 O O . ALA D 1 8 ? 62.756 7.243 5.476 1.00 47.26 8 ALA D O 1
ATOM 7754 N N . ASP D 1 9 ? 60.638 6.978 6.176 1.00 42.40 9 ASP D N 1
ATOM 7755 C CA . ASP D 1 9 ? 60.054 7.901 5.212 1.00 44.09 9 ASP D CA 1
ATOM 7756 C C . ASP D 1 9 ? 59.981 9.338 5.714 1.00 43.43 9 ASP D C 1
ATOM 7757 O O . ASP D 1 9 ? 59.541 10.219 4.965 1.00 44.24 9 ASP D O 1
ATOM 7762 N N . ALA D 1 10 ? 60.374 9.599 6.956 1.00 42.98 10 ALA D N 1
ATOM 7763 C CA . ALA D 1 10 ? 60.268 10.935 7.521 1.00 43.05 10 ALA D CA 1
ATOM 7764 C C . ALA D 1 10 ? 61.586 11.309 8.182 1.00 41.03 10 ALA D C 1
ATOM 7765 O O . ALA D 1 10 ? 62.323 10.445 8.663 1.00 43.71 10 ALA D O 1
ATOM 7767 N N . ASN D 1 11 ? 61.886 12.604 8.201 1.00 42.58 11 ASN D N 1
ATOM 7768 C CA . ASN D 1 11 ? 63.173 13.087 8.700 1.00 46.13 11 ASN D CA 1
ATOM 7769 C C . ASN D 1 11 ? 62.947 14.213 9.701 1.00 44.84 11 ASN D C 1
ATOM 7770 O O . ASN D 1 11 ? 62.508 15.304 9.323 1.00 46.02 11 ASN D O 1
ATOM 7775 N N . LEU D 1 12 ? 63.264 13.956 10.977 1.00 45.78 12 LEU D N 1
ATOM 7776 C CA . LEU D 1 12 ? 63.112 14.996 11.993 1.00 46.87 12 LEU D CA 1
ATOM 7777 C C . LEU D 1 12 ? 64.026 16.182 11.725 1.00 52.58 12 LEU D C 1
ATOM 7778 O O . LEU D 1 12 ? 63.697 17.311 12.109 1.00 51.67 12 LEU D O 1
ATOM 7783 N N . ASP D 1 13 ? 65.165 15.953 11.056 1.00 62.73 13 ASP D N 1
ATOM 7784 C CA . ASP D 1 13 ? 66.081 17.040 10.714 1.00 63.28 13 ASP D CA 1
ATOM 7785 C C . ASP D 1 13 ? 65.422 18.120 9.862 1.00 62.89 13 ASP D C 1
ATOM 7786 O O . ASP D 1 13 ? 65.947 19.235 9.787 1.00 63.48 13 ASP D O 1
ATOM 7791 N N . LEU D 1 14 ? 64.297 17.821 9.211 1.00 52.19 14 LEU D N 1
ATOM 7792 C CA . LEU D 1 14 ? 63.578 18.857 8.483 1.00 50.91 14 LEU D CA 1
ATOM 7793 C C . LEU D 1 14 ? 62.950 19.891 9.409 1.00 50.36 14 LEU D C 1
ATOM 7794 O O . LEU D 1 14 ? 62.540 20.957 8.935 1.00 50.22 14 LEU D O 1
ATOM 7799 N N . LEU D 1 15 ? 62.864 19.603 10.707 1.00 49.16 15 LEU D N 1
ATOM 7800 C CA . LEU D 1 15 ? 62.353 20.542 11.696 1.00 49.11 15 LEU D CA 1
ATOM 7801 C C . LEU D 1 15 ? 63.467 21.293 12.419 1.00 49.14 15 LEU D C 1
ATOM 7802 O O . LEU D 1 15 ? 63.188 22.016 13.382 1.00 46.74 15 LEU D O 1
ATOM 7807 N N . LYS D 1 16 ? 64.718 21.130 11.983 1.00 49.08 16 LYS D N 1
ATOM 7808 C CA . LYS D 1 16 ? 65.852 21.746 12.662 1.00 49.64 16 LYS D CA 1
ATOM 7809 C C . LYS D 1 16 ? 65.661 23.255 12.752 1.00 47.16 16 LYS D C 1
ATOM 7810 O O . LYS D 1 16 ? 65.366 23.915 11.749 1.00 46.95 16 LYS D O 1
ATOM 7816 N N . GLY D 1 17 ? 65.799 23.793 13.965 1.00 46.25 17 GLY D N 1
ATOM 7817 C CA . GLY D 1 17 ? 65.667 25.217 14.194 1.00 45.46 17 GLY D CA 1
ATOM 7818 C C . GLY D 1 17 ? 64.251 25.758 14.197 1.00 44.60 17 GLY D C 1
ATOM 7819 O O . GLY D 1 17 ? 64.065 26.970 14.371 1.00 45.86 17 GLY D O 1
ATOM 7820 N N . LYS D 1 18 ? 63.246 24.925 14.002 1.00 42.41 18 LYS D N 1
ATOM 7821 C CA . LYS D 1 18 ? 61.877 25.404 14.060 1.00 41.38 18 LYS D CA 1
ATOM 7822 C C . LYS D 1 18 ? 61.290 25.135 15.440 1.00 38.85 18 LYS D C 1
ATOM 7823 O O . LYS D 1 18 ? 61.695 24.197 16.135 1.00 39.10 18 LYS D O 1
ATOM 7829 N N . THR D 1 19 ? 60.342 25.977 15.842 1.00 37.29 19 THR D N 1
ATOM 7830 C CA . THR D 1 19 ? 59.608 25.785 17.084 1.00 36.11 19 THR D CA 1
ATOM 7831 C C . THR D 1 19 ? 58.182 25.357 16.762 1.00 31.26 19 THR D C 1
ATOM 7832 O O . THR D 1 19 ? 57.543 25.913 15.862 1.00 30.94 19 THR D O 1
ATOM 7836 N N . ILE D 1 20 ? 57.696 24.346 17.477 1.00 31.23 20 ILE D N 1
ATOM 7837 C CA . ILE D 1 20 ? 56.338 23.846 17.310 1.00 29.88 20 ILE D CA 1
ATOM 7838 C C . ILE D 1 20 ? 55.517 24.333 18.494 1.00 29.59 20 ILE D C 1
ATOM 7839 O O . ILE D 1 20 ? 55.959 24.228 19.643 1.00 31.96 20 ILE D O 1
ATOM 7844 N N . ALA D 1 21 ? 54.330 24.863 18.218 1.00 31.39 21 ALA D N 1
ATOM 7845 C CA . ALA D 1 21 ? 53.363 25.214 19.254 1.00 28.65 21 ALA D CA 1
ATOM 7846 C C . ALA D 1 21 ? 52.237 24.197 19.222 1.00 27.84 21 ALA D C 1
ATOM 7847 O O . ALA D 1 21 ? 51.524 24.086 18.219 1.00 27.34 21 ALA D O 1
ATOM 7849 N N . VAL D 1 22 ? 52.079 23.458 20.312 1.00 27.74 22 VAL D N 1
ATOM 7850 C CA . VAL D 1 22 ? 50.911 22.617 20.503 1.00 27.02 22 VAL D CA 1
ATOM 7851 C C . VAL D 1 22 ? 49.902 23.463 21.265 1.00 26.78 22 VAL D C 1
ATOM 7852 O O . VAL D 1 22 ? 50.152 23.856 22.411 1.00 27.14 22 VAL D O 1
ATOM 7856 N N . ILE D 1 23 ? 48.781 23.769 20.616 1.00 26.21 23 ILE D N 1
ATOM 7857 C CA . ILE D 1 23 ? 47.717 24.555 21.220 1.00 25.97 23 ILE D CA 1
ATOM 7858 C C . ILE D 1 23 ? 46.752 23.581 21.891 1.00 25.45 23 ILE D C 1
ATOM 7859 O O . ILE D 1 23 ? 46.071 22.800 21.217 1.00 24.90 23 ILE D O 1
ATOM 7864 N N . GLY D 1 24 ? 46.671 23.650 23.210 1.00 25.65 24 GLY D N 1
ATOM 7865 C CA . GLY D 1 24 ? 45.909 22.683 23.967 1.00 25.29 24 GLY D CA 1
ATOM 7866 C C . GLY D 1 24 ? 46.808 21.646 24.621 1.00 25.62 24 GLY D C 1
ATOM 7867 O O . GLY D 1 24 ? 47.900 21.325 24.132 1.00 25.96 24 GLY D O 1
ATOM 7868 N N . TYR D 1 25 ? 46.337 21.107 25.748 1.00 25.57 25 TYR D N 1
ATOM 7869 C CA . TYR D 1 25 ? 47.052 20.090 26.513 1.00 26.93 25 TYR D CA 1
ATOM 7870 C C . TYR D 1 25 ? 46.094 19.021 27.020 1.00 26.31 25 TYR D C 1
ATOM 7871 O O . TYR D 1 25 ? 46.330 18.420 28.076 1.00 25.77 25 TYR D O 1
ATOM 7880 N N . GLY D 1 26 ? 45.001 18.788 26.291 1.00 25.24 26 GLY D N 1
ATOM 7881 C CA . GLY D 1 26 ? 44.040 17.766 26.646 1.00 27.83 26 GLY D CA 1
ATOM 7882 C C . GLY D 1 26 ? 44.467 16.378 26.225 1.00 30.33 26 GLY D C 1
ATOM 7883 O O . GLY D 1 26 ? 45.651 16.054 26.282 1.00 25.15 26 GLY D O 1
ATOM 7884 N N . SER D 1 27 ? 43.517 15.545 25.790 1.00 30.43 27 SER D N 1
ATOM 7885 C CA . SER D 1 27 ? 43.856 14.167 25.445 1.00 34.36 27 SER D CA 1
ATOM 7886 C C . SER D 1 27 ? 44.992 14.096 24.416 1.00 33.17 27 SER D C 1
ATOM 7887 O O . SER D 1 27 ? 46.041 13.500 24.676 1.00 29.96 27 SER D O 1
ATOM 7890 N N . GLN D 1 28 ? 44.807 14.705 23.242 1.00 25.52 28 GLN D N 1
ATOM 7891 C CA . GLN D 1 28 ? 45.860 14.648 22.228 1.00 24.57 28 GLN D CA 1
ATOM 7892 C C . GLN D 1 28 ? 46.996 15.616 22.534 1.00 25.39 28 GLN D C 1
ATOM 7893 O O . GLN D 1 28 ? 48.173 15.287 22.316 1.00 25.11 28 GLN D O 1
ATOM 7899 N N . GLY D 1 29 ? 46.660 16.814 23.021 1.00 24.67 29 GLY D N 1
ATOM 7900 C CA . GLY D 1 29 ? 47.684 17.819 23.251 1.00 25.27 29 GLY D CA 1
ATOM 7901 C C . GLY D 1 29 ? 48.763 17.352 24.208 1.00 25.91 29 GLY D C 1
ATOM 7902 O O . GLY D 1 29 ? 49.957 17.497 23.921 1.00 26.43 29 GLY D O 1
ATOM 7903 N N . HIS D 1 30 ? 48.373 16.764 25.358 1.00 26.81 30 HIS D N 1
ATOM 7904 C CA . HIS D 1 30 ? 49.416 16.425 26.332 1.00 26.59 30 HIS D CA 1
ATOM 7905 C C . HIS D 1 30 ? 50.292 15.339 25.754 1.00 26.82 30 HIS D C 1
ATOM 7906 O O . HIS D 1 30 ? 51.507 15.337 25.949 1.00 27.46 30 HIS D O 1
ATOM 7913 N N . ALA D 1 31 ? 49.675 14.386 25.045 1.00 31.23 31 ALA D N 1
ATOM 7914 C CA . ALA D 1 31 ? 50.432 13.260 24.500 1.00 30.25 31 ALA D CA 1
ATOM 7915 C C . ALA D 1 31 ? 51.362 13.729 23.392 1.00 26.82 31 ALA D C 1
ATOM 7916 O O . ALA D 1 31 ? 52.560 13.436 23.408 1.00 27.44 31 ALA D O 1
ATOM 7918 N N . GLN D 1 32 ? 50.827 14.493 22.434 1.00 26.39 32 GLN D N 1
ATOM 7919 C CA . GLN D 1 32 ? 51.641 14.896 21.295 1.00 26.64 32 GLN D CA 1
ATOM 7920 C C . GLN D 1 32 ? 52.759 15.842 21.725 1.00 27.36 32 GLN D C 1
ATOM 7921 O O . GLN D 1 32 ? 53.906 15.675 21.297 1.00 27.91 32 GLN D O 1
ATOM 7927 N N . ALA D 1 33 ? 52.466 16.804 22.608 1.00 27.41 33 ALA D N 1
ATOM 7928 C CA . ALA D 1 33 ? 53.518 17.703 23.080 1.00 28.13 33 ALA D CA 1
ATOM 7929 C C . ALA D 1 33 ? 54.610 16.946 23.834 1.00 28.79 33 ALA D C 1
ATOM 7930 O O . ALA D 1 33 ? 55.795 17.225 23.652 1.00 29.45 33 ALA D O 1
ATOM 7932 N N . GLN D 1 34 ? 54.237 15.987 24.688 1.00 28.68 34 GLN D N 1
ATOM 7933 C CA . GLN D 1 34 ? 55.261 15.250 25.432 1.00 29.60 34 GLN D CA 1
ATOM 7934 C C . GLN D 1 34 ? 56.107 14.399 24.492 1.00 30.87 34 GLN D C 1
ATOM 7935 O O . GLN D 1 34 ? 57.325 14.280 24.679 1.00 30.39 34 GLN D O 1
ATOM 7941 N N . ASN D 1 35 ? 55.478 13.818 23.465 1.00 29.87 35 ASN D N 1
ATOM 7942 C CA . ASN D 1 35 ? 56.217 13.003 22.505 1.00 30.15 35 ASN D CA 1
ATOM 7943 C C . ASN D 1 35 ? 57.185 13.849 21.681 1.00 32.12 35 ASN D C 1
ATOM 7944 O O . ASN D 1 35 ? 58.350 13.467 21.493 1.00 30.48 35 ASN D O 1
ATOM 7949 N N . LEU D 1 36 ? 56.719 14.999 21.178 1.00 29.48 36 LEU D N 1
ATOM 7950 C CA . LEU D 1 36 ? 57.592 15.890 20.416 1.00 29.95 36 LEU D CA 1
ATOM 7951 C C . LEU D 1 36 ? 58.764 16.359 21.258 1.00 30.81 36 LEU D C 1
ATOM 7952 O O . LEU D 1 36 ? 59.893 16.465 20.766 1.00 31.47 36 LEU D O 1
ATOM 7957 N N . HIS D 1 37 ? 58.506 16.670 22.528 1.00 30.85 37 HIS D N 1
ATOM 7958 C CA . HIS D 1 37 ? 59.577 17.051 23.433 1.00 31.67 37 HIS D CA 1
ATOM 7959 C C . HIS D 1 37 ? 60.572 15.911 23.617 1.00 33.51 37 HIS D C 1
ATOM 7960 O O . HIS D 1 37 ? 61.780 16.127 23.571 1.00 33.27 37 HIS D O 1
ATOM 7967 N N . ASP D 1 38 ? 60.081 14.684 23.797 1.00 32.23 38 ASP D N 1
ATOM 7968 C CA . ASP D 1 38 ? 60.982 13.545 23.938 1.00 34.69 38 ASP D CA 1
ATOM 7969 C C . ASP D 1 38 ? 61.694 13.232 22.629 1.00 34.64 38 ASP D C 1
ATOM 7970 O O . ASP D 1 38 ? 62.830 12.754 22.646 1.00 38.02 38 ASP D O 1
ATOM 7975 N N . SER D 1 39 ? 61.057 13.492 21.492 1.00 34.76 39 SER D N 1
ATOM 7976 C CA . SER D 1 39 ? 61.774 13.338 20.225 1.00 35.31 39 SER D CA 1
ATOM 7977 C C . SER D 1 39 ? 62.807 14.424 19.993 1.00 36.38 39 SER D C 1
ATOM 7978 O O . SER D 1 39 ? 63.324 14.530 18.871 1.00 37.95 39 SER D O 1
ATOM 7981 N N . GLY D 1 40 ? 63.120 15.249 20.986 1.00 35.73 40 GLY D N 1
ATOM 7982 C CA . GLY D 1 40 ? 64.190 16.221 20.845 1.00 36.16 40 GLY D CA 1
ATOM 7983 C C . GLY D 1 40 ? 63.818 17.467 20.077 1.00 36.28 40 GLY D C 1
ATOM 7984 O O . GLY D 1 40 ? 64.710 18.232 19.702 1.00 36.58 40 GLY D O 1
ATOM 7985 N N . LEU D 1 41 ? 62.536 17.700 19.832 1.00 34.01 41 LEU D N 1
ATOM 7986 C CA . LEU D 1 41 ? 62.101 18.881 19.108 1.00 32.95 41 LEU D CA 1
ATOM 7987 C C . LEU D 1 41 ? 61.859 20.043 20.071 1.00 35.43 41 LEU D C 1
ATOM 7988 O O . LEU D 1 41 ? 61.741 19.869 21.287 1.00 36.26 41 LEU D O 1
ATOM 7993 N N . GLU D 1 42 ? 61.783 21.243 19.506 1.00 34.50 42 GLU D N 1
ATOM 7994 C CA . GLU D 1 42 ? 61.564 22.464 20.278 1.00 35.85 42 GLU D CA 1
ATOM 7995 C C . GLU D 1 42 ? 60.059 22.730 20.380 1.00 33.88 42 GLU D C 1
ATOM 7996 O O . GLU D 1 42 ? 59.426 23.105 19.389 1.00 31.79 42 GLU D O 1
ATOM 8002 N N . VAL D 1 43 ? 59.493 22.562 21.579 1.00 33.48 43 VAL D N 1
ATOM 8003 C CA . VAL D 1 43 ? 58.046 22.599 21.800 1.00 34.90 43 VAL D CA 1
ATOM 8004 C C . VAL D 1 43 ? 57.678 23.729 22.761 1.00 31.24 43 VAL D C 1
ATOM 8005 O O . VAL D 1 43 ? 58.379 23.968 23.750 1.00 31.78 43 VAL D O 1
ATOM 8009 N N . VAL D 1 44 ? 56.571 24.423 22.465 1.00 30.63 44 VAL D N 1
ATOM 8010 C CA . VAL D 1 44 ? 55.886 25.281 23.429 1.00 30.53 44 VAL D CA 1
ATOM 8011 C C . VAL D 1 44 ? 54.414 24.903 23.411 1.00 29.65 44 VAL D C 1
ATOM 8012 O O . VAL D 1 44 ? 53.872 24.556 22.357 1.00 29.15 44 VAL D O 1
ATOM 8016 N N . VAL D 1 45 ? 53.767 24.974 24.572 1.00 29.49 45 VAL D N 1
ATOM 8017 C CA . VAL D 1 45 ? 52.359 24.611 24.696 1.00 28.72 45 VAL D CA 1
ATOM 8018 C C . VAL D 1 45 ? 51.535 25.886 24.812 1.00 28.58 45 VAL D C 1
ATOM 8019 O O . VAL D 1 45 ? 51.709 26.664 25.756 1.00 28.99 45 VAL D O 1
ATOM 8023 N N . GLY D 1 46 ? 50.631 26.094 23.863 1.00 28.04 46 GLY D N 1
ATOM 8024 C CA . GLY D 1 46 ? 49.769 27.257 23.875 1.00 27.90 46 GLY D CA 1
ATOM 8025 C C . GLY D 1 46 ? 48.557 27.059 24.757 1.00 29.57 46 GLY D C 1
ATOM 8026 O O . GLY D 1 46 ? 47.676 26.250 24.440 1.00 27.62 46 GLY D O 1
ATOM 8027 N N . LEU D 1 47 ? 48.486 27.812 25.857 1.00 31.07 47 LEU D N 1
ATOM 8028 C CA . LEU D 1 47 ? 47.401 27.691 26.823 1.00 33.21 47 LEU D CA 1
ATOM 8029 C C . LEU D 1 47 ? 46.829 29.058 27.174 1.00 34.25 47 LEU D C 1
ATOM 8030 O O . LEU D 1 47 ? 47.511 30.087 27.090 1.00 36.63 47 LEU D O 1
ATOM 8035 N N . ARG D 1 48 ? 45.568 29.045 27.594 1.00 37.57 48 ARG D N 1
ATOM 8036 C CA . ARG D 1 48 ? 44.984 30.202 28.254 1.00 39.36 48 ARG D CA 1
ATOM 8037 C C . ARG D 1 48 ? 45.782 30.544 29.496 1.00 41.14 48 ARG D C 1
ATOM 8038 O O . ARG D 1 48 ? 46.203 29.662 30.257 1.00 35.61 48 ARG D O 1
ATOM 8046 N N . LYS D 1 49 ? 45.978 31.832 29.696 1.00 48.01 49 LYS D N 1
ATOM 8047 C CA . LYS D 1 49 ? 46.696 32.256 30.888 1.00 48.02 49 LYS D CA 1
ATOM 8048 C C . LYS D 1 49 ? 45.812 31.732 32.024 1.00 46.12 49 LYS D C 1
ATOM 8049 O O . LYS D 1 49 ? 44.582 31.751 31.897 1.00 46.44 49 LYS D O 1
ATOM 8055 N N . PRO D 1 50 ? 46.373 31.229 33.126 1.00 46.76 50 PRO D N 1
ATOM 8056 C CA . PRO D 1 50 ? 45.528 30.828 34.264 1.00 48.75 50 PRO D CA 1
ATOM 8057 C C . PRO D 1 50 ? 44.507 31.919 34.567 1.00 55.99 50 PRO D C 1
ATOM 8058 O O . PRO D 1 50 ? 44.787 33.111 34.443 1.00 59.07 50 PRO D O 1
ATOM 8062 N N . GLU D 1 51 ? 43.282 31.507 34.854 1.00 50.74 51 GLU D N 1
ATOM 8063 C CA . GLU D 1 51 ? 42.200 32.469 35.030 1.00 51.84 51 GLU D CA 1
ATOM 8064 C C . GLU D 1 51 ? 41.100 31.845 35.872 1.00 51.20 51 GLU D C 1
ATOM 8065 O O . GLU D 1 51 ? 40.016 32.429 35.984 1.00 53.77 51 GLU D O 1
ATOM 8071 N N . ASP D 1 52 ? 41.349 30.669 36.435 1.00 48.29 52 ASP D N 1
ATOM 8072 C CA . ASP D 1 52 ? 40.431 29.909 37.264 1.00 47.10 52 ASP D CA 1
ATOM 8073 C C . ASP D 1 52 ? 41.191 28.654 37.641 1.00 45.98 52 ASP D C 1
ATOM 8074 O O . ASP D 1 52 ? 42.377 28.537 37.323 1.00 46.70 52 ASP D O 1
ATOM 8079 N N . ASP D 1 53 ? 40.526 27.687 38.265 1.00 44.75 53 ASP D N 1
ATOM 8080 C CA . ASP D 1 53 ? 41.255 26.537 38.779 1.00 41.63 53 ASP D CA 1
ATOM 8081 C C . ASP D 1 53 ? 41.710 25.611 37.655 1.00 43.19 53 ASP D C 1
ATOM 8082 O O . ASP D 1 53 ? 42.870 25.184 37.633 1.00 41.22 53 ASP D O 1
ATOM 8087 N N . PHE D 1 54 ? 40.815 25.282 36.712 1.00 41.76 54 PHE D N 1
ATOM 8088 C CA . PHE D 1 54 ? 41.159 24.290 35.696 1.00 39.64 54 PHE D CA 1
ATOM 8089 C C . PHE D 1 54 ? 42.357 24.751 34.868 1.00 35.82 54 PHE D C 1
ATOM 8090 O O . PHE D 1 54 ? 43.293 23.980 34.636 1.00 36.48 54 PHE D O 1
ATOM 8098 N N . THR D 1 55 ? 42.363 26.015 34.443 1.00 40.34 55 THR D N 1
ATOM 8099 C CA . THR D 1 55 ? 43.455 26.486 33.603 1.00 39.20 55 THR D CA 1
ATOM 8100 C C . THR D 1 55 ? 44.750 26.627 34.398 1.00 41.24 55 THR D C 1
ATOM 8101 O O . THR D 1 55 ? 45.841 26.472 33.836 1.00 40.18 55 THR D O 1
ATOM 8105 N N . THR D 1 56 ? 44.654 26.917 35.698 1.00 38.45 56 THR D N 1
ATOM 8106 C CA . THR D 1 56 ? 45.850 26.933 36.532 1.00 38.03 56 THR D CA 1
ATOM 8107 C C . THR D 1 56 ? 46.425 25.531 36.666 1.00 35.20 56 THR D C 1
ATOM 8108 O O . THR D 1 56 ? 47.640 25.340 36.550 1.00 35.11 56 THR D O 1
ATOM 8112 N N . ALA D 1 57 ? 45.560 24.538 36.872 1.00 34.47 57 ALA D N 1
ATOM 8113 C CA . ALA D 1 57 ? 46.017 23.157 36.982 1.00 35.16 57 ALA D CA 1
ATOM 8114 C C . ALA D 1 57 ? 46.675 22.676 35.692 1.00 36.47 57 ALA D C 1
ATOM 8115 O O . ALA D 1 57 ? 47.661 21.923 35.729 1.00 35.95 57 ALA D O 1
ATOM 8117 N N . GLU D 1 58 ? 46.136 23.082 34.541 1.00 34.68 58 GLU D N 1
ATOM 8118 C CA . GLU D 1 58 ? 46.704 22.629 33.276 1.00 32.65 58 GLU D CA 1
ATOM 8119 C C . GLU D 1 58 ? 48.058 23.276 33.028 1.00 31.01 58 GLU D C 1
ATOM 8120 O O . GLU D 1 58 ? 49.012 22.597 32.630 1.00 28.53 58 GLU D O 1
ATOM 8126 N N . TRP D 1 59 ? 48.152 24.587 33.265 1.00 29.15 59 TRP D N 1
ATOM 8127 C CA . TRP D 1 59 ? 49.422 25.289 33.167 1.00 33.61 59 TRP D CA 1
ATOM 8128 C C . TRP D 1 59 ? 50.483 24.609 34.022 1.00 33.78 59 TRP D C 1
ATOM 8129 O O . TRP D 1 59 ? 51.607 24.368 33.561 1.00 30.19 59 TRP D O 1
ATOM 8140 N N . ASN D 1 60 ? 50.129 24.261 35.269 1.00 32.41 60 ASN D N 1
ATOM 8141 C CA . ASN D 1 60 ? 51.096 23.641 36.175 1.00 32.98 60 ASN D CA 1
ATOM 8142 C C . ASN D 1 60 ? 51.488 22.251 35.699 1.00 31.84 60 ASN D C 1
ATOM 8143 O O . ASN D 1 60 ? 52.619 21.805 35.941 1.00 30.98 60 ASN D O 1
ATOM 8148 N N . GLN D 1 61 ? 50.551 21.544 35.072 1.00 30.53 61 GLN D N 1
ATOM 8149 C CA . GLN D 1 61 ? 50.828 20.201 34.574 1.00 31.09 61 GLN D CA 1
ATOM 8150 C C . GLN D 1 61 ? 51.860 20.239 33.461 1.00 30.24 61 GLN D C 1
ATOM 8151 O O . GLN D 1 61 ? 52.768 19.404 33.428 1.00 30.13 61 GLN D O 1
ATOM 8157 N N . VAL D 1 62 ? 51.738 21.218 32.553 1.00 29.58 62 VAL D N 1
ATOM 8158 C CA . VAL D 1 62 ? 52.758 21.447 31.531 1.00 29.83 62 VAL D CA 1
ATOM 8159 C C . VAL D 1 62 ? 54.120 21.622 32.182 1.00 30.69 62 VAL D C 1
ATOM 8160 O O . VAL D 1 62 ? 55.100 20.968 31.803 1.00 31.04 62 VAL D O 1
ATOM 8164 N N . VAL D 1 63 ? 54.200 22.520 33.172 1.00 31.08 63 VAL D N 1
ATOM 8165 C CA . VAL D 1 63 ? 55.457 22.750 33.872 1.00 31.93 63 VAL D CA 1
ATOM 8166 C C . VAL D 1 63 ? 55.930 21.470 34.552 1.00 32.21 63 VAL D C 1
ATOM 8167 O O . VAL D 1 63 ? 57.108 21.109 34.463 1.00 32.78 63 VAL D O 1
ATOM 8171 N N . ALA D 1 64 ? 55.020 20.748 35.214 1.00 31.85 64 ALA D N 1
ATOM 8172 C CA . ALA D 1 64 ? 55.421 19.531 35.918 1.00 32.16 64 ALA D CA 1
ATOM 8173 C C . ALA D 1 64 ? 55.931 18.457 34.961 1.00 32.10 64 ALA D C 1
ATOM 8174 O O . ALA D 1 64 ? 56.734 17.603 35.357 1.00 32.60 64 ALA D O 1
ATOM 8176 N N . ASP D 1 65 ? 55.459 18.471 33.709 1.00 31.51 65 ASP D N 1
ATOM 8177 C CA . ASP D 1 65 ? 55.904 17.534 32.684 1.00 31.83 65 ASP D CA 1
ATOM 8178 C C . ASP D 1 65 ? 57.257 17.901 32.087 1.00 32.04 65 ASP D C 1
ATOM 8179 O O . ASP D 1 65 ? 57.796 17.126 31.291 1.00 32.12 65 ASP D O 1
ATOM 8184 N N . GLY D 1 66 ? 57.810 19.055 32.445 1.00 32.51 66 GLY D N 1
ATOM 8185 C CA . GLY D 1 66 ? 59.069 19.509 31.900 1.00 33.13 66 GLY D CA 1
ATOM 8186 C C . GLY D 1 66 ? 58.952 20.345 30.649 1.00 34.96 66 GLY D C 1
ATOM 8187 O O . GLY D 1 66 ? 59.978 20.658 30.038 1.00 34.81 66 GLY D O 1
ATOM 8188 N N . LEU D 1 67 ? 57.741 20.715 30.249 1.00 32.10 67 LEU D N 1
ATOM 8189 C CA . LEU D 1 67 ? 57.510 21.466 29.026 1.00 33.13 67 LEU D CA 1
ATOM 8190 C C . LEU D 1 67 ? 57.277 22.946 29.333 1.00 35.39 67 LEU D C 1
ATOM 8191 O O . LEU D 1 67 ? 57.093 23.353 30.483 1.00 32.92 67 LEU D O 1
ATOM 8196 N N . THR D 1 68 ? 57.286 23.754 28.279 1.00 32.32 68 THR D N 1
ATOM 8197 C CA . THR D 1 68 ? 57.207 25.202 28.411 1.00 35.15 68 THR D CA 1
ATOM 8198 C C . THR D 1 68 ? 55.825 25.700 28.007 1.00 32.95 68 THR D C 1
ATOM 8199 O O . THR D 1 68 ? 55.449 25.569 26.831 1.00 30.87 68 THR D O 1
ATOM 8203 N N . PRO D 1 69 ? 55.041 26.271 28.920 1.00 33.48 69 PRO D N 1
ATOM 8204 C CA . PRO D 1 69 ? 53.731 26.823 28.543 1.00 33.49 69 PRO D CA 1
ATOM 8205 C C . PRO D 1 69 ? 53.828 28.295 28.167 1.00 34.66 69 PRO D C 1
ATOM 8206 O O . PRO D 1 69 ? 54.678 29.032 28.660 1.00 32.22 69 PRO D O 1
ATOM 8210 N N . LEU D 1 70 ? 52.951 28.718 27.259 1.00 33.23 70 LEU D N 1
ATOM 8211 C CA . LEU D 1 70 ? 52.863 30.124 26.872 1.00 33.22 70 LEU D CA 1
ATOM 8212 C C . LEU D 1 70 ? 51.404 30.469 26.622 1.00 33.88 70 LEU D C 1
ATOM 8213 O O . LEU D 1 70 ? 50.621 29.594 26.237 1.00 32.90 70 LEU D O 1
ATOM 8218 N N . PRO D 1 71 ? 51.004 31.726 26.833 1.00 34.86 71 PRO D N 1
ATOM 8219 C CA . PRO D 1 71 ? 49.709 32.166 26.306 1.00 34.29 71 PRO D CA 1
ATOM 8220 C C . PRO D 1 71 ? 49.606 31.836 24.823 1.00 32.88 71 PRO D C 1
ATOM 8221 O O . PRO D 1 71 ? 50.614 31.740 24.118 1.00 32.38 71 PRO D O 1
ATOM 8225 N N . VAL D 1 72 ? 48.371 31.605 24.367 1.00 33.34 72 VAL D N 1
ATOM 8226 C CA . VAL D 1 72 ? 48.163 31.052 23.030 1.00 31.45 72 VAL D CA 1
ATOM 8227 C C . VAL D 1 72 ? 48.763 31.963 21.972 1.00 32.15 72 VAL D C 1
ATOM 8228 O O . VAL D 1 72 ? 49.427 31.495 21.039 1.00 32.87 72 VAL D O 1
ATOM 8232 N N . ASP D 1 73 ? 48.548 33.278 22.098 1.00 34.16 73 ASP D N 1
ATOM 8233 C CA . ASP D 1 73 ? 49.063 34.197 21.088 1.00 34.31 73 ASP D CA 1
ATOM 8234 C C . ASP D 1 73 ? 50.594 34.214 21.083 1.00 34.57 73 ASP D C 1
ATOM 8235 O O . ASP D 1 73 ? 51.219 34.301 20.018 1.00 33.56 73 ASP D O 1
ATOM 8240 N N . GLU D 1 74 ? 51.210 34.109 22.260 1.00 33.05 74 GLU D N 1
ATOM 8241 C CA . GLU D 1 74 ? 52.668 34.100 22.345 1.00 36.94 74 GLU D CA 1
ATOM 8242 C C . GLU D 1 74 ? 53.248 32.813 21.779 1.00 34.51 74 GLU D C 1
ATOM 8243 O O . GLU D 1 74 ? 54.320 32.825 21.155 1.00 32.42 74 GLU D O 1
ATOM 8249 N N . ALA D 1 75 ? 52.559 31.690 22.005 1.00 33.25 75 ALA D N 1
ATOM 8250 C CA . ALA D 1 75 ? 52.969 30.431 21.400 1.00 33.53 75 ALA D CA 1
ATOM 8251 C C . ALA D 1 75 ? 52.923 30.521 19.883 1.00 33.89 75 ALA D C 1
ATOM 8252 O O . ALA D 1 75 ? 53.834 30.044 19.200 1.00 30.09 75 ALA D O 1
ATOM 8254 N N . ALA D 1 76 ? 51.874 31.142 19.339 1.00 34.67 76 ALA D N 1
ATOM 8255 C CA . ALA D 1 76 ? 51.775 31.302 17.891 1.00 34.84 76 ALA D CA 1
ATOM 8256 C C . ALA D 1 76 ? 52.889 32.190 17.363 1.00 35.63 76 ALA D C 1
ATOM 8257 O O . ALA D 1 76 ? 53.432 31.944 16.278 1.00 36.59 76 ALA D O 1
ATOM 8259 N N . ARG D 1 77 ? 53.247 33.230 18.116 1.00 37.33 77 ARG D N 1
ATOM 8260 C CA . ARG D 1 77 ? 54.306 34.123 17.664 1.00 37.56 77 ARG D CA 1
ATOM 8261 C C . ARG D 1 77 ? 55.672 33.449 17.735 1.00 37.31 77 ARG D C 1
ATOM 8262 O O . ARG D 1 77 ? 56.558 33.772 16.944 1.00 38.93 77 ARG D O 1
ATOM 8270 N N . ALA D 1 78 ? 55.850 32.485 18.635 1.00 34.55 78 ALA D N 1
ATOM 8271 C CA . ALA D 1 78 ? 57.141 31.819 18.745 1.00 34.99 78 ALA D CA 1
ATOM 8272 C C . ALA D 1 78 ? 57.318 30.693 17.739 1.00 35.75 78 ALA D C 1
ATOM 8273 O O . ALA D 1 78 ? 58.457 30.282 17.498 1.00 36.22 78 ALA D O 1
ATOM 8275 N N . ALA D 1 79 ? 56.235 30.176 17.153 1.00 35.09 79 ALA D N 1
ATOM 8276 C CA . ALA D 1 79 ? 56.288 28.929 16.411 1.00 32.67 79 ALA D CA 1
ATOM 8277 C C . ALA D 1 79 ? 56.071 29.152 14.920 1.00 34.10 79 ALA D C 1
ATOM 8278 O O . ALA D 1 79 ? 55.328 30.045 14.502 1.00 34.46 79 ALA D O 1
ATOM 8280 N N . GLN D 1 80 ? 56.739 28.322 14.121 1.00 31.29 80 GLN D N 1
ATOM 8281 C CA . GLN D 1 80 ? 56.518 28.244 12.682 1.00 34.01 80 GLN D CA 1
ATOM 8282 C C . GLN D 1 80 ? 55.637 27.065 12.304 1.00 31.91 80 GLN D C 1
ATOM 8283 O O . GLN D 1 80 ? 55.189 26.977 11.155 1.00 33.05 80 GLN D O 1
ATOM 8289 N N . ILE D 1 81 ? 55.398 26.149 13.240 1.00 32.63 81 ILE D N 1
ATOM 8290 C CA . ILE D 1 81 ? 54.495 25.023 13.057 1.00 29.98 81 ILE D CA 1
ATOM 8291 C C . ILE D 1 81 ? 53.547 25.050 14.245 1.00 29.65 81 ILE D C 1
ATOM 8292 O O . ILE D 1 81 ? 53.996 25.058 15.399 1.00 30.70 81 ILE D O 1
ATOM 8297 N N . ILE D 1 82 ? 52.247 25.086 13.970 1.00 27.61 82 ILE D N 1
ATOM 8298 C CA . ILE D 1 82 ? 51.233 25.311 14.994 1.00 27.35 82 ILE D CA 1
ATOM 8299 C C . ILE D 1 82 ? 50.224 24.179 14.876 1.00 26.41 82 ILE D C 1
ATOM 8300 O O . ILE D 1 82 ? 49.519 24.081 13.866 1.00 25.96 82 ILE D O 1
ATOM 8305 N N . GLN D 1 83 ? 50.173 23.316 15.893 1.00 26.28 83 GLN D N 1
ATOM 8306 C CA . GLN D 1 83 ? 49.246 22.190 15.943 1.00 25.60 83 GLN D CA 1
ATOM 8307 C C . GLN D 1 83 ? 48.055 22.561 16.821 1.00 25.18 83 GLN D C 1
ATOM 8308 O O . GLN D 1 83 ? 48.214 22.801 18.024 1.00 25.43 83 GLN D O 1
ATOM 8314 N N . ILE D 1 84 ? 46.868 22.577 16.225 1.00 24.57 84 ILE D N 1
ATOM 8315 C CA . ILE D 1 84 ? 45.655 23.029 16.904 1.00 24.19 84 ILE D CA 1
ATOM 8316 C C . ILE D 1 84 ? 44.968 21.820 17.525 1.00 23.73 84 ILE D C 1
ATOM 8317 O O . ILE D 1 84 ? 44.385 20.992 16.822 1.00 23.24 84 ILE D O 1
ATOM 8322 N N . LEU D 1 85 ? 45.049 21.708 18.844 1.00 23.92 85 LEU D N 1
ATOM 8323 C CA . LEU D 1 85 ? 44.479 20.583 19.561 1.00 23.60 85 LEU D CA 1
ATOM 8324 C C . LEU D 1 85 ? 43.535 21.063 20.664 1.00 23.46 85 LEU D C 1
ATOM 8325 O O . LEU D 1 85 ? 43.506 20.525 21.773 1.00 23.56 85 LEU D O 1
ATOM 8330 N N . VAL D 1 86 ? 42.730 22.077 20.370 1.00 23.85 86 VAL D N 1
ATOM 8331 C CA . VAL D 1 86 ? 41.639 22.456 21.272 1.00 23.09 86 VAL D CA 1
ATOM 8332 C C . VAL D 1 86 ? 40.381 21.764 20.751 1.00 22.42 86 VAL D C 1
ATOM 8333 O O . VAL D 1 86 ? 40.413 21.194 19.648 1.00 22.14 86 VAL D O 1
ATOM 8337 N N . PRO D 1 87 ? 39.271 21.749 21.493 1.00 24.64 87 PRO D N 1
ATOM 8338 C CA . PRO D 1 87 ? 38.065 21.085 20.976 1.00 25.06 87 PRO D CA 1
ATOM 8339 C C . PRO D 1 87 ? 37.626 21.662 19.635 1.00 23.60 87 PRO D C 1
ATOM 8340 O O . PRO D 1 87 ? 37.762 22.857 19.368 1.00 24.47 87 PRO D O 1
ATOM 8344 N N . ASP D 1 88 ? 37.108 20.778 18.784 1.00 21.52 88 ASP D N 1
ATOM 8345 C CA . ASP D 1 88 ? 36.737 21.157 17.425 1.00 25.27 88 ASP D CA 1
ATOM 8346 C C . ASP D 1 88 ? 35.710 22.285 17.408 1.00 26.67 88 ASP D C 1
ATOM 8347 O O . ASP D 1 88 ? 35.760 23.152 16.527 1.00 23.94 88 ASP D O 1
ATOM 8352 N N . ASP D 1 89 ? 34.797 22.314 18.380 1.00 22.91 89 ASP D N 1
ATOM 8353 C CA . ASP D 1 89 ? 33.782 23.361 18.389 1.00 26.41 89 ASP D CA 1
ATOM 8354 C C . ASP D 1 89 ? 34.328 24.683 18.908 1.00 28.42 89 ASP D C 1
ATOM 8355 O O . ASP D 1 89 ? 33.607 25.688 18.889 1.00 27.53 89 ASP D O 1
ATOM 8360 N N . ILE D 1 90 ? 35.595 24.695 19.328 1.00 26.42 90 ILE D N 1
ATOM 8361 C CA . ILE D 1 90 ? 36.270 25.873 19.861 1.00 27.51 90 ILE D CA 1
ATOM 8362 C C . ILE D 1 90 ? 37.336 26.408 18.900 1.00 26.35 90 ILE D C 1
ATOM 8363 O O . ILE D 1 90 ? 37.750 27.571 19.034 1.00 26.00 90 ILE D O 1
ATOM 8368 N N . GLN D 1 91 ? 37.725 25.627 17.884 1.00 26.05 91 GLN D N 1
ATOM 8369 C CA . GLN D 1 91 ? 38.926 25.925 17.106 1.00 25.53 91 GLN D CA 1
ATOM 8370 C C . GLN D 1 91 ? 38.790 27.206 16.290 1.00 26.68 91 GLN D C 1
ATOM 8371 O O . GLN D 1 91 ? 39.756 27.965 16.177 1.00 26.41 91 GLN D O 1
ATOM 8377 N N . ALA D 1 92 ? 37.618 27.459 15.696 1.00 27.74 92 ALA D N 1
ATOM 8378 C CA . ALA D 1 92 ? 37.499 28.628 14.821 1.00 28.42 92 ALA D CA 1
ATOM 8379 C C . ALA D 1 92 ? 37.669 29.918 15.601 1.00 30.12 92 ALA D C 1
ATOM 8380 O O . ALA D 1 92 ? 38.331 30.849 15.133 1.00 31.41 92 ALA D O 1
ATOM 8382 N N . LYS D 1 93 ? 37.088 29.992 16.796 1.00 29.31 93 LYS D N 1
ATOM 8383 C CA . LYS D 1 93 ? 37.217 31.211 17.590 1.00 34.00 93 LYS D CA 1
ATOM 8384 C C . LYS D 1 93 ? 38.637 31.375 18.137 1.00 33.83 93 LYS D C 1
ATOM 8385 O O . LYS D 1 93 ? 39.183 32.484 18.131 1.00 35.18 93 LYS D O 1
ATOM 8391 N N . VAL D 1 94 ? 39.262 30.286 18.600 1.00 31.70 94 VAL D N 1
ATOM 8392 C CA . VAL D 1 94 ? 40.655 30.373 19.039 1.00 31.44 94 VAL D CA 1
ATOM 8393 C C . VAL D 1 94 ? 41.556 30.730 17.863 1.00 31.73 94 VAL D C 1
ATOM 8394 O O . VAL D 1 94 ? 42.440 31.585 17.973 1.00 32.12 94 VAL D O 1
ATOM 8398 N N . TYR D 1 95 ? 41.350 30.077 16.718 1.00 30.17 95 TYR D N 1
ATOM 8399 C CA . TYR D 1 95 ? 42.127 30.421 15.530 1.00 30.34 95 TYR D CA 1
ATOM 8400 C C . TYR D 1 95 ? 41.981 31.900 15.195 1.00 32.94 95 TYR D C 1
ATOM 8401 O O . TYR D 1 95 ? 42.969 32.591 14.915 1.00 32.92 95 TYR D O 1
ATOM 8410 N N . ARG D 1 96 ? 40.743 32.399 15.225 1.00 33.60 96 ARG D N 1
ATOM 8411 C CA . ARG D 1 96 ? 40.460 33.755 14.761 1.00 35.68 96 ARG D CA 1
ATOM 8412 C C . ARG D 1 96 ? 41.105 34.793 15.673 1.00 36.48 96 ARG D C 1
ATOM 8413 O O . ARG D 1 96 ? 41.743 35.738 15.195 1.00 36.24 96 ARG D O 1
ATOM 8421 N N . GLU D 1 97 ? 41.012 34.590 16.985 1.00 33.57 97 GLU D N 1
ATOM 8422 C CA . GLU D 1 97 ? 41.528 35.554 17.944 1.00 34.13 97 GLU D CA 1
ATOM 8423 C C . GLU D 1 97 ? 43.024 35.384 18.203 1.00 35.48 97 GLU D C 1
ATOM 8424 O O . GLU D 1 97 ? 43.749 36.378 18.290 1.00 33.02 97 GLU D O 1
ATOM 8430 N N . LYS D 1 98 ? 43.511 34.146 18.357 1.00 34.54 98 LYS D N 1
ATOM 8431 C CA . LYS D 1 98 ? 44.837 33.942 18.929 1.00 32.55 98 LYS D CA 1
ATOM 8432 C C . LYS D 1 98 ? 45.891 33.433 17.954 1.00 31.36 98 LYS D C 1
ATOM 8433 O O . LYS D 1 98 ? 47.080 33.422 18.310 1.00 32.70 98 LYS D O 1
ATOM 8439 N N . ILE D 1 99 ? 45.515 33.026 16.750 1.00 31.41 99 ILE D N 1
ATOM 8440 C CA . ILE D 1 99 ? 46.468 32.350 15.881 1.00 31.82 99 ILE D CA 1
ATOM 8441 C C . ILE D 1 99 ? 46.602 33.084 14.554 1.00 32.49 99 ILE D C 1
ATOM 8442 O O . ILE D 1 99 ? 47.693 33.556 14.214 1.00 32.62 99 ILE D O 1
ATOM 8447 N N . GLU D 1 100 ? 45.495 33.187 13.805 1.00 29.89 100 GLU D N 1
ATOM 8448 C CA . GLU D 1 100 ? 45.465 33.901 12.522 1.00 31.67 100 GLU D CA 1
ATOM 8449 C C . GLU D 1 100 ? 46.237 35.217 12.491 1.00 33.97 100 GLU D C 1
ATOM 8450 O O . GLU D 1 100 ? 46.994 35.418 11.534 1.00 34.92 100 GLU D O 1
ATOM 8456 N N . PRO D 1 101 ? 46.112 36.134 13.459 1.00 35.01 101 PRO D N 1
ATOM 8457 C CA . PRO D 1 101 ? 46.835 37.417 13.330 1.00 36.94 101 PRO D CA 1
ATOM 8458 C C . PRO D 1 101 ? 48.339 37.262 13.254 1.00 37.88 101 PRO D C 1
ATOM 8459 O O . PRO D 1 101 ? 49.017 38.178 12.774 1.00 39.84 101 PRO D O 1
ATOM 8463 N N . TYR D 1 102 ? 48.886 36.132 13.694 1.00 37.37 102 TYR D N 1
ATOM 8464 C CA . TYR D 1 102 ? 50.329 35.971 13.813 1.00 36.41 102 TYR D CA 1
ATOM 8465 C C . TYR D 1 102 ? 50.917 34.999 12.796 1.00 36.94 102 TYR D C 1
ATOM 8466 O O . TYR D 1 102 ? 52.107 34.686 12.877 1.00 38.04 102 TYR D O 1
ATOM 8475 N N . LEU D 1 103 ? 50.124 34.521 11.840 1.00 36.69 103 LEU D N 1
ATOM 8476 C CA . LEU D 1 103 ? 50.654 33.617 10.833 1.00 36.53 103 LEU D CA 1
ATOM 8477 C C . LEU D 1 103 ? 51.586 34.369 9.876 1.00 39.62 103 LEU D C 1
ATOM 8478 O O . LEU D 1 103 ? 51.398 35.553 9.593 1.00 39.79 103 LEU D O 1
ATOM 8483 N N . ASN D 1 104 ? 52.608 33.666 9.382 1.00 38.80 104 ASN D N 1
ATOM 8484 C CA . ASN D 1 104 ? 53.531 34.196 8.389 1.00 39.13 104 ASN D CA 1
ATOM 8485 C C . ASN D 1 104 ? 53.668 33.205 7.243 1.00 40.87 104 ASN D C 1
ATOM 8486 O O . ASN D 1 104 ? 53.328 32.025 7.373 1.00 38.49 104 ASN D O 1
ATOM 8491 N N . GLU D 1 105 ? 54.148 33.704 6.105 1.00 39.95 105 GLU D N 1
ATOM 8492 C CA . GLU D 1 105 ? 54.309 32.843 4.940 1.00 45.08 105 GLU D CA 1
ATOM 8493 C C . GLU D 1 105 ? 55.289 31.720 5.249 1.00 41.70 105 GLU D C 1
ATOM 8494 O O . GLU D 1 105 ? 56.319 31.936 5.892 1.00 38.54 105 GLU D O 1
ATOM 8500 N N . GLY D 1 106 ? 54.963 30.515 4.781 1.00 41.35 106 GLY D N 1
ATOM 8501 C CA . GLY D 1 106 ? 55.784 29.363 5.055 1.00 41.41 106 GLY D CA 1
ATOM 8502 C C . GLY D 1 106 ? 55.578 28.735 6.418 1.00 39.75 106 GLY D C 1
ATOM 8503 O O . GLY D 1 106 ? 56.194 27.696 6.699 1.00 40.47 106 GLY D O 1
ATOM 8504 N N . ASP D 1 107 ? 54.762 29.332 7.286 1.00 40.54 107 ASP D N 1
ATOM 8505 C CA . ASP D 1 107 ? 54.326 28.630 8.491 1.00 38.91 107 ASP D CA 1
ATOM 8506 C C . ASP D 1 107 ? 53.534 27.377 8.117 1.00 36.04 107 ASP D C 1
ATOM 8507 O O . ASP D 1 107 ? 53.043 27.236 6.998 1.00 36.87 107 ASP D O 1
ATOM 8512 N N . ALA D 1 108 ? 53.399 26.464 9.075 1.00 31.49 108 ALA D N 1
ATOM 8513 C CA . ALA D 1 108 ? 52.576 25.273 8.893 1.00 32.20 108 ALA D CA 1
ATOM 8514 C C . ALA D 1 108 ? 51.563 25.194 10.022 1.00 30.16 108 ALA D C 1
ATOM 8515 O O . ALA D 1 108 ? 51.923 25.352 11.195 1.00 29.49 108 ALA D O 1
ATOM 8517 N N . LEU D 1 109 ? 50.304 24.989 9.642 1.00 26.41 109 LEU D N 1
ATOM 8518 C CA . LEU D 1 109 ? 49.161 24.837 10.537 1.00 29.04 109 LEU D CA 1
ATOM 8519 C C . LEU D 1 109 ? 48.716 23.380 10.495 1.00 25.23 109 LEU D C 1
ATOM 8520 O O . LEU D 1 109 ? 48.385 22.868 9.424 1.00 27.67 109 LEU D O 1
ATOM 8525 N N . GLY D 1 110 ? 48.697 22.717 11.645 1.00 25.13 110 GLY D N 1
ATOM 8526 C CA . GLY D 1 110 ? 48.423 21.295 11.707 1.00 24.71 110 GLY D CA 1
ATOM 8527 C C . GLY D 1 110 ? 47.157 21.013 12.492 1.00 24.08 110 GLY D C 1
ATOM 8528 O O . GLY D 1 110 ? 46.790 21.770 13.394 1.00 24.58 110 GLY D O 1
ATOM 8529 N N . PHE D 1 111 ? 46.490 19.918 12.143 1.00 23.55 111 PHE D N 1
ATOM 8530 C CA . PHE D 1 111 ? 45.303 19.462 12.850 1.00 22.97 111 PHE D CA 1
ATOM 8531 C C . PHE D 1 111 ? 45.430 17.967 13.103 1.00 22.83 111 PHE D C 1
ATOM 8532 O O . PHE D 1 111 ? 46.253 17.294 12.488 1.00 23.07 111 PHE D O 1
ATOM 8540 N N . SER D 1 112 ? 44.613 17.449 14.018 1.00 22.48 112 SER D N 1
ATOM 8541 C CA . SER D 1 112 ? 44.432 16.007 14.154 1.00 22.24 112 SER D CA 1
ATOM 8542 C C . SER D 1 112 ? 43.023 15.548 13.799 1.00 21.54 112 SER D C 1
ATOM 8543 O O . SER D 1 112 ? 42.712 14.360 13.948 1.00 21.31 112 SER D O 1
ATOM 8546 N N . HIS D 1 113 ? 42.167 16.449 13.331 1.00 21.39 113 HIS D N 1
ATOM 8547 C CA . HIS D 1 113 ? 40.848 16.096 12.818 1.00 22.72 113 HIS D CA 1
ATOM 8548 C C . HIS D 1 113 ? 40.503 17.173 11.804 1.00 21.45 113 HIS D C 1
ATOM 8549 O O . HIS D 1 113 ? 40.854 18.343 12.002 1.00 20.82 113 HIS D O 1
ATOM 8556 N N . GLY D 1 114 ? 39.846 16.782 10.707 1.00 20.07 114 GLY D N 1
ATOM 8557 C CA . GLY D 1 114 ? 39.750 17.710 9.595 1.00 20.08 114 GLY D CA 1
ATOM 8558 C C . GLY D 1 114 ? 38.495 18.553 9.512 1.00 19.73 114 GLY D C 1
ATOM 8559 O O . GLY D 1 114 ? 38.350 19.324 8.559 1.00 19.75 114 GLY D O 1
ATOM 8560 N N . PHE D 1 115 ? 37.583 18.431 10.481 1.00 19.46 115 PHE D N 1
ATOM 8561 C CA . PHE D 1 115 ? 36.255 19.022 10.349 1.00 19.10 115 PHE D CA 1
ATOM 8562 C C . PHE D 1 115 ? 36.318 20.501 9.980 1.00 20.31 115 PHE D C 1
ATOM 8563 O O . PHE D 1 115 ? 35.653 20.948 9.031 1.00 20.40 115 PHE D O 1
ATOM 8571 N N . ASN D 1 116 ? 37.091 21.290 10.736 1.00 19.87 116 ASN D N 1
ATOM 8572 C CA . ASN D 1 116 ? 37.031 22.737 10.553 1.00 20.16 116 ASN D CA 1
ATOM 8573 C C . ASN D 1 116 ? 37.634 23.180 9.226 1.00 21.99 116 ASN D C 1
ATOM 8574 O O . ASN D 1 116 ? 37.141 24.140 8.618 1.00 20.99 116 ASN D O 1
ATOM 8579 N N . ILE D 1 117 ? 38.692 22.512 8.765 1.00 20.57 117 ILE D N 1
ATOM 8580 C CA . ILE D 1 117 ? 39.208 22.808 7.432 1.00 22.36 117 ILE D CA 1
ATOM 8581 C C . ILE D 1 117 ? 38.219 22.339 6.369 1.00 22.41 117 ILE D C 1
ATOM 8582 O O . ILE D 1 117 ? 37.844 23.101 5.470 1.00 22.72 117 ILE D O 1
ATOM 8587 N N . HIS D 1 118 ? 37.740 21.094 6.486 1.00 20.36 118 HIS D N 1
ATOM 8588 C CA . HIS D 1 118 ? 36.937 20.501 5.417 1.00 22.15 118 HIS D CA 1
ATOM 8589 C C . HIS D 1 118 ? 35.618 21.247 5.201 1.00 23.86 118 HIS D C 1
ATOM 8590 O O . HIS D 1 118 ? 35.191 21.435 4.060 1.00 20.85 118 HIS D O 1
ATOM 8597 N N . PHE D 1 119 ? 34.946 21.665 6.278 1.00 24.47 119 PHE D N 1
ATOM 8598 C CA . PHE D 1 119 ? 33.665 22.348 6.168 1.00 21.84 119 PHE D CA 1
ATOM 8599 C C . PHE D 1 119 ? 33.803 23.875 6.213 1.00 23.20 119 PHE D C 1
ATOM 8600 O O . PHE D 1 119 ? 32.813 24.571 6.450 1.00 20.24 119 PHE D O 1
ATOM 8608 N N . GLY D 1 120 ? 35.003 24.410 5.995 1.00 20.89 120 GLY D N 1
ATOM 8609 C CA . GLY D 1 120 ? 35.106 25.839 5.748 1.00 24.39 120 GLY D CA 1
ATOM 8610 C C . GLY D 1 120 ? 34.943 26.735 6.956 1.00 25.17 120 GLY D C 1
ATOM 8611 O O . GLY D 1 120 ? 34.634 27.916 6.799 1.00 26.34 120 GLY D O 1
ATOM 8612 N N . GLN D 1 121 ? 35.139 26.207 8.167 1.00 24.82 121 GLN D N 1
ATOM 8613 C CA . GLN D 1 121 ? 35.035 27.015 9.372 1.00 22.13 121 GLN D CA 1
ATOM 8614 C C . GLN D 1 121 ? 36.351 27.691 9.725 1.00 24.36 121 GLN D C 1
ATOM 8615 O O . GLN D 1 121 ? 36.339 28.706 10.418 1.00 26.49 121 GLN D O 1
ATOM 8621 N N . ILE D 1 122 ? 37.471 27.142 9.266 1.00 23.31 122 ILE D N 1
ATOM 8622 C CA . ILE D 1 122 ? 38.775 27.791 9.305 1.00 26.87 122 ILE D CA 1
ATOM 8623 C C . ILE D 1 122 ? 39.310 27.772 7.882 1.00 26.75 122 ILE D C 1
ATOM 8624 O O . ILE D 1 122 ? 39.332 26.717 7.232 1.00 22.26 122 ILE D O 1
ATOM 8629 N N . VAL D 1 123 ? 39.674 28.945 7.382 1.00 24.21 123 VAL D N 1
ATOM 8630 C CA . VAL D 1 123 ? 40.115 29.134 6.003 1.00 30.34 123 VAL D CA 1
ATOM 8631 C C . VAL D 1 123 ? 41.467 29.834 6.083 1.00 30.73 123 VAL D C 1
ATOM 8632 O O . VAL D 1 123 ? 41.532 31.067 6.182 1.00 31.38 123 VAL D O 1
ATOM 8636 N N . PRO D 1 124 ? 42.560 29.078 6.118 1.00 30.73 124 PRO D N 1
ATOM 8637 C CA . PRO D 1 124 ? 43.869 29.669 6.347 1.00 30.71 124 PRO D CA 1
ATOM 8638 C C . PRO D 1 124 ? 44.344 30.429 5.123 1.00 34.04 124 PRO D C 1
ATOM 8639 O O . PRO D 1 124 ? 43.835 30.213 4.016 1.00 34.07 124 PRO D O 1
ATOM 8643 N N . PRO D 1 125 ? 45.325 31.318 5.274 1.00 35.94 125 PRO D N 1
ATOM 8644 C CA . PRO D 1 125 ? 45.877 31.982 4.100 1.00 36.45 125 PRO D CA 1
ATOM 8645 C C . PRO D 1 125 ? 46.523 30.970 3.193 1.00 39.27 125 PRO D C 1
ATOM 8646 O O . PRO D 1 125 ? 47.014 29.916 3.650 1.00 40.04 125 PRO D O 1
ATOM 8650 N N . PRO D 1 126 ? 46.545 31.220 1.878 1.00 40.52 126 PRO D N 1
ATOM 8651 C CA . PRO D 1 126 ? 47.243 30.294 0.972 1.00 40.76 126 PRO D CA 1
ATOM 8652 C C . PRO D 1 126 ? 48.752 30.280 1.162 1.00 37.54 126 PRO D C 1
ATOM 8653 O O . PRO D 1 126 ? 49.407 29.379 0.626 1.00 39.78 126 PRO D O 1
ATOM 8657 N N . SER D 1 127 ? 49.322 31.215 1.923 1.00 40.07 127 SER D N 1
ATOM 8658 C CA . SER D 1 127 ? 50.759 31.239 2.162 1.00 42.10 127 SER D CA 1
ATOM 8659 C C . SER D 1 127 ? 51.207 30.284 3.271 1.00 44.17 127 SER D C 1
ATOM 8660 O O . SER D 1 127 ? 52.394 30.278 3.618 1.00 43.14 127 SER D O 1
ATOM 8663 N N . VAL D 1 128 ? 50.298 29.486 3.826 1.00 36.69 128 VAL D N 1
ATOM 8664 C CA . VAL D 1 128 ? 50.559 28.654 4.996 1.00 36.63 128 VAL D CA 1
ATOM 8665 C C . VAL D 1 128 ? 50.284 27.200 4.625 1.00 33.67 128 VAL D C 1
ATOM 8666 O O . VAL D 1 128 ? 49.216 26.888 4.089 1.00 36.66 128 VAL D O 1
ATOM 8670 N N . ASP D 1 129 ? 51.246 26.314 4.884 1.00 35.92 129 ASP D N 1
ATOM 8671 C CA . ASP D 1 129 ? 50.976 24.889 4.717 1.00 33.53 129 ASP D CA 1
ATOM 8672 C C . ASP D 1 129 ? 49.886 24.454 5.692 1.00 33.05 129 ASP D C 1
ATOM 8673 O O . ASP D 1 129 ? 49.758 24.995 6.792 1.00 32.93 129 ASP D O 1
ATOM 8678 N N . VAL D 1 130 ? 49.086 23.473 5.280 1.00 28.97 130 VAL D N 1
ATOM 8679 C CA . VAL D 1 130 ? 48.034 22.919 6.123 1.00 30.36 130 VAL D CA 1
ATOM 8680 C C . VAL D 1 130 ? 48.109 21.407 6.022 1.00 30.39 130 VAL D C 1
ATOM 8681 O O . VAL D 1 130 ? 47.983 20.851 4.923 1.00 29.98 130 VAL D O 1
ATOM 8685 N N . PHE D 1 131 ? 48.290 20.745 7.167 1.00 28.22 131 PHE D N 1
ATOM 8686 C CA . PHE D 1 131 ? 48.442 19.300 7.219 1.00 24.20 131 PHE D CA 1
ATOM 8687 C C . PHE D 1 131 ? 47.648 18.732 8.388 1.00 23.72 131 PHE D C 1
ATOM 8688 O O . PHE D 1 131 ? 47.227 19.450 9.302 1.00 23.66 131 PHE D O 1
ATOM 8696 N N . MET D 1 132 ? 47.465 17.417 8.355 1.00 23.42 132 MET D N 1
ATOM 8697 C CA . MET D 1 132 ? 46.842 16.701 9.453 1.00 23.06 132 MET D CA 1
ATOM 8698 C C . MET D 1 132 ? 47.606 15.423 9.745 1.00 23.31 132 MET D C 1
ATOM 8699 O O . MET D 1 132 ? 48.007 14.695 8.827 1.00 23.39 132 MET D O 1
ATOM 8704 N N . VAL D 1 133 ? 47.800 15.162 11.031 1.00 23.47 133 VAL D N 1
ATOM 8705 C CA . VAL D 1 133 ? 48.190 13.857 11.516 1.00 23.59 133 VAL D CA 1
ATOM 8706 C C . VAL D 1 133 ? 47.158 13.460 12.560 1.00 23.30 133 VAL D C 1
ATOM 8707 O O . VAL D 1 133 ? 47.084 14.079 13.631 1.00 23.58 133 VAL D O 1
ATOM 8711 N N . ALA D 1 134 ? 46.371 12.425 12.264 1.00 22.65 134 ALA D N 1
ATOM 8712 C CA . ALA D 1 134 ? 45.303 11.996 13.157 1.00 22.21 134 ALA D CA 1
ATOM 8713 C C . ALA D 1 134 ? 45.653 10.645 13.765 1.00 24.97 134 ALA D C 1
ATOM 8714 O O . ALA D 1 134 ? 45.570 9.622 13.066 1.00 23.74 134 ALA D O 1
ATOM 8716 N N . PRO D 1 135 ? 46.060 10.576 15.035 1.00 24.24 135 PRO D N 1
ATOM 8717 C CA . PRO D 1 135 ? 46.341 9.266 15.633 1.00 25.82 135 PRO D CA 1
ATOM 8718 C C . PRO D 1 135 ? 45.062 8.463 15.737 1.00 27.53 135 PRO D C 1
ATOM 8719 O O . PRO D 1 135 ? 43.985 9.013 15.966 1.00 22.44 135 PRO D O 1
ATOM 8723 N N . LYS D 1 136 ? 45.184 7.150 15.545 1.00 28.07 136 LYS D N 1
ATOM 8724 C CA . LYS D 1 136 ? 44.043 6.248 15.670 1.00 30.88 136 LYS D CA 1
ATOM 8725 C C . LYS D 1 136 ? 43.937 5.627 17.048 1.00 34.33 136 LYS D C 1
ATOM 8726 O O . LYS D 1 136 ? 43.487 4.483 17.172 1.00 36.81 136 LYS D O 1
ATOM 8732 N N . SER D 1 137 ? 44.311 6.370 18.085 1.00 29.51 137 SER D N 1
ATOM 8733 C CA . SER D 1 137 ? 44.279 5.939 19.475 1.00 32.60 137 SER D CA 1
ATOM 8734 C C . SER D 1 137 ? 44.028 7.167 20.331 1.00 32.85 137 SER D C 1
ATOM 8735 O O . SER D 1 137 ? 44.389 8.281 19.926 1.00 31.84 137 SER D O 1
ATOM 8738 N N . PRO D 1 138 ? 43.423 7.011 21.507 1.00 37.57 138 PRO D N 1
ATOM 8739 C CA . PRO D 1 138 ? 43.264 8.159 22.401 1.00 37.71 138 PRO D CA 1
ATOM 8740 C C . PRO D 1 138 ? 44.620 8.598 22.927 1.00 35.33 138 PRO D C 1
ATOM 8741 O O . PRO D 1 138 ? 45.613 7.866 22.862 1.00 33.12 138 PRO D O 1
ATOM 8745 N N . GLY D 1 139 ? 44.642 9.816 23.473 1.00 37.77 139 GLY D N 1
ATOM 8746 C CA . GLY D 1 139 ? 45.904 10.441 23.836 1.00 35.51 139 GLY D CA 1
ATOM 8747 C C . GLY D 1 139 ? 46.746 9.613 24.790 1.00 37.69 139 GLY D C 1
ATOM 8748 O O . GLY D 1 139 ? 47.975 9.563 24.665 1.00 36.57 139 GLY D O 1
ATOM 8749 N N . HIS D 1 140 ? 46.110 8.948 25.756 1.00 37.80 140 HIS D N 1
ATOM 8750 C CA . HIS D 1 140 ? 46.930 8.254 26.743 1.00 40.40 140 HIS D CA 1
ATOM 8751 C C . HIS D 1 140 ? 47.668 7.079 26.115 1.00 37.80 140 HIS D C 1
ATOM 8752 O O . HIS D 1 140 ? 48.778 6.746 26.550 1.00 36.68 140 HIS D O 1
ATOM 8759 N N . LEU D 1 141 ? 47.098 6.482 25.061 1.00 35.92 141 LEU D N 1
ATOM 8760 C CA . LEU D 1 141 ? 47.789 5.427 24.323 1.00 35.59 141 LEU D CA 1
ATOM 8761 C C . LEU D 1 141 ? 48.845 5.993 23.372 1.00 33.38 141 LEU D C 1
ATOM 8762 O O . LEU D 1 141 ? 49.917 5.399 23.218 1.00 33.91 141 LEU D O 1
ATOM 8767 N N . VAL D 1 142 ? 48.570 7.136 22.732 1.00 32.26 142 VAL D N 1
ATOM 8768 C CA . VAL D 1 142 ? 49.601 7.824 21.949 1.00 30.22 142 VAL D CA 1
ATOM 8769 C C . VAL D 1 142 ? 50.840 8.052 22.798 1.00 32.82 142 VAL D C 1
ATOM 8770 O O . VAL D 1 142 ? 51.976 7.869 22.338 1.00 32.65 142 VAL D O 1
ATOM 8774 N N . ARG D 1 143 ? 50.640 8.456 24.058 1.00 35.77 143 ARG D N 1
ATOM 8775 C CA . ARG D 1 143 ? 51.771 8.673 24.956 1.00 34.53 143 ARG D CA 1
ATOM 8776 C C . ARG D 1 143 ? 52.391 7.352 25.391 1.00 37.78 143 ARG D C 1
ATOM 8777 O O . ARG D 1 143 ? 53.608 7.163 25.283 1.00 36.83 143 ARG D O 1
ATOM 8785 N N . ARG D 1 144 ? 51.576 6.432 25.904 1.00 33.58 144 ARG D N 1
ATOM 8786 C CA . ARG D 1 144 ? 52.136 5.213 26.479 1.00 36.68 144 ARG D CA 1
ATOM 8787 C C . ARG D 1 144 ? 52.897 4.423 25.439 1.00 39.04 144 ARG D C 1
ATOM 8788 O O . ARG D 1 144 ? 54.058 4.036 25.655 1.00 39.45 144 ARG D O 1
ATOM 8796 N N . MET D 1 145 ? 52.271 4.204 24.277 1.00 40.27 145 MET D N 1
ATOM 8797 C CA . MET D 1 145 ? 52.933 3.374 23.261 1.00 40.78 145 MET D CA 1
ATOM 8798 C C . MET D 1 145 ? 54.212 4.039 22.792 1.00 41.03 145 MET D C 1
ATOM 8799 O O . MET D 1 145 ? 55.188 3.350 22.504 1.00 43.53 145 MET D O 1
ATOM 8804 N N . TYR D 1 146 ? 54.224 5.376 22.701 1.00 39.82 146 TYR D N 1
ATOM 8805 C CA . TYR D 1 146 ? 55.466 6.083 22.414 1.00 39.62 146 TYR D CA 1
ATOM 8806 C C . TYR D 1 146 ? 56.529 5.760 23.453 1.00 40.91 146 TYR D C 1
ATOM 8807 O O . TYR D 1 146 ? 57.683 5.492 23.105 1.00 42.18 146 TYR D O 1
ATOM 8816 N N . ARG D 1 147 ? 56.162 5.801 24.740 1.00 38.39 147 ARG D N 1
ATOM 8817 C CA . ARG D 1 147 ? 57.146 5.530 25.789 1.00 40.08 147 ARG D CA 1
ATOM 8818 C C . ARG D 1 147 ? 57.662 4.099 25.695 1.00 42.96 147 ARG D C 1
ATOM 8819 O O . ARG D 1 147 ? 58.784 3.811 26.114 1.00 46.13 147 ARG D O 1
ATOM 8827 N N . GLN D 1 148 ? 56.856 3.190 25.154 1.00 44.47 148 GLN D N 1
ATOM 8828 C CA . GLN D 1 148 ? 57.235 1.793 25.022 1.00 46.96 148 GLN D CA 1
ATOM 8829 C C . GLN D 1 148 ? 57.902 1.479 23.681 1.00 47.06 148 GLN D C 1
ATOM 8830 O O . GLN D 1 148 ? 58.020 0.303 23.325 1.00 51.25 148 GLN D O 1
ATOM 8836 N N . GLY D 1 149 ? 58.331 2.493 22.931 1.00 48.38 149 GLY D N 1
ATOM 8837 C CA . GLY D 1 149 ? 59.019 2.259 21.674 1.00 50.38 149 GLY D CA 1
ATOM 8838 C C . GLY D 1 149 ? 58.167 1.739 20.533 1.00 52.91 149 GLY D C 1
ATOM 8839 O O . GLY D 1 149 ? 58.707 1.388 19.483 1.00 54.81 149 GLY D O 1
ATOM 8840 N N . VAL D 1 150 ? 56.855 1.674 20.704 1.00 46.09 150 VAL D N 1
ATOM 8841 C CA . VAL D 1 150 ? 55.926 1.334 19.640 1.00 48.01 150 VAL D CA 1
ATOM 8842 C C . VAL D 1 150 ? 55.122 2.580 19.296 1.00 47.98 150 VAL D C 1
ATOM 8843 O O . VAL D 1 150 ? 54.994 3.504 20.093 1.00 49.41 150 VAL D O 1
ATOM 8847 N N . GLY D 1 151 ? 54.616 2.639 18.079 1.00 45.39 151 GLY D N 1
ATOM 8848 C CA . GLY D 1 151 ? 53.738 3.729 17.726 1.00 45.41 151 GLY D CA 1
ATOM 8849 C C . GLY D 1 151 ? 52.285 3.394 17.994 1.00 38.76 151 GLY D C 1
ATOM 8850 O O . GLY D 1 151 ? 51.935 2.296 18.427 1.00 41.13 151 GLY D O 1
ATOM 8851 N N . VAL D 1 152 ? 51.427 4.379 17.750 1.00 37.48 152 VAL D N 1
ATOM 8852 C CA . VAL D 1 152 ? 50.056 4.070 17.356 1.00 34.69 152 VAL D CA 1
ATOM 8853 C C . VAL D 1 152 ? 49.968 4.471 15.889 1.00 34.69 152 VAL D C 1
ATOM 8854 O O . VAL D 1 152 ? 50.699 5.375 15.448 1.00 34.83 152 VAL D O 1
ATOM 8858 N N . PRO D 1 153 ? 49.136 3.813 15.090 1.00 32.52 153 PRO D N 1
ATOM 8859 C CA . PRO D 1 153 ? 48.975 4.240 13.699 1.00 30.90 153 PRO D CA 1
ATOM 8860 C C . PRO D 1 153 ? 48.256 5.576 13.613 1.00 28.70 153 PRO D C 1
ATOM 8861 O O . PRO D 1 153 ? 47.513 5.977 14.511 1.00 29.02 153 PRO D O 1
ATOM 8865 N N . GLY D 1 154 ? 48.505 6.280 12.517 1.00 28.85 154 GLY D N 1
ATOM 8866 C CA . GLY D 1 154 ? 47.852 7.546 12.282 1.00 27.39 154 GLY D CA 1
ATOM 8867 C C . GLY D 1 154 ? 47.505 7.704 10.819 1.00 28.91 154 GLY D C 1
ATOM 8868 O O . GLY D 1 154 ? 47.939 6.925 9.966 1.00 29.20 154 GLY D O 1
ATOM 8869 N N . LEU D 1 155 ? 46.694 8.716 10.546 1.00 25.86 155 LEU D N 1
ATOM 8870 C CA . LEU D 1 155 ? 46.419 9.134 9.181 1.00 25.35 155 LEU D CA 1
ATOM 8871 C C . LEU D 1 155 ? 47.110 10.464 8.922 1.00 26.66 155 LEU D C 1
ATOM 8872 O O . LEU D 1 155 ? 47.244 11.292 9.829 1.00 26.46 155 LEU D O 1
ATOM 8877 N N . ILE D 1 156 ? 47.589 10.654 7.698 1.00 23.43 156 ILE D N 1
ATOM 8878 C CA . ILE D 1 156 ? 48.217 11.912 7.321 1.00 25.24 156 ILE D CA 1
ATOM 8879 C C . ILE D 1 156 ? 47.513 12.445 6.091 1.00 25.44 156 ILE D C 1
ATOM 8880 O O . ILE D 1 156 ? 47.086 11.677 5.221 1.00 26.47 156 ILE D O 1
ATOM 8885 N N . ALA D 1 157 ? 47.341 13.761 6.052 1.00 26.06 157 ALA D N 1
ATOM 8886 C CA . ALA D 1 157 ? 46.743 14.420 4.912 1.00 22.73 157 ALA D CA 1
ATOM 8887 C C . ALA D 1 157 ? 47.366 15.799 4.786 1.00 27.07 157 ALA D C 1
ATOM 8888 O O . ALA D 1 157 ? 47.878 16.363 5.761 1.00 25.49 157 ALA D O 1
ATOM 8890 N N . VAL D 1 158 ? 47.317 16.328 3.567 1.00 24.93 158 VAL D N 1
ATOM 8891 C CA . VAL D 1 158 ? 47.772 17.677 3.257 1.00 29.12 158 VAL D CA 1
ATOM 8892 C C . VAL D 1 158 ? 46.601 18.397 2.604 1.00 30.33 158 VAL D C 1
ATOM 8893 O O . VAL D 1 158 ? 46.019 17.896 1.633 1.00 32.28 158 VAL D O 1
ATOM 8897 N N . HIS D 1 159 ? 46.216 19.536 3.168 1.00 28.85 159 HIS D N 1
ATOM 8898 C CA . HIS D 1 159 ? 45.175 20.345 2.552 1.00 30.49 159 HIS D CA 1
ATOM 8899 C C . HIS D 1 159 ? 45.760 21.427 1.653 1.00 34.22 159 HIS D C 1
ATOM 8900 O O . HIS D 1 159 ? 45.196 21.725 0.595 1.00 36.38 159 HIS D O 1
ATOM 8907 N N . ASN D 1 160 ? 46.892 22.009 2.043 1.00 33.59 160 ASN D N 1
ATOM 8908 C CA . ASN D 1 160 ? 47.510 23.073 1.262 1.00 37.13 160 ASN D CA 1
ATOM 8909 C C . ASN D 1 160 ? 49.021 22.959 1.368 1.00 38.14 160 ASN D C 1
ATOM 8910 O O . ASN D 1 160 ? 49.564 22.976 2.477 1.00 35.03 160 ASN D O 1
ATOM 8915 N N . ASP D 1 161 ? 49.691 22.855 0.217 1.00 39.77 161 ASP D N 1
ATOM 8916 C CA . ASP D 1 161 ? 51.151 22.767 0.137 1.00 42.43 161 ASP D CA 1
ATOM 8917 C C . ASP D 1 161 ? 51.656 24.034 -0.557 1.00 44.21 161 ASP D C 1
ATOM 8918 O O . ASP D 1 161 ? 51.833 24.071 -1.778 1.00 45.79 161 ASP D O 1
ATOM 8923 N N . HIS D 1 162 ? 51.879 25.081 0.234 1.00 42.33 162 HIS D N 1
ATOM 8924 C CA . HIS D 1 162 ? 52.424 26.313 -0.319 1.00 45.29 162 HIS D CA 1
ATOM 8925 C C . HIS D 1 162 ? 53.935 26.228 -0.506 1.00 45.88 162 HIS D C 1
ATOM 8926 O O . HIS D 1 162 ? 54.469 26.737 -1.497 1.00 45.20 162 HIS D O 1
ATOM 8933 N N . THR D 1 163 ? 54.640 25.602 0.436 1.00 47.10 163 THR D N 1
ATOM 8934 C CA . THR D 1 163 ? 56.095 25.545 0.385 1.00 46.93 163 THR D CA 1
ATOM 8935 C C . THR D 1 163 ? 56.634 24.415 -0.489 1.00 49.34 163 THR D C 1
ATOM 8936 O O . THR D 1 163 ? 57.835 24.402 -0.780 1.00 50.39 163 THR D O 1
ATOM 8940 N N . GLY D 1 164 ? 55.794 23.474 -0.918 1.00 46.24 164 GLY D N 1
ATOM 8941 C CA . GLY D 1 164 ? 56.282 22.236 -1.478 1.00 46.12 164 GLY D CA 1
ATOM 8942 C C . GLY D 1 164 ? 56.763 21.238 -0.446 1.00 50.14 164 GLY D C 1
ATOM 8943 O O . GLY D 1 164 ? 57.095 20.101 -0.818 1.00 52.25 164 GLY D O 1
ATOM 8944 N N . LYS D 1 165 ? 56.803 21.622 0.836 1.00 43.81 165 LYS D N 1
ATOM 8945 C CA . LYS D 1 165 ? 57.263 20.765 1.921 1.00 45.28 165 LYS D CA 1
ATOM 8946 C C . LYS D 1 165 ? 56.152 20.365 2.898 1.00 42.25 165 LYS D C 1
ATOM 8947 O O . LYS D 1 165 ? 56.452 19.812 3.963 1.00 38.58 165 LYS D O 1
ATOM 8953 N N . ALA D 1 166 ? 54.885 20.627 2.573 1.00 44.39 166 ALA D N 1
ATOM 8954 C CA . ALA D 1 166 ? 53.819 20.391 3.546 1.00 40.93 166 ALA D CA 1
ATOM 8955 C C . ALA D 1 166 ? 53.746 18.919 3.950 1.00 41.33 166 ALA D C 1
ATOM 8956 O O . ALA D 1 166 ? 53.638 18.595 5.142 1.00 37.66 166 ALA D O 1
ATOM 8958 N N . LEU D 1 167 ? 53.797 18.009 2.972 1.00 40.11 167 LEU D N 1
ATOM 8959 C CA . LEU D 1 167 ? 53.788 16.585 3.303 1.00 38.71 167 LEU D CA 1
ATOM 8960 C C . LEU D 1 167 ? 55.019 16.200 4.101 1.00 38.79 167 LEU D C 1
ATOM 8961 O O . LEU D 1 167 ? 54.940 15.389 5.035 1.00 35.36 167 LEU D O 1
ATOM 8966 N N . GLU D 1 168 ? 56.169 16.779 3.749 1.00 36.95 168 GLU D N 1
ATOM 8967 C CA . GLU D 1 168 ? 57.404 16.466 4.455 1.00 37.48 168 GLU D CA 1
ATOM 8968 C C . GLU D 1 168 ? 57.336 16.957 5.890 1.00 33.88 168 GLU D C 1
ATOM 8969 O O . GLU D 1 168 ? 57.849 16.303 6.807 1.00 31.12 168 GLU D O 1
ATOM 8975 N N . THR D 1 169 ? 56.739 18.132 6.094 1.00 37.24 169 THR D N 1
ATOM 8976 C CA . THR D 1 169 ? 56.580 18.652 7.446 1.00 36.61 169 THR D CA 1
ATOM 8977 C C . THR D 1 169 ? 55.595 17.802 8.232 1.00 31.66 169 THR D C 1
ATOM 8978 O O . THR D 1 169 ? 55.828 17.504 9.409 1.00 29.12 169 THR D O 1
ATOM 8982 N N . GLY D 1 170 ? 54.501 17.391 7.589 1.00 32.97 170 GLY D N 1
ATOM 8983 C CA . GLY D 1 170 ? 53.528 16.542 8.258 1.00 27.72 170 GLY D CA 1
ATOM 8984 C C . GLY D 1 170 ? 54.115 15.205 8.668 1.00 29.75 170 GLY D C 1
ATOM 8985 O O . GLY D 1 170 ? 53.826 14.697 9.756 1.00 28.01 170 GLY D O 1
ATOM 8986 N N . LEU D 1 171 ? 54.969 14.627 7.814 1.00 31.54 171 LEU D N 1
ATOM 8987 C CA . LEU D 1 171 ? 55.565 13.331 8.130 1.00 30.53 171 LEU D CA 1
ATOM 8988 C C . LEU D 1 171 ? 56.564 13.454 9.269 1.00 29.10 171 LEU D C 1
ATOM 8989 O O . LEU D 1 171 ? 56.640 12.574 10.136 1.00 28.31 171 LEU D O 1
ATOM 8994 N N . ALA D 1 172 ? 57.350 14.532 9.278 1.00 32.63 172 ALA D N 1
ATOM 8995 C CA . ALA D 1 172 ? 58.259 14.777 10.393 1.00 29.75 172 ALA D CA 1
ATOM 8996 C C . ALA D 1 172 ? 57.493 14.983 11.695 1.00 29.07 172 ALA D C 1
ATOM 8997 O O . ALA D 1 172 ? 57.902 14.482 12.753 1.00 29.36 172 ALA D O 1
ATOM 8999 N N . TYR D 1 173 ? 56.390 15.743 11.647 1.00 28.43 173 TYR D N 1
ATOM 9000 C CA . TYR D 1 173 ? 55.514 15.826 12.811 1.00 27.96 173 TYR D CA 1
ATOM 9001 C C . TYR D 1 173 ? 55.085 14.430 13.253 1.00 27.62 173 TYR D C 1
ATOM 9002 O O . TYR D 1 173 ? 55.239 14.057 14.419 1.00 27.78 173 TYR D O 1
ATOM 9011 N N . ALA D 1 174 ? 54.578 13.634 12.310 1.00 27.20 174 ALA D N 1
ATOM 9012 C CA . ALA D 1 174 ? 54.038 12.317 12.637 1.00 26.83 174 ALA D CA 1
ATOM 9013 C C . ALA D 1 174 ? 55.103 11.415 13.239 1.00 28.70 174 ALA D C 1
ATOM 9014 O O . ALA D 1 174 ? 54.813 10.604 14.130 1.00 30.41 174 ALA D O 1
ATOM 9016 N N . LYS D 1 175 ? 56.345 11.553 12.766 1.00 28.79 175 LYS D N 1
ATOM 9017 C CA . LYS D 1 175 ? 57.466 10.820 13.343 1.00 29.66 175 LYS D CA 1
ATOM 9018 C C . LYS D 1 175 ? 57.758 11.288 14.756 1.00 31.80 175 LYS D C 1
ATOM 9019 O O . LYS D 1 175 ? 57.964 10.466 15.663 1.00 32.15 175 LYS D O 1
ATOM 9025 N N . GLY D 1 176 ? 57.788 12.609 14.959 1.00 29.90 176 GLY D N 1
ATOM 9026 C CA . GLY D 1 176 ? 58.034 13.154 16.286 1.00 29.64 176 GLY D CA 1
ATOM 9027 C C . GLY D 1 176 ? 57.024 12.710 17.331 1.00 30.09 176 GLY D C 1
ATOM 9028 O O . GLY D 1 176 ? 57.362 12.596 18.510 1.00 31.00 176 GLY D O 1
ATOM 9029 N N . ILE D 1 177 ? 55.774 12.439 16.926 1.00 29.31 177 ILE D N 1
ATOM 9030 C CA . ILE D 1 177 ? 54.800 11.952 17.898 1.00 29.26 177 ILE D CA 1
ATOM 9031 C C . ILE D 1 177 ? 54.713 10.434 17.921 1.00 31.06 177 ILE D C 1
ATOM 9032 O O . ILE D 1 177 ? 53.920 9.882 18.700 1.00 30.36 177 ILE D O 1
ATOM 9037 N N . GLY D 1 178 ? 55.518 9.740 17.111 1.00 30.66 178 GLY D N 1
ATOM 9038 C CA . GLY D 1 178 ? 55.599 8.293 17.150 1.00 31.67 178 GLY D CA 1
ATOM 9039 C C . GLY D 1 178 ? 54.657 7.551 16.223 1.00 35.23 178 GLY D C 1
ATOM 9040 O O . GLY D 1 178 ? 54.593 6.316 16.293 1.00 37.01 178 GLY D O 1
ATOM 9041 N N . CYS D 1 179 ? 53.912 8.250 15.364 1.00 33.31 179 CYS D N 1
ATOM 9042 C CA . CYS D 1 179 ? 52.962 7.542 14.516 1.00 31.79 179 CYS D CA 1
ATOM 9043 C C . CYS D 1 179 ? 53.651 6.827 13.355 1.00 34.07 179 CYS D C 1
ATOM 9044 O O . CYS D 1 179 ? 53.191 5.755 12.943 1.00 33.60 179 CYS D O 1
ATOM 9047 N N . THR D 1 180 ? 54.747 7.381 12.812 1.00 35.37 180 THR D N 1
ATOM 9048 C CA . THR D 1 180 ? 55.421 6.679 11.720 1.00 38.18 180 THR D CA 1
ATOM 9049 C C . THR D 1 180 ? 56.125 5.429 12.212 1.00 40.11 180 THR D C 1
ATOM 9050 O O . THR D 1 180 ? 56.431 4.548 11.405 1.00 40.33 180 THR D O 1
ATOM 9054 N N . ARG D 1 181 ? 56.392 5.341 13.515 1.00 40.54 181 ARG D N 1
ATOM 9055 C CA . ARG D 1 181 ? 56.935 4.113 14.076 1.00 41.35 181 ARG D CA 1
ATOM 9056 C C . ARG D 1 181 ? 55.999 2.941 13.799 1.00 41.65 181 ARG D C 1
ATOM 9057 O O . ARG D 1 181 ? 56.447 1.870 13.377 1.00 44.09 181 ARG D O 1
ATOM 9065 N N . ALA D 1 182 ? 54.688 3.142 13.975 1.00 41.78 182 ALA D N 1
ATOM 9066 C CA . ALA D 1 182 ? 53.711 2.089 13.722 1.00 39.49 182 ALA D CA 1
ATOM 9067 C C . ALA D 1 182 ? 53.216 2.067 12.280 1.00 40.09 182 ALA D C 1
ATOM 9068 O O . ALA D 1 182 ? 52.820 1.004 11.788 1.00 42.64 182 ALA D O 1
ATOM 9070 N N . GLY D 1 183 ? 53.219 3.213 11.601 1.00 38.30 183 GLY D N 1
ATOM 9071 C CA . GLY D 1 183 ? 52.680 3.296 10.266 1.00 36.27 183 GLY D CA 1
ATOM 9072 C C . GLY D 1 183 ? 51.601 4.349 10.108 1.00 36.13 183 GLY D C 1
ATOM 9073 O O . GLY D 1 183 ? 50.624 4.386 10.864 1.00 34.09 183 GLY D O 1
ATOM 9074 N N . VAL D 1 184 ? 51.761 5.213 9.108 1.00 31.20 184 VAL D N 1
ATOM 9075 C CA . VAL D 1 184 ? 50.811 6.278 8.828 1.00 31.28 184 VAL D CA 1
ATOM 9076 C C . VAL D 1 184 ? 50.215 6.045 7.447 1.00 32.26 184 VAL D C 1
ATOM 9077 O O . VAL D 1 184 ? 50.951 5.801 6.484 1.00 32.90 184 VAL D O 1
ATOM 9081 N N . ILE D 1 185 ? 48.892 6.152 7.351 1.00 30.83 185 ILE D N 1
ATOM 9082 C CA . ILE D 1 185 ? 48.153 5.964 6.108 1.00 29.20 185 ILE D CA 1
ATOM 9083 C C . ILE D 1 185 ? 47.847 7.329 5.510 1.00 30.31 185 ILE D C 1
ATOM 9084 O O . ILE D 1 185 ? 47.321 8.217 6.201 1.00 27.81 185 ILE D O 1
ATOM 9089 N N . ALA D 1 186 ? 48.145 7.491 4.222 1.00 28.40 186 ALA D N 1
ATOM 9090 C CA . ALA D 1 186 ? 47.773 8.711 3.522 1.00 28.17 186 ALA D CA 1
ATOM 9091 C C . ALA D 1 186 ? 46.260 8.768 3.324 1.00 28.42 186 ALA D C 1
ATOM 9092 O O . ALA D 1 186 ? 45.611 7.753 3.055 1.00 31.04 186 ALA D O 1
ATOM 9094 N N . THR D 1 187 ? 45.693 9.954 3.487 1.00 27.76 187 THR D N 1
ATOM 9095 C CA . THR D 1 187 ? 44.261 10.168 3.308 1.00 25.97 187 THR D CA 1
ATOM 9096 C C . THR D 1 187 ? 44.070 11.625 2.908 1.00 26.10 187 THR D C 1
ATOM 9097 O O . THR D 1 187 ? 45.025 12.299 2.517 1.00 25.26 187 THR D O 1
ATOM 9101 N N . THR D 1 188 ? 42.837 12.115 2.990 1.00 23.39 188 THR D N 1
ATOM 9102 C CA . THR D 1 188 ? 42.554 13.519 2.742 1.00 24.56 188 THR D CA 1
ATOM 9103 C C . THR D 1 188 ? 41.754 14.069 3.914 1.00 25.00 188 THR D C 1
ATOM 9104 O O . THR D 1 188 ? 41.165 13.313 4.699 1.00 22.22 188 THR D O 1
ATOM 9108 N N . PHE D 1 189 ? 41.730 15.402 4.009 1.00 23.45 189 PHE D N 1
ATOM 9109 C CA . PHE D 1 189 ? 40.840 16.054 4.965 1.00 21.90 189 PHE D CA 1
ATOM 9110 C C . PHE D 1 189 ? 39.397 15.625 4.743 1.00 23.67 189 PHE D C 1
ATOM 9111 O O . PHE D 1 189 ? 38.677 15.314 5.702 1.00 20.89 189 PHE D O 1
ATOM 9119 N N . LYS D 1 190 ? 38.968 15.573 3.484 1.00 24.27 190 LYS D N 1
ATOM 9120 C CA . LYS D 1 190 ? 37.619 15.128 3.161 1.00 24.82 190 LYS D CA 1
ATOM 9121 C C . LYS D 1 190 ? 37.358 13.719 3.682 1.00 20.22 190 LYS D C 1
ATOM 9122 O O . LYS D 1 190 ? 36.378 13.485 4.389 1.00 17.86 190 LYS D O 1
ATOM 9128 N N . GLU D 1 191 ? 38.223 12.762 3.333 1.00 20.08 191 GLU D N 1
ATOM 9129 C CA . GLU D 1 191 ? 37.980 11.375 3.724 1.00 21.04 191 GLU D CA 1
ATOM 9130 C C . GLU D 1 191 ? 38.038 11.206 5.237 1.00 20.45 191 GLU D C 1
ATOM 9131 O O . GLU D 1 191 ? 37.182 10.544 5.835 1.00 19.64 191 GLU D O 1
ATOM 9137 N N . GLU D 1 192 ? 39.068 11.763 5.881 1.00 20.64 192 GLU D N 1
ATOM 9138 C CA . GLU D 1 192 ? 39.153 11.603 7.330 1.00 19.99 192 GLU D CA 1
ATOM 9139 C C . GLU D 1 192 ? 37.925 12.179 8.023 1.00 18.56 192 GLU D C 1
ATOM 9140 O O . GLU D 1 192 ? 37.367 11.549 8.924 1.00 19.49 192 GLU D O 1
ATOM 9146 N N . THR D 1 193 ? 37.468 13.360 7.602 1.00 18.47 193 THR D N 1
ATOM 9147 C CA . THR D 1 193 ? 36.349 14.005 8.283 1.00 18.19 193 THR D CA 1
ATOM 9148 C C . THR D 1 193 ? 35.066 13.223 8.081 1.00 19.42 193 THR D C 1
ATOM 9149 O O . THR D 1 193 ? 34.304 12.990 9.031 1.00 18.25 193 THR D O 1
ATOM 9153 N N . GLU D 1 194 ? 34.793 12.824 6.834 1.00 17.42 194 GLU D N 1
ATOM 9154 C CA . GLU D 1 194 ? 33.511 12.194 6.538 1.00 17.47 194 GLU D CA 1
ATOM 9155 C C . GLU D 1 194 ? 33.408 10.802 7.150 1.00 16.78 194 GLU D C 1
ATOM 9156 O O . GLU D 1 194 ? 32.347 10.434 7.658 1.00 16.47 194 GLU D O 1
ATOM 9162 N N . THR D 1 195 ? 34.487 10.007 7.106 1.00 17.08 195 THR D N 1
ATOM 9163 C CA . THR D 1 195 ? 34.420 8.672 7.705 1.00 18.78 195 THR D CA 1
ATOM 9164 C C . THR D 1 195 ? 34.374 8.742 9.231 1.00 20.17 195 THR D C 1
ATOM 9165 O O . THR D 1 195 ? 33.782 7.859 9.877 1.00 18.70 195 THR D O 1
ATOM 9169 N N . ASP D 1 196 ? 35.023 9.757 9.819 1.00 20.97 196 ASP D N 1
ATOM 9170 C CA . ASP D 1 196 ? 34.991 9.947 11.270 1.00 21.07 196 ASP D CA 1
ATOM 9171 C C . ASP D 1 196 ? 33.574 10.230 11.744 1.00 20.24 196 ASP D C 1
ATOM 9172 O O . ASP D 1 196 ? 33.073 9.594 12.679 1.00 19.09 196 ASP D O 1
ATOM 9177 N N . LEU D 1 197 ? 32.909 11.180 11.089 1.00 18.79 197 LEU D N 1
ATOM 9178 C CA . LEU D 1 197 ? 31.519 11.470 11.408 1.00 18.16 197 LEU D CA 1
ATOM 9179 C C . LEU D 1 197 ? 30.636 10.254 11.162 1.00 17.87 197 LEU D C 1
ATOM 9180 O O . LEU D 1 197 ? 29.744 9.959 11.962 1.00 18.35 197 LEU D O 1
ATOM 9185 N N . PHE D 1 198 ? 30.855 9.545 10.049 1.00 17.66 198 PHE D N 1
ATOM 9186 C CA . PHE D 1 198 ? 29.996 8.407 9.723 1.00 19.11 198 PHE D CA 1
ATOM 9187 C C . PHE D 1 198 ? 30.101 7.314 10.784 1.00 16.93 198 PHE D C 1
ATOM 9188 O O . PHE D 1 198 ? 29.081 6.806 11.272 1.00 16.73 198 PHE D O 1
ATOM 9196 N N . GLY D 1 199 ? 31.327 6.929 11.139 1.00 17.96 199 GLY D N 1
ATOM 9197 C CA . GLY D 1 199 ? 31.510 5.868 12.120 1.00 18.38 199 GLY D CA 1
ATOM 9198 C C . GLY D 1 199 ? 30.888 6.193 13.460 1.00 18.63 199 GLY D C 1
ATOM 9199 O O . GLY D 1 199 ? 30.198 5.358 14.050 1.00 18.44 199 GLY D O 1
ATOM 9200 N N . GLU D 1 200 ? 31.165 7.402 13.974 1.00 20.38 200 GLU D N 1
ATOM 9201 C CA . GLU D 1 200 ? 30.560 7.911 15.210 1.00 19.83 200 GLU D CA 1
ATOM 9202 C C . GLU D 1 200 ? 29.058 7.717 15.214 1.00 16.68 200 GLU D C 1
ATOM 9203 O O . GLU D 1 200 ? 28.473 7.263 16.202 1.00 18.88 200 GLU D O 1
ATOM 9209 N N . GLN D 1 201 ? 28.413 8.198 14.154 1.00 16.33 201 GLN D N 1
ATOM 9210 C CA . GLN D 1 201 ? 26.962 8.306 14.135 1.00 18.51 201 GLN D CA 1
ATOM 9211 C C . GLN D 1 201 ? 26.309 6.939 13.951 1.00 18.84 201 GLN D C 1
ATOM 9212 O O . GLN D 1 201 ? 25.371 6.592 14.672 1.00 19.26 201 GLN D O 1
ATOM 9218 N N . CYS D 1 202 ? 26.790 6.153 12.989 1.00 17.31 202 CYS D N 1
ATOM 9219 C CA . CYS D 1 202 ? 26.093 4.931 12.583 1.00 18.81 202 CYS D CA 1
ATOM 9220 C C . CYS D 1 202 ? 26.519 3.690 13.343 1.00 18.22 202 CYS D C 1
ATOM 9221 O O . CYS D 1 202 ? 25.739 2.732 13.418 1.00 17.41 202 CYS D O 1
ATOM 9224 N N . VAL D 1 203 ? 27.759 3.642 13.839 1.00 17.01 203 VAL D N 1
ATOM 9225 C CA . VAL D 1 203 ? 28.266 2.425 14.468 1.00 18.35 203 VAL D CA 1
ATOM 9226 C C . VAL D 1 203 ? 28.728 2.680 15.898 1.00 20.17 203 VAL D C 1
ATOM 9227 O O . VAL D 1 203 ? 28.144 2.146 16.848 1.00 22.09 203 VAL D O 1
ATOM 9231 N N . LEU D 1 204 ? 29.773 3.502 16.065 1.00 20.25 204 LEU D N 1
ATOM 9232 C CA . LEU D 1 204 ? 30.518 3.539 17.322 1.00 19.69 204 LEU D CA 1
ATOM 9233 C C . LEU D 1 204 ? 29.718 4.150 18.467 1.00 22.54 204 LEU D C 1
ATOM 9234 O O . LEU D 1 204 ? 29.843 3.705 19.608 1.00 22.61 204 LEU D O 1
ATOM 9239 N N . CYS D 1 205 ? 28.954 5.213 18.218 1.00 21.27 205 CYS D N 1
ATOM 9240 C CA . CYS D 1 205 ? 28.237 5.883 19.301 1.00 19.91 205 CYS D CA 1
ATOM 9241 C C . CYS D 1 205 ? 26.731 5.817 19.107 1.00 18.10 205 CYS D C 1
ATOM 9242 O O . CYS D 1 205 ? 26.032 5.261 19.962 1.00 21.22 205 CYS D O 1
ATOM 9245 N N . GLY D 1 206 ? 26.200 6.377 18.016 1.00 18.44 206 GLY D N 1
ATOM 9246 C CA . GLY D 1 206 ? 24.765 6.314 17.811 1.00 18.78 206 GLY D CA 1
ATOM 9247 C C . GLY D 1 206 ? 24.262 4.886 17.681 1.00 19.88 206 GLY D C 1
ATOM 9248 O O . GLY D 1 206 ? 23.333 4.473 18.382 1.00 20.37 206 GLY D O 1
ATOM 9249 N N . GLY D 1 207 ? 24.872 4.109 16.785 1.00 18.13 207 GLY D N 1
ATOM 9250 C CA . GLY D 1 207 ? 24.324 2.792 16.488 1.00 20.18 207 GLY D CA 1
ATOM 9251 C C . GLY D 1 207 ? 24.365 1.866 17.688 1.00 19.71 207 GLY D C 1
ATOM 9252 O O . GLY D 1 207 ? 23.352 1.264 18.063 1.00 20.32 207 GLY D O 1
ATOM 9253 N N . VAL D 1 208 ? 25.522 1.780 18.341 1.00 19.62 208 VAL D N 1
ATOM 9254 C CA . VAL D 1 208 ? 25.679 0.826 19.435 1.00 19.92 208 VAL D CA 1
ATOM 9255 C C . VAL D 1 208 ? 24.807 1.225 20.630 1.00 20.12 208 VAL D C 1
ATOM 9256 O O . VAL D 1 208 ? 24.160 0.367 21.238 1.00 20.29 208 VAL D O 1
ATOM 9260 N N . THR D 1 209 ? 24.738 2.526 20.977 1.00 19.76 209 THR D N 1
ATOM 9261 C CA . THR D 1 209 ? 23.948 2.908 22.153 1.00 22.47 209 THR D CA 1
ATOM 9262 C C . THR D 1 209 ? 22.455 2.664 21.931 1.00 23.40 209 THR D C 1
ATOM 9263 O O . THR D 1 209 ? 21.743 2.262 22.858 1.00 22.68 209 THR D O 1
ATOM 9267 N N . GLU D 1 210 ? 21.954 2.926 20.726 1.00 21.98 210 GLU D N 1
ATOM 9268 C CA . GLU D 1 210 ? 20.536 2.668 20.508 1.00 23.62 210 GLU D CA 1
ATOM 9269 C C . GLU D 1 210 ? 20.265 1.178 20.319 1.00 22.02 210 GLU D C 1
ATOM 9270 O O . GLU D 1 210 ? 19.191 0.695 20.708 1.00 23.75 210 GLU D O 1
ATOM 9276 N N . LEU D 1 211 ? 21.218 0.431 19.759 1.00 19.06 211 LEU D N 1
ATOM 9277 C CA . LEU D 1 211 ? 21.091 -1.029 19.738 1.00 21.96 211 LEU D CA 1
ATOM 9278 C C . LEU D 1 211 ? 20.977 -1.579 21.150 1.00 21.34 211 LEU D C 1
ATOM 9279 O O . LEU D 1 211 ? 20.105 -2.413 21.442 1.00 19.20 211 LEU D O 1
ATOM 9284 N N . ILE D 1 212 ? 21.875 -1.122 22.035 1.00 21.04 212 ILE D N 1
ATOM 9285 C CA . ILE D 1 212 ? 21.855 -1.519 23.438 1.00 19.57 212 ILE D CA 1
ATOM 9286 C C . ILE D 1 212 ? 20.515 -1.169 24.063 1.00 22.56 212 ILE D C 1
ATOM 9287 O O . ILE D 1 212 ? 19.842 -2.024 24.653 1.00 23.61 212 ILE D O 1
ATOM 9292 N N . LYS D 1 213 ? 20.080 0.083 23.896 1.00 21.54 213 LYS D N 1
ATOM 9293 C CA . LYS D 1 213 ? 18.856 0.522 24.553 1.00 22.17 213 LYS D CA 1
ATOM 9294 C C . LYS D 1 213 ? 17.638 -0.187 23.975 1.00 22.37 213 LYS D C 1
ATOM 9295 O O . LYS D 1 213 ? 16.698 -0.513 24.711 1.00 21.59 213 LYS D O 1
ATOM 9301 N N . ALA D 1 214 ? 17.632 -0.423 22.658 1.00 22.20 214 ALA D N 1
ATOM 9302 C CA . ALA D 1 214 ? 16.499 -1.109 22.042 1.00 23.20 214 ALA D CA 1
ATOM 9303 C C . ALA D 1 214 ? 16.379 -2.543 22.551 1.00 21.49 214 ALA D C 1
ATOM 9304 O O . ALA D 1 214 ? 15.274 -3.012 22.827 1.00 20.00 214 ALA D O 1
ATOM 9306 N N . GLY D 1 215 ? 17.500 -3.250 22.688 1.00 20.59 215 GLY D N 1
ATOM 9307 C CA . GLY D 1 215 ? 17.450 -4.596 23.242 1.00 21.19 215 GLY D CA 1
ATOM 9308 C C . GLY D 1 215 ? 17.053 -4.616 24.710 1.00 23.14 215 GLY D C 1
ATOM 9309 O O . GLY D 1 215 ? 16.261 -5.459 25.140 1.00 23.51 215 GLY D O 1
ATOM 9310 N N . PHE D 1 216 ? 17.590 -3.682 25.494 1.00 22.93 216 PHE D N 1
ATOM 9311 C CA . PHE D 1 216 ? 17.183 -3.531 26.886 1.00 23.12 216 PHE D CA 1
ATOM 9312 C C . PHE D 1 216 ? 15.686 -3.270 26.988 1.00 23.84 216 PHE D C 1
ATOM 9313 O O . PHE D 1 216 ? 14.984 -3.930 27.762 1.00 24.51 216 PHE D O 1
ATOM 9321 N N . ASP D 1 217 ? 15.185 -2.307 26.206 1.00 21.81 217 ASP D N 1
ATOM 9322 C CA . ASP D 1 217 ? 13.758 -1.981 26.206 1.00 26.12 217 ASP D CA 1
ATOM 9323 C C . ASP D 1 217 ? 12.899 -3.186 25.825 1.00 26.54 217 ASP D C 1
ATOM 9324 O O . ASP D 1 217 ? 11.829 -3.404 26.407 1.00 28.26 217 ASP D O 1
ATOM 9329 N N . THR D 1 218 ? 13.311 -3.932 24.793 1.00 24.11 218 THR D N 1
ATOM 9330 C CA . THR D 1 218 ? 12.574 -5.134 24.403 1.00 26.27 218 THR D CA 1
ATOM 9331 C C . THR D 1 218 ? 12.379 -6.072 25.586 1.00 23.83 218 THR D C 1
ATOM 9332 O O . THR D 1 218 ? 11.268 -6.551 25.836 1.00 27.49 218 THR D O 1
ATOM 9336 N N . LEU D 1 219 ? 13.449 -6.334 26.335 1.00 25.21 219 LEU D N 1
ATOM 9337 C CA . LEU D 1 219 ? 13.356 -7.258 27.462 1.00 25.61 219 LEU D CA 1
ATOM 9338 C C . LEU D 1 219 ? 12.491 -6.686 28.590 1.00 29.50 219 LEU D C 1
ATOM 9339 O O . LEU D 1 219 ? 11.637 -7.387 29.146 1.00 26.27 219 LEU D O 1
ATOM 9344 N N . VAL D 1 220 ? 12.705 -5.414 28.953 1.00 27.50 220 VAL D N 1
ATOM 9345 C CA . VAL D 1 220 ? 11.940 -4.815 30.048 1.00 28.64 220 VAL D CA 1
ATOM 9346 C C . VAL D 1 220 ? 10.453 -4.774 29.713 1.00 29.23 220 VAL D C 1
ATOM 9347 O O . VAL D 1 220 ? 9.604 -5.106 30.546 1.00 32.97 220 VAL D O 1
ATOM 9351 N N . GLU D 1 221 ? 10.117 -4.370 28.489 1.00 27.71 221 GLU D N 1
ATOM 9352 C CA . GLU D 1 221 ? 8.721 -4.304 28.067 1.00 30.48 221 GLU D CA 1
ATOM 9353 C C . GLU D 1 221 ? 8.075 -5.686 27.982 1.00 33.40 221 GLU D C 1
ATOM 9354 O O . GLU D 1 221 ? 6.854 -5.808 28.131 1.00 32.73 221 GLU D O 1
ATOM 9360 N N . ALA D 1 222 ? 8.865 -6.732 27.726 1.00 32.91 222 ALA D N 1
ATOM 9361 C CA . ALA D 1 222 ? 8.346 -8.095 27.717 1.00 30.67 222 ALA D CA 1
ATOM 9362 C C . ALA D 1 222 ? 8.202 -8.661 29.113 1.00 31.45 222 ALA D C 1
ATOM 9363 O O . ALA D 1 222 ? 7.644 -9.751 29.278 1.00 33.09 222 ALA D O 1
ATOM 9365 N N . GLY D 1 223 ? 8.703 -7.955 30.116 1.00 31.01 223 GLY D N 1
ATOM 9366 C CA . GLY D 1 223 ? 8.491 -8.325 31.490 1.00 28.57 223 GLY D CA 1
ATOM 9367 C C . GLY D 1 223 ? 9.679 -8.932 32.190 1.00 31.30 223 GLY D C 1
ATOM 9368 O O . GLY D 1 223 ? 9.504 -9.466 33.284 1.00 30.27 223 GLY D O 1
ATOM 9369 N N . TYR D 1 224 ? 10.882 -8.868 31.614 1.00 30.15 224 TYR D N 1
ATOM 9370 C CA . TYR D 1 224 ? 12.055 -9.366 32.326 1.00 28.58 224 TYR D CA 1
ATOM 9371 C C . TYR D 1 224 ? 12.603 -8.309 33.292 1.00 30.87 224 TYR D C 1
ATOM 9372 O O . TYR D 1 224 ? 12.323 -7.107 33.178 1.00 29.67 224 TYR D O 1
ATOM 9381 N N . GLN D 1 225 ? 13.397 -8.778 34.251 1.00 29.62 225 GLN D N 1
ATOM 9382 C CA . GLN D 1 225 ? 14.000 -7.884 35.235 1.00 32.86 225 GLN D CA 1
ATOM 9383 C C . GLN D 1 225 ? 14.990 -6.940 34.560 1.00 32.67 225 GLN D C 1
ATOM 9384 O O . GLN D 1 225 ? 15.827 -7.391 33.766 1.00 29.83 225 GLN D O 1
ATOM 9390 N N . PRO D 1 226 ? 14.929 -5.634 34.840 1.00 32.18 226 PRO D N 1
ATOM 9391 C CA . PRO D 1 226 ? 15.893 -4.709 34.215 1.00 30.21 226 PRO D CA 1
ATOM 9392 C C . PRO D 1 226 ? 17.334 -5.011 34.577 1.00 29.56 226 PRO D C 1
ATOM 9393 O O . PRO D 1 226 ? 18.228 -4.775 33.753 1.00 28.66 226 PRO D O 1
ATOM 9397 N N . GLU D 1 227 ? 17.591 -5.549 35.775 1.00 31.56 227 GLU D N 1
ATOM 9398 C CA . GLU D 1 227 ? 18.955 -5.935 36.123 1.00 31.71 227 GLU D CA 1
ATOM 9399 C C . GLU D 1 227 ? 19.466 -7.026 35.191 1.00 32.01 227 GLU D C 1
ATOM 9400 O O . GLU D 1 227 ? 20.632 -7.007 34.779 1.00 30.43 227 GLU D O 1
ATOM 9406 N N . ILE D 1 228 ? 18.614 -8.006 34.878 1.00 30.69 228 ILE D N 1
ATOM 9407 C CA . ILE D 1 228 ? 18.996 -9.073 33.959 1.00 30.49 228 ILE D CA 1
ATOM 9408 C C . ILE D 1 228 ? 19.217 -8.511 32.567 1.00 28.32 228 ILE D C 1
ATOM 9409 O O . ILE D 1 228 ? 20.188 -8.862 31.885 1.00 28.50 228 ILE D O 1
ATOM 9414 N N . ALA D 1 229 ? 18.316 -7.633 32.120 1.00 29.84 229 ALA D N 1
ATOM 9415 C CA . ALA D 1 229 ? 18.464 -7.027 30.800 1.00 27.76 229 ALA D CA 1
ATOM 9416 C C . ALA D 1 229 ? 19.730 -6.194 30.704 1.00 27.32 229 ALA D C 1
ATOM 9417 O O . ALA D 1 229 ? 20.333 -6.112 29.629 1.00 26.01 229 ALA D O 1
ATOM 9419 N N . TYR D 1 230 ? 20.141 -5.560 31.806 1.00 27.92 230 TYR D N 1
ATOM 9420 C CA . TYR D 1 230 ? 21.373 -4.782 31.779 1.00 27.72 230 TYR D CA 1
ATOM 9421 C C . TYR D 1 230 ? 22.565 -5.675 31.486 1.00 28.16 230 TYR D C 1
ATOM 9422 O O . TYR D 1 230 ? 23.448 -5.311 30.703 1.00 26.48 230 TYR D O 1
ATOM 9431 N N . PHE D 1 231 ? 22.623 -6.842 32.128 1.00 29.79 231 PHE D N 1
ATOM 9432 C CA . PHE D 1 231 ? 23.769 -7.714 31.928 1.00 28.67 231 PHE D CA 1
ATOM 9433 C C . PHE D 1 231 ? 23.836 -8.202 30.489 1.00 30.35 231 PHE D C 1
ATOM 9434 O O . PHE D 1 231 ? 24.912 -8.197 29.876 1.00 29.08 231 PHE D O 1
ATOM 9442 N N . GLU D 1 232 ? 22.692 -8.578 29.910 1.00 25.50 232 GLU D N 1
ATOM 9443 C CA . GLU D 1 232 ? 22.714 -9.248 28.617 1.00 26.71 232 GLU D CA 1
ATOM 9444 C C . GLU D 1 232 ? 22.717 -8.284 27.437 1.00 26.97 232 GLU D C 1
ATOM 9445 O O . GLU D 1 232 ? 23.051 -8.695 26.323 1.00 25.85 232 GLU D O 1
ATOM 9451 N N . CYS D 1 233 ? 22.366 -7.015 27.645 1.00 24.90 233 CYS D N 1
ATOM 9452 C CA . CYS D 1 233 ? 22.362 -6.047 26.559 1.00 24.79 233 CYS D CA 1
ATOM 9453 C C . CYS D 1 233 ? 23.488 -5.023 26.638 1.00 24.22 233 CYS D C 1
ATOM 9454 O O . CYS D 1 233 ? 23.728 -4.329 25.648 1.00 22.51 233 CYS D O 1
ATOM 9457 N N . LEU D 1 234 ? 24.184 -4.918 27.767 1.00 24.70 234 LEU D N 1
ATOM 9458 C CA . LEU D 1 234 ? 25.215 -3.899 27.906 1.00 26.56 234 LEU D CA 1
ATOM 9459 C C . LEU D 1 234 ? 26.474 -4.472 28.538 1.00 26.57 234 LEU D C 1
ATOM 9460 O O . LEU D 1 234 ? 27.531 -4.476 27.902 1.00 26.95 234 LEU D O 1
ATOM 9465 N N . HIS D 1 235 ? 26.370 -4.951 29.785 1.00 28.41 235 HIS D N 1
ATOM 9466 C CA . HIS D 1 235 ? 27.560 -5.351 30.534 1.00 30.24 235 HIS D CA 1
ATOM 9467 C C . HIS D 1 235 ? 28.414 -6.338 29.752 1.00 31.04 235 HIS D C 1
ATOM 9468 O O . HIS D 1 235 ? 29.645 -6.215 29.721 1.00 28.22 235 HIS D O 1
ATOM 9475 N N . GLU D 1 236 ? 27.784 -7.313 29.095 1.00 28.00 236 GLU D N 1
ATOM 9476 C CA . GLU D 1 236 ? 28.550 -8.375 28.449 1.00 29.21 236 GLU D CA 1
ATOM 9477 C C . GLU D 1 236 ? 29.088 -7.982 27.077 1.00 29.48 236 GLU D C 1
ATOM 9478 O O . GLU D 1 236 ? 29.797 -8.778 26.449 1.00 28.69 236 GLU D O 1
ATOM 9484 N N . LEU D 1 237 ? 28.793 -6.772 26.603 1.00 30.17 237 LEU D N 1
ATOM 9485 C CA . LEU D 1 237 ? 29.266 -6.370 25.285 1.00 29.06 237 LEU D CA 1
ATOM 9486 C C . LEU D 1 237 ? 30.782 -6.202 25.252 1.00 30.83 237 LEU D C 1
ATOM 9487 O O . LEU D 1 237 ? 31.412 -6.480 24.222 1.00 30.95 237 LEU D O 1
ATOM 9492 N N . LYS D 1 238 ? 31.384 -5.758 26.359 1.00 30.16 238 LYS D N 1
ATOM 9493 C CA . LYS D 1 238 ? 32.805 -5.424 26.333 1.00 31.71 238 LYS D CA 1
ATOM 9494 C C . LYS D 1 238 ? 33.657 -6.642 25.981 1.00 32.14 238 LYS D C 1
ATOM 9495 O O . LYS D 1 238 ? 34.639 -6.536 25.236 1.00 30.46 238 LYS D O 1
ATOM 9501 N N . LEU D 1 239 ? 33.298 -7.813 26.496 1.00 33.67 239 LEU D N 1
ATOM 9502 C CA . LEU D 1 239 ? 34.172 -8.946 26.247 1.00 35.18 239 LEU D CA 1
ATOM 9503 C C . LEU D 1 239 ? 34.036 -9.405 24.803 1.00 34.12 239 LEU D C 1
ATOM 9504 O O . LEU D 1 239 ? 35.018 -9.865 24.205 1.00 33.98 239 LEU D O 1
ATOM 9509 N N . ILE D 1 240 ? 32.848 -9.223 24.209 1.00 32.86 240 ILE D N 1
ATOM 9510 C CA . ILE D 1 240 ? 32.675 -9.487 22.784 1.00 30.89 240 ILE D CA 1
ATOM 9511 C C . ILE D 1 240 ? 33.521 -8.522 21.961 1.00 31.03 240 ILE D C 1
ATOM 9512 O O . ILE D 1 240 ? 34.270 -8.923 21.058 1.00 30.43 240 ILE D O 1
ATOM 9517 N N . VAL D 1 241 ? 33.396 -7.226 22.252 1.00 30.05 241 VAL D N 1
ATOM 9518 C CA . VAL D 1 241 ? 34.076 -6.216 21.452 1.00 29.62 241 VAL D CA 1
ATOM 9519 C C . VAL D 1 241 ? 35.595 -6.294 21.648 1.00 29.94 241 VAL D C 1
ATOM 9520 O O . VAL D 1 241 ? 36.356 -6.076 20.696 1.00 29.93 241 VAL D O 1
ATOM 9524 N N . ASP D 1 242 ? 36.060 -6.654 22.852 1.00 29.70 242 ASP D N 1
ATOM 9525 C CA . ASP D 1 242 ? 37.493 -6.881 23.062 1.00 32.89 242 ASP D CA 1
ATOM 9526 C C . ASP D 1 242 ? 38.023 -7.951 22.121 1.00 33.95 242 ASP D C 1
ATOM 9527 O O . ASP D 1 242 ? 39.121 -7.819 21.575 1.00 34.05 242 ASP D O 1
ATOM 9532 N N . LEU D 1 243 ? 37.266 -9.035 21.934 1.00 31.73 243 LEU D N 1
ATOM 9533 C CA . LEU D 1 243 ? 37.715 -10.084 21.025 1.00 31.09 243 LEU D CA 1
ATOM 9534 C C . LEU D 1 243 ? 37.713 -9.602 19.577 1.00 30.10 243 LEU D C 1
ATOM 9535 O O . LEU D 1 243 ? 38.607 -9.961 18.801 1.00 29.10 243 LEU D O 1
ATOM 9540 N N . ILE D 1 244 ? 36.705 -8.811 19.184 1.00 30.79 244 ILE D N 1
ATOM 9541 C CA . ILE D 1 244 ? 36.675 -8.283 17.819 1.00 29.00 244 ILE D CA 1
ATOM 9542 C C . ILE D 1 244 ? 37.862 -7.357 17.600 1.00 29.17 244 ILE D C 1
ATOM 9543 O O . ILE D 1 244 ? 38.553 -7.431 16.581 1.00 30.26 244 ILE D O 1
ATOM 9548 N N . TYR D 1 245 ? 38.092 -6.456 18.558 1.00 27.24 245 TYR D N 1
ATOM 9549 C CA . TYR D 1 245 ? 39.244 -5.560 18.545 1.00 30.20 245 TYR D CA 1
ATOM 9550 C C . TYR D 1 245 ? 40.554 -6.329 18.417 1.00 32.78 245 TYR D C 1
ATOM 9551 O O . TYR D 1 245 ? 41.445 -5.940 17.651 1.00 34.21 245 TYR D O 1
ATOM 9560 N N . GLU D 1 246 ? 40.683 -7.441 19.141 1.00 30.36 246 GLU D N 1
ATOM 9561 C CA . GLU D 1 246 ? 41.965 -8.136 19.175 1.00 32.80 246 GLU D CA 1
ATOM 9562 C C . GLU D 1 246 ? 42.177 -9.032 17.958 1.00 30.87 246 GLU D C 1
ATOM 9563 O O . GLU D 1 246 ? 43.309 -9.142 17.474 1.00 32.03 246 GLU D O 1
ATOM 9569 N N . GLY D 1 247 ? 41.121 -9.646 17.426 1.00 32.81 247 GLY D N 1
ATOM 9570 C CA . GLY D 1 247 ? 41.297 -10.594 16.341 1.00 34.13 247 GLY D CA 1
ATOM 9571 C C . GLY D 1 247 ? 40.165 -10.660 15.330 1.00 32.24 247 GLY D C 1
ATOM 9572 O O . GLY D 1 247 ? 39.964 -11.703 14.696 1.00 32.32 247 GLY D O 1
ATOM 9573 N N . GLY D 1 248 ? 39.420 -9.566 15.155 1.00 30.39 248 GLY D N 1
ATOM 9574 C CA . GLY D 1 248 ? 38.355 -9.544 14.166 1.00 29.69 248 GLY D CA 1
ATOM 9575 C C . GLY D 1 248 ? 37.116 -10.325 14.591 1.00 29.73 248 GLY D C 1
ATOM 9576 O O . GLY D 1 248 ? 37.054 -10.954 15.649 1.00 29.07 248 GLY D O 1
ATOM 9577 N N . ILE D 1 249 ? 36.096 -10.274 13.730 1.00 28.13 249 ILE D N 1
ATOM 9578 C CA . ILE D 1 249 ? 34.851 -10.976 14.029 1.00 27.32 249 ILE D CA 1
ATOM 9579 C C . ILE D 1 249 ? 35.095 -12.475 14.149 1.00 27.68 249 ILE D C 1
ATOM 9580 O O . ILE D 1 249 ? 34.453 -13.150 14.967 1.00 27.52 249 ILE D O 1
ATOM 9585 N N . GLY D 1 250 ? 36.075 -13.008 13.410 1.00 28.10 250 GLY D N 1
ATOM 9586 C CA . GLY D 1 250 ? 36.355 -14.437 13.485 1.00 26.40 250 GLY D CA 1
ATOM 9587 C C . GLY D 1 250 ? 36.868 -14.898 14.840 1.00 29.99 250 GLY D C 1
ATOM 9588 O O . GLY D 1 250 ? 36.547 -16.004 15.290 1.00 31.12 250 GLY D O 1
ATOM 9589 N N . LEU D 1 251 ? 37.683 -14.079 15.510 1.00 29.40 251 LEU D N 1
ATOM 9590 C CA . LEU D 1 251 ? 38.135 -14.490 16.832 1.00 30.04 251 LEU D CA 1
ATOM 9591 C C . LEU D 1 251 ? 36.988 -14.479 17.833 1.00 30.01 251 LEU D C 1
ATOM 9592 O O . LEU D 1 251 ? 36.881 -15.383 18.674 1.00 28.72 251 LEU D O 1
ATOM 9597 N N . MET D 1 252 ? 36.160 -13.434 17.804 1.00 27.76 252 MET D N 1
ATOM 9598 C CA . MET D 1 252 ? 34.952 -13.431 18.619 1.00 27.90 252 MET D CA 1
ATOM 9599 C C . MET D 1 252 ? 34.123 -14.690 18.401 1.00 28.62 252 MET D C 1
ATOM 9600 O O . MET D 1 252 ? 33.697 -15.339 19.363 1.00 28.23 252 MET D O 1
ATOM 9605 N N . ARG D 1 253 ? 33.885 -15.051 17.140 1.00 27.36 253 ARG D N 1
ATOM 9606 C CA . ARG D 1 253 ? 32.981 -16.159 16.860 1.00 29.77 253 ARG D CA 1
ATOM 9607 C C . ARG D 1 253 ? 33.598 -17.497 17.241 1.00 31.91 253 ARG D C 1
ATOM 9608 O O . ARG D 1 253 ? 32.877 -18.431 17.599 1.00 31.45 253 ARG D O 1
ATOM 9616 N N . TYR D 1 254 ? 34.925 -17.606 17.183 1.00 28.60 254 TYR D N 1
ATOM 9617 C CA . TYR D 1 254 ? 35.591 -18.811 17.650 1.00 30.30 254 TYR D CA 1
ATOM 9618 C C . TYR D 1 254 ? 35.563 -18.919 19.172 1.00 32.66 254 TYR D C 1
ATOM 9619 O O . TYR D 1 254 ? 35.627 -20.030 19.711 1.00 34.83 254 TYR D O 1
ATOM 9628 N N . SER D 1 255 ? 35.426 -17.800 19.878 1.00 30.49 255 SER D N 1
ATOM 9629 C CA . SER D 1 255 ? 35.545 -17.804 21.328 1.00 32.25 255 SER D CA 1
ATOM 9630 C C . SER D 1 255 ? 34.211 -17.936 22.052 1.00 30.58 255 SER D C 1
ATOM 9631 O O . SER D 1 255 ? 34.202 -18.267 23.237 1.00 32.12 255 SER D O 1
ATOM 9634 N N . VAL D 1 256 ? 33.090 -17.654 21.394 1.00 30.44 256 VAL D N 1
ATOM 9635 C CA . VAL D 1 256 ? 31.800 -17.758 22.065 1.00 30.54 256 VAL D CA 1
ATOM 9636 C C . VAL D 1 256 ? 31.271 -19.179 21.895 1.00 29.25 256 VAL D C 1
ATOM 9637 O O . VAL D 1 256 ? 31.788 -19.957 21.086 1.00 29.13 256 VAL D O 1
ATOM 9641 N N . SER D 1 257 ? 30.231 -19.532 22.641 1.00 29.95 257 SER D N 1
ATOM 9642 C CA . SER D 1 257 ? 29.624 -20.843 22.463 1.00 29.54 257 SER D CA 1
ATOM 9643 C C . SER D 1 257 ? 29.012 -20.956 21.070 1.00 28.53 257 SER D C 1
ATOM 9644 O O . SER D 1 257 ? 28.692 -19.955 20.415 1.00 28.04 257 SER D O 1
ATOM 9647 N N . ASP D 1 258 ? 28.857 -22.195 20.600 1.00 30.34 258 ASP D N 1
ATOM 9648 C CA . ASP D 1 258 ? 28.291 -22.391 19.270 1.00 28.21 258 ASP D CA 1
ATOM 9649 C C . ASP D 1 258 ? 26.857 -21.878 19.182 1.00 27.76 258 ASP D C 1
ATOM 9650 O O . ASP D 1 258 ? 26.430 -21.411 18.117 1.00 25.00 258 ASP D O 1
ATOM 9655 N N . THR D 1 259 ? 26.086 -21.969 20.271 1.00 26.66 259 THR D N 1
ATOM 9656 C CA . THR D 1 259 ? 24.736 -21.412 20.229 1.00 24.82 259 THR D CA 1
ATOM 9657 C C . THR D 1 259 ? 24.776 -19.911 19.977 1.00 22.62 259 THR D C 1
ATOM 9658 O O . THR D 1 259 ? 23.972 -19.381 19.201 1.00 21.96 259 THR D O 1
ATOM 9662 N N . ALA D 1 260 ? 25.725 -19.216 20.600 1.00 22.78 260 ALA D N 1
ATOM 9663 C CA . ALA D 1 260 ? 25.857 -17.780 20.381 1.00 26.41 260 ALA D CA 1
ATOM 9664 C C . ALA D 1 260 ? 26.287 -17.484 18.948 1.00 21.64 260 ALA D C 1
ATOM 9665 O O . ALA D 1 260 ? 25.763 -16.564 18.314 1.00 23.08 260 ALA D O 1
ATOM 9667 N N . GLU D 1 261 ? 27.227 -18.262 18.415 1.00 22.77 261 GLU D N 1
ATOM 9668 C CA . GLU D 1 261 ? 27.644 -18.047 17.039 1.00 24.98 261 GLU D CA 1
ATOM 9669 C C . GLU D 1 261 ? 26.496 -18.305 16.080 1.00 21.04 261 GLU D C 1
ATOM 9670 O O . GLU D 1 261 ? 26.291 -17.545 15.139 1.00 21.33 261 GLU D O 1
ATOM 9676 N N . TYR D 1 262 ? 25.744 -19.385 16.289 1.00 24.27 262 TYR D N 1
ATOM 9677 C CA . TYR D 1 262 ? 24.627 -19.661 15.388 1.00 22.58 262 TYR D CA 1
ATOM 9678 C C . TYR D 1 262 ? 23.593 -18.536 15.427 1.00 21.30 262 TYR D C 1
ATOM 9679 O O . TYR D 1 262 ? 23.118 -18.084 14.377 1.00 20.32 262 TYR D O 1
ATOM 9688 N N . GLY D 1 263 ? 23.243 -18.057 16.628 1.00 21.59 263 GLY D N 1
ATOM 9689 C CA . GLY D 1 263 ? 22.324 -16.929 16.715 1.00 21.92 263 GLY D CA 1
ATOM 9690 C C . GLY D 1 263 ? 22.881 -15.666 16.081 1.00 19.34 263 GLY D C 1
ATOM 9691 O O . GLY D 1 263 ? 22.158 -14.917 15.413 1.00 19.12 263 GLY D O 1
ATOM 9692 N N . ASP D 1 264 ? 24.171 -15.400 16.298 1.00 21.31 264 ASP D N 1
ATOM 9693 C CA . ASP D 1 264 ? 24.855 -14.298 15.614 1.00 20.71 264 ASP D CA 1
ATOM 9694 C C . ASP D 1 264 ? 24.667 -14.401 14.100 1.00 20.40 264 ASP D C 1
ATOM 9695 O O . ASP D 1 264 ? 24.142 -13.484 13.454 1.00 21.41 264 ASP D O 1
ATOM 9700 N N . LEU D 1 265 ? 25.058 -15.540 13.525 1.00 20.56 265 LEU D N 1
ATOM 9701 C CA . LEU D 1 265 ? 25.051 -15.690 12.071 1.00 22.52 265 LEU D CA 1
ATOM 9702 C C . LEU D 1 265 ? 23.644 -15.603 11.485 1.00 22.94 265 LEU D C 1
ATOM 9703 O O . LEU D 1 265 ? 23.466 -15.092 10.378 1.00 24.71 265 LEU D O 1
ATOM 9708 N N . THR D 1 266 ? 22.630 -16.113 12.188 1.00 20.81 266 THR D N 1
ATOM 9709 C CA . THR D 1 266 ? 21.293 -16.130 11.595 1.00 20.54 266 THR D CA 1
ATOM 9710 C C . THR D 1 266 ? 20.450 -14.902 11.922 1.00 22.41 266 THR D C 1
ATOM 9711 O O . THR D 1 266 ? 19.578 -14.543 11.129 1.00 24.49 266 THR D O 1
ATOM 9715 N N . VAL D 1 267 ? 20.695 -14.235 13.045 1.00 22.03 267 VAL D N 1
ATOM 9716 C CA . VAL D 1 267 ? 19.840 -13.146 13.483 1.00 20.99 267 VAL D CA 1
ATOM 9717 C C . VAL D 1 267 ? 20.472 -11.769 13.266 1.00 21.96 267 VAL D C 1
ATOM 9718 O O . VAL D 1 267 ? 19.744 -10.799 13.018 1.00 21.25 267 VAL D O 1
ATOM 9722 N N . GLY D 1 268 ? 21.797 -11.638 13.373 1.00 21.77 268 GLY D N 1
ATOM 9723 C CA . GLY D 1 268 ? 22.450 -10.394 13.011 1.00 20.32 268 GLY D CA 1
ATOM 9724 C C . GLY D 1 268 ? 21.851 -9.664 11.813 1.00 22.66 268 GLY D C 1
ATOM 9725 O O . GLY D 1 268 ? 21.445 -8.499 11.907 1.00 22.76 268 GLY D O 1
ATOM 9726 N N . PRO D 1 269 ? 21.801 -10.316 10.647 1.00 24.67 269 PRO D N 1
ATOM 9727 C CA . PRO D 1 269 ? 21.262 -9.624 9.463 1.00 23.26 269 PRO D CA 1
ATOM 9728 C C . PRO D 1 269 ? 19.750 -9.471 9.450 1.00 25.14 269 PRO D C 1
ATOM 9729 O O . PRO D 1 269 ? 19.230 -8.747 8.589 1.00 24.72 269 PRO D O 1
ATOM 9733 N N . ARG D 1 270 ? 19.032 -10.052 10.409 1.00 23.02 270 ARG D N 1
ATOM 9734 C CA . ARG D 1 270 ? 17.631 -9.685 10.593 1.00 23.61 270 ARG D CA 1
ATOM 9735 C C . ARG D 1 270 ? 17.505 -8.358 11.339 1.00 22.48 270 ARG D C 1
ATOM 9736 O O . ARG D 1 270 ? 16.570 -7.588 11.097 1.00 22.09 270 ARG D O 1
ATOM 9744 N N . ILE D 1 271 ? 18.424 -8.087 12.262 1.00 22.70 271 ILE D N 1
ATOM 9745 C CA . ILE D 1 271 ? 18.348 -6.869 13.055 1.00 21.03 271 ILE D CA 1
ATOM 9746 C C . ILE D 1 271 ? 18.873 -5.688 12.249 1.00 21.22 271 ILE D C 1
ATOM 9747 O O . ILE D 1 271 ? 18.224 -4.643 12.159 1.00 19.80 271 ILE D O 1
ATOM 9752 N N . ILE D 1 272 ? 20.039 -5.856 11.633 1.00 20.50 272 ILE D N 1
ATOM 9753 C CA . ILE D 1 272 ? 20.649 -4.849 10.777 1.00 20.76 272 ILE D CA 1
ATOM 9754 C C . ILE D 1 272 ? 20.438 -5.332 9.345 1.00 22.13 272 ILE D C 1
ATOM 9755 O O . ILE D 1 272 ? 21.199 -6.165 8.837 1.00 23.67 272 ILE D O 1
ATOM 9760 N N . ASN D 1 273 ? 19.402 -4.826 8.684 1.00 22.18 273 ASN D N 1
ATOM 9761 C CA . ASN D 1 273 ? 18.968 -5.384 7.414 1.00 27.04 273 ASN D CA 1
ATOM 9762 C C . ASN D 1 273 ? 19.175 -4.369 6.279 1.00 28.03 273 ASN D C 1
ATOM 9763 O O . ASN D 1 273 ? 19.879 -3.362 6.432 1.00 22.94 273 ASN D O 1
ATOM 9768 N N . GLU D 1 274 ? 18.568 -4.642 5.121 1.00 31.37 274 GLU D N 1
ATOM 9769 C CA . GLU D 1 274 ? 18.750 -3.756 3.970 1.00 31.75 274 GLU D CA 1
ATOM 9770 C C . GLU D 1 274 ? 18.192 -2.365 4.240 1.00 27.87 274 GLU D C 1
ATOM 9771 O O . GLU D 1 274 ? 18.757 -1.369 3.774 1.00 27.67 274 GLU D O 1
ATOM 9777 N N . ASN D 1 275 ? 17.075 -2.277 4.969 1.00 27.30 275 ASN D N 1
ATOM 9778 C CA . ASN D 1 275 ? 16.544 -0.972 5.360 1.00 30.28 275 ASN D CA 1
ATOM 9779 C C . ASN D 1 275 ? 17.548 -0.195 6.212 1.00 27.34 275 ASN D C 1
ATOM 9780 O O . ASN D 1 275 ? 17.736 1.009 6.010 1.00 24.38 275 ASN D O 1
ATOM 9785 N N . THR D 1 276 ? 18.176 -0.858 7.189 1.00 22.17 276 THR D N 1
ATOM 9786 C CA . THR D 1 276 ? 19.239 -0.211 7.961 1.00 24.85 276 THR D CA 1
ATOM 9787 C C . THR D 1 276 ? 20.381 0.243 7.067 1.00 22.93 276 THR D C 1
ATOM 9788 O O . THR D 1 276 ? 20.895 1.358 7.221 1.00 20.78 276 THR D O 1
ATOM 9792 N N . ARG D 1 277 ? 20.806 -0.611 6.135 1.00 24.46 277 ARG D N 1
ATOM 9793 C CA . ARG D 1 277 ? 21.892 -0.223 5.248 1.00 22.93 277 ARG D CA 1
ATOM 9794 C C . ARG D 1 277 ? 21.495 0.952 4.365 1.00 25.50 277 ARG D C 1
ATOM 9795 O O . ARG D 1 277 ? 22.343 1.797 4.057 1.00 21.36 277 ARG D O 1
ATOM 9803 N N . ALA D 1 278 ? 20.220 1.041 3.966 1.00 22.93 278 ALA D N 1
ATOM 9804 C CA . ALA D 1 278 ? 19.791 2.193 3.179 1.00 25.51 278 ALA D CA 1
ATOM 9805 C C . ALA D 1 278 ? 19.785 3.460 4.030 1.00 26.02 278 ALA D C 1
ATOM 9806 O O . ALA D 1 278 ? 20.164 4.531 3.549 1.00 19.08 278 ALA D O 1
ATOM 9808 N N . GLU D 1 279 ? 19.374 3.355 5.301 1.00 20.42 279 GLU D N 1
ATOM 9809 C CA . GLU D 1 279 ? 19.432 4.521 6.182 1.00 22.59 279 GLU D CA 1
ATOM 9810 C C . GLU D 1 279 ? 20.879 4.963 6.418 1.00 20.99 279 GLU D C 1
ATOM 9811 O O . GLU D 1 279 ? 21.175 6.167 6.452 1.00 21.70 279 GLU D O 1
ATOM 9817 N N . MET D 1 280 ? 21.804 4.007 6.531 1.00 19.90 280 MET D N 1
ATOM 9818 C CA . MET D 1 280 ? 23.208 4.369 6.680 1.00 18.84 280 MET D CA 1
ATOM 9819 C C . MET D 1 280 ? 23.707 5.183 5.490 1.00 22.41 280 MET D C 1
ATOM 9820 O O . MET D 1 280 ? 24.480 6.139 5.666 1.00 18.98 280 MET D O 1
ATOM 9825 N N . LYS D 1 281 ? 23.306 4.803 4.264 1.00 20.77 281 LYS D N 1
ATOM 9826 C CA . LYS D 1 281 ? 23.673 5.599 3.096 1.00 21.57 281 LYS D CA 1
ATOM 9827 C C . LYS D 1 281 ? 23.081 6.999 3.169 1.00 19.27 281 LYS D C 1
ATOM 9828 O O . LYS D 1 281 ? 23.721 7.964 2.744 1.00 20.22 281 LYS D O 1
ATOM 9834 N N . LYS D 1 282 ? 21.835 7.126 3.643 1.00 18.21 282 LYS D N 1
ATOM 9835 C CA . LYS D 1 282 ? 21.237 8.453 3.781 1.00 21.75 282 LYS D CA 1
ATOM 9836 C C . LYS D 1 282 ? 22.002 9.308 4.795 1.00 21.26 282 LYS D C 1
ATOM 9837 O O . LYS D 1 282 ? 22.182 10.515 4.593 1.00 20.27 282 LYS D O 1
ATOM 9843 N N . VAL D 1 283 ? 22.418 8.703 5.912 1.00 18.51 283 VAL D N 1
ATOM 9844 C CA . VAL D 1 283 ? 23.187 9.426 6.918 1.00 20.57 283 VAL D CA 1
ATOM 9845 C C . VAL D 1 283 ? 24.529 9.847 6.341 1.00 18.36 283 VAL D C 1
ATOM 9846 O O . VAL D 1 283 ? 24.959 10.990 6.525 1.00 17.64 283 VAL D O 1
ATOM 9850 N N . LEU D 1 284 ? 25.190 8.944 5.601 1.00 18.28 284 LEU D N 1
ATOM 9851 C CA . LEU D 1 284 ? 26.431 9.301 4.923 1.00 19.21 284 LEU D CA 1
ATOM 9852 C C . LEU D 1 284 ? 26.220 10.464 3.960 1.00 20.26 284 LEU D C 1
ATOM 9853 O O . LEU D 1 284 ? 27.067 11.365 3.869 1.00 17.52 284 LEU D O 1
ATOM 9858 N N . ALA D 1 285 ? 25.087 10.477 3.242 1.00 19.03 285 ALA D N 1
ATOM 9859 C CA . ALA D 1 285 ? 24.866 11.544 2.263 1.00 20.43 285 ALA D CA 1
ATOM 9860 C C . ALA D 1 285 ? 24.703 12.900 2.947 1.00 19.28 285 ALA D C 1
ATOM 9861 O O . ALA D 1 285 ? 25.150 13.925 2.415 1.00 16.76 285 ALA D O 1
ATOM 9863 N N . ALA D 1 286 ? 24.069 12.927 4.130 1.00 19.03 286 ALA D N 1
ATOM 9864 C CA . ALA D 1 286 ? 23.976 14.177 4.887 1.00 19.47 286 ALA D CA 1
ATOM 9865 C C . ALA D 1 286 ? 25.355 14.659 5.343 1.00 17.56 286 ALA D C 1
ATOM 9866 O O . ALA D 1 286 ? 25.596 15.868 5.461 1.00 18.70 286 ALA D O 1
ATOM 9868 N N . ILE D 1 287 ? 26.272 13.737 5.605 1.00 20.14 287 ILE D N 1
ATOM 9869 C CA . ILE D 1 287 ? 27.626 14.149 5.940 1.00 18.25 287 ILE D CA 1
ATOM 9870 C C . ILE D 1 287 ? 28.332 14.677 4.700 1.00 18.77 287 ILE D C 1
ATOM 9871 O O . ILE D 1 287 ? 29.067 15.669 4.760 1.00 16.93 287 ILE D O 1
ATOM 9876 N N . GLN D 1 288 ? 28.084 14.051 3.545 1.00 18.75 288 GLN D N 1
ATOM 9877 C CA . GLN D 1 288 ? 28.772 14.457 2.324 1.00 21.12 288 GLN D CA 1
ATOM 9878 C C . GLN D 1 288 ? 28.221 15.749 1.729 1.00 18.95 288 GLN D C 1
ATOM 9879 O O . GLN D 1 288 ? 28.953 16.441 1.024 1.00 17.06 288 GLN D O 1
ATOM 9885 N N . ASP D 1 289 ? 26.939 16.072 1.913 1.00 16.44 289 ASP D N 1
ATOM 9886 C CA . ASP D 1 289 ? 26.416 17.256 1.248 1.00 18.47 289 ASP D CA 1
ATOM 9887 C C . ASP D 1 289 ? 26.397 18.491 2.148 1.00 18.60 289 ASP D C 1
ATOM 9888 O O . ASP D 1 289 ? 25.849 19.525 1.749 1.00 18.71 289 ASP D O 1
ATOM 9893 N N . GLY D 1 290 ? 26.987 18.413 3.346 1.00 18.47 290 GLY D N 1
ATOM 9894 C CA . GLY D 1 290 ? 27.098 19.560 4.220 1.00 18.22 290 GLY D CA 1
ATOM 9895 C C . GLY D 1 290 ? 25.928 19.800 5.146 1.00 19.43 290 GLY D C 1
ATOM 9896 O O . GLY D 1 290 ? 26.034 20.660 6.034 1.00 17.74 290 GLY D O 1
ATOM 9897 N N . THR D 1 291 ? 24.811 19.085 4.967 1.00 16.19 291 THR D N 1
ATOM 9898 C CA . THR D 1 291 ? 23.627 19.403 5.746 1.00 18.71 291 THR D CA 1
ATOM 9899 C C . THR D 1 291 ? 23.780 18.998 7.204 1.00 18.83 291 THR D C 1
ATOM 9900 O O . THR D 1 291 ? 23.222 19.676 8.079 1.00 17.87 291 THR D O 1
ATOM 9904 N N . PHE D 1 292 ? 24.511 17.915 7.494 1.00 16.25 292 PHE D N 1
ATOM 9905 C CA . PHE D 1 292 ? 24.787 17.605 8.895 1.00 17.24 292 PHE D CA 1
ATOM 9906 C C . PHE D 1 292 ? 25.702 18.651 9.523 1.00 16.19 292 PHE D C 1
ATOM 9907 O O . PHE D 1 292 ? 25.484 19.074 10.661 1.00 17.27 292 PHE D O 1
ATOM 9915 N N . ALA D 1 293 ? 26.768 19.036 8.820 1.00 17.13 293 ALA D N 1
ATOM 9916 C CA . ALA D 1 293 ? 27.621 20.113 9.311 1.00 16.86 293 ALA D CA 1
ATOM 9917 C C . ALA D 1 293 ? 26.786 21.352 9.614 1.00 18.70 293 ALA D C 1
ATOM 9918 O O . ALA D 1 293 ? 26.905 21.953 10.689 1.00 17.30 293 ALA D O 1
ATOM 9920 N N . ARG D 1 294 ? 25.918 21.741 8.673 1.00 17.91 294 ARG D N 1
ATOM 9921 C CA . ARG D 1 294 ? 25.083 22.910 8.901 1.00 19.40 294 ARG D CA 1
ATOM 9922 C C . ARG D 1 294 ? 24.208 22.736 10.141 1.00 17.91 294 ARG D C 1
ATOM 9923 O O . ARG D 1 294 ? 24.125 23.635 10.979 1.00 17.31 294 ARG D O 1
ATOM 9931 N N . GLU D 1 295 ? 23.527 21.587 10.256 1.00 17.35 295 GLU D N 1
ATOM 9932 C CA . GLU D 1 295 ? 22.657 21.329 11.406 1.00 19.26 295 GLU D CA 1
ATOM 9933 C C . GLU D 1 295 ? 23.418 21.473 12.721 1.00 17.54 295 GLU D C 1
ATOM 9934 O O . GLU D 1 295 ? 22.951 22.124 13.662 1.00 17.15 295 GLU D O 1
ATOM 9940 N N . LEU D 1 296 ? 24.600 20.868 12.797 1.00 16.94 296 LEU D N 1
ATOM 9941 C CA . LEU D 1 296 ? 25.427 20.940 14.000 1.00 18.47 296 LEU D CA 1
ATOM 9942 C C . LEU D 1 296 ? 25.834 22.377 14.318 1.00 18.20 296 LEU D C 1
ATOM 9943 O O . LEU D 1 296 ? 25.683 22.845 15.457 1.00 18.03 296 LEU D O 1
ATOM 9948 N N . LEU D 1 297 ? 26.359 23.088 13.321 1.00 17.84 297 LEU D N 1
ATOM 9949 C CA . LEU D 1 297 ? 26.791 24.465 13.552 1.00 18.38 297 LEU D CA 1
ATOM 9950 C C . LEU D 1 297 ? 25.627 25.349 13.989 1.00 22.19 297 LEU D C 1
ATOM 9951 O O . LEU D 1 297 ? 25.793 26.214 14.856 1.00 21.32 297 LEU D O 1
ATOM 9956 N N . LEU D 1 298 ? 24.437 25.134 13.408 1.00 18.94 298 LEU D N 1
ATOM 9957 C CA . LEU D 1 298 ? 23.262 25.916 13.784 1.00 19.68 298 LEU D CA 1
ATOM 9958 C C . LEU D 1 298 ? 22.823 25.580 15.203 1.00 20.17 298 LEU D C 1
ATOM 9959 O O . LEU D 1 298 ? 22.504 26.474 15.991 1.00 21.83 298 LEU D O 1
ATOM 9964 N N . GLU D 1 299 ? 22.788 24.285 15.533 1.00 19.39 299 GLU D N 1
ATOM 9965 C CA . GLU D 1 299 ? 22.519 23.836 16.895 1.00 18.50 299 GLU D CA 1
ATOM 9966 C C . GLU D 1 299 ? 23.445 24.518 17.901 1.00 20.68 299 GLU D C 1
ATOM 9967 O O . GLU D 1 299 ? 22.997 24.993 18.948 1.00 20.11 299 GLU D O 1
ATOM 9973 N N . PHE D 1 300 ? 24.748 24.569 17.602 1.00 18.71 300 PHE D N 1
ATOM 9974 C CA . PHE D 1 300 ? 25.677 25.245 18.502 1.00 22.37 300 PHE D CA 1
ATOM 9975 C C . PHE D 1 300 ? 25.381 26.740 18.600 1.00 24.76 300 PHE D C 1
ATOM 9976 O O . PHE D 1 300 ? 25.584 27.342 19.657 1.00 26.57 300 PHE D O 1
ATOM 9984 N N . GLN D 1 301 ? 24.897 27.356 17.520 1.00 21.71 301 GLN D N 1
ATOM 9985 C CA . GLN D 1 301 ? 24.637 28.793 17.525 1.00 23.99 301 GLN D CA 1
ATOM 9986 C C . GLN D 1 301 ? 23.434 29.192 18.380 1.00 23.44 301 GLN D C 1
ATOM 9987 O O . GLN D 1 301 ? 23.307 30.365 18.722 1.00 22.49 301 GLN D O 1
ATOM 9993 N N . VAL D 1 302 ? 22.512 28.282 18.691 1.00 23.15 302 VAL D N 1
ATOM 9994 C CA . VAL D 1 302 ? 21.349 28.707 19.468 1.00 22.70 302 VAL D CA 1
ATOM 9995 C C . VAL D 1 302 ? 21.342 28.025 20.827 1.00 24.26 302 VAL D C 1
ATOM 9996 O O . VAL D 1 302 ? 20.274 27.801 21.414 1.00 21.69 302 VAL D O 1
ATOM 10000 N N . GLY D 1 303 ? 22.524 27.694 21.339 1.00 23.22 303 GLY D N 1
ATOM 10001 C CA . GLY D 1 303 ? 22.616 27.240 22.710 1.00 23.55 303 GLY D CA 1
ATOM 10002 C C . GLY D 1 303 ? 22.317 25.775 22.918 1.00 23.41 303 GLY D C 1
ATOM 10003 O O . GLY D 1 303 ? 22.031 25.370 24.050 1.00 25.96 303 GLY D O 1
ATOM 10004 N N . ARG D 1 304 ? 22.362 24.965 21.861 1.00 20.46 304 ARG D N 1
ATOM 10005 C CA . ARG D 1 304 ? 22.309 23.505 21.985 1.00 21.08 304 ARG D CA 1
ATOM 10006 C C . ARG D 1 304 ? 21.014 22.972 22.604 1.00 21.64 304 ARG D C 1
ATOM 10007 O O . ARG D 1 304 ? 21.076 22.084 23.465 1.00 21.58 304 ARG D O 1
ATOM 10015 N N . PRO D 1 305 ? 19.828 23.437 22.176 1.00 19.64 305 PRO D N 1
ATOM 10016 C CA . PRO D 1 305 ? 18.596 22.929 22.810 1.00 23.32 305 PRO D CA 1
ATOM 10017 C C . PRO D 1 305 ? 18.312 21.467 22.501 1.00 20.54 305 PRO D C 1
ATOM 10018 O O . PRO D 1 305 ? 17.775 20.752 23.353 1.00 19.71 305 PRO D O 1
ATOM 10022 N N . VAL D 1 306 ? 18.613 21.012 21.289 1.00 20.27 306 VAL D N 1
ATOM 10023 C CA . VAL D 1 306 ? 18.340 19.622 20.939 1.00 22.49 306 VAL D CA 1
ATOM 10024 C C . VAL D 1 306 ? 19.336 18.706 21.631 1.00 21.92 306 VAL D C 1
ATOM 10025 O O . VAL D 1 306 ? 18.963 17.707 22.260 1.00 20.39 306 VAL D O 1
ATOM 10029 N N . PHE D 1 307 ? 20.624 19.034 21.499 1.00 19.76 307 PHE D N 1
ATOM 10030 C CA . PHE D 1 307 ? 21.669 18.377 22.262 1.00 20.47 307 PHE D CA 1
ATOM 10031 C C . PHE D 1 307 ? 21.262 18.247 23.728 1.00 21.48 307 PHE D C 1
ATOM 10032 O O . PHE D 1 307 ? 21.288 17.144 24.301 1.00 20.83 307 PHE D O 1
ATOM 10040 N N . SER D 1 308 ? 20.808 19.347 24.337 1.00 22.07 308 SER D N 1
ATOM 10041 C CA . SER D 1 308 ? 20.505 19.304 25.767 1.00 24.36 308 SER D CA 1
ATOM 10042 C C . SER D 1 308 ? 19.268 18.459 26.070 1.00 25.00 308 SER D C 1
ATOM 10043 O O . SER D 1 308 ? 19.247 17.724 27.066 1.00 24.12 308 SER D O 1
ATOM 10046 N N . ALA D 1 309 ? 18.216 18.576 25.254 1.00 22.86 309 ALA D N 1
ATOM 10047 C CA . ALA D 1 309 ? 16.985 17.838 25.541 1.00 24.29 309 ALA D CA 1
ATOM 10048 C C . ALA D 1 309 ? 17.188 16.340 25.359 1.00 24.03 309 ALA D C 1
ATOM 10049 O O . ALA D 1 309 ? 16.720 15.537 26.176 1.00 24.34 309 ALA D O 1
ATOM 10051 N N . LEU D 1 310 ? 17.891 15.941 24.304 1.00 22.74 310 LEU D N 1
ATOM 10052 C CA . LEU D 1 310 ? 18.079 14.513 24.071 1.00 24.29 310 LEU D CA 1
ATOM 10053 C C . LEU D 1 310 ? 19.077 13.918 25.051 1.00 26.71 310 LEU D C 1
ATOM 10054 O O . LEU D 1 310 ? 18.943 12.757 25.458 1.00 24.29 310 LEU D O 1
ATOM 10059 N N . ARG D 1 311 ? 20.112 14.683 25.412 1.00 23.70 311 ARG D N 1
ATOM 10060 C CA . ARG D 1 311 ? 21.048 14.212 26.419 1.00 23.53 311 ARG D CA 1
ATOM 10061 C C . ARG D 1 311 ? 20.316 13.938 27.722 1.00 27.22 311 ARG D C 1
ATOM 10062 O O . ARG D 1 311 ? 20.515 12.894 28.361 1.00 24.39 311 ARG D O 1
ATOM 10070 N N . ARG D 1 312 ? 19.433 14.859 28.112 1.00 27.62 312 ARG D N 1
ATOM 10071 C CA . ARG D 1 312 ? 18.681 14.680 29.341 1.00 27.68 312 ARG D CA 1
ATOM 10072 C C . ARG D 1 312 ? 17.748 13.476 29.244 1.00 31.14 312 ARG D C 1
ATOM 10073 O O . ARG D 1 312 ? 17.641 12.685 30.189 1.00 28.84 312 ARG D O 1
ATOM 10081 N N . LYS D 1 313 ? 17.084 13.306 28.101 1.00 28.86 313 LYS D N 1
ATOM 10082 C CA . LYS D 1 313 ? 16.237 12.130 27.923 1.00 31.40 313 LYS D CA 1
ATOM 10083 C C . LYS D 1 313 ? 17.029 10.838 28.133 1.00 30.21 313 LYS D C 1
ATOM 10084 O O . LYS D 1 313 ? 16.538 9.902 28.775 1.00 32.60 313 LYS D O 1
ATOM 10090 N N . GLY D 1 314 ? 18.270 10.782 27.642 1.00 26.58 314 GLY D N 1
ATOM 10091 C CA . GLY D 1 314 ? 19.076 9.585 27.832 1.00 28.14 314 GLY D CA 1
ATOM 10092 C C . GLY D 1 314 ? 19.512 9.378 29.274 1.00 29.67 314 GLY D C 1
ATOM 10093 O O . GLY D 1 314 ? 19.523 8.245 29.771 1.00 29.48 314 GLY D O 1
ATOM 10094 N N . GLN D 1 315 ? 19.863 10.468 29.969 1.00 26.85 315 GLN D N 1
ATOM 10095 C CA . GLN D 1 315 ? 20.276 10.381 31.379 1.00 29.20 315 GLN D CA 1
ATOM 10096 C C . GLN D 1 315 ? 19.168 9.844 32.276 1.00 26.92 315 GLN D C 1
ATOM 10097 O O . GLN D 1 315 ? 19.443 9.249 33.323 1.00 30.10 315 GLN D O 1
ATOM 10103 N N . GLU D 1 316 ? 17.921 10.073 31.904 1.00 26.83 316 GLU D N 1
ATOM 10104 C CA . GLU D 1 316 ? 16.773 9.608 32.660 1.00 28.86 316 GLU D CA 1
ATOM 10105 C C . GLU D 1 316 ? 16.361 8.179 32.307 1.00 27.94 316 GLU D C 1
ATOM 10106 O O . GLU D 1 316 ? 15.408 7.660 32.897 1.00 27.94 316 GLU D O 1
ATOM 10112 N N . HIS D 1 317 ? 17.047 7.530 31.375 1.00 28.41 317 HIS D N 1
ATOM 10113 C CA . HIS D 1 317 ? 16.622 6.210 30.940 1.00 29.73 317 HIS D CA 1
ATOM 10114 C C . HIS D 1 317 ? 16.863 5.172 32.038 1.00 28.91 317 HIS D C 1
ATOM 10115 O O . HIS D 1 317 ? 17.831 5.249 32.800 1.00 27.26 317 HIS D O 1
ATOM 10122 N N . LEU D 1 318 ? 15.961 4.191 32.114 1.00 28.50 318 LEU D N 1
ATOM 10123 C CA . LEU D 1 318 ? 16.069 3.164 33.151 1.00 29.85 318 LEU D CA 1
ATOM 10124 C C . LEU D 1 318 ? 17.410 2.425 33.101 1.00 28.88 318 LEU D C 1
ATOM 10125 O O . LEU D 1 318 ? 17.912 1.995 34.143 1.00 28.58 318 LEU D O 1
ATOM 10130 N N . ILE D 1 319 ? 18.015 2.284 31.917 1.00 28.20 319 ILE D N 1
ATOM 10131 C CA . ILE D 1 319 ? 19.267 1.534 31.829 1.00 27.81 319 ILE D CA 1
ATOM 10132 C C . ILE D 1 319 ? 20.378 2.232 32.587 1.00 29.58 319 ILE D C 1
ATOM 10133 O O . ILE D 1 319 ? 21.317 1.579 33.069 1.00 28.61 319 ILE D O 1
ATOM 10138 N N . GLU D 1 320 ? 20.312 3.560 32.696 1.00 28.50 320 GLU D N 1
ATOM 10139 C CA . GLU D 1 320 ? 21.353 4.285 33.414 1.00 30.09 320 GLU D CA 1
ATOM 10140 C C . GLU D 1 320 ? 21.147 4.173 34.918 1.00 30.38 320 GLU D C 1
ATOM 10141 O O . GLU D 1 320 ? 22.119 4.053 35.672 1.00 30.37 320 GLU D O 1
ATOM 10147 N N . LYS D 1 321 ? 19.888 4.206 35.359 1.00 31.81 321 LYS D N 1
ATOM 10148 C CA . LYS D 1 321 ? 19.576 4.015 36.772 1.00 33.35 321 LYS D CA 1
ATOM 10149 C C . LYS D 1 321 ? 19.977 2.618 37.244 1.00 35.07 321 LYS D C 1
ATOM 10150 O O . LYS D 1 321 ? 20.686 2.472 38.246 1.00 34.60 321 LYS D O 1
ATOM 10156 N N . VAL D 1 322 ? 19.544 1.571 36.526 1.00 32.17 322 VAL D N 1
ATOM 10157 C CA . VAL D 1 322 ? 19.870 0.211 36.964 1.00 33.17 322 VAL D CA 1
ATOM 10158 C C . VAL D 1 322 ? 21.359 -0.057 36.807 1.00 33.89 322 VAL D C 1
ATOM 10159 O O . VAL D 1 322 ? 21.972 -0.730 37.646 1.00 32.62 322 VAL D O 1
ATOM 10163 N N . GLY D 1 323 ? 21.969 0.480 35.745 1.00 35.01 323 GLY D N 1
ATOM 10164 C CA . GLY D 1 323 ? 23.394 0.281 35.550 1.00 33.88 323 GLY D CA 1
ATOM 10165 C C . GLY D 1 323 ? 24.229 0.857 36.677 1.00 37.12 323 GLY D C 1
ATOM 10166 O O . GLY D 1 323 ? 25.279 0.313 37.026 1.00 36.50 323 GLY D O 1
ATOM 10167 N N . LYS D 1 324 ? 23.787 1.980 37.248 1.00 35.75 324 LYS D N 1
ATOM 10168 C CA . LYS D 1 324 ? 24.531 2.572 38.355 1.00 39.66 324 LYS D CA 1
ATOM 10169 C C . LYS D 1 324 ? 24.450 1.686 39.588 1.00 38.29 324 LYS D C 1
ATOM 10170 O O . LYS D 1 324 ? 25.451 1.489 40.289 1.00 36.10 324 LYS D O 1
ATOM 10176 N N . GLU D 1 325 ? 23.262 1.145 39.864 1.00 35.26 325 GLU D N 1
ATOM 10177 C CA . GLU D 1 325 ? 23.113 0.211 40.971 1.00 37.74 325 GLU D CA 1
ATOM 10178 C C . GLU D 1 325 ? 23.995 -1.013 40.768 1.00 39.56 325 GLU D C 1
ATOM 10179 O O . GLU D 1 325 ? 24.760 -1.396 41.659 1.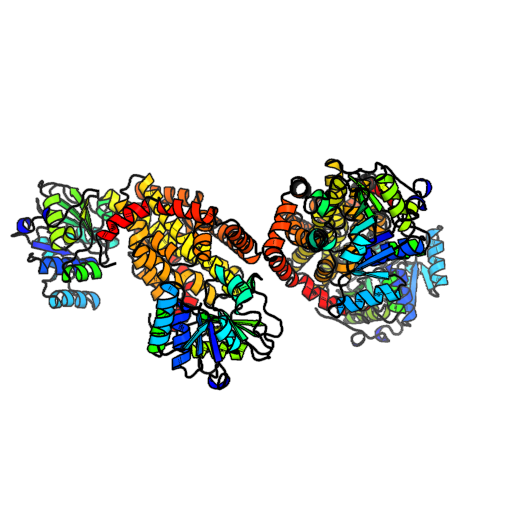00 42.68 325 GLU D O 1
ATOM 10185 N N . LEU D 1 326 ? 23.938 -1.616 39.577 1.00 39.68 326 LEU D N 1
ATOM 10186 C CA . LEU D 1 326 ? 24.664 -2.862 39.345 1.00 40.53 326 LEU D CA 1
ATOM 10187 C C . LEU D 1 326 ? 26.171 -2.643 39.334 1.00 42.69 326 LEU D C 1
ATOM 10188 O O . LEU D 1 326 ? 26.923 -3.467 39.868 1.00 44.09 326 LEU D O 1
ATOM 10193 N N . ARG D 1 327 ? 26.637 -1.553 38.717 1.00 43.56 327 ARG D N 1
ATOM 10194 C CA . ARG D 1 327 ? 28.075 -1.301 38.666 1.00 44.42 327 ARG D CA 1
ATOM 10195 C C . ARG D 1 327 ? 28.655 -1.066 40.056 1.00 47.54 327 ARG D C 1
ATOM 10196 O O . ARG D 1 327 ? 29.854 -1.289 40.265 1.00 50.74 327 ARG D O 1
ATOM 10204 N N . ALA D 1 328 ? 27.825 -0.654 41.018 1.00 41.89 328 ALA D N 1
ATOM 10205 C CA . ALA D 1 328 ? 28.296 -0.504 42.394 1.00 47.78 328 ALA D CA 1
ATOM 10206 C C . ALA D 1 328 ? 28.646 -1.850 43.033 1.00 50.40 328 ALA D C 1
ATOM 10207 O O . ALA D 1 328 ? 29.532 -1.904 43.889 1.00 53.61 328 ALA D O 1
ATOM 10209 N N . MET D 1 329 ? 27.981 -2.944 42.633 1.00 49.31 329 MET D N 1
ATOM 10210 C CA . MET D 1 329 ? 28.338 -4.275 43.126 1.00 50.81 329 MET D CA 1
ATOM 10211 C C . MET D 1 329 ? 29.598 -4.832 42.472 1.00 52.59 329 MET D C 1
ATOM 10212 O O . MET D 1 329 ? 29.974 -5.971 42.770 1.00 53.08 329 MET D O 1
ATOM 10217 N N . MET D 1 330 ? 30.244 -4.066 41.590 1.00 54.18 330 MET D N 1
ATOM 10218 C CA . MET D 1 330 ? 31.483 -4.460 40.914 1.00 59.12 330 MET D CA 1
ATOM 10219 C C . MET D 1 330 ? 32.472 -3.311 41.057 1.00 63.32 330 MET D C 1
ATOM 10220 O O . MET D 1 330 ? 32.679 -2.542 40.109 1.00 63.58 330 MET D O 1
ATOM 10225 N N . PRO D 1 331 ? 33.092 -3.153 42.228 1.00 71.04 331 PRO D N 1
ATOM 10226 C CA . PRO D 1 331 ? 33.979 -1.991 42.423 1.00 72.87 331 PRO D CA 1
ATOM 10227 C C . PRO D 1 331 ? 35.181 -1.986 41.486 1.00 73.53 331 PRO D C 1
ATOM 10228 O O . PRO D 1 331 ? 35.682 -0.909 41.131 1.00 72.70 331 PRO D O 1
ATOM 10232 N N . TRP D 1 332 ? 35.626 -3.161 41.046 1.00 69.84 332 TRP D N 1
ATOM 10233 C CA . TRP D 1 332 ? 36.730 -3.313 40.101 1.00 67.94 332 TRP D CA 1
ATOM 10234 C C . TRP D 1 332 ? 36.490 -2.603 38.770 1.00 66.45 332 TRP D C 1
ATOM 10235 O O . TRP D 1 332 ? 37.335 -2.666 37.872 1.00 64.87 332 TRP D O 1
ATOM 10246 N N . LEU D 1 333 ? 35.346 -1.940 38.631 1.00 65.43 333 LEU D N 1
ATOM 10247 C CA . LEU D 1 333 ? 35.088 -1.079 37.486 1.00 66.22 333 LEU D CA 1
ATOM 10248 C C . LEU D 1 333 ? 35.685 0.308 37.733 1.00 65.25 333 LEU D C 1
ATOM 10249 O O . LEU D 1 333 ? 36.499 0.795 36.949 1.00 62.77 333 LEU D O 1
#

Radius of gyration: 40.77 Å; Cα contacts (8 Å, |Δi|>4): 2640; chains: 4; bounding box: 87×99×120 Å

Foldseek 3Di:
DDKFAPVNADLCVCVPFEEEEEDCPFASVLLQLLLVVLVHHYEYAAADDDDDVRVVSCVVCVVSVHHYDHQQVSLLRGLEYEYPDDPLCRLVCCVPRHQVRHDQNREYEYQAQVCVVLVSDDHDLRYWYKYKHFPDIRVCLRVCSVVQAHTATEIETDHDNPVCNRNVRRSSCVSSHHSSHMYHYDYSLVRHLVVVLCCCLPDPVVLVVQLVVQLCVQVVVPDDSLVSLCVRPVCVVVLVVQCVVPRNVSSLVPDDPVVNVCCVPCVCVVCDVVNVVVSVVVSVCSNVCNVVVVVSVCVVVPNPVVVVVVVVVCPDVSNVSVVVVVVVVVVD/DDKFAPVRADLCVQPPFEEEEEDCPLQNVQLQLLLVVVPHHYEYADADDDDDVSVVSCVVCVVSPHHYDHLLVSQLRGLEYEYDDDPLCVLVCCVPRHQVRHDAPRAYEYQAQPCVVLVSDDHDLSYWYKYKHFPDISVCLRVVSVVVAAGAIEIETAHQNVVCNRNVVSSSCVSSGNNNHIYHYDYNLVRHLVVVLCCCCPDPVPLVVQLVVQLCVCVVVPHDSLVSLVVSPVVVVVLVVQCVVPRNVSSLVPDDVVVNVCCVPCVCVVCHPVNVVVSVVVSVCSNVCVVVVVVVVCVVVPNPVVVVVVVVVCPDVSVVSVVVVVVVVVVD/DDKFAPVRADLCVQPPFAEEEEDCPWANVQLQLLLVVLPHHYEYAAADDDDDVRVVVQVVCVVSVHHYDHQLVSLLRGLEYEYDDDPVCRLVCCVPRHQVRHDQNREYEYQAQVCVVLVSDDHDLRYWYKYKHFPDIRVQLRVCSVVQAHTATEIATDHDNPVCNRNVRRSSCVSSHNSRHIYHYDYNLVRHLVVVLCCCCPDPVPLVVQLVVQLVVQVVVPHDSLVSLCVRPVCVVVQVVQCVVPRNVSSLVPDDVVVNVCCVPCVCVVCDVVNVVVSVVVSVCSVVCVVVVVVVVCVVVPNPVVVVVVVVVVPDVSNVSVVVVCVVVPVVD/DDKFALVRADLCVCPPFEEEEEDCPWASVLLQLLLVVLVHHYEYAAADDDDPVRVVSCVVCVVSVHHYDHQQVSLQRGLEYEYDDDPLCRLVCCVPRHQVRHDANREYEYQALVCVVLVSDDHDLRYWYKYKHFPDIRVCLRVCSVVQAHTATEIETDHDNPVCNSNVRVSSCVSSRRSRHMYHYDYNLVRHLVVVLCCCCPDPVPLVVQLVVQLCVQVVVPDDSLVSLCVSPVPVVVLVVQCVVPRNVSSLVPDDVVVNVCCVPCVCVVCDVVNVVVSVVVSVCSVVCVVVVVVSVCVVVPNPVVVVVVVVVCPDVSNVSVVVVVVVVVVD